Protein AF-A0A8H6BJ52-F1 (afdb_monomer)

Secondary structure (DSSP, 8-state):
--SS-HHHHHHHHHHHHHTT--SSTT-HHHHHHTTT----HHHHHHHHHT-TT-BTTB-EE--EEETTEESSSSPEE--HHHHHHHH-SEEEEPPPP-S--EEE--PPBPHHHHHHHHHHHHHSEEEEEEES---SHHHHHHHHHHHHTT-EEEEEEGGGTEEEEEEETT--B--SS-EE-TT-HHHHHHHHHHHTTPBPBTTB-EEEEE--TTGGGSB-HHHHHHHHHTT--EEESSSTTBSSEEEEPPSSSSB--EEEEEETTS-HHHHHHHHHHTTSBSS-EEEEEESSS-TTHHHHHHHHHHHHHTT---EE-SSSTTEEEE-----B--SEEEPPB-HHHHHHHHHHHHHHT-EEEETT--TT---GGGGHIIIIITTTT-EEEE-SS-EEEEPPSTT-PPP-EEEE-GGGGGGHHHHHHHHTTSSEEEEEES-GGGGGSSS-HHHHHHHHHHTTT-EEEEETTEEEEEE--GGGPPP-TT-B--TT-HHHHHHHHHHHHHSSS-EEES-GGGGGGT-TTHHHHHHHTS---EEEEPPP---SSS-PPPTTTTB-EEEE--TTSSHHHHHHHHHHHHT-EEEEHHHHHHHHTTT--HHHHHHHHHHHHHHHHHHHHHHHHHHH--BSEEEEPPTTGGGSHHHHHHHHHHHHTT-EEEEEE--HHHHHHHHHHH--SSPPPSS-HHHHHHHHHHHHHHH-SEEEE-----SHHHHHHHHHHHHHHHHHHTT---PPP-SS-EEEEE--S-TT-TTTGGGHHHHHTT-SEEEEEGGGSS--SHHHHHHHHHHHHHH--SPEEEE--BGGGTSSB-TT-HHHHHHHHHHHHHTT-SEEEEETTS-HHHHHHHHHT-TTPEEEEEEE-TT----TTSHHHHHHHHHHHHTT-SEEEEEEE-SSTHHHHHHHHHHHH--SS-EEEEEESSTTHHHHHH--SSEEE--TTSSS-SSTT---HHHHHHHHHHTTSS---EEEEEESS-TT--HHHHHHHHHHHTT---EEEEEE-S-HHHHIIIIIT-TTEEEEEE-TTTTTGGGGG-SEE-HHHHHHT--SEEEEEETTEEEEE--HHHHHHHHHHHTT--SS-SSEEEEE--SHHHHHHHHHHHHTT-S-EEEE-S-HHHHHHHHHHS-GGG-EEEE-SHHHHHT---EEEEEE-S-TTSPPPHHHHHHHHHHHHTBBTTB-EEEES--SSSS-HHHHHHHHTT-EEE-HHHHHHHHHHHHHHHHTTT----HHHHHHHHH--

InterPro domains:
  IPR000623 Shikimate kinase/Threonine synthase-like 1 [MF_00109] (558-727)
  IPR000623 Shikimate kinase/Threonine synthase-like 1 [cd00464] (560-708)
  IPR001381 3-dehydroquinate dehydratase type I [PF01487] (746-973)
  IPR001381 3-dehydroquinate dehydratase type I [TIGR01093] (746-967)
  IPR001381 3-dehydroquinate dehydratase type I [cd00502] (745-970)
  IPR001986 Enolpyruvate transferase domain [PF00275] (104-530)
  IPR006264 3-phosphoshikimate 1-carboxyvinyltransferase [MF_00210] (99-536)
  IPR006264 3-phosphoshikimate 1-carboxyvinyltransferase [TIGR01356] (105-532)
  IPR006264 3-phosphoshikimate 1-carboxyvinyltransferase [cd01556] (104-532)
  IPR010110 Shikimate dehydrogenase, AroM-type [TIGR01809] (972-1250)
  IPR013708 Shikimate dehydrogenase substrate binding, N-terminal [PF08501] (981-1061)
  IPR013785 Aldolase-type TIM barrel [G3DSA:3.20.20.70] (737-977)
  IPR013792 RNA 3'-terminal phosphate cyclase/enolpyruvate transferase, alpha/beta [SSF55205] (97-532)
  IPR018508 3-dehydroquinate dehydratase, active site [PS01028] (841-869)
  IPR023193 3-phosphoshikimate 1-carboxyvinyltransferase, conserved site [PS00104] (179-193)
  IPR023193 3-phosphoshikimate 1-carboxyvinyltransferase, conserved site [PS00885] (443-461)
  IPR027417 P-loop containing nucleoside triphosphate hydrolase [G3DSA:3.40.50.300] (546-727)
  IPR027417 P-loop containing nucleoside triphosphate hydrolase [SSF52540] (559-723)
  IPR031322 Shikimate kinase/gluconokinase [PF01202] (567-718)
  IPR036291 NAD(P)-binding domain superfamily [SSF51735] (1076-1249)

Structure (mmCIF, N/CA/C/O backbone):
data_AF-A0A8H6BJ52-F1
#
_entry.id   AF-A0A8H6BJ52-F1
#
loop_
_atom_site.group_PDB
_atom_site.id
_atom_site.type_symbol
_atom_site.label_atom_id
_atom_site.label_alt_id
_atom_site.label_comp_id
_atom_site.label_asym_id
_atom_site.label_entity_id
_atom_site.label_seq_id
_atom_site.pdbx_PDB_ins_code
_atom_site.Cartn_x
_atom_site.Cartn_y
_atom_site.Cartn_z
_atom_site.occupancy
_atom_site.B_iso_or_equiv
_atom_site.auth_seq_id
_atom_site.auth_comp_id
_atom_site.auth_asym_id
_atom_site.auth_atom_id
_atom_site.pdbx_PDB_model_num
ATOM 1 N N . MET A 1 1 ? 21.737 -24.262 -15.346 1.00 80.94 1 MET A N 1
ATOM 2 C CA . MET A 1 1 ? 21.870 -25.602 -15.982 1.00 80.94 1 MET A CA 1
ATOM 3 C C . MET A 1 1 ? 23.217 -25.854 -16.673 1.00 80.94 1 MET A C 1
ATOM 5 O O . MET A 1 1 ? 23.542 -27.015 -16.863 1.00 80.94 1 MET A O 1
ATOM 9 N N . GLY A 1 2 ? 23.995 -24.836 -17.078 1.00 83.31 2 GLY A N 1
ATOM 10 C CA . GLY A 1 2 ? 25.344 -25.054 -17.642 1.00 83.31 2 GLY A CA 1
ATOM 11 C C . GLY A 1 2 ? 25.391 -25.634 -19.065 1.00 83.31 2 GLY A C 1
ATOM 12 O O . GLY A 1 2 ? 26.416 -26.170 -19.468 1.00 83.31 2 GLY A O 1
ATOM 13 N N . ILE A 1 3 ? 24.285 -25.555 -19.814 1.00 88.81 3 ILE A N 1
ATOM 14 C CA . ILE A 1 3 ? 24.153 -26.158 -21.152 1.00 88.81 3 ILE A CA 1
ATOM 15 C C . ILE A 1 3 ? 24.362 -25.130 -22.275 1.00 88.81 3 ILE A C 1
ATOM 17 O O . ILE A 1 3 ? 25.071 -25.413 -23.236 1.00 88.81 3 ILE A O 1
ATOM 21 N N . LEU A 1 4 ? 23.740 -23.952 -22.164 1.00 88.31 4 LEU A N 1
ATOM 22 C CA . LEU A 1 4 ? 23.817 -22.872 -23.151 1.00 88.31 4 LEU A CA 1
ATOM 23 C C . LEU A 1 4 ? 24.817 -21.810 -22.688 1.00 88.31 4 LEU A C 1
ATOM 25 O O . LEU A 1 4 ? 24.800 -21.432 -21.514 1.00 88.31 4 LEU A O 1
ATOM 29 N N . SER A 1 5 ? 25.652 -21.297 -23.596 1.00 83.31 5 SER A N 1
ATOM 30 C CA . SER A 1 5 ? 26.585 -20.222 -23.248 1.00 83.31 5 SER A CA 1
ATOM 31 C C . SER A 1 5 ? 25.840 -18.911 -22.935 1.00 83.31 5 SER A C 1
ATOM 33 O O . SER A 1 5 ? 24.841 -18.596 -23.594 1.00 83.31 5 SER A O 1
ATOM 35 N N . PRO A 1 6 ? 26.323 -18.095 -21.976 1.00 78.44 6 PRO A N 1
ATOM 36 C CA . PRO A 1 6 ? 25.743 -16.777 -21.698 1.00 78.44 6 PRO A CA 1
ATOM 37 C C . PRO A 1 6 ? 25.709 -15.863 -22.932 1.00 78.44 6 PRO A C 1
ATOM 39 O O . PRO A 1 6 ? 24.773 -15.083 -23.105 1.00 78.44 6 PRO A O 1
ATOM 42 N N . VAL A 1 7 ? 26.692 -16.009 -23.826 1.00 78.50 7 VAL A N 1
ATOM 43 C CA . VAL A 1 7 ? 26.777 -15.279 -25.099 1.00 78.50 7 VAL A CA 1
ATOM 44 C C . VAL A 1 7 ? 25.580 -15.592 -25.994 1.00 78.50 7 VAL A C 1
ATOM 46 O O . VAL A 1 7 ? 24.924 -14.684 -26.504 1.00 78.50 7 VAL A O 1
ATOM 49 N N . ALA A 1 8 ? 25.230 -16.873 -26.136 1.00 84.00 8 ALA A N 1
ATOM 50 C CA . ALA A 1 8 ? 24.075 -17.291 -26.920 1.00 84.00 8 ALA A CA 1
ATOM 51 C C . ALA A 1 8 ? 22.748 -16.789 -26.321 1.00 84.00 8 ALA A C 1
ATOM 53 O O . ALA A 1 8 ? 21.851 -16.409 -27.075 1.00 84.00 8 ALA A O 1
ATOM 54 N N . VAL A 1 9 ? 22.630 -16.739 -24.986 1.00 83.56 9 VAL A N 1
ATOM 55 C CA . VAL A 1 9 ? 21.458 -16.165 -24.297 1.00 83.56 9 VAL A CA 1
ATOM 56 C C . VAL A 1 9 ? 21.305 -14.681 -24.628 1.00 83.56 9 VAL A C 1
ATOM 58 O O . VAL A 1 9 ? 20.219 -14.263 -25.034 1.00 83.56 9 VAL A O 1
ATOM 61 N N . SER A 1 10 ? 22.386 -13.901 -24.502 1.00 77.38 10 SER A N 1
ATOM 62 C CA . SER A 1 10 ? 22.377 -12.468 -24.820 1.00 77.38 10 SER A CA 1
ATOM 63 C C . SER A 1 10 ? 21.979 -12.234 -26.274 1.00 77.38 10 SER A C 1
ATOM 65 O O . SER A 1 10 ? 21.044 -11.487 -26.543 1.00 77.38 10 SER A O 1
ATOM 67 N N . ARG A 1 11 ? 22.617 -12.946 -27.212 1.00 79.75 11 ARG A N 1
ATOM 68 C CA . ARG A 1 11 ? 22.334 -12.812 -28.647 1.00 79.75 11 ARG A CA 1
ATOM 69 C C . ARG A 1 11 ? 20.878 -13.126 -28.991 1.00 79.75 11 ARG A C 1
ATOM 71 O O . ARG A 1 11 ? 20.285 -12.430 -29.808 1.00 79.75 11 ARG A O 1
ATOM 78 N N . LEU A 1 12 ? 20.282 -14.147 -28.371 1.00 86.50 12 LEU A N 1
ATOM 79 C CA . LEU A 1 12 ? 18.876 -14.485 -28.604 1.00 86.50 12 LEU A CA 1
ATOM 80 C C . LEU A 1 12 ? 17.930 -13.395 -28.076 1.00 86.50 12 LEU A C 1
ATOM 82 O O . LEU A 1 12 ? 16.977 -13.024 -28.763 1.00 86.50 12 LEU A O 1
ATOM 86 N N . ALA A 1 13 ? 18.203 -12.862 -26.881 1.00 82.44 13 ALA A N 1
ATOM 87 C CA . ALA A 1 13 ? 17.448 -11.740 -26.328 1.00 82.44 13 ALA A CA 1
ATOM 88 C C . ALA A 1 13 ? 17.568 -10.490 -27.218 1.00 82.44 13 ALA A C 1
ATOM 90 O O . ALA A 1 13 ? 16.568 -9.820 -27.474 1.00 82.44 13 ALA A O 1
ATOM 91 N N . ASP A 1 14 ? 18.762 -10.225 -27.749 1.00 73.88 14 ASP A N 1
ATOM 92 C CA . ASP A 1 14 ? 19.020 -9.116 -28.667 1.00 73.88 14 ASP A CA 1
ATOM 93 C C . ASP A 1 14 ? 18.261 -9.271 -29.983 1.00 73.88 14 ASP A C 1
ATOM 95 O O . ASP A 1 14 ? 17.682 -8.300 -30.466 1.00 73.88 14 ASP A O 1
ATOM 99 N N . CYS A 1 15 ? 18.179 -10.488 -30.532 1.00 81.31 15 CYS A N 1
ATOM 100 C CA . CYS A 1 15 ? 17.335 -10.757 -31.691 1.00 81.31 15 CYS A CA 1
ATOM 101 C C . CYS A 1 15 ? 15.869 -10.412 -31.404 1.00 81.31 15 CYS A C 1
ATOM 103 O O . CYS A 1 15 ? 15.265 -9.678 -32.179 1.00 81.31 15 CYS A O 1
ATOM 105 N N . PHE A 1 16 ? 15.294 -10.881 -30.291 1.00 83.31 16 PHE A N 1
ATOM 106 C CA . PHE A 1 16 ? 13.904 -10.553 -29.948 1.00 83.31 16 PHE A CA 1
ATOM 107 C C . PHE A 1 16 ? 13.688 -9.045 -29.797 1.00 83.31 16 PHE A C 1
ATOM 109 O O . PHE A 1 16 ? 12.763 -8.501 -30.402 1.00 83.31 16 PHE A O 1
ATOM 116 N N . ALA A 1 17 ? 14.576 -8.361 -29.075 1.00 75.62 17 ALA A N 1
ATOM 117 C CA . ALA A 1 17 ? 14.517 -6.912 -28.922 1.00 75.62 17 ALA A CA 1
ATOM 118 C C . ALA A 1 17 ? 14.632 -6.178 -30.272 1.00 75.62 17 ALA A C 1
ATOM 120 O O . ALA A 1 17 ? 13.894 -5.226 -30.512 1.00 75.62 17 ALA A O 1
ATOM 121 N N . GLY A 1 18 ? 15.494 -6.651 -31.180 1.00 71.31 18 GLY A N 1
ATOM 122 C CA . GLY A 1 18 ? 15.658 -6.102 -32.530 1.00 71.31 18 GLY A CA 1
ATOM 123 C C . GLY A 1 18 ? 14.404 -6.217 -33.405 1.00 71.31 18 GLY A C 1
ATOM 124 O O . GLY A 1 18 ? 14.171 -5.363 -34.254 1.00 71.31 18 GLY A O 1
ATOM 125 N N . TYR A 1 19 ? 13.549 -7.212 -33.153 1.00 83.00 19 TYR A N 1
ATOM 126 C CA . TYR A 1 19 ? 12.222 -7.338 -33.774 1.00 83.00 19 TYR A CA 1
ATOM 127 C C . TYR A 1 19 ? 11.111 -6.597 -33.006 1.00 83.00 19 TYR A C 1
ATOM 129 O O . TYR A 1 19 ? 9.930 -6.760 -33.317 1.00 83.00 19 TYR A O 1
ATOM 137 N N . GLY A 1 20 ? 11.454 -5.802 -31.987 1.00 77.50 20 GLY A N 1
ATOM 138 C CA . GLY A 1 20 ? 10.484 -5.102 -31.141 1.00 77.50 20 GLY A CA 1
ATOM 139 C C . GLY A 1 20 ? 9.654 -6.035 -30.251 1.00 77.50 20 GLY A C 1
ATOM 140 O O . GLY A 1 20 ? 8.549 -5.673 -29.840 1.00 77.50 20 GLY A O 1
ATOM 141 N N . LEU A 1 21 ? 10.149 -7.248 -29.977 1.00 84.94 21 LEU A N 1
ATOM 142 C CA . LEU A 1 21 ? 9.496 -8.212 -29.094 1.00 84.94 21 LEU A CA 1
ATOM 143 C C . LEU A 1 21 ? 9.964 -8.025 -27.643 1.00 84.94 21 LEU A C 1
ATOM 145 O O . LEU A 1 21 ? 11.148 -7.773 -27.406 1.00 84.94 21 LEU A O 1
ATOM 149 N N . PRO A 1 22 ? 9.065 -8.199 -26.657 1.00 82.38 22 PRO A N 1
ATOM 150 C CA . PRO A 1 22 ? 9.425 -8.071 -25.254 1.00 82.38 22 PRO A CA 1
ATOM 151 C C . PRO A 1 22 ? 10.347 -9.216 -24.821 1.00 82.38 22 PRO A C 1
ATOM 153 O O . PRO A 1 22 ? 10.045 -10.391 -25.034 1.00 82.38 22 PRO A O 1
ATOM 156 N N . THR A 1 23 ? 11.448 -8.879 -24.153 1.00 81.56 23 THR A N 1
ATOM 157 C CA . THR A 1 23 ? 12.400 -9.850 -23.575 1.00 81.56 23 THR A CA 1
ATOM 158 C C . THR A 1 23 ? 12.162 -10.096 -22.083 1.00 81.56 23 THR A C 1
ATOM 160 O O . THR A 1 23 ? 12.756 -10.994 -21.486 1.00 81.56 23 THR A O 1
ATOM 163 N N . SER A 1 24 ? 11.264 -9.322 -21.467 1.00 80.19 24 SER A N 1
ATOM 164 C CA . SER A 1 24 ? 10.857 -9.455 -20.070 1.00 80.19 24 SER A CA 1
ATOM 165 C C . SER A 1 24 ? 9.359 -9.209 -19.913 1.00 80.19 24 SER A C 1
ATOM 167 O O . SER A 1 24 ? 8.774 -8.374 -20.596 1.00 80.19 24 SER A O 1
ATOM 169 N N . VAL A 1 25 ? 8.741 -9.865 -18.929 1.00 77.12 25 VAL A N 1
ATOM 170 C CA . VAL A 1 25 ? 7.372 -9.545 -18.484 1.00 77.12 25 VAL A CA 1
ATOM 171 C C . VAL A 1 25 ? 7.263 -8.146 -17.863 1.00 77.12 25 VAL A C 1
ATOM 173 O O . VAL A 1 25 ? 6.170 -7.627 -17.707 1.00 77.12 25 VAL A O 1
ATOM 176 N N . GLN A 1 26 ? 8.388 -7.525 -17.506 1.00 72.94 26 GLN A N 1
ATOM 177 C CA . GLN A 1 26 ? 8.441 -6.151 -16.987 1.00 72.94 26 GLN A CA 1
ATOM 178 C C . GLN A 1 26 ? 8.699 -5.113 -18.086 1.00 72.94 26 GLN A C 1
ATOM 180 O O . GLN A 1 26 ? 8.842 -3.931 -17.782 1.00 72.94 26 GLN A O 1
ATOM 185 N N . ASP A 1 27 ? 8.807 -5.538 -19.348 1.00 74.12 27 ASP A N 1
ATOM 186 C CA . ASP A 1 27 ? 8.982 -4.618 -20.468 1.00 74.12 27 ASP A CA 1
ATOM 187 C C . ASP A 1 27 ? 7.792 -3.654 -20.533 1.00 74.12 27 ASP A C 1
ATOM 189 O O . ASP A 1 27 ? 6.640 -4.078 -20.420 1.00 74.12 27 ASP A O 1
ATOM 193 N N . LYS A 1 28 ? 8.065 -2.362 -20.728 1.00 68.75 28 LYS A N 1
ATOM 194 C CA . LYS A 1 28 ? 7.050 -1.309 -20.765 1.00 68.75 28 LYS A CA 1
ATOM 195 C C . LYS A 1 28 ? 5.958 -1.622 -21.786 1.00 68.75 28 LYS A C 1
ATOM 197 O O . LYS A 1 28 ? 4.788 -1.454 -21.477 1.00 68.75 28 LYS A O 1
ATOM 202 N N . ILE A 1 29 ? 6.317 -2.144 -22.963 1.00 73.31 29 ILE A N 1
ATOM 203 C CA . ILE A 1 29 ? 5.327 -2.511 -23.990 1.00 73.31 29 ILE A CA 1
ATOM 204 C C . ILE A 1 29 ? 4.396 -3.616 -23.474 1.00 73.31 29 ILE A C 1
ATOM 206 O O . ILE A 1 29 ? 3.196 -3.586 -23.739 1.00 73.31 29 ILE A O 1
ATOM 210 N N . MET A 1 30 ? 4.940 -4.586 -22.735 1.00 74.62 30 MET A N 1
ATOM 211 C CA . MET A 1 30 ? 4.164 -5.671 -22.135 1.00 74.62 30 MET A CA 1
ATOM 212 C C . MET A 1 30 ? 3.261 -5.114 -21.033 1.00 74.62 30 MET A C 1
ATOM 214 O O . MET A 1 30 ? 2.046 -5.264 -21.113 1.00 74.62 30 MET A O 1
ATOM 218 N N . VAL A 1 31 ? 3.848 -4.403 -20.066 1.00 70.94 31 VAL A N 1
ATOM 219 C CA . VAL A 1 31 ? 3.171 -3.799 -18.911 1.00 70.94 31 VAL A CA 1
ATOM 220 C C . VAL A 1 31 ? 2.041 -2.871 -19.347 1.00 70.94 31 VAL A C 1
ATOM 222 O O . VAL A 1 31 ? 0.944 -2.983 -18.810 1.00 70.94 31 VAL A O 1
ATOM 225 N N . ASP A 1 32 ? 2.271 -2.015 -20.341 1.00 66.88 32 ASP A N 1
ATOM 226 C CA . ASP A 1 32 ? 1.258 -1.098 -20.866 1.00 66.88 32 ASP A CA 1
ATOM 227 C C . ASP A 1 32 ? 0.122 -1.875 -21.558 1.00 66.88 32 ASP A C 1
ATOM 229 O O . ASP A 1 32 ? -1.052 -1.587 -21.332 1.00 66.88 32 ASP A O 1
ATOM 233 N N . ARG A 1 33 ? 0.443 -2.911 -22.353 1.00 70.56 33 ARG A N 1
ATOM 234 C CA . ARG A 1 33 ? -0.562 -3.738 -23.054 1.00 70.56 33 ARG A CA 1
ATOM 235 C C . ARG A 1 33 ? -1.418 -4.582 -22.118 1.00 70.56 33 ARG A C 1
ATOM 237 O O . ARG A 1 33 ? -2.587 -4.803 -22.419 1.00 70.56 33 ARG A O 1
ATOM 244 N N . VAL A 1 34 ? -0.848 -5.074 -21.019 1.00 72.38 34 VAL A N 1
ATOM 245 C CA . VAL A 1 34 ? -1.576 -5.874 -20.019 1.00 72.38 34 VAL A CA 1
ATOM 246 C C . VAL A 1 34 ? -2.004 -5.055 -18.804 1.00 72.38 34 VAL A C 1
ATOM 248 O O . VAL A 1 34 ? -2.429 -5.628 -17.804 1.00 72.38 34 VAL A O 1
ATOM 251 N N . ASN A 1 35 ? -1.873 -3.727 -18.871 1.00 56.41 35 ASN A N 1
ATOM 252 C CA . ASN A 1 35 ? -2.240 -2.783 -17.818 1.00 56.41 35 ASN A CA 1
ATOM 253 C C . ASN A 1 35 ? -1.681 -3.151 -16.427 1.00 56.41 35 ASN A C 1
ATOM 255 O O . ASN A 1 35 ? -2.387 -3.138 -15.420 1.00 56.41 35 ASN A O 1
ATOM 259 N N . GLY A 1 36 ? -0.407 -3.542 -16.376 1.00 62.94 36 GLY A N 1
ATOM 260 C CA . GLY A 1 36 ? 0.271 -3.908 -15.131 1.00 62.94 36 GLY A CA 1
ATOM 261 C C . GLY A 1 36 ? -0.156 -5.246 -14.521 1.00 62.94 36 GLY A C 1
ATOM 262 O O . GLY A 1 36 ? 0.156 -5.491 -13.356 1.00 62.94 36 GLY A O 1
ATOM 263 N N . LYS A 1 37 ? -0.836 -6.126 -15.274 1.00 69.56 37 LYS A N 1
ATOM 264 C CA . LYS A 1 37 ? -1.172 -7.485 -14.826 1.00 69.56 37 LYS A CA 1
ATOM 265 C C . LYS A 1 37 ? 0.071 -8.233 -14.347 1.00 69.56 37 LYS A C 1
ATOM 267 O O . LYS A 1 37 ? 1.009 -8.481 -15.105 1.00 69.56 37 LYS A O 1
ATOM 272 N N . VAL A 1 38 ? 0.046 -8.632 -13.080 1.00 70.88 38 VAL A N 1
ATOM 273 C CA . VAL A 1 38 ? 1.096 -9.448 -12.468 1.00 70.88 38 VAL A CA 1
ATOM 274 C C . VAL A 1 38 ? 0.853 -10.914 -12.825 1.00 70.88 38 VAL A C 1
ATOM 276 O O . VAL A 1 38 ? -0.290 -11.368 -12.872 1.00 70.88 38 VAL A O 1
ATOM 279 N N . CYS A 1 39 ? 1.923 -11.665 -13.082 1.00 73.88 39 CYS A N 1
ATOM 280 C CA . CYS A 1 39 ? 1.869 -13.104 -13.325 1.00 73.88 39 CYS A CA 1
ATOM 281 C C . CYS A 1 39 ? 2.551 -13.830 -12.158 1.00 73.88 39 CYS A C 1
ATOM 283 O O . CYS A 1 39 ? 3.772 -13.982 -12.200 1.00 73.88 39 CYS A O 1
ATOM 285 N N . PRO A 1 40 ? 1.799 -14.244 -11.115 1.00 80.69 40 PRO A N 1
ATOM 286 C CA . PRO A 1 40 ? 2.396 -14.893 -9.959 1.00 80.69 40 PRO A CA 1
ATOM 287 C C . PRO A 1 40 ? 3.110 -16.193 -10.347 1.00 80.69 40 PRO A C 1
ATOM 289 O O . PRO A 1 40 ? 2.540 -17.001 -11.087 1.00 80.69 40 PRO A O 1
ATOM 292 N N . ILE A 1 41 ? 4.308 -16.439 -9.815 1.00 84.12 41 ILE A N 1
ATOM 293 C CA . ILE A 1 41 ? 5.134 -17.616 -10.114 1.00 84.12 41 ILE A CA 1
ATOM 294 C C . ILE A 1 41 ? 4.349 -18.906 -9.873 1.00 84.12 41 ILE A C 1
ATOM 296 O O . ILE A 1 41 ? 4.350 -19.786 -10.729 1.00 84.12 41 ILE A O 1
ATOM 300 N N . ASP A 1 42 ? 3.621 -19.012 -8.759 1.00 80.12 42 ASP A N 1
ATOM 301 C CA . ASP A 1 42 ? 2.837 -20.215 -8.455 1.00 80.12 42 ASP A CA 1
ATOM 302 C C . ASP A 1 42 ? 1.703 -20.429 -9.464 1.00 80.12 42 ASP A C 1
ATOM 304 O O . ASP A 1 42 ? 1.438 -21.558 -9.877 1.00 80.12 42 ASP A O 1
ATOM 308 N N . THR A 1 43 ? 1.079 -19.347 -9.940 1.00 80.69 43 THR A N 1
ATOM 309 C CA . THR A 1 43 ? 0.082 -19.429 -11.017 1.00 80.69 43 THR A CA 1
ATOM 310 C C . THR A 1 43 ? 0.739 -19.876 -12.321 1.00 80.69 43 THR A C 1
ATOM 312 O O . THR A 1 43 ? 0.206 -20.737 -13.019 1.00 80.69 43 THR A O 1
ATOM 315 N N . LEU A 1 44 ? 1.915 -19.338 -12.649 1.00 85.31 44 LEU A N 1
ATOM 316 C CA . LEU A 1 44 ? 2.659 -19.722 -13.844 1.00 85.31 44 LEU A CA 1
ATOM 317 C C . LEU A 1 44 ? 3.080 -21.197 -13.794 1.00 85.31 44 LEU A C 1
ATOM 319 O O . LEU A 1 44 ? 2.886 -21.914 -14.772 1.00 85.31 44 LEU A O 1
ATOM 323 N N . LEU A 1 45 ? 3.565 -21.683 -12.649 1.00 86.00 45 LEU A N 1
ATOM 324 C CA . LEU A 1 45 ? 3.914 -23.089 -12.436 1.00 86.00 45 LEU A CA 1
ATOM 325 C C . LEU A 1 45 ? 2.690 -24.010 -12.524 1.00 86.00 45 LEU A C 1
ATOM 327 O O . LEU A 1 45 ? 2.791 -25.089 -13.111 1.00 86.00 45 LEU A O 1
ATOM 331 N N . GLN A 1 46 ? 1.528 -23.589 -12.009 1.00 83.94 46 GLN A N 1
ATOM 332 C CA . GLN A 1 46 ? 0.262 -24.313 -12.186 1.00 83.94 46 GLN A CA 1
ATOM 333 C C . GLN A 1 46 ? -0.137 -24.398 -13.663 1.00 83.94 46 GLN A C 1
ATOM 335 O O . GLN A 1 46 ? -0.548 -25.459 -14.130 1.00 83.94 46 GLN A O 1
ATOM 340 N N . LYS A 1 47 ? 0.025 -23.312 -14.431 1.00 85.94 47 LYS A N 1
ATOM 341 C CA . LYS A 1 47 ? -0.204 -23.338 -15.884 1.00 85.94 47 LYS A CA 1
ATOM 342 C C . LYS A 1 47 ? 0.802 -24.247 -16.592 1.00 85.94 47 LYS A C 1
ATOM 344 O O . LYS A 1 47 ? 0.398 -25.043 -17.434 1.00 85.94 47 LYS A O 1
ATOM 349 N N . MET A 1 48 ? 2.080 -24.191 -16.215 1.00 89.25 48 MET A N 1
ATOM 350 C CA . MET A 1 48 ? 3.125 -25.069 -16.749 1.00 89.25 48 MET A CA 1
ATOM 351 C C . MET A 1 48 ? 2.891 -26.541 -16.401 1.00 89.25 48 MET A C 1
ATOM 353 O O . MET A 1 48 ? 3.297 -27.400 -17.172 1.00 89.25 48 MET A O 1
ATOM 357 N N . ALA A 1 49 ? 2.226 -26.862 -15.286 1.00 86.44 49 ALA A N 1
ATOM 358 C CA . ALA A 1 49 ? 1.876 -28.240 -14.933 1.00 86.44 49 ALA A CA 1
ATOM 359 C C . ALA A 1 49 ? 0.898 -28.878 -15.938 1.00 86.44 49 ALA A C 1
ATOM 361 O O . ALA A 1 49 ? 0.940 -30.089 -16.139 1.00 86.44 49 ALA A O 1
ATOM 362 N N . LEU A 1 50 ? 0.082 -28.061 -16.612 1.00 88.25 50 LEU A N 1
ATOM 363 C CA . LEU A 1 50 ? -0.870 -28.484 -17.644 1.00 88.25 50 LEU A CA 1
ATOM 364 C C . LEU A 1 50 ? -0.259 -28.524 -19.059 1.00 88.25 50 LEU A C 1
ATOM 366 O O . LEU A 1 50 ? -0.977 -28.764 -20.031 1.00 88.25 50 LEU A O 1
ATOM 370 N N . ASP A 1 51 ? 1.044 -28.262 -19.205 1.00 90.56 51 ASP A N 1
ATOM 371 C CA . ASP A 1 51 ? 1.716 -28.285 -20.504 1.00 90.56 51 ASP A CA 1
ATOM 372 C C . ASP A 1 51 ? 1.727 -29.709 -21.094 1.00 90.56 51 ASP A C 1
ATOM 374 O O . ASP A 1 51 ? 2.107 -30.682 -20.441 1.00 90.56 51 ASP A O 1
ATOM 378 N N . LYS A 1 52 ? 1.345 -29.827 -22.370 1.00 92.00 52 LYS A N 1
ATOM 379 C CA . LYS A 1 52 ? 1.206 -31.095 -23.104 1.00 92.00 52 LYS A CA 1
ATOM 380 C C . LYS A 1 52 ? 2.523 -31.863 -23.247 1.00 92.00 52 LYS A C 1
ATOM 382 O O . LYS A 1 52 ? 2.493 -33.054 -23.535 1.00 92.00 52 LYS A O 1
ATOM 387 N N . LYS A 1 53 ? 3.673 -31.195 -23.086 1.00 93.50 53 LYS A N 1
ATOM 388 C CA . LYS A 1 53 ? 4.998 -31.845 -23.124 1.00 93.50 53 LYS A CA 1
ATOM 389 C C . LYS A 1 53 ? 5.299 -32.646 -21.854 1.00 93.50 53 LYS A C 1
ATOM 391 O O . LYS A 1 53 ? 6.224 -33.456 -21.868 1.00 93.50 53 LYS A O 1
ATOM 396 N N . ASN A 1 54 ? 4.578 -32.409 -20.760 1.00 90.81 54 ASN A N 1
ATOM 397 C CA . ASN A 1 54 ? 4.874 -33.017 -19.467 1.00 90.81 54 ASN A CA 1
ATOM 398 C C . ASN A 1 54 ? 4.558 -34.515 -19.448 1.00 90.81 54 ASN A C 1
ATOM 400 O O . ASN A 1 54 ? 3.686 -35.001 -20.165 1.00 90.81 54 ASN A O 1
ATOM 404 N N . VAL A 1 55 ? 5.257 -35.247 -18.579 1.00 88.25 55 VAL A N 1
ATOM 405 C CA . VAL A 1 55 ? 5.000 -36.673 -18.333 1.00 88.25 55 VAL A CA 1
ATOM 406 C C . VAL A 1 55 ? 4.612 -36.835 -16.868 1.00 88.25 55 VAL A C 1
ATOM 408 O O . VAL A 1 55 ? 5.462 -36.787 -15.975 1.00 88.25 55 VAL A O 1
ATOM 411 N N . GLY A 1 56 ? 3.311 -36.993 -16.615 1.00 87.44 56 GLY A N 1
ATOM 412 C CA . GLY A 1 56 ? 2.756 -36.969 -15.262 1.00 87.44 56 GLY A CA 1
ATOM 413 C C . GLY A 1 56 ? 3.006 -35.618 -14.585 1.00 87.44 56 GLY A C 1
ATOM 414 O O . GLY A 1 56 ? 2.758 -34.571 -15.173 1.00 87.44 56 GLY A O 1
ATOM 415 N N . SER A 1 57 ? 3.535 -35.636 -13.360 1.00 82.94 57 SER A N 1
ATOM 416 C CA . SER A 1 57 ? 3.897 -34.425 -12.607 1.00 82.94 57 SER A CA 1
ATOM 417 C C . SER A 1 57 ? 5.239 -33.803 -13.019 1.00 82.94 57 SER A C 1
ATOM 419 O O . SER A 1 57 ? 5.567 -32.707 -12.562 1.00 82.94 57 SER A O 1
ATOM 421 N N . LYS A 1 58 ? 6.030 -34.478 -13.866 1.00 87.81 58 LYS A N 1
ATOM 422 C CA . LYS A 1 58 ? 7.363 -34.013 -14.272 1.00 87.81 58 LYS A CA 1
ATOM 423 C C . LYS A 1 58 ? 7.262 -33.044 -15.449 1.00 87.81 58 LYS A C 1
ATOM 425 O O . LYS A 1 58 ? 6.805 -33.423 -16.533 1.00 87.81 58 LYS A O 1
ATOM 430 N N . LYS A 1 59 ? 7.734 -31.813 -15.239 1.00 92.56 59 LYS A N 1
ATOM 431 C CA . LYS A 1 59 ? 7.722 -30.748 -16.247 1.00 92.56 59 LYS A CA 1
ATOM 432 C C . LYS A 1 59 ? 8.853 -30.928 -17.264 1.00 92.56 59 LYS A C 1
ATOM 434 O O . LYS A 1 59 ? 9.956 -31.344 -16.901 1.00 92.56 59 LYS A O 1
ATOM 439 N N . ARG A 1 60 ? 8.581 -30.634 -18.543 1.00 93.94 60 ARG A N 1
ATOM 440 C CA . ARG A 1 60 ? 9.577 -30.705 -19.631 1.00 93.94 60 ARG A CA 1
ATOM 441 C C . ARG A 1 60 ? 9.672 -29.388 -20.402 1.00 93.94 60 ARG A C 1
ATOM 443 O O . ARG A 1 60 ? 8.654 -28.816 -20.786 1.00 93.94 60 ARG A O 1
ATOM 450 N N . ALA A 1 61 ? 10.894 -28.945 -20.691 1.00 93.62 61 ALA A N 1
ATOM 451 C CA . ALA A 1 61 ? 11.182 -27.735 -21.460 1.00 93.62 61 ALA A CA 1
ATOM 452 C C . ALA A 1 61 ? 12.179 -28.017 -22.592 1.00 93.62 61 ALA A C 1
ATOM 454 O O . ALA A 1 61 ? 13.015 -28.909 -22.493 1.00 93.62 61 ALA A O 1
ATOM 455 N N . VAL A 1 62 ? 12.090 -27.265 -23.689 1.00 94.69 62 VAL A N 1
ATOM 456 C CA . VAL A 1 62 ? 13.097 -27.333 -24.758 1.00 94.69 62 VAL A CA 1
ATOM 457 C C . VAL A 1 62 ? 14.302 -26.514 -24.315 1.00 94.69 62 VAL A C 1
ATOM 459 O O . VAL A 1 62 ? 14.164 -25.324 -24.041 1.00 94.69 62 VAL A O 1
ATOM 462 N N . ILE A 1 63 ? 15.467 -27.153 -24.241 1.00 93.62 63 ILE A N 1
ATOM 463 C CA . ILE A 1 63 ? 16.721 -26.514 -23.841 1.00 93.62 63 ILE A CA 1
ATOM 464 C C . ILE A 1 63 ? 17.609 -26.377 -25.075 1.00 93.62 63 ILE A C 1
ATOM 466 O O . ILE A 1 63 ? 17.806 -27.342 -25.813 1.00 93.62 63 ILE A O 1
ATOM 470 N N . LEU A 1 64 ? 18.145 -25.181 -25.311 1.00 92.94 64 LEU A N 1
ATOM 471 C CA . LEU A 1 64 ? 19.110 -24.946 -26.383 1.00 92.94 64 LEU A CA 1
ATOM 472 C C . LEU A 1 64 ? 20.517 -25.329 -25.921 1.00 92.94 64 LEU A C 1
ATOM 474 O O . LEU A 1 64 ? 20.895 -25.049 -24.787 1.00 92.94 64 LEU A O 1
ATOM 478 N N . LYS A 1 65 ? 21.293 -25.935 -26.820 1.00 90.00 65 LYS A N 1
ATOM 479 C CA . LYS A 1 65 ? 22.738 -26.156 -26.651 1.00 90.00 65 LYS A CA 1
ATOM 480 C C . LYS A 1 65 ? 23.541 -25.000 -27.243 1.00 90.00 65 LYS A C 1
ATOM 482 O O . LYS A 1 65 ? 24.537 -24.569 -26.676 1.00 90.00 65 LYS A O 1
ATOM 487 N N . SER A 1 66 ? 23.081 -24.492 -28.380 1.00 88.50 66 SER A N 1
ATOM 488 C CA . SER A 1 66 ? 23.610 -23.321 -29.075 1.00 88.50 66 SER A CA 1
ATOM 489 C C . SER A 1 66 ? 22.498 -22.702 -29.927 1.00 88.50 66 SER A C 1
ATOM 491 O O . SER A 1 66 ? 21.413 -23.276 -30.073 1.00 88.50 66 SER A O 1
ATOM 493 N N . ILE A 1 67 ? 22.732 -21.516 -30.491 1.00 86.88 67 ILE A N 1
ATOM 494 C CA . ILE A 1 67 ? 21.788 -20.926 -31.447 1.00 86.88 67 ILE A CA 1
ATOM 495 C C . ILE A 1 67 ? 21.685 -21.858 -32.662 1.00 86.88 67 ILE A C 1
ATOM 497 O O . ILE A 1 67 ? 22.684 -22.149 -33.312 1.00 86.88 67 ILE A O 1
ATOM 501 N N . GLY A 1 68 ? 20.471 -22.337 -32.943 1.00 88.00 68 GLY A N 1
ATOM 502 C CA . GLY A 1 68 ? 20.197 -23.294 -34.020 1.00 88.00 68 GLY A CA 1
ATOM 503 C C . GLY A 1 68 ? 20.261 -24.775 -33.620 1.00 88.00 68 GLY A C 1
ATOM 504 O O . GLY A 1 68 ? 19.958 -25.620 -34.458 1.00 88.00 68 GLY A O 1
ATOM 505 N N . GLN A 1 69 ? 20.591 -25.117 -32.365 1.00 92.06 69 GLN A N 1
ATOM 506 C CA . GLN A 1 69 ? 20.677 -26.511 -31.907 1.00 92.06 69 GLN A CA 1
ATOM 507 C C . GLN A 1 69 ? 20.063 -26.723 -30.511 1.00 92.06 69 GLN A C 1
ATOM 509 O O . GLN A 1 69 ? 20.395 -26.029 -29.548 1.00 92.06 69 GLN A O 1
ATOM 514 N N . CYS A 1 70 ? 19.210 -27.743 -30.371 1.00 93.31 70 CYS A N 1
ATOM 515 C CA . CYS A 1 70 ? 18.677 -28.183 -29.075 1.00 93.31 70 CYS A CA 1
ATOM 516 C C . CYS A 1 70 ? 19.660 -29.115 -28.341 1.00 93.31 70 CYS A C 1
ATOM 518 O O . CYS A 1 70 ? 20.462 -29.803 -28.969 1.00 93.31 70 CYS A O 1
ATOM 520 N N . TYR A 1 71 ? 19.595 -29.137 -27.008 1.00 93.31 71 TYR A N 1
ATOM 521 C CA . TYR A 1 71 ? 20.382 -30.032 -26.150 1.00 93.31 71 TYR A CA 1
ATOM 522 C C . TYR A 1 71 ? 20.018 -31.501 -26.360 1.00 93.31 71 TYR A C 1
ATOM 524 O O . TYR A 1 71 ? 20.894 -32.339 -26.560 1.00 93.31 71 TYR A O 1
ATOM 532 N N . GLU A 1 72 ? 18.720 -31.782 -26.398 1.00 92.81 72 GLU A N 1
ATOM 533 C CA . GLU A 1 72 ? 18.158 -33.072 -26.772 1.00 92.81 72 GLU A CA 1
ATOM 534 C C . GLU A 1 72 ? 17.234 -32.886 -27.978 1.00 92.81 72 GLU A C 1
ATOM 536 O O . GLU A 1 72 ? 16.677 -31.810 -28.201 1.00 92.81 72 GLU A O 1
ATOM 541 N N . ASN A 1 73 ? 17.001 -33.959 -28.734 1.00 90.88 73 ASN A N 1
ATOM 542 C CA . ASN A 1 73 ? 16.029 -33.963 -29.839 1.00 90.88 73 ASN A CA 1
ATOM 543 C C . ASN A 1 73 ? 14.564 -33.993 -29.348 1.00 90.88 73 ASN A C 1
ATOM 545 O O . ASN A 1 73 ? 13.645 -34.266 -30.116 1.00 90.88 73 ASN A O 1
ATOM 549 N N . HIS A 1 74 ? 14.343 -33.769 -28.053 1.00 89.94 74 HIS A N 1
ATOM 550 C CA . HIS A 1 74 ? 13.051 -33.725 -27.385 1.00 89.94 74 HIS A CA 1
ATOM 551 C C . HIS A 1 74 ? 13.139 -32.805 -26.152 1.00 89.94 74 HIS A C 1
ATOM 553 O O . HIS A 1 74 ? 14.217 -32.345 -25.793 1.00 89.94 74 HIS A O 1
ATOM 559 N N . ALA A 1 75 ? 12.013 -32.510 -25.497 1.00 92.25 75 ALA A N 1
ATOM 560 C CA . ALA A 1 75 ? 12.005 -31.640 -24.317 1.00 92.25 75 ALA A CA 1
ATOM 561 C C . ALA A 1 75 ? 12.676 -32.311 -23.098 1.00 92.25 75 ALA A C 1
ATOM 563 O O . ALA A 1 75 ? 12.318 -33.427 -22.722 1.00 92.25 75 ALA A O 1
ATOM 564 N N . THR A 1 76 ? 13.597 -31.621 -22.441 1.00 94.00 76 THR A N 1
ATOM 565 C CA . THR A 1 76 ? 14.358 -32.110 -21.285 1.00 94.00 76 THR A CA 1
ATOM 566 C C . THR A 1 76 ? 13.570 -31.905 -19.993 1.00 94.00 76 THR A C 1
ATOM 568 O O . THR A 1 76 ? 12.791 -30.956 -19.874 1.00 94.00 76 THR A O 1
ATOM 571 N N . PHE A 1 77 ? 13.741 -32.796 -19.015 1.00 93.50 77 PHE A N 1
ATOM 572 C CA . PHE A 1 77 ? 13.149 -32.604 -17.690 1.00 93.50 77 PHE A CA 1
ATOM 573 C C . PHE A 1 77 ? 13.778 -31.405 -16.979 1.00 93.50 77 PHE A C 1
ATOM 575 O O . PHE A 1 77 ? 14.996 -31.251 -16.968 1.00 93.50 77 PHE A O 1
ATOM 582 N N . VAL A 1 78 ? 12.933 -30.582 -16.364 1.00 92.31 78 VAL A N 1
ATOM 583 C CA . VAL A 1 78 ? 13.335 -29.411 -15.578 1.00 92.31 78 VAL A CA 1
ATOM 584 C C . VAL A 1 78 ? 12.676 -29.470 -14.208 1.00 92.31 78 VAL A C 1
ATOM 586 O O . VAL A 1 78 ? 11.537 -29.928 -14.082 1.00 92.31 78 VAL A O 1
ATOM 589 N N . THR A 1 79 ? 13.402 -29.049 -13.174 1.00 90.31 79 THR A N 1
ATOM 590 C CA . THR A 1 79 ? 12.873 -29.051 -11.808 1.00 90.31 79 THR A CA 1
ATOM 591 C C . THR A 1 79 ? 11.989 -27.828 -11.563 1.00 90.31 79 THR A C 1
ATOM 593 O O . THR A 1 79 ? 12.126 -26.795 -12.223 1.00 90.31 79 THR A O 1
ATOM 596 N N . ASP A 1 80 ? 11.077 -27.931 -10.595 1.00 88.19 80 ASP A N 1
ATOM 597 C CA . ASP A 1 80 ? 10.253 -26.788 -10.189 1.00 88.19 80 ASP A CA 1
ATOM 598 C C . ASP A 1 80 ? 11.091 -25.677 -9.545 1.00 88.19 80 ASP A C 1
ATOM 600 O O . ASP A 1 80 ? 10.752 -24.512 -9.721 1.00 88.19 80 ASP A O 1
ATOM 604 N N . GLU A 1 81 ? 12.191 -26.020 -8.863 1.00 88.12 81 GLU A N 1
ATOM 605 C CA . GLU A 1 81 ? 13.142 -25.053 -8.288 1.00 88.12 81 GLU A CA 1
ATOM 606 C C . GLU A 1 81 ? 13.850 -24.258 -9.394 1.00 88.12 81 GLU A C 1
ATOM 608 O O . GLU A 1 81 ? 13.852 -23.029 -9.355 1.00 88.12 81 GLU A O 1
ATOM 613 N N . ASP A 1 82 ? 14.347 -24.927 -10.444 1.00 88.12 82 ASP A N 1
ATOM 614 C CA . ASP A 1 82 ? 14.961 -24.252 -11.599 1.00 88.12 82 ASP A CA 1
ATOM 615 C C . ASP A 1 82 ? 13.962 -23.323 -12.300 1.00 88.12 82 ASP A C 1
ATOM 617 O O . ASP A 1 82 ? 14.276 -22.172 -12.616 1.00 88.12 82 ASP A O 1
ATOM 621 N N . LEU A 1 83 ? 12.735 -23.805 -12.535 1.00 90.19 83 LEU A N 1
ATOM 622 C CA . LEU A 1 83 ? 11.676 -23.004 -13.144 1.00 90.19 83 LEU A CA 1
ATOM 623 C C . LEU A 1 83 ? 11.338 -21.793 -12.274 1.00 90.19 83 LEU A C 1
ATOM 625 O O . LEU A 1 83 ? 11.293 -20.675 -12.792 1.00 90.19 83 LEU A O 1
ATOM 629 N N . ARG A 1 84 ? 11.153 -21.996 -10.963 1.00 90.81 84 ARG A N 1
ATOM 630 C CA . ARG A 1 84 ? 10.853 -20.929 -10.003 1.00 90.81 84 ARG A CA 1
ATOM 631 C C . ARG A 1 84 ? 11.976 -19.899 -9.967 1.00 90.81 84 ARG A C 1
ATOM 633 O O . ARG A 1 84 ? 11.687 -18.708 -10.027 1.00 90.81 84 ARG A O 1
ATOM 640 N N . PHE A 1 85 ? 13.236 -20.329 -9.944 1.00 90.50 85 PHE A N 1
ATOM 641 C CA . PHE A 1 85 ? 14.396 -19.439 -9.989 1.00 90.50 85 PHE A CA 1
ATOM 642 C C . PHE A 1 85 ? 14.440 -18.614 -11.281 1.00 90.50 85 PHE A C 1
ATOM 644 O O . PHE A 1 85 ? 14.638 -17.397 -11.245 1.00 90.50 85 PHE A O 1
ATOM 651 N N . MET A 1 86 ? 14.187 -19.241 -12.435 1.00 86.31 86 MET A N 1
ATOM 652 C CA . MET A 1 86 ? 14.170 -18.551 -13.729 1.00 86.31 86 MET A CA 1
ATOM 653 C C . MET A 1 86 ? 13.082 -17.475 -13.811 1.00 86.31 86 MET A C 1
ATOM 655 O O . MET A 1 86 ? 13.349 -16.374 -14.305 1.00 86.31 86 MET A O 1
ATOM 659 N N . VAL A 1 87 ? 11.874 -17.753 -13.317 1.00 86.00 87 VAL A N 1
ATOM 660 C CA . VAL A 1 87 ? 10.759 -16.795 -13.400 1.00 86.00 87 VAL A CA 1
ATOM 661 C C . VAL A 1 87 ? 10.720 -15.810 -12.230 1.00 86.00 87 VAL A C 1
ATOM 663 O O . VAL A 1 87 ? 10.197 -14.709 -12.384 1.00 86.00 87 VAL A O 1
ATOM 666 N N . GLY A 1 88 ? 11.322 -16.164 -11.094 1.00 86.69 88 GLY A N 1
ATOM 667 C CA . GLY A 1 88 ? 11.324 -15.354 -9.884 1.00 86.69 88 GLY A CA 1
ATOM 668 C C . GLY A 1 88 ? 12.158 -14.085 -9.987 1.00 86.69 88 GLY A C 1
ATOM 669 O O . GLY A 1 88 ? 13.184 -14.035 -10.678 1.00 86.69 88 GLY A O 1
ATOM 670 N N . ARG A 1 89 ? 11.695 -13.045 -9.287 1.00 85.75 89 ARG A N 1
ATOM 671 C CA . ARG A 1 89 ? 12.382 -11.750 -9.179 1.00 85.75 89 ARG A CA 1
ATOM 672 C C . ARG A 1 89 ? 13.535 -11.810 -8.181 1.00 85.75 89 ARG A C 1
ATOM 674 O O . ARG A 1 89 ? 14.597 -11.252 -8.460 1.00 85.75 89 ARG A O 1
ATOM 681 N N . ASP A 1 90 ? 13.323 -12.503 -7.067 1.00 92.12 90 ASP A N 1
ATOM 682 C CA . ASP A 1 90 ? 14.260 -12.571 -5.950 1.00 92.12 90 ASP A CA 1
ATOM 683 C C . ASP A 1 90 ? 14.868 -13.973 -5.850 1.00 92.12 90 ASP A C 1
ATOM 685 O O . ASP A 1 90 ? 14.269 -14.964 -6.282 1.00 92.12 90 ASP A O 1
ATOM 689 N N . ALA A 1 91 ? 16.087 -14.044 -5.318 1.00 94.12 91 ALA A N 1
ATOM 690 C CA . ALA A 1 91 ? 16.840 -15.281 -5.166 1.00 94.12 91 ALA A CA 1
ATOM 691 C C . ALA A 1 91 ? 16.815 -15.733 -3.706 1.00 94.12 91 ALA A C 1
ATOM 693 O O . ALA A 1 91 ? 17.249 -15.011 -2.815 1.00 94.12 91 ALA A O 1
ATOM 694 N N . LYS A 1 92 ? 16.360 -16.955 -3.453 1.00 94.75 92 LYS A N 1
ATOM 695 C CA . LYS A 1 92 ? 16.461 -17.610 -2.152 1.00 94.75 92 LYS A CA 1
ATOM 696 C C . LYS A 1 92 ? 17.715 -18.479 -2.132 1.00 94.75 92 LYS A C 1
ATOM 698 O O . LYS A 1 92 ? 17.780 -19.503 -2.812 1.00 94.75 92 LYS A O 1
ATOM 703 N N . VAL A 1 93 ? 18.709 -18.058 -1.359 1.00 96.44 93 VAL A N 1
ATOM 704 C CA . VAL A 1 93 ? 20.007 -18.728 -1.225 1.00 96.44 93 VAL A CA 1
ATOM 705 C C . VAL A 1 93 ? 19.959 -19.669 -0.029 1.00 96.44 93 VAL A C 1
ATOM 707 O O . VAL A 1 93 ? 19.631 -19.241 1.077 1.00 96.44 93 VAL A O 1
ATOM 710 N N . TYR A 1 94 ? 20.245 -20.953 -0.243 1.00 96.06 94 TYR A N 1
ATOM 711 C CA . TYR A 1 94 ? 20.306 -21.949 0.829 1.00 96.06 94 TYR A CA 1
ATOM 712 C C . TYR A 1 94 ? 21.703 -21.994 1.469 1.00 96.06 94 TYR A C 1
ATOM 714 O O . TYR A 1 94 ? 22.670 -21.578 0.827 1.00 96.06 94 TYR A O 1
ATOM 722 N N . PRO A 1 95 ? 21.818 -22.527 2.704 1.00 95.94 95 PRO A N 1
ATOM 723 C CA . PRO A 1 95 ? 23.107 -22.714 3.361 1.00 95.94 95 PRO A CA 1
ATOM 724 C C . PRO A 1 95 ? 24.102 -23.477 2.477 1.00 95.94 95 PRO A C 1
ATOM 726 O O . PRO A 1 95 ? 23.730 -24.457 1.823 1.00 95.94 95 PRO A O 1
ATOM 729 N N . PHE A 1 96 ? 25.353 -23.025 2.454 1.00 95.00 96 PHE A N 1
ATOM 730 C CA . PHE A 1 96 ? 26.419 -23.623 1.659 1.00 95.00 96 PHE A CA 1
ATOM 731 C C . PHE A 1 96 ? 26.823 -24.999 2.186 1.00 95.00 96 PHE A C 1
ATOM 733 O O . PHE A 1 96 ? 26.851 -25.251 3.391 1.00 95.00 96 PHE A O 1
ATOM 740 N N . ASP A 1 97 ? 27.190 -25.878 1.256 1.00 87.94 97 ASP A N 1
ATOM 741 C CA . ASP A 1 97 ? 27.898 -27.112 1.568 1.00 87.94 97 ASP A CA 1
ATOM 742 C C . ASP A 1 97 ? 29.377 -26.783 1.812 1.00 87.94 97 ASP A C 1
ATOM 744 O O . ASP A 1 97 ? 30.060 -26.260 0.932 1.00 87.94 97 ASP A O 1
ATOM 748 N N . THR A 1 98 ? 29.860 -27.058 3.021 1.00 84.00 98 THR A N 1
ATOM 749 C CA . THR A 1 98 ? 31.219 -26.727 3.471 1.00 84.00 98 THR A CA 1
ATOM 750 C C . THR A 1 98 ? 32.195 -27.896 3.361 1.00 84.00 98 THR A C 1
ATOM 752 O O . THR A 1 98 ? 33.298 -27.848 3.907 1.00 84.00 98 THR A O 1
ATOM 755 N N . GLN A 1 99 ? 31.812 -28.969 2.665 1.00 86.12 99 GLN A N 1
ATOM 756 C CA . GLN A 1 99 ? 32.726 -30.074 2.393 1.00 86.12 99 GLN A CA 1
ATOM 757 C C . GLN A 1 99 ? 33.925 -29.605 1.547 1.00 86.12 99 GLN A C 1
ATOM 759 O O . GLN A 1 99 ? 33.732 -28.854 0.586 1.00 86.12 99 GLN A O 1
ATOM 764 N N . PRO A 1 100 ? 35.157 -30.074 1.839 1.00 83.75 100 PRO A N 1
ATOM 765 C CA . PRO A 1 100 ? 36.338 -29.716 1.060 1.00 83.75 100 PRO A CA 1
ATOM 766 C C . PRO A 1 100 ? 36.166 -30.062 -0.424 1.00 83.75 100 PRO A C 1
ATOM 768 O O . PRO A 1 100 ? 35.932 -31.217 -0.785 1.00 83.75 100 PRO A O 1
ATOM 771 N N . ARG A 1 101 ? 36.289 -29.052 -1.288 1.00 92.19 101 ARG A N 1
ATOM 772 C CA . ARG A 1 101 ? 36.200 -29.161 -2.750 1.00 92.19 101 ARG A CA 1
ATOM 773 C C . ARG A 1 101 ? 37.170 -28.187 -3.410 1.00 92.19 101 ARG A C 1
ATOM 775 O O . ARG A 1 101 ? 37.537 -27.174 -2.815 1.00 92.19 101 ARG A O 1
ATOM 782 N N . GLU A 1 102 ? 37.566 -28.499 -4.639 1.00 94.56 102 GLU A N 1
ATOM 783 C CA . GLU A 1 102 ? 38.368 -27.611 -5.479 1.00 94.56 102 GLU A CA 1
ATOM 784 C C . GLU A 1 102 ? 37.563 -27.196 -6.715 1.00 94.56 102 GLU A C 1
ATOM 786 O O . GLU A 1 102 ? 36.949 -28.034 -7.378 1.00 94.56 102 GLU A O 1
ATOM 791 N N . PHE A 1 103 ? 37.583 -25.903 -7.029 1.00 94.06 103 PHE A N 1
ATOM 792 C CA . PHE A 1 103 ? 36.861 -25.310 -8.149 1.00 94.06 103 PHE A CA 1
ATOM 793 C C . PHE A 1 103 ? 37.810 -24.491 -9.024 1.00 94.06 103 PHE A C 1
ATOM 795 O O . PHE A 1 103 ? 38.733 -23.844 -8.531 1.00 94.06 103 PHE A O 1
ATOM 802 N N . THR A 1 104 ? 37.557 -24.467 -10.331 1.00 96.00 104 THR A N 1
ATOM 803 C CA . THR A 1 104 ? 38.164 -23.494 -11.248 1.00 96.00 104 THR A CA 1
ATOM 804 C C . THR A 1 104 ? 37.045 -22.686 -11.876 1.00 96.00 104 THR A C 1
ATOM 806 O O . THR A 1 104 ? 36.185 -23.249 -12.549 1.00 96.00 104 THR A O 1
ATOM 809 N N . VAL A 1 105 ? 37.046 -21.377 -11.632 1.00 94.12 105 VAL A N 1
ATOM 810 C CA . VAL A 1 105 ? 36.013 -20.458 -12.117 1.00 94.12 105 VAL A CA 1
ATOM 811 C C . VAL A 1 105 ? 36.673 -19.440 -13.031 1.00 94.12 105 VAL A C 1
ATOM 813 O O . VAL A 1 105 ? 37.691 -18.849 -12.681 1.00 94.12 105 VAL A O 1
ATOM 816 N N . VAL A 1 106 ? 36.076 -19.211 -14.199 1.00 91.19 106 VAL A N 1
ATOM 817 C CA . VAL A 1 106 ? 36.485 -18.146 -15.121 1.00 91.19 106 VAL A CA 1
ATOM 818 C C . VAL A 1 106 ? 35.399 -17.070 -15.091 1.00 91.19 106 VAL A C 1
ATOM 820 O O . VAL A 1 106 ? 34.330 -17.275 -15.672 1.00 91.19 106 VAL A O 1
ATOM 823 N N . PRO A 1 107 ? 35.609 -15.949 -14.375 1.00 90.38 107 PRO A N 1
ATOM 824 C CA . PRO A 1 107 ? 34.690 -14.818 -14.419 1.00 90.38 107 PRO A CA 1
ATOM 825 C C . PRO A 1 107 ? 34.633 -14.230 -15.836 1.00 90.38 107 PRO A C 1
ATOM 827 O O . PRO A 1 107 ? 35.570 -14.423 -16.615 1.00 90.38 107 PRO A O 1
ATOM 830 N N . PRO A 1 108 ? 33.579 -13.479 -16.190 1.00 88.56 108 PRO A N 1
ATOM 831 C CA . PRO A 1 108 ? 33.522 -12.819 -17.486 1.00 88.56 108 PRO A CA 1
ATOM 832 C C . PRO A 1 108 ? 34.631 -11.765 -17.611 1.00 88.56 108 PRO A C 1
ATOM 834 O O . PRO A 1 108 ? 35.225 -11.356 -16.608 1.00 88.56 108 PRO A O 1
ATOM 837 N N . GLY A 1 109 ? 34.894 -11.308 -18.837 1.00 89.50 109 GLY A N 1
ATOM 838 C CA . GLY A 1 109 ? 35.845 -10.230 -19.104 1.00 89.50 109 GLY A CA 1
ATOM 839 C C . GLY A 1 109 ? 35.622 -8.984 -18.244 1.00 89.50 109 GLY A C 1
ATOM 840 O O . GLY A 1 109 ? 34.498 -8.642 -17.870 1.00 89.50 109 GLY A O 1
ATOM 841 N N . SER A 1 110 ? 36.703 -8.270 -17.946 1.00 89.38 110 SER A N 1
ATOM 842 C CA . SER A 1 110 ? 36.665 -7.012 -17.209 1.00 89.38 110 SER A CA 1
ATOM 843 C C . SER A 1 110 ? 35.878 -5.967 -17.980 1.00 89.38 110 SER A C 1
ATOM 845 O O . SER A 1 110 ? 36.202 -5.656 -19.129 1.00 89.38 110 SER A O 1
ATOM 847 N N . LYS A 1 111 ? 34.861 -5.372 -17.347 1.00 86.50 111 LYS A N 1
ATOM 848 C CA . LYS A 1 111 ? 34.073 -4.289 -17.966 1.00 86.50 111 LYS A CA 1
ATOM 849 C C . LYS A 1 111 ? 34.962 -3.097 -18.321 1.00 86.50 111 LYS A C 1
ATOM 851 O O . LYS A 1 111 ? 34.812 -2.483 -19.376 1.00 86.50 111 LYS A O 1
ATOM 856 N N . SER A 1 112 ? 35.883 -2.765 -17.419 1.00 86.50 112 SER A N 1
ATOM 857 C CA . SER A 1 112 ? 36.787 -1.622 -17.551 1.00 86.50 112 SER A CA 1
ATOM 858 C C . SER A 1 112 ? 37.755 -1.788 -18.718 1.00 86.50 112 SER A C 1
ATOM 860 O O . SER A 1 112 ? 37.986 -0.817 -19.441 1.00 86.50 112 SER A O 1
ATOM 862 N N . VAL A 1 113 ? 38.276 -3.001 -18.916 1.00 90.69 113 VAL A N 1
ATOM 863 C CA . VAL A 1 113 ? 39.158 -3.334 -20.042 1.00 90.69 113 VAL A CA 1
ATOM 864 C C . VAL A 1 113 ? 38.343 -3.465 -21.329 1.00 90.69 113 VAL A C 1
ATOM 866 O O . VAL A 1 113 ? 38.684 -2.835 -22.321 1.00 90.69 113 VAL A O 1
ATOM 869 N N . SER A 1 114 ? 37.207 -4.170 -21.299 1.00 91.44 114 SER A N 1
ATOM 870 C CA . SER A 1 114 ? 36.318 -4.363 -22.458 1.00 91.44 114 SER A CA 1
ATOM 871 C C . SER A 1 114 ? 35.932 -3.039 -23.120 1.00 91.44 114 SER A C 1
ATOM 873 O O . SER A 1 114 ? 36.133 -2.856 -24.316 1.00 91.44 114 SER A O 1
ATOM 875 N N . ASN A 1 115 ? 35.437 -2.080 -22.333 1.00 91.38 115 ASN A N 1
ATOM 876 C CA . ASN A 1 115 ? 35.006 -0.783 -22.853 1.00 91.38 115 ASN A CA 1
ATOM 877 C C . ASN A 1 115 ? 36.163 0.029 -23.460 1.00 91.38 115 ASN A C 1
ATOM 879 O O . ASN A 1 115 ? 35.978 0.721 -24.456 1.00 91.38 115 ASN A O 1
ATOM 883 N N . ARG A 1 116 ? 37.367 -0.045 -22.879 1.00 94.38 116 ARG A N 1
ATOM 884 C CA . ARG A 1 116 ? 38.553 0.629 -23.433 1.00 94.38 116 ARG A CA 1
ATOM 885 C C . ARG A 1 116 ? 39.028 -0.051 -24.711 1.00 94.38 116 ARG A C 1
ATOM 887 O O . ARG A 1 116 ? 39.301 0.638 -25.684 1.00 94.38 116 ARG A O 1
ATOM 894 N N . ALA A 1 117 ? 39.073 -1.382 -24.725 1.00 94.88 117 ALA A N 1
ATOM 895 C CA . ALA A 1 117 ? 39.476 -2.164 -25.888 1.00 94.88 117 ALA A CA 1
ATOM 896 C C . ALA A 1 117 ? 38.563 -1.881 -27.088 1.00 94.88 117 ALA A C 1
ATOM 898 O O . ALA A 1 117 ? 39.065 -1.679 -28.186 1.00 94.88 117 ALA A O 1
ATOM 899 N N . LEU A 1 118 ? 37.246 -1.776 -26.871 1.00 94.81 118 LEU A N 1
ATOM 900 C CA . LEU A 1 118 ? 36.286 -1.409 -27.917 1.00 94.81 118 LEU A CA 1
ATOM 901 C C . LEU A 1 118 ? 36.533 -0.005 -28.481 1.00 94.81 118 LEU A C 1
ATOM 903 O O . LEU A 1 118 ? 36.571 0.159 -29.696 1.00 94.81 118 LEU A O 1
ATOM 907 N N . VAL A 1 119 ? 36.726 1.001 -27.620 1.00 95.56 119 VAL A N 1
ATOM 908 C CA . VAL A 1 119 ? 37.000 2.380 -28.062 1.00 95.56 119 VAL A CA 1
ATOM 909 C C . VAL A 1 119 ? 38.326 2.462 -28.818 1.00 95.56 119 VAL A C 1
ATOM 911 O O . VAL A 1 119 ? 38.365 3.017 -29.911 1.00 95.56 119 VAL A O 1
ATOM 914 N N . LEU A 1 120 ? 39.399 1.887 -28.269 1.00 96.94 120 LEU A N 1
ATOM 915 C CA . LEU A 1 120 ? 40.725 1.900 -28.891 1.00 96.94 120 LEU A CA 1
ATOM 916 C C . LEU A 1 120 ? 40.731 1.150 -30.228 1.00 96.94 120 LEU A C 1
ATOM 918 O O . LEU A 1 120 ? 41.260 1.672 -31.206 1.00 96.94 120 LEU A O 1
ATOM 922 N N . ALA A 1 121 ? 40.095 -0.025 -30.295 1.00 96.38 121 ALA A N 1
ATOM 923 C CA . ALA A 1 121 ? 39.988 -0.800 -31.528 1.00 96.38 121 ALA A CA 1
ATOM 924 C C . ALA A 1 121 ? 39.164 -0.081 -32.600 1.00 96.38 121 ALA A C 1
ATOM 926 O O . ALA A 1 121 ? 39.527 -0.125 -33.773 1.00 96.38 121 ALA A O 1
ATOM 927 N N . ALA A 1 122 ? 38.087 0.603 -32.208 1.00 95.50 122 ALA A N 1
ATOM 928 C CA . ALA A 1 122 ? 37.271 1.368 -33.141 1.00 95.50 122 ALA A CA 1
ATOM 929 C C . ALA A 1 122 ? 37.995 2.612 -33.671 1.00 95.50 122 ALA A C 1
ATOM 931 O O . ALA A 1 122 ? 37.913 2.924 -34.855 1.00 95.50 122 ALA A O 1
ATOM 932 N N . LEU A 1 123 ? 38.737 3.313 -32.810 1.00 96.38 123 LEU A N 1
ATOM 933 C CA . LEU A 1 123 ? 39.537 4.464 -33.222 1.00 96.38 123 LEU A CA 1
ATOM 934 C C . LEU A 1 123 ? 40.771 4.055 -34.040 1.00 96.38 123 LEU A C 1
ATOM 936 O O . LEU A 1 123 ? 41.241 4.851 -34.852 1.00 96.38 123 LEU A O 1
ATOM 940 N N . GLY A 1 124 ? 41.313 2.853 -33.844 1.00 96.19 124 GLY A N 1
ATOM 941 C CA . GLY A 1 124 ? 42.522 2.388 -34.521 1.00 96.19 124 GLY A CA 1
ATOM 942 C C . GLY A 1 124 ? 42.353 2.006 -35.986 1.00 96.19 124 GLY A C 1
ATOM 943 O O . GLY A 1 124 ? 41.255 1.983 -36.531 1.00 96.19 124 GLY A O 1
ATOM 944 N N . GLU A 1 125 ? 43.479 1.734 -36.641 1.00 94.38 125 GLU A N 1
ATOM 945 C CA . GLU A 1 125 ? 43.539 1.256 -38.023 1.00 94.38 125 GLU A CA 1
ATOM 946 C C . GLU A 1 125 ? 43.780 -0.256 -38.065 1.00 94.38 125 GLU A C 1
ATOM 948 O O . GLU A 1 125 ? 44.685 -0.769 -37.399 1.00 94.38 125 GLU A O 1
ATOM 953 N N . GLY A 1 126 ? 42.999 -0.959 -38.892 1.00 93.12 126 GLY A N 1
ATOM 954 C CA . GLY A 1 126 ? 43.107 -2.403 -39.113 1.00 93.12 126 GLY A CA 1
ATOM 955 C C . GLY A 1 126 ? 42.130 -3.232 -38.275 1.00 93.12 126 GLY A C 1
ATOM 956 O O . GLY A 1 126 ? 41.328 -2.700 -37.509 1.00 93.12 126 GLY A O 1
ATOM 957 N N . GLN A 1 127 ? 42.186 -4.555 -38.431 1.00 95.75 127 GLN A N 1
ATOM 958 C CA . GLN A 1 127 ? 41.319 -5.489 -37.707 1.00 95.75 127 GLN A CA 1
ATOM 959 C C . GLN A 1 127 ? 41.954 -5.929 -36.380 1.00 95.75 127 GLN A C 1
ATOM 961 O O . GLN A 1 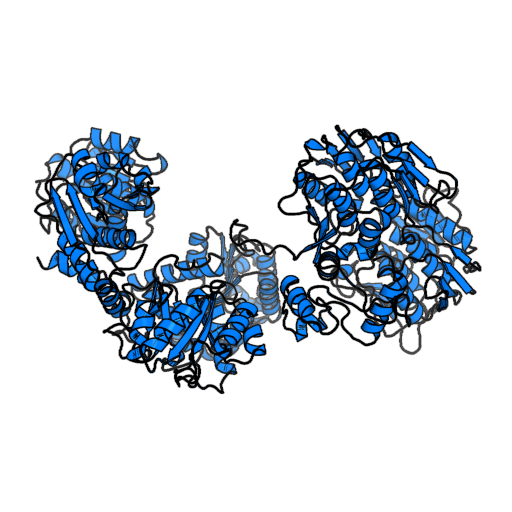127 ? 43.100 -6.372 -36.362 1.00 95.75 127 GLN A O 1
ATOM 966 N N . CYS A 1 128 ? 41.178 -5.872 -35.295 1.00 96.75 128 CYS A N 1
ATOM 967 C CA . CYS A 1 128 ? 41.507 -6.421 -33.980 1.00 96.75 128 CYS A CA 1
ATOM 968 C C . CYS A 1 128 ? 40.504 -7.511 -33.597 1.00 96.75 128 CYS A C 1
ATOM 970 O O . CYS A 1 128 ? 39.299 -7.254 -33.540 1.00 96.75 128 CYS A O 1
ATOM 972 N N . LYS A 1 129 ? 40.982 -8.726 -33.304 1.00 96.12 129 LYS A N 1
ATOM 973 C CA . LYS A 1 129 ? 40.145 -9.793 -32.737 1.00 96.12 129 LYS A CA 1
ATOM 974 C C . LYS A 1 129 ? 40.138 -9.700 -31.218 1.00 96.12 129 LYS A C 1
ATOM 976 O O . LYS A 1 129 ? 41.129 -10.031 -30.573 1.00 96.12 129 LYS A O 1
ATOM 981 N N . ILE A 1 130 ? 39.020 -9.273 -30.646 1.00 93.88 130 ILE A N 1
ATOM 982 C CA . ILE A 1 130 ? 38.846 -9.137 -29.203 1.00 93.88 130 ILE A CA 1
ATOM 983 C C . ILE A 1 130 ? 38.206 -10.413 -28.650 1.00 93.88 130 ILE A C 1
ATOM 985 O O . ILE A 1 130 ? 37.083 -10.762 -29.021 1.00 93.88 130 ILE A O 1
ATOM 989 N N . LYS A 1 131 ? 38.918 -11.099 -27.752 1.00 90.56 131 LYS A N 1
ATOM 990 C CA . LYS A 1 131 ? 38.468 -12.328 -27.076 1.00 90.56 131 LYS A CA 1
ATOM 991 C C . LYS A 1 131 ? 38.128 -12.068 -25.613 1.00 90.56 131 LYS A C 1
ATOM 993 O O . LYS A 1 131 ? 38.703 -11.175 -24.992 1.00 90.56 131 LYS A O 1
ATOM 998 N N . ASN A 1 132 ? 37.235 -12.893 -25.059 1.00 86.38 132 ASN A N 1
ATOM 999 C CA . ASN A 1 132 ? 36.750 -12.794 -23.674 1.00 86.38 132 ASN A CA 1
ATOM 1000 C C . ASN A 1 132 ? 36.158 -11.410 -23.341 1.00 86.38 132 ASN A C 1
ATOM 1002 O O . ASN A 1 132 ? 36.246 -10.932 -22.211 1.00 86.38 132 ASN A O 1
ATOM 1006 N N . LEU A 1 133 ? 35.568 -10.738 -24.333 1.00 87.81 133 LEU A N 1
ATOM 1007 C CA . LEU A 1 133 ? 34.884 -9.471 -24.110 1.00 87.81 133 LEU A CA 1
ATOM 1008 C C . LEU A 1 133 ? 33.678 -9.699 -23.188 1.00 87.81 133 LEU A C 1
ATOM 1010 O O . LEU A 1 133 ? 32.927 -10.660 -23.343 1.00 87.81 133 LEU A O 1
ATOM 1014 N N . LEU A 1 134 ? 33.450 -8.790 -22.242 1.00 85.50 134 LEU A N 1
ATOM 1015 C CA . LEU A 1 134 ? 32.231 -8.826 -21.444 1.00 85.50 134 LEU A CA 1
ATOM 1016 C C . LEU A 1 134 ? 31.007 -8.587 -22.337 1.00 85.50 134 LEU A C 1
ATOM 1018 O O . LEU A 1 134 ? 30.875 -7.507 -22.904 1.00 85.50 134 LEU A O 1
ATOM 1022 N N . HIS A 1 135 ? 30.065 -9.527 -22.391 1.00 78.56 135 HIS A N 1
ATOM 1023 C CA . HIS A 1 135 ? 28.740 -9.280 -22.971 1.00 78.56 135 HIS A CA 1
ATOM 1024 C C . HIS A 1 135 ? 27.815 -8.704 -21.896 1.00 78.56 135 HIS A C 1
ATOM 1026 O O . HIS A 1 135 ? 27.211 -9.440 -21.116 1.00 78.56 135 HIS A O 1
ATOM 1032 N N . SER A 1 136 ? 27.752 -7.376 -21.821 1.00 77.38 136 SER A N 1
ATOM 1033 C CA . SER A 1 136 ? 26.881 -6.635 -20.910 1.00 77.38 136 SER A CA 1
ATOM 1034 C C . SER A 1 136 ? 26.163 -5.515 -21.653 1.00 77.38 136 SER A C 1
ATOM 1036 O O . SER A 1 136 ? 26.500 -5.184 -22.791 1.00 77.38 136 SER A O 1
ATOM 1038 N N . ASP A 1 137 ? 25.193 -4.892 -20.988 1.00 74.19 137 ASP A N 1
ATOM 1039 C CA . ASP A 1 137 ? 24.518 -3.703 -21.506 1.00 74.19 137 ASP A CA 1
ATOM 1040 C C . ASP A 1 137 ? 25.522 -2.607 -21.915 1.00 74.19 137 ASP A C 1
ATOM 1042 O O . ASP A 1 137 ? 25.366 -1.990 -22.965 1.00 74.19 137 ASP A O 1
ATOM 1046 N N . ASP A 1 138 ? 26.585 -2.388 -21.129 1.00 81.12 138 ASP A N 1
ATOM 1047 C CA . ASP A 1 138 ? 27.598 -1.363 -21.406 1.00 81.12 138 ASP A CA 1
ATOM 1048 C C . ASP A 1 138 ? 28.324 -1.597 -22.743 1.00 81.12 138 ASP A C 1
ATOM 1050 O O . ASP A 1 138 ? 28.413 -0.672 -23.554 1.00 81.12 138 ASP A O 1
ATOM 1054 N N . THR A 1 139 ? 28.820 -2.813 -22.996 1.00 85.31 139 THR A N 1
ATOM 1055 C CA . THR A 1 139 ? 29.537 -3.134 -24.243 1.00 85.31 139 THR A CA 1
ATOM 1056 C C . THR A 1 139 ? 28.592 -3.200 -25.435 1.00 85.31 139 THR A C 1
ATOM 1058 O O . THR A 1 139 ? 28.962 -2.779 -26.528 1.00 85.31 139 THR A O 1
ATOM 1061 N N . LYS A 1 140 ? 27.345 -3.636 -25.222 1.00 83.25 140 LYS A N 1
ATOM 1062 C CA . LYS A 1 140 ? 26.290 -3.622 -26.239 1.00 83.25 140 LYS A CA 1
ATOM 1063 C C . LYS A 1 140 ? 25.974 -2.203 -26.715 1.00 83.25 140 LYS A C 1
ATOM 1065 O O . LYS A 1 140 ? 26.024 -1.944 -27.915 1.00 83.25 140 LYS A O 1
ATOM 1070 N N . TYR A 1 141 ? 25.674 -1.277 -25.799 1.00 86.81 141 TYR A N 1
ATOM 1071 C CA . TYR A 1 141 ? 25.389 0.116 -26.169 1.00 86.81 141 TYR A CA 1
ATOM 1072 C C . TYR A 1 141 ? 26.608 0.799 -26.796 1.00 86.81 141 TYR A C 1
ATOM 1074 O O . TYR A 1 141 ? 26.456 1.622 -27.695 1.00 86.81 141 TYR A O 1
ATOM 1082 N N . MET A 1 142 ? 27.815 0.444 -26.350 1.00 90.12 142 MET A N 1
ATOM 1083 C CA . MET A 1 142 ? 29.054 0.953 -26.931 1.00 90.12 142 MET A CA 1
ATOM 1084 C C . MET A 1 142 ? 29.260 0.484 -28.374 1.00 90.12 142 MET A C 1
ATOM 1086 O O . MET A 1 142 ? 29.541 1.314 -29.233 1.00 90.12 142 MET A O 1
ATOM 1090 N N . LEU A 1 143 ? 29.077 -0.810 -28.653 1.00 89.19 143 LEU A N 1
ATOM 1091 C CA . LEU A 1 143 ? 29.152 -1.367 -30.007 1.00 89.19 143 LEU A CA 1
ATOM 1092 C C . LEU A 1 143 ? 28.116 -0.725 -30.935 1.00 89.19 143 LEU A C 1
ATOM 1094 O O . LEU A 1 143 ? 28.482 -0.267 -32.014 1.00 89.19 143 LEU A O 1
ATOM 1098 N N . HIS A 1 144 ? 26.860 -0.610 -30.483 1.00 89.00 144 HIS A N 1
ATOM 1099 C CA . HIS A 1 144 ? 25.799 0.061 -31.245 1.00 89.00 144 HIS A CA 1
ATOM 1100 C C . HIS A 1 144 ? 26.171 1.507 -31.579 1.00 89.00 144 HIS A C 1
ATOM 1102 O O . HIS A 1 144 ? 26.064 1.927 -32.726 1.00 89.00 144 HIS A O 1
ATOM 1108 N N . ALA A 1 145 ? 26.666 2.264 -30.597 1.00 91.94 145 ALA A N 1
ATOM 1109 C CA . ALA A 1 145 ? 27.074 3.647 -30.812 1.00 91.94 145 ALA A CA 1
ATOM 1110 C C . ALA A 1 145 ? 28.248 3.772 -31.797 1.00 91.94 145 ALA A C 1
ATOM 1112 O O . ALA A 1 145 ? 28.228 4.653 -32.649 1.00 91.94 145 ALA A O 1
ATOM 1113 N N . ILE A 1 146 ? 29.249 2.890 -31.715 1.00 91.06 146 ILE A N 1
ATOM 1114 C CA . ILE A 1 146 ? 30.388 2.872 -32.647 1.00 91.06 146 ILE A CA 1
ATOM 1115 C C . ILE A 1 146 ? 29.917 2.590 -34.081 1.00 91.06 146 ILE A C 1
ATOM 1117 O O . ILE A 1 146 ? 30.344 3.281 -35.006 1.00 91.06 146 ILE A O 1
ATOM 1121 N N . GLN A 1 147 ? 29.016 1.619 -34.261 1.00 90.25 147 GLN A N 1
ATOM 1122 C CA . GLN A 1 147 ? 28.442 1.277 -35.566 1.00 90.25 147 GLN A CA 1
ATOM 1123 C C . GLN A 1 147 ? 27.574 2.414 -36.123 1.00 90.25 147 GLN A C 1
ATOM 1125 O O . GLN A 1 147 ? 27.707 2.771 -37.290 1.00 90.25 147 GLN A O 1
ATOM 1130 N N . ALA A 1 148 ? 26.729 3.027 -35.288 1.00 91.31 148 ALA A N 1
ATOM 1131 C CA . ALA A 1 148 ? 25.883 4.157 -35.675 1.00 91.31 148 ALA A CA 1
ATOM 1132 C C . ALA A 1 148 ? 26.704 5.391 -36.087 1.00 91.31 148 ALA A C 1
ATOM 1134 O O . ALA A 1 148 ? 26.284 6.147 -36.959 1.00 91.31 148 ALA A O 1
ATOM 1135 N N . LEU A 1 149 ? 27.886 5.567 -35.491 1.00 93.25 149 LEU A N 1
ATOM 1136 C CA . LEU A 1 149 ? 28.860 6.595 -35.863 1.00 93.25 149 LEU A CA 1
ATOM 1137 C C . LEU A 1 149 ? 29.773 6.179 -37.029 1.00 93.25 149 LEU A C 1
ATOM 1139 O O . LEU A 1 149 ? 30.699 6.918 -37.358 1.00 93.25 149 LEU A O 1
ATOM 1143 N N . GLN A 1 150 ? 29.566 4.998 -37.623 1.00 91.94 150 GLN A N 1
ATOM 1144 C CA . GLN A 1 150 ? 30.397 4.427 -38.693 1.00 91.94 150 GLN A CA 1
ATOM 1145 C C . GLN A 1 150 ? 31.901 4.401 -38.359 1.00 91.94 150 GLN A C 1
ATOM 1147 O O . GLN A 1 150 ? 32.749 4.475 -39.246 1.00 91.94 150 GLN A O 1
ATOM 1152 N N . GLY A 1 151 ? 32.250 4.312 -37.071 1.00 89.31 151 GLY A N 1
ATOM 1153 C CA . GLY A 1 151 ? 33.642 4.382 -36.621 1.00 89.31 151 GLY A CA 1
ATOM 1154 C C . GLY A 1 151 ? 34.425 3.085 -36.838 1.00 89.31 151 GLY A C 1
ATOM 1155 O O . GLY A 1 151 ? 35.653 3.118 -36.876 1.00 89.31 151 GLY A O 1
ATOM 1156 N N . ALA A 1 152 ? 33.729 1.954 -36.965 1.00 94.31 152 ALA A N 1
ATOM 1157 C CA . ALA A 1 152 ? 34.322 0.646 -37.214 1.00 94.31 152 ALA A CA 1
ATOM 1158 C C . ALA A 1 152 ? 33.295 -0.350 -37.765 1.00 94.31 152 ALA A C 1
ATOM 1160 O O . ALA A 1 152 ? 32.116 -0.293 -37.398 1.00 94.31 152 ALA A O 1
ATOM 1161 N N . ASP A 1 153 ? 33.775 -1.322 -38.537 1.00 92.50 153 ASP A N 1
ATOM 1162 C CA . ASP A 1 153 ? 33.025 -2.536 -38.852 1.00 92.50 153 ASP A CA 1
ATOM 1163 C C . ASP A 1 153 ? 33.173 -3.556 -37.715 1.00 92.50 153 ASP A C 1
ATOM 1165 O O . ASP A 1 153 ? 34.254 -3.735 -37.145 1.00 92.50 153 ASP A O 1
ATOM 1169 N N . VAL A 1 154 ? 32.080 -4.243 -37.378 1.00 90.50 154 VAL A N 1
ATOM 1170 C CA . VAL A 1 154 ? 32.033 -5.214 -36.275 1.00 90.50 154 VAL A CA 1
ATOM 1171 C C . VAL A 1 154 ? 31.479 -6.540 -36.778 1.00 90.50 154 VAL A C 1
ATOM 1173 O O . VAL A 1 154 ? 30.334 -6.615 -37.224 1.00 90.50 154 VAL A O 1
ATOM 1176 N N . GLU A 1 155 ? 32.265 -7.602 -36.627 1.00 89.06 155 GLU A N 1
ATOM 1177 C CA . GLU A 1 155 ? 31.885 -8.969 -36.973 1.00 89.06 155 GLU A CA 1
ATOM 1178 C C . GLU A 1 155 ? 31.984 -9.900 -35.762 1.00 89.06 155 GLU A C 1
ATOM 1180 O O . GLU A 1 155 ? 32.921 -9.835 -34.966 1.00 89.06 155 GLU A O 1
ATOM 1185 N N . TRP A 1 156 ? 31.030 -10.821 -35.644 1.00 85.00 156 TRP A N 1
ATOM 1186 C CA . TRP A 1 156 ? 31.007 -11.832 -34.588 1.00 85.00 156 TRP A CA 1
ATOM 1187 C C . TRP A 1 156 ? 31.552 -13.162 -35.118 1.00 85.00 156 TRP A C 1
ATOM 1189 O O . TRP A 1 156 ? 31.021 -13.707 -36.085 1.00 85.00 156 TRP A O 1
ATOM 1199 N N . GLN A 1 157 ? 32.579 -13.703 -34.465 1.00 85.94 157 GLN A N 1
ATOM 1200 C CA . GLN A 1 157 ? 33.223 -14.985 -34.782 1.00 85.94 157 GLN A CA 1
ATOM 1201 C C . GLN A 1 157 ? 33.046 -15.969 -33.610 1.00 85.94 157 GLN A C 1
ATOM 1203 O O . GLN A 1 157 ? 32.565 -15.590 -32.543 1.00 85.94 157 GLN A O 1
ATOM 1208 N N . ASP A 1 158 ? 33.371 -17.249 -33.813 1.00 81.75 158 ASP A N 1
ATOM 1209 C CA . ASP A 1 158 ? 33.367 -18.280 -32.757 1.00 81.75 158 ASP A CA 1
ATOM 1210 C C . ASP A 1 158 ? 32.049 -18.355 -31.961 1.00 81.75 158 ASP A C 1
ATOM 1212 O O . ASP A 1 158 ? 32.025 -18.319 -30.736 1.00 81.75 158 ASP A O 1
ATOM 1216 N N . ASN A 1 159 ? 30.909 -18.394 -32.662 1.00 73.75 159 ASN A N 1
ATOM 1217 C CA . ASN A 1 159 ? 29.562 -18.360 -32.064 1.00 73.75 159 ASN A CA 1
ATOM 1218 C C . ASN A 1 159 ? 29.255 -17.129 -31.183 1.00 73.75 159 ASN A C 1
ATOM 1220 O O . ASN A 1 159 ? 28.221 -17.093 -30.510 1.00 73.75 159 ASN A O 1
ATOM 1224 N N . GLY A 1 160 ? 30.058 -16.074 -31.292 1.00 75.75 160 GLY A N 1
ATOM 1225 C CA . GLY A 1 160 ? 29.912 -14.812 -30.576 1.00 75.75 160 GLY A CA 1
ATOM 1226 C C . GLY A 1 160 ? 30.962 -14.584 -29.487 1.00 75.75 160 GLY A C 1
ATOM 1227 O O . GLY A 1 160 ? 30.970 -13.497 -28.920 1.00 75.75 160 GLY A O 1
ATOM 1228 N N . ASP A 1 161 ? 31.833 -15.561 -29.213 1.00 80.19 161 ASP A N 1
ATOM 1229 C CA . ASP A 1 161 ? 32.865 -15.463 -28.168 1.00 80.19 161 ASP A CA 1
ATOM 1230 C C . ASP A 1 161 ? 34.049 -14.557 -28.577 1.00 80.19 161 ASP A C 1
ATOM 1232 O O . ASP A 1 161 ? 34.794 -14.067 -27.721 1.00 80.19 161 ASP A O 1
ATOM 1236 N N . THR A 1 162 ? 34.204 -14.307 -29.883 1.00 88.62 162 THR A N 1
ATOM 1237 C CA . THR A 1 162 ? 35.209 -13.401 -30.455 1.00 88.62 162 THR A CA 1
ATOM 1238 C C . THR A 1 162 ? 34.520 -12.293 -31.248 1.00 88.62 162 THR A C 1
ATOM 1240 O O . THR A 1 162 ? 33.667 -12.566 -32.096 1.00 88.62 162 THR A O 1
ATOM 1243 N N . ILE A 1 163 ? 34.929 -11.042 -31.029 1.00 90.38 163 ILE A N 1
ATOM 1244 C CA . ILE A 1 163 ? 34.489 -9.896 -31.836 1.00 90.38 163 ILE A CA 1
ATOM 1245 C C . ILE A 1 163 ? 35.663 -9.393 -32.667 1.00 90.38 163 ILE A C 1
ATOM 1247 O O . ILE A 1 163 ? 36.681 -8.981 -32.116 1.00 90.38 163 ILE A O 1
ATOM 1251 N N . ALA A 1 164 ? 35.525 -9.404 -33.988 1.00 93.38 164 ALA A N 1
ATOM 1252 C CA . ALA A 1 164 ? 36.469 -8.760 -34.888 1.00 93.38 164 ALA A CA 1
ATOM 1253 C C . ALA A 1 164 ? 36.016 -7.316 -35.139 1.00 93.38 164 ALA A C 1
ATOM 1255 O O . ALA A 1 164 ? 34.947 -7.084 -35.699 1.00 93.38 164 ALA A O 1
ATOM 1256 N N . VAL A 1 165 ? 36.826 -6.353 -34.698 1.00 94.88 165 VAL A N 1
ATOM 1257 C CA . VAL A 1 165 ? 36.589 -4.916 -34.882 1.00 94.88 165 VAL A CA 1
ATOM 1258 C C . VAL A 1 165 ? 37.588 -4.391 -35.902 1.00 94.88 165 VAL A C 1
ATOM 1260 O O . VAL A 1 165 ? 38.793 -4.416 -35.653 1.00 94.88 165 VAL A O 1
ATOM 1263 N N . THR A 1 166 ? 37.101 -3.919 -37.044 1.00 96.69 166 THR A N 1
ATOM 1264 C CA . THR A 1 166 ? 37.917 -3.254 -38.065 1.00 96.69 166 THR A CA 1
ATOM 1265 C C . THR A 1 166 ? 37.727 -1.751 -37.927 1.00 96.69 166 THR A C 1
ATOM 1267 O O . THR A 1 166 ? 36.722 -1.205 -38.370 1.00 96.69 166 THR A O 1
ATOM 1270 N N . GLY A 1 167 ? 38.667 -1.087 -37.257 1.00 95.25 167 GLY A N 1
ATOM 1271 C CA . GLY A 1 167 ? 38.588 0.350 -37.000 1.00 95.25 167 GLY A CA 1
ATOM 1272 C C . GLY A 1 167 ? 38.921 1.195 -38.231 1.00 95.25 167 GLY A C 1
ATOM 1273 O O . GLY A 1 167 ? 39.742 0.807 -39.070 1.00 95.25 167 GLY A O 1
ATOM 1274 N N . HIS A 1 168 ? 38.295 2.371 -38.329 1.00 94.38 168 HIS A N 1
ATOM 1275 C CA . HIS A 1 168 ? 38.459 3.306 -39.451 1.00 94.38 168 HIS A CA 1
ATOM 1276 C C . HIS A 1 168 ? 39.471 4.429 -39.172 1.00 94.38 168 HIS A C 1
ATOM 1278 O O . HIS A 1 168 ? 39.440 5.483 -39.811 1.00 94.38 168 HIS A O 1
ATOM 1284 N N . GLY A 1 169 ? 40.372 4.251 -38.201 1.00 92.69 169 GLY A N 1
ATOM 1285 C CA . GLY A 1 169 ? 41.413 5.241 -37.915 1.00 92.69 169 GLY A CA 1
ATOM 1286 C C . GLY A 1 169 ? 40.861 6.582 -37.417 1.00 92.69 169 GLY A C 1
ATOM 1287 O O . GLY A 1 169 ? 41.434 7.628 -37.725 1.00 92.69 169 GLY A O 1
ATOM 1288 N N . GLY A 1 170 ? 39.733 6.566 -36.697 1.00 91.25 170 GLY A N 1
ATOM 1289 C CA . GLY A 1 170 ? 39.083 7.757 -36.143 1.00 91.25 170 GLY A CA 1
ATOM 1290 C C . GLY A 1 170 ? 38.219 8.549 -37.132 1.00 91.25 170 GLY A C 1
ATOM 1291 O O . GLY A 1 170 ? 37.865 9.687 -36.836 1.00 91.25 170 GLY A O 1
ATOM 1292 N N . ASP A 1 171 ? 37.870 7.993 -38.298 1.00 92.31 171 ASP A N 1
ATOM 1293 C CA . ASP A 1 171 ? 36.917 8.622 -39.226 1.00 92.31 171 ASP A CA 1
ATOM 1294 C C . ASP A 1 171 ? 35.458 8.336 -38.823 1.00 92.31 171 ASP A C 1
ATOM 1296 O O . ASP A 1 171 ? 34.795 7.497 -39.420 1.00 92.31 171 ASP A O 1
ATOM 1300 N N . LEU A 1 172 ? 34.957 9.020 -37.786 1.00 94.44 172 LEU A N 1
ATOM 1301 C CA . LEU A 1 172 ? 33.563 8.886 -37.335 1.00 94.44 172 LEU A CA 1
ATOM 1302 C C . LEU A 1 172 ? 32.634 9.879 -38.046 1.00 94.44 172 LEU A C 1
ATOM 1304 O O . LEU A 1 172 ? 32.991 11.046 -38.230 1.00 94.44 172 LEU A O 1
ATOM 1308 N N . ARG A 1 173 ? 31.416 9.442 -38.374 1.00 94.12 173 ARG A N 1
ATOM 1309 C CA . ARG A 1 173 ? 30.384 10.215 -39.084 1.00 94.12 173 ARG A CA 1
ATOM 1310 C C . ARG A 1 173 ? 29.161 10.475 -38.215 1.00 94.12 173 ARG A C 1
ATOM 1312 O O . ARG A 1 173 ? 28.794 9.661 -37.369 1.00 94.12 173 ARG A O 1
ATOM 1319 N N . ALA A 1 174 ? 28.549 11.640 -38.399 1.00 93.69 174 ALA A N 1
ATOM 1320 C CA . ALA A 1 174 ? 27.359 12.028 -37.658 1.00 93.69 174 ALA A CA 1
ATOM 1321 C C . ALA A 1 174 ? 26.158 11.145 -38.020 1.00 93.69 174 ALA A C 1
ATOM 1323 O O . ALA A 1 174 ? 25.995 10.721 -39.161 1.00 93.69 174 ALA A O 1
ATOM 1324 N N . THR A 1 175 ? 25.282 10.918 -37.043 1.00 92.44 175 THR A N 1
ATOM 1325 C CA . THR A 1 175 ? 24.016 10.201 -37.225 1.00 92.44 175 THR A CA 1
ATOM 1326 C C . THR A 1 175 ? 22.857 11.039 -36.700 1.00 92.44 175 THR A C 1
ATOM 1328 O O . THR A 1 175 ? 23.000 11.765 -35.714 1.00 92.44 175 THR A O 1
ATOM 1331 N N . ALA A 1 176 ? 21.708 10.949 -37.373 1.00 89.50 176 ALA A N 1
ATOM 1332 C CA . ALA A 1 176 ? 20.460 11.558 -36.917 1.00 89.50 176 ALA A CA 1
ATOM 1333 C C . ALA A 1 176 ? 19.818 10.768 -35.758 1.00 89.50 176 ALA A C 1
ATOM 1335 O O . ALA A 1 176 ? 18.950 11.287 -35.054 1.00 89.50 176 ALA A O 1
ATOM 1336 N N . GLU A 1 177 ? 20.232 9.514 -35.546 1.00 90.38 177 GLU A N 1
ATOM 1337 C CA . GLU A 1 177 ? 19.767 8.693 -34.431 1.00 90.38 177 GLU A CA 1
ATOM 1338 C C . GLU A 1 177 ? 20.316 9.225 -33.098 1.00 90.38 177 GLU A C 1
ATOM 1340 O O . GLU A 1 177 ? 21.507 9.497 -32.948 1.00 90.38 177 GLU A O 1
ATOM 1345 N N . HIS A 1 178 ? 19.453 9.335 -32.085 1.00 92.94 178 HIS A N 1
ATOM 1346 C CA . HIS A 1 178 ? 19.914 9.583 -30.721 1.00 92.94 178 HIS A CA 1
ATOM 1347 C C . HIS A 1 178 ? 20.593 8.325 -30.175 1.00 92.94 178 HIS A C 1
ATOM 1349 O O . HIS A 1 178 ? 19.946 7.293 -30.000 1.00 92.94 178 HIS A O 1
ATOM 1355 N N . LEU A 1 179 ? 21.872 8.431 -29.820 1.00 94.44 179 LEU A N 1
ATOM 1356 C CA . LEU A 1 179 ? 22.645 7.323 -29.272 1.00 94.44 179 LEU A CA 1
ATOM 1357 C C . LEU A 1 179 ? 22.157 7.006 -27.854 1.00 94.44 179 LEU A C 1
ATOM 1359 O O . LEU A 1 179 ? 22.512 7.685 -26.884 1.00 94.44 179 LEU A O 1
ATOM 1363 N N . TYR A 1 180 ? 21.299 5.993 -27.734 1.00 91.50 180 TYR A N 1
ATOM 1364 C CA . TYR A 1 180 ? 20.749 5.542 -26.460 1.00 91.50 180 TYR A CA 1
ATOM 1365 C C . TYR A 1 180 ? 21.720 4.603 -25.737 1.00 91.50 180 TYR A C 1
ATOM 1367 O O . TYR A 1 180 ? 22.067 3.542 -26.244 1.00 91.50 180 TYR A O 1
ATOM 1375 N N . LEU A 1 181 ? 22.115 4.972 -24.516 1.00 88.88 181 LEU A N 1
ATOM 1376 C CA . LEU A 1 181 ? 23.147 4.279 -23.735 1.00 88.88 181 LEU A CA 1
ATOM 1377 C C . LEU A 1 181 ? 22.608 3.581 -22.475 1.00 88.88 181 LEU A C 1
ATOM 1379 O O . LEU A 1 181 ? 23.372 3.227 -21.575 1.00 88.88 181 LEU A O 1
ATOM 1383 N N . GLY A 1 182 ? 21.285 3.433 -22.341 1.00 85.19 182 GLY A N 1
ATOM 1384 C CA . GLY A 1 182 ? 20.667 2.844 -21.148 1.00 85.19 182 GLY A CA 1
ATOM 1385 C C . GLY A 1 182 ? 21.121 3.529 -19.852 1.00 85.19 182 GLY A C 1
ATOM 1386 O O . GLY A 1 182 ? 21.001 4.747 -19.719 1.00 85.19 182 GLY A O 1
ATOM 1387 N N . ASN A 1 183 ? 21.639 2.750 -18.893 1.00 81.25 183 ASN A N 1
ATOM 1388 C CA . ASN A 1 183 ? 22.313 3.247 -17.681 1.00 81.25 183 ASN A CA 1
ATOM 1389 C C . ASN A 1 183 ? 23.827 2.934 -17.674 1.00 81.25 183 ASN A C 1
ATOM 1391 O O . ASN A 1 183 ? 24.440 2.839 -16.601 1.00 81.25 183 ASN A O 1
ATOM 1395 N N . ALA A 1 184 ? 24.425 2.761 -18.859 1.00 84.19 184 ALA A N 1
ATOM 1396 C CA . ALA A 1 184 ? 25.832 2.416 -19.043 1.00 84.19 184 ALA A CA 1
ATOM 1397 C C . ALA A 1 184 ? 26.727 3.623 -18.751 1.00 84.19 184 ALA A C 1
ATOM 1399 O O . ALA A 1 184 ? 27.015 4.460 -19.611 1.00 84.19 184 ALA A O 1
ATOM 1400 N N . GLY A 1 185 ? 27.129 3.737 -17.483 1.00 85.38 185 GLY A N 1
ATOM 1401 C CA . GLY A 1 185 ? 27.898 4.863 -16.967 1.00 85.38 185 GLY A CA 1
ATOM 1402 C C . GLY A 1 185 ? 29.140 5.126 -17.811 1.00 85.38 185 GLY A C 1
ATOM 1403 O O . GLY A 1 185 ? 29.293 6.212 -18.363 1.00 85.38 185 GLY A O 1
ATOM 1404 N N . THR A 1 186 ? 29.974 4.099 -17.953 1.00 87.75 186 THR A N 1
ATOM 1405 C CA . THR A 1 186 ? 31.265 4.170 -18.637 1.00 87.75 186 THR A CA 1
ATOM 1406 C C . THR A 1 186 ? 31.109 4.475 -20.125 1.00 87.75 186 THR A C 1
ATOM 1408 O O . THR A 1 186 ? 31.823 5.339 -20.630 1.00 87.75 186 THR A O 1
ATOM 1411 N N . ALA A 1 187 ? 30.133 3.852 -20.799 1.00 89.75 187 ALA A N 1
ATOM 1412 C CA . ALA A 1 187 ? 29.849 4.130 -22.205 1.00 89.75 187 ALA A CA 1
ATOM 1413 C C . ALA A 1 187 ? 29.513 5.607 -22.437 1.00 89.75 187 ALA A C 1
ATOM 1415 O O . ALA A 1 187 ? 30.114 6.234 -23.303 1.00 89.75 187 ALA A O 1
ATOM 1416 N N . ALA A 1 188 ? 28.653 6.200 -21.601 1.00 92.88 188 ALA A N 1
ATOM 1417 C CA . ALA A 1 188 ? 28.310 7.619 -21.705 1.00 92.88 188 ALA A CA 1
ATOM 1418 C C . ALA A 1 188 ? 29.531 8.542 -21.585 1.00 92.88 188 ALA A C 1
ATOM 1420 O O . ALA A 1 188 ? 29.666 9.476 -22.371 1.00 92.88 188 ALA A O 1
ATOM 1421 N N . ARG A 1 189 ? 30.455 8.271 -20.651 1.00 94.06 189 ARG A N 1
ATOM 1422 C CA . ARG A 1 189 ? 31.654 9.110 -20.462 1.00 94.06 189 ARG A CA 1
ATOM 1423 C C . ARG A 1 189 ? 32.621 8.965 -21.631 1.00 94.06 189 ARG A C 1
ATOM 1425 O O . ARG A 1 189 ? 33.137 9.966 -22.114 1.00 94.06 189 ARG A O 1
ATOM 1432 N N . PHE A 1 190 ? 32.874 7.740 -22.087 1.00 95.75 190 PHE A N 1
ATOM 1433 C CA . PHE A 1 190 ? 33.797 7.483 -23.198 1.00 95.75 190 PHE A CA 1
ATOM 1434 C C . PHE A 1 190 ? 33.265 8.072 -24.503 1.00 95.75 190 PHE A C 1
ATOM 1436 O O . PHE A 1 190 ? 33.956 8.843 -25.165 1.00 95.75 190 PHE A O 1
ATOM 1443 N N . LEU A 1 191 ? 31.995 7.810 -24.808 1.00 95.75 191 LEU A N 1
ATOM 1444 C CA . LEU A 1 191 ? 31.364 8.313 -26.019 1.00 95.75 191 LEU A CA 1
ATOM 1445 C C . LEU A 1 191 ? 31.191 9.834 -26.015 1.00 95.75 191 LEU A C 1
ATOM 1447 O O . LEU A 1 191 ? 31.159 10.409 -27.090 1.00 95.75 191 LEU A O 1
ATOM 1451 N N . THR A 1 192 ? 31.145 10.508 -24.858 1.00 96.69 192 THR A N 1
ATOM 1452 C CA . THR A 1 192 ? 31.115 11.984 -24.826 1.00 96.69 192 THR A CA 1
ATOM 1453 C C . THR A 1 192 ? 32.386 12.585 -25.444 1.00 96.69 192 THR A C 1
ATOM 1455 O O . THR A 1 192 ? 32.277 13.502 -26.251 1.00 96.69 192 THR A O 1
ATOM 1458 N N . SER A 1 193 ? 33.580 12.055 -25.138 1.00 96.25 193 SER A N 1
ATOM 1459 C CA . SER A 1 193 ? 34.827 12.544 -25.760 1.00 96.25 193 SER A CA 1
ATOM 1460 C C . SER A 1 193 ? 34.986 12.049 -27.196 1.00 96.25 193 SER A C 1
ATOM 1462 O O . SER A 1 193 ? 35.439 12.803 -28.050 1.00 96.25 193 SER A O 1
ATOM 1464 N N . VAL A 1 194 ? 34.583 10.805 -27.488 1.00 96.06 194 VAL A N 1
ATOM 1465 C CA . VAL A 1 194 ? 34.608 10.263 -28.862 1.00 96.06 194 VAL A CA 1
ATOM 1466 C C . VAL A 1 194 ? 33.651 11.031 -29.780 1.00 96.06 194 VAL A C 1
ATOM 1468 O O . VAL A 1 194 ? 33.993 11.296 -30.926 1.00 96.06 194 VAL A O 1
ATOM 1471 N N . ALA A 1 195 ? 32.493 11.469 -29.279 1.00 95.88 195 ALA A N 1
ATOM 1472 C CA . ALA A 1 195 ? 31.541 12.299 -30.018 1.00 95.88 195 ALA A CA 1
ATOM 1473 C C . ALA A 1 195 ? 32.157 13.627 -30.476 1.00 95.88 195 ALA A C 1
ATOM 1475 O O . ALA A 1 195 ? 31.781 14.156 -31.519 1.00 95.88 195 ALA A O 1
ATOM 1476 N N . CYS A 1 196 ? 33.153 14.142 -29.751 1.00 95.19 196 CYS A N 1
ATOM 1477 C CA . CYS A 1 196 ? 33.894 15.323 -30.172 1.00 95.19 196 CYS A CA 1
ATOM 1478 C C . CYS A 1 196 ? 34.791 15.071 -31.395 1.00 95.19 196 CYS A C 1
ATOM 1480 O O . CYS A 1 196 ? 35.279 16.036 -31.971 1.00 95.19 196 CYS A O 1
ATOM 1482 N N . LEU A 1 197 ? 35.035 13.824 -31.803 1.00 95.19 197 LEU A N 1
ATOM 1483 C CA . LEU A 1 197 ? 35.812 13.474 -33.002 1.00 95.19 197 LEU A CA 1
ATOM 1484 C C . LEU A 1 197 ? 34.928 13.304 -34.251 1.00 95.19 197 LEU A C 1
ATOM 1486 O O . LEU A 1 197 ? 35.433 13.128 -35.355 1.00 95.19 197 LEU A O 1
ATOM 1490 N N . VAL A 1 198 ? 33.604 13.359 -34.090 1.00 95.88 198 VAL A N 1
ATOM 1491 C CA . VAL A 1 198 ? 32.646 13.057 -35.157 1.00 95.88 198 VAL A CA 1
ATOM 1492 C C . VAL A 1 198 ? 32.610 14.174 -36.194 1.00 95.88 198 VAL A C 1
ATOM 1494 O O . VAL A 1 198 ? 32.426 15.345 -35.853 1.00 95.88 198 VAL A O 1
ATOM 1497 N N . LYS A 1 199 ? 32.741 13.801 -37.468 1.00 94.50 199 LYS A N 1
ATOM 1498 C CA . LYS A 1 199 ? 32.590 14.701 -38.613 1.00 94.50 199 LYS A CA 1
ATOM 1499 C C . LYS A 1 199 ? 31.119 14.853 -39.000 1.00 94.50 199 LYS A C 1
ATOM 1501 O O . LYS A 1 199 ? 30.356 13.897 -38.853 1.00 94.50 199 LYS A O 1
ATOM 1506 N N . PRO A 1 200 ? 30.713 16.031 -39.506 1.00 92.56 200 PRO A N 1
ATOM 1507 C CA . PRO A 1 200 ? 29.372 16.203 -40.046 1.00 92.56 200 PRO A CA 1
ATOM 1508 C C . PRO A 1 200 ? 29.154 15.273 -41.247 1.00 92.56 200 PRO A C 1
ATOM 1510 O O . PRO A 1 200 ? 30.077 15.036 -42.026 1.00 92.56 200 PRO A O 1
ATOM 1513 N N . GLU A 1 201 ? 27.930 14.775 -41.396 1.00 89.19 201 GLU A N 1
ATOM 1514 C CA . GLU A 1 201 ? 27.517 13.897 -42.495 1.00 89.19 201 GLU A CA 1
ATOM 1515 C C . GLU A 1 201 ? 26.192 14.426 -43.060 1.00 89.19 201 GLU A C 1
ATOM 1517 O O . GLU A 1 201 ? 25.215 14.575 -42.323 1.00 89.19 201 GLU A O 1
ATOM 1522 N N . ALA A 1 202 ? 26.165 14.755 -44.356 1.00 84.94 202 ALA A N 1
ATOM 1523 C CA . ALA A 1 202 ? 25.056 15.480 -44.989 1.00 84.94 202 ALA A CA 1
ATOM 1524 C C . ALA A 1 202 ? 24.632 16.730 -44.173 1.00 84.94 202 ALA A C 1
ATOM 1526 O O . ALA A 1 202 ? 25.487 17.545 -43.825 1.00 84.94 202 ALA A O 1
ATOM 1527 N N . ASP A 1 203 ? 23.340 16.876 -43.857 1.00 85.25 203 ASP A N 1
ATOM 1528 C CA . ASP A 1 203 ? 22.786 17.998 -43.076 1.00 85.25 203 ASP A CA 1
ATOM 1529 C C . ASP A 1 203 ? 22.914 17.804 -41.546 1.00 85.25 203 ASP A C 1
ATOM 1531 O O . ASP A 1 203 ? 22.434 18.624 -40.756 1.00 85.25 203 ASP A O 1
ATOM 1535 N N . GLN A 1 204 ? 23.547 16.716 -41.089 1.00 91.38 204 GLN A N 1
ATOM 1536 C CA . GLN A 1 204 ? 23.690 16.413 -39.668 1.00 91.38 204 GLN A CA 1
ATOM 1537 C C . GLN A 1 204 ? 25.002 16.984 -39.109 1.00 91.38 204 GLN A C 1
ATOM 1539 O O . GLN A 1 204 ? 26.094 16.470 -39.354 1.00 91.38 204 GLN A O 1
ATOM 1544 N N . HIS A 1 205 ? 24.881 18.037 -38.294 1.00 93.38 205 HIS A N 1
ATOM 1545 C CA . HIS A 1 205 ? 26.014 18.772 -37.705 1.00 93.38 205 HIS A CA 1
ATOM 1546 C C . HIS A 1 205 ? 26.221 18.536 -36.199 1.00 93.38 205 HIS A C 1
ATOM 1548 O O . HIS A 1 205 ? 27.009 19.239 -35.564 1.00 93.38 205 HIS A O 1
ATOM 1554 N N . HIS A 1 206 ? 25.505 17.587 -35.599 1.00 95.44 206 HIS A N 1
ATOM 1555 C CA . HIS A 1 206 ? 25.659 17.233 -34.188 1.00 95.44 206 HIS A CA 1
ATOM 1556 C C . HIS A 1 206 ? 25.292 15.769 -33.935 1.00 95.44 206 HIS A C 1
ATOM 1558 O O . HIS A 1 206 ? 24.638 15.131 -34.757 1.00 95.44 206 HIS A O 1
ATOM 1564 N N . VAL A 1 207 ? 25.648 15.255 -32.760 1.00 96.62 207 VAL A N 1
ATOM 1565 C CA . VAL A 1 207 ? 25.185 13.956 -32.253 1.00 96.62 207 VAL A CA 1
ATOM 1566 C C . VAL A 1 207 ? 24.583 14.119 -30.863 1.00 96.62 207 VAL A C 1
ATOM 1568 O O . VAL A 1 207 ? 25.012 14.971 -30.084 1.00 96.62 207 VAL A O 1
ATOM 1571 N N . VAL A 1 208 ? 23.568 13.316 -30.542 1.00 97.31 208 VAL A N 1
ATOM 1572 C CA . VAL A 1 208 ? 22.896 13.355 -29.236 1.00 97.31 208 VAL A CA 1
ATOM 1573 C C . VAL A 1 208 ? 23.164 12.057 -28.490 1.00 97.31 208 VAL A C 1
ATOM 1575 O O . VAL A 1 208 ? 22.807 10.984 -28.968 1.00 97.31 208 VAL A O 1
ATOM 1578 N N . LEU A 1 209 ? 23.747 12.159 -27.295 1.00 97.56 209 LEU A N 1
ATOM 1579 C CA . LEU A 1 209 ? 23.935 11.034 -26.381 1.00 97.56 209 LEU A CA 1
ATOM 1580 C C . LEU A 1 209 ? 22.860 11.083 -25.297 1.00 97.56 209 LEU A C 1
ATOM 1582 O O . LEU A 1 209 ? 22.710 12.091 -24.605 1.00 97.56 209 LEU A O 1
ATOM 1586 N N . THR A 1 210 ? 22.114 9.994 -25.126 1.00 95.31 210 THR A N 1
ATOM 1587 C CA . THR A 1 210 ? 21.002 9.904 -24.170 1.00 95.31 210 THR A CA 1
ATOM 1588 C C . THR A 1 210 ? 20.987 8.561 -23.434 1.00 95.31 210 THR A C 1
ATOM 1590 O O . THR A 1 210 ? 21.805 7.680 -23.680 1.00 95.31 210 THR A O 1
ATOM 1593 N N . GLY A 1 211 ? 20.068 8.393 -22.489 1.00 88.06 211 GLY A N 1
ATOM 1594 C CA . GLY A 1 211 ? 19.908 7.162 -21.723 1.00 88.06 211 GLY A CA 1
ATOM 1595 C C . GLY A 1 211 ? 18.585 7.118 -20.968 1.00 88.06 211 GLY A C 1
ATOM 1596 O O . GLY A 1 211 ? 17.687 7.936 -21.188 1.00 88.06 211 GLY A O 1
ATOM 1597 N N . ASN A 1 212 ? 18.460 6.151 -20.060 1.00 80.38 212 ASN A N 1
ATOM 1598 C CA . ASN A 1 212 ? 17.269 6.007 -19.226 1.00 80.38 212 ASN A CA 1
ATOM 1599 C C . ASN A 1 212 ? 17.132 7.153 -18.199 1.00 80.38 212 ASN A C 1
ATOM 1601 O O . ASN A 1 212 ? 18.038 7.966 -18.021 1.00 80.38 212 ASN A O 1
ATOM 1605 N N . ALA A 1 213 ? 16.008 7.200 -17.475 1.00 76.00 213 ALA A N 1
ATOM 1606 C CA . ALA A 1 213 ? 15.736 8.262 -16.500 1.00 76.00 213 ALA A CA 1
ATOM 1607 C C . ALA A 1 213 ? 16.838 8.415 -15.432 1.00 76.00 213 ALA A C 1
ATOM 1609 O O . ALA A 1 213 ? 17.146 9.529 -15.019 1.00 76.00 213 ALA A O 1
ATOM 1610 N N . ARG A 1 214 ? 17.472 7.309 -15.013 1.00 75.56 214 ARG A N 1
ATOM 1611 C CA . ARG A 1 214 ? 18.568 7.336 -14.035 1.00 75.56 214 ARG A CA 1
ATOM 1612 C C . ARG A 1 214 ? 19.855 7.910 -14.629 1.00 75.56 214 ARG A C 1
ATOM 1614 O O . ARG A 1 214 ? 20.541 8.664 -13.947 1.00 75.56 214 ARG A O 1
ATOM 1621 N N . MET A 1 215 ? 20.177 7.591 -15.884 1.00 84.88 215 MET A N 1
ATOM 1622 C CA . MET A 1 215 ? 21.324 8.172 -16.590 1.00 84.88 215 MET A CA 1
ATOM 1623 C C . MET A 1 215 ? 21.195 9.691 -16.722 1.00 84.88 215 MET A C 1
ATOM 1625 O O . MET A 1 215 ? 22.181 10.401 -16.559 1.00 84.88 215 MET A O 1
ATOM 1629 N N . GLN A 1 216 ? 19.979 10.197 -16.936 1.00 88.50 216 GLN A N 1
ATOM 1630 C CA . GLN A 1 216 ? 19.724 11.637 -17.059 1.00 88.50 216 GLN A CA 1
ATOM 1631 C C . GLN A 1 216 ? 19.880 12.420 -15.742 1.00 88.50 216 GLN A C 1
ATOM 1633 O O . GLN A 1 216 ? 19.832 13.644 -15.730 1.00 88.50 216 GLN A O 1
ATOM 1638 N N . GLN A 1 217 ? 20.082 11.714 -14.628 1.00 82.19 217 GLN A N 1
ATOM 1639 C CA . GLN A 1 217 ? 20.375 12.282 -13.308 1.00 82.19 217 GLN A CA 1
ATOM 1640 C C . GLN A 1 217 ? 21.827 12.019 -12.880 1.00 82.19 217 GLN A C 1
ATOM 1642 O O . GLN A 1 217 ? 22.228 12.399 -11.781 1.00 82.19 217 GLN A O 1
ATOM 1647 N N . ARG A 1 218 ? 22.610 11.295 -13.694 1.00 84.50 218 ARG A N 1
ATOM 1648 C CA . ARG A 1 218 ? 23.985 10.919 -13.358 1.00 84.50 218 ARG A CA 1
ATOM 1649 C C . ARG A 1 218 ? 24.965 12.006 -13.813 1.00 84.50 218 ARG A C 1
ATOM 1651 O O . ARG A 1 218 ? 24.944 12.377 -14.985 1.00 84.50 218 ARG A O 1
ATOM 1658 N N . PRO A 1 219 ? 25.901 12.421 -12.943 1.00 86.38 219 PRO A N 1
ATOM 1659 C CA . PRO A 1 219 ? 26.808 13.525 -13.232 1.00 86.38 219 PRO A CA 1
ATOM 1660 C C . PRO A 1 219 ? 27.800 13.188 -14.354 1.00 86.38 219 PRO A C 1
ATOM 1662 O O . PRO A 1 219 ? 28.400 12.112 -14.364 1.00 86.38 219 PRO A O 1
ATOM 1665 N N . ASN A 1 220 ? 27.983 14.136 -15.270 1.00 90.50 220 ASN A N 1
ATOM 1666 C CA . ASN A 1 220 ? 28.968 14.164 -16.358 1.00 90.50 220 ASN A CA 1
ATOM 1667 C C . ASN A 1 220 ? 29.628 15.560 -16.515 1.00 90.50 220 ASN A C 1
ATOM 1669 O O . ASN A 1 220 ? 30.462 15.752 -17.395 1.00 90.50 220 ASN A O 1
ATOM 1673 N N . GLY A 1 221 ? 29.261 16.526 -15.661 1.00 92.94 221 GLY A N 1
ATOM 1674 C CA . GLY A 1 221 ? 29.664 17.939 -15.727 1.00 92.94 221 GLY A CA 1
ATOM 1675 C C . GLY A 1 221 ? 31.166 18.186 -15.879 1.00 92.94 221 GLY A C 1
ATOM 1676 O O . GLY A 1 221 ? 31.541 18.807 -16.867 1.00 92.94 221 GLY A O 1
ATOM 1677 N N . PRO A 1 222 ? 32.040 17.630 -15.015 1.00 92.38 222 PRO A N 1
ATOM 1678 C CA . PRO A 1 222 ? 33.481 17.880 -15.116 1.00 92.38 222 PRO A CA 1
ATOM 1679 C C . PRO A 1 222 ? 34.094 17.479 -16.467 1.00 92.38 222 PRO A C 1
ATOM 1681 O O . PRO A 1 222 ? 35.016 18.130 -16.948 1.00 92.38 222 PRO A O 1
ATOM 1684 N N . LEU A 1 223 ? 33.574 16.422 -17.107 1.00 94.38 223 LEU A N 1
ATOM 1685 C CA . LEU A 1 223 ? 34.012 16.025 -18.447 1.00 94.38 223 LEU A CA 1
ATOM 1686 C C . LEU A 1 223 ? 33.531 17.019 -19.511 1.00 94.38 223 LEU A C 1
ATOM 1688 O O . LEU A 1 223 ? 34.303 17.406 -20.384 1.00 94.38 223 LEU A O 1
ATOM 1692 N N . ILE A 1 224 ? 32.265 17.437 -19.431 1.00 95.69 224 ILE A N 1
ATOM 1693 C CA . ILE A 1 224 ? 31.667 18.414 -20.352 1.00 95.69 224 ILE A CA 1
ATOM 1694 C C . ILE A 1 224 ? 32.413 19.751 -20.267 1.00 95.69 224 ILE A C 1
ATOM 1696 O O . ILE A 1 224 ? 32.744 20.333 -21.295 1.00 95.69 224 ILE A O 1
ATOM 1700 N N . GLU A 1 225 ? 32.724 20.214 -19.057 1.00 94.69 225 GLU A N 1
ATOM 1701 C CA . GLU A 1 225 ? 33.481 21.443 -18.812 1.00 94.69 225 GLU A CA 1
ATOM 1702 C C . GLU A 1 225 ? 34.893 21.375 -19.404 1.00 94.69 225 GLU A C 1
ATOM 1704 O O . GLU A 1 225 ? 35.297 22.299 -20.109 1.00 94.69 225 GLU A O 1
ATOM 1709 N N . ALA A 1 226 ? 35.616 20.267 -19.203 1.00 93.81 226 ALA A N 1
ATOM 1710 C CA . ALA A 1 226 ? 36.953 20.085 -19.771 1.00 93.81 226 ALA A CA 1
ATOM 1711 C C . ALA A 1 226 ? 36.943 20.067 -21.310 1.00 93.81 226 ALA A C 1
ATOM 1713 O O . ALA A 1 226 ? 37.805 20.672 -21.950 1.00 93.81 226 ALA A O 1
ATOM 1714 N N . LEU A 1 227 ? 35.946 19.420 -21.922 1.00 94.81 227 LEU A N 1
ATOM 1715 C CA . LEU A 1 227 ? 35.791 19.392 -23.379 1.00 94.81 227 LEU A CA 1
ATOM 1716 C C . LEU A 1 227 ? 35.385 20.768 -23.935 1.00 94.81 227 LEU A C 1
ATOM 1718 O O . LEU A 1 227 ? 35.940 21.199 -24.947 1.00 94.81 227 LEU A O 1
ATOM 1722 N N . ARG A 1 228 ? 34.491 21.498 -23.250 1.00 95.31 228 ARG A N 1
ATOM 1723 C CA . ARG A 1 228 ? 34.141 22.890 -23.588 1.00 95.31 228 ARG A CA 1
ATOM 1724 C C . ARG A 1 228 ? 35.351 23.815 -23.506 1.00 95.31 228 ARG A C 1
ATOM 1726 O O . ARG A 1 228 ? 35.598 24.583 -24.433 1.00 95.31 228 ARG A O 1
ATOM 1733 N N . ALA A 1 229 ? 36.155 23.691 -22.451 1.00 92.69 229 ALA A N 1
ATOM 1734 C CA . ALA A 1 229 ? 37.409 24.425 -22.307 1.00 92.69 229 ALA A CA 1
ATOM 1735 C C . ALA A 1 229 ? 38.413 24.087 -23.426 1.00 92.69 229 ALA A C 1
ATOM 1737 O O . ALA A 1 229 ? 39.156 24.961 -23.873 1.00 92.69 229 ALA A O 1
ATOM 1738 N N . ASN A 1 230 ? 38.383 22.856 -23.955 1.00 92.56 230 ASN A N 1
ATOM 1739 C CA . ASN A 1 230 ? 39.147 22.462 -25.143 1.00 92.56 230 ASN A CA 1
ATOM 1740 C C . ASN A 1 230 ? 38.482 22.866 -26.480 1.00 92.56 230 ASN A C 1
ATOM 1742 O O . ASN A 1 230 ? 38.865 22.379 -27.541 1.00 92.56 230 ASN A O 1
ATOM 1746 N N . GLY A 1 231 ? 37.515 23.788 -26.462 1.00 88.50 231 GLY A N 1
ATOM 1747 C CA . GLY A 1 231 ? 36.917 24.373 -27.662 1.00 88.50 231 GLY A CA 1
ATOM 1748 C C . GLY A 1 231 ? 35.801 23.542 -28.295 1.00 88.50 231 GLY A C 1
ATOM 1749 O O . GLY A 1 231 ? 35.539 23.704 -29.487 1.00 88.50 231 GLY A O 1
ATOM 1750 N N . ARG A 1 232 ? 35.156 22.644 -27.538 1.00 93.12 232 ARG A N 1
ATOM 1751 C CA . ARG A 1 232 ? 33.990 21.880 -28.011 1.00 93.12 232 ARG A CA 1
ATOM 1752 C C . ARG A 1 232 ? 32.672 22.508 -27.602 1.00 93.12 232 ARG A C 1
ATOM 1754 O O . ARG A 1 232 ? 32.482 22.864 -26.446 1.00 93.12 232 ARG A O 1
ATOM 1761 N N . ASP A 1 233 ? 31.742 22.575 -28.546 1.00 94.19 233 ASP A N 1
ATOM 1762 C CA . ASP A 1 233 ? 30.373 22.983 -28.261 1.00 94.19 233 ASP A CA 1
ATOM 1763 C C . ASP A 1 233 ? 29.538 21.762 -27.848 1.00 94.19 233 ASP A C 1
ATOM 1765 O O . ASP A 1 233 ? 29.386 20.795 -28.603 1.00 94.19 233 ASP A O 1
ATOM 1769 N N . ILE A 1 234 ? 29.072 21.783 -26.600 1.00 97.12 234 ILE A N 1
ATOM 1770 C CA . ILE A 1 234 ? 28.291 20.716 -25.974 1.00 97.12 234 ILE A CA 1
ATOM 1771 C C . ILE A 1 234 ? 27.141 21.370 -25.211 1.00 97.12 234 ILE A C 1
ATOM 1773 O O . ILE A 1 234 ? 27.382 22.151 -24.291 1.00 97.12 234 ILE A O 1
ATOM 1777 N N . GLU A 1 235 ? 25.904 21.013 -25.530 1.00 96.75 235 GLU A N 1
ATOM 1778 C CA . GLU A 1 235 ? 24.682 21.514 -24.894 1.00 96.75 235 GLU A CA 1
ATOM 1779 C C . GLU A 1 235 ? 24.035 20.409 -24.042 1.00 96.75 235 GLU A C 1
ATOM 1781 O O . GLU A 1 235 ? 23.795 19.299 -24.523 1.00 96.75 235 GLU A O 1
ATOM 1786 N N . CYS A 1 236 ? 23.727 20.700 -22.773 1.00 95.50 236 CYS A N 1
ATOM 1787 C CA . CYS A 1 236 ? 22.944 19.803 -21.918 1.00 95.50 236 CYS A CA 1
ATOM 1788 C C . CYS A 1 236 ? 21.451 20.063 -22.163 1.00 95.50 236 CYS A C 1
ATOM 1790 O O . CYS A 1 236 ? 20.964 21.152 -21.877 1.00 95.50 236 CYS A O 1
ATOM 1792 N N . LEU A 1 237 ? 20.708 19.077 -22.671 1.00 91.56 237 LEU A N 1
ATOM 1793 C CA . LEU A 1 237 ? 19.330 19.294 -23.138 1.00 91.56 237 LEU A CA 1
ATOM 1794 C C . LEU A 1 237 ? 18.289 19.347 -22.008 1.00 91.56 237 LEU A C 1
ATOM 1796 O O . LEU A 1 237 ? 17.222 19.928 -22.191 1.00 91.56 237 LEU A O 1
ATOM 1800 N N . ASN A 1 238 ? 18.586 18.735 -20.854 1.00 89.38 238 ASN A N 1
ATOM 1801 C CA . ASN A 1 238 ? 17.660 18.643 -19.718 1.00 89.38 238 ASN A CA 1
ATOM 1802 C C . ASN A 1 238 ? 18.211 19.331 -18.459 1.00 89.38 238 ASN A C 1
ATOM 1804 O O . ASN A 1 238 ? 17.732 20.391 -18.063 1.00 89.38 238 ASN A O 1
ATOM 1808 N N . HIS A 1 239 ? 19.197 18.707 -17.807 1.00 86.62 239 HIS A N 1
ATOM 1809 C CA . HIS A 1 239 ? 19.840 19.211 -16.593 1.00 86.62 239 HIS A CA 1
ATOM 1810 C C . HIS A 1 239 ? 21.315 19.482 -16.875 1.00 86.62 239 HIS A C 1
ATOM 1812 O O . HIS A 1 239 ? 21.988 18.644 -17.479 1.00 86.62 239 HIS A O 1
ATOM 1818 N N . GLU A 1 240 ? 21.822 20.625 -16.413 1.00 93.06 240 GLU A N 1
ATOM 1819 C CA . GLU A 1 240 ? 23.224 20.981 -16.622 1.00 93.06 240 GLU A CA 1
ATOM 1820 C C . GLU A 1 240 ? 24.158 19.944 -15.986 1.00 93.06 240 GLU A C 1
ATOM 1822 O O . GLU A 1 240 ? 23.933 19.457 -14.875 1.00 93.06 240 GLU A O 1
ATOM 1827 N N . GLY A 1 241 ? 25.196 19.565 -16.730 1.00 89.25 241 GLY A N 1
ATOM 1828 C CA . GLY A 1 241 ? 26.164 18.564 -16.299 1.00 89.25 241 GLY A CA 1
ATOM 1829 C C . GLY A 1 241 ? 25.651 17.120 -16.315 1.00 89.25 241 GLY A C 1
ATOM 1830 O O . GLY A 1 241 ? 26.325 16.257 -15.755 1.00 89.25 241 GLY A O 1
ATOM 1831 N N . CYS A 1 242 ? 24.506 16.824 -16.939 1.00 92.12 242 CYS A N 1
ATOM 1832 C CA . CYS A 1 242 ? 23.954 15.472 -17.096 1.00 92.12 242 CYS A CA 1
ATOM 1833 C C . CYS A 1 242 ? 23.534 15.197 -18.552 1.00 92.12 242 CYS A C 1
ATOM 1835 O O . CYS A 1 242 ? 23.362 16.113 -19.351 1.00 92.12 242 CYS A O 1
ATOM 1837 N N . LEU A 1 243 ? 23.344 13.919 -18.902 1.00 92.44 243 LEU A N 1
ATOM 1838 C CA . LEU A 1 243 ? 22.695 13.544 -20.166 1.00 92.44 243 LEU A CA 1
ATOM 1839 C C . LEU A 1 243 ? 21.189 13.909 -20.135 1.00 92.44 243 LEU A C 1
ATOM 1841 O O . LEU A 1 243 ? 20.609 13.966 -19.051 1.00 92.44 243 LEU A O 1
ATOM 1845 N N . PRO A 1 244 ? 20.515 14.085 -21.287 1.00 96.75 244 PRO A N 1
ATOM 1846 C CA . PRO A 1 244 ? 21.039 13.994 -22.649 1.00 96.75 244 PRO A CA 1
ATOM 1847 C C . PRO A 1 244 ? 21.929 15.184 -23.016 1.00 96.75 244 PRO A C 1
ATOM 1849 O O . PRO A 1 244 ? 21.615 16.319 -22.661 1.00 96.75 244 PRO A O 1
ATOM 1852 N N . VAL A 1 245 ? 23.011 14.924 -23.751 1.00 96.94 245 VAL A N 1
ATOM 1853 C CA . VAL A 1 245 ? 23.912 15.969 -24.260 1.00 96.94 245 VAL A CA 1
ATOM 1854 C C . VAL A 1 245 ? 23.925 15.972 -25.782 1.00 96.94 245 VAL A C 1
ATOM 1856 O O . VAL A 1 245 ? 23.986 14.913 -26.410 1.00 96.94 245 VAL A O 1
ATOM 1859 N N . ARG A 1 246 ? 23.873 17.165 -26.370 1.00 97.56 246 ARG A N 1
ATOM 1860 C CA . ARG A 1 246 ? 24.084 17.412 -27.795 1.00 97.56 246 ARG A CA 1
ATOM 1861 C C . ARG A 1 246 ? 25.522 17.885 -27.984 1.00 97.56 246 ARG A C 1
ATOM 1863 O O . ARG A 1 246 ? 25.905 18.899 -27.415 1.00 97.56 246 ARG A O 1
ATOM 1870 N N . VAL A 1 247 ? 26.307 17.152 -28.764 1.00 97.19 247 VAL A N 1
ATOM 1871 C CA . VAL A 1 247 ? 27.711 17.465 -29.067 1.00 97.19 247 VAL A CA 1
ATOM 1872 C C . VAL A 1 247 ? 27.797 17.911 -30.523 1.00 97.19 247 VAL A C 1
ATOM 1874 O O . VAL A 1 247 ? 27.392 17.160 -31.413 1.00 97.19 247 VAL A O 1
ATOM 1877 N N . ALA A 1 248 ? 28.293 19.123 -30.775 1.00 95.62 248 ALA A N 1
ATOM 1878 C CA . ALA A 1 248 ? 28.494 19.620 -32.133 1.00 95.62 248 ALA A CA 1
ATOM 1879 C C . ALA A 1 248 ? 29.613 18.842 -32.844 1.00 95.62 248 ALA A C 1
ATOM 1881 O O . ALA A 1 248 ? 30.643 18.520 -32.246 1.00 95.62 248 ALA A O 1
ATOM 1882 N N . CYS A 1 249 ? 29.419 18.553 -34.131 1.00 93.56 249 CYS A N 1
ATOM 1883 C CA . CYS A 1 249 ? 30.412 17.855 -34.941 1.00 93.56 249 CYS A CA 1
ATOM 1884 C C . CYS A 1 249 ? 31.638 18.735 -35.215 1.00 93.56 249 CYS A C 1
ATOM 1886 O O . CYS A 1 249 ? 31.538 19.949 -35.394 1.00 93.56 249 CYS A O 1
ATOM 1888 N N . SER A 1 250 ? 32.806 18.103 -35.311 1.00 86.19 250 SER A N 1
ATOM 1889 C CA . SER A 1 250 ? 34.059 18.761 -35.674 1.00 86.19 250 SER A CA 1
ATOM 1890 C C . SER A 1 250 ? 34.281 18.688 -37.180 1.00 86.19 250 SER A C 1
ATOM 1892 O O . SER A 1 250 ? 34.376 17.594 -37.731 1.00 86.19 250 SER A O 1
ATOM 1894 N N . ALA A 1 251 ? 34.457 19.828 -37.854 1.00 83.62 251 ALA A N 1
ATOM 1895 C CA . ALA A 1 251 ? 34.780 19.843 -39.285 1.00 83.62 251 ALA A CA 1
ATOM 1896 C C . ALA A 1 251 ? 36.100 19.105 -39.599 1.00 83.62 251 ALA A C 1
ATOM 1898 O O . ALA A 1 251 ? 36.197 18.416 -40.612 1.00 83.62 251 ALA A O 1
ATOM 1899 N N . SER A 1 252 ? 37.099 19.205 -38.712 1.00 83.88 252 SER A N 1
ATOM 1900 C CA . SER A 1 252 ? 38.379 18.493 -38.829 1.00 83.88 252 SER A CA 1
ATOM 1901 C C . SER A 1 252 ? 38.311 17.035 -38.355 1.00 83.88 252 SER A C 1
ATOM 1903 O O . SER A 1 252 ? 39.175 16.236 -38.706 1.00 83.88 252 SER A O 1
ATOM 1905 N N . GLY A 1 253 ? 37.303 16.670 -37.553 1.00 85.75 253 GLY A N 1
ATOM 1906 C CA . GLY A 1 253 ? 37.272 15.398 -36.818 1.00 85.75 253 GLY A CA 1
ATOM 1907 C C . GLY A 1 253 ? 38.318 15.287 -35.695 1.00 85.75 253 GLY A C 1
ATOM 1908 O O . GLY A 1 253 ? 38.524 14.204 -35.163 1.00 85.75 253 GLY A O 1
ATOM 1909 N N . LEU A 1 254 ? 38.994 16.386 -35.330 1.00 91.31 254 LEU A N 1
ATOM 1910 C CA . LEU A 1 254 ? 40.093 16.403 -34.353 1.00 91.31 254 LEU A CA 1
ATOM 1911 C C . LEU A 1 254 ? 39.817 17.364 -33.202 1.00 91.31 254 LEU A C 1
ATOM 1913 O O . LEU A 1 254 ? 39.269 18.440 -33.447 1.00 91.31 254 LEU A O 1
ATOM 1917 N N . LEU A 1 255 ? 40.186 16.996 -31.969 1.00 93.06 255 LEU A N 1
ATOM 1918 C CA . LEU A 1 255 ? 40.189 17.891 -30.798 1.00 93.06 255 LEU A CA 1
ATOM 1919 C C . LEU A 1 255 ? 41.145 19.070 -31.011 1.00 93.06 255 LEU A C 1
ATOM 1921 O O . LEU A 1 255 ? 42.127 18.946 -31.734 1.00 93.06 255 LEU A O 1
ATOM 1925 N N . LYS A 1 256 ? 40.939 20.193 -30.316 1.00 92.62 256 LYS A N 1
ATOM 1926 C CA . LYS A 1 256 ? 41.879 21.323 -30.391 1.00 92.62 256 LYS A CA 1
ATOM 1927 C C . LYS A 1 256 ? 43.250 20.969 -29.811 1.00 92.62 256 LYS A C 1
ATOM 1929 O O . LYS A 1 256 ? 44.258 21.482 -30.274 1.00 92.62 256 LYS A O 1
ATOM 1934 N N . GLY A 1 257 ? 43.300 20.126 -28.782 1.00 91.81 257 GLY A N 1
ATOM 1935 C CA . GLY A 1 257 ? 44.538 19.722 -28.108 1.00 91.81 257 GLY A CA 1
ATOM 1936 C C . GLY A 1 257 ? 45.164 20.814 -27.233 1.00 91.81 257 GLY A C 1
ATOM 1937 O O . GLY A 1 257 ? 44.464 21.736 -26.810 1.00 91.81 257 GLY A O 1
ATOM 1938 N N . GLY A 1 258 ? 46.463 20.712 -26.931 1.00 95.00 258 GLY A N 1
ATOM 1939 C CA . GLY A 1 258 ? 47.144 21.584 -25.966 1.00 95.00 258 GLY A CA 1
ATOM 1940 C C . GLY A 1 258 ? 46.910 21.153 -24.512 1.00 95.00 258 GLY A C 1
ATOM 1941 O O . GLY A 1 258 ? 46.692 19.973 -24.235 1.00 95.00 258 GLY A O 1
ATOM 1942 N N . ARG A 1 259 ? 46.965 22.096 -23.561 1.00 94.62 259 ARG A N 1
ATOM 1943 C CA . ARG A 1 259 ? 46.779 21.785 -22.134 1.00 94.62 259 ARG A CA 1
ATOM 1944 C C . ARG A 1 259 ? 45.299 21.583 -21.794 1.00 94.62 259 ARG A C 1
ATOM 1946 O O . ARG A 1 259 ? 44.481 22.463 -22.054 1.00 94.62 259 ARG A O 1
ATOM 1953 N N . ILE A 1 260 ? 44.975 20.442 -21.189 1.00 94.62 260 ILE A N 1
ATOM 1954 C CA . ILE A 1 260 ? 43.646 20.120 -20.649 1.00 94.62 260 ILE A CA 1
ATOM 1955 C C . ILE A 1 260 ? 43.804 19.839 -19.157 1.00 94.62 260 ILE A C 1
ATOM 1957 O O . ILE A 1 260 ? 44.648 19.033 -18.768 1.00 94.62 260 ILE A O 1
ATOM 1961 N N . GLU A 1 261 ? 42.994 20.489 -18.324 1.00 92.31 261 GLU A N 1
ATOM 1962 C CA . GLU A 1 261 ? 43.059 20.346 -16.869 1.00 92.31 261 GLU A CA 1
ATOM 1963 C C . GLU A 1 261 ? 41.796 19.683 -16.317 1.00 92.31 261 GLU A C 1
ATOM 1965 O O . GLU A 1 261 ? 40.675 20.004 -16.712 1.00 92.31 261 GLU A O 1
ATOM 1970 N N . LEU A 1 262 ? 41.985 18.753 -15.384 1.00 90.38 262 LEU A N 1
ATOM 1971 C CA . LEU A 1 262 ? 40.921 18.096 -14.626 1.00 90.38 262 LEU A CA 1
ATOM 1972 C C . LEU A 1 262 ? 41.321 18.048 -13.151 1.00 90.38 262 LEU A C 1
ATOM 1974 O O . LEU A 1 262 ? 42.495 17.885 -12.836 1.00 90.38 262 LEU A O 1
ATOM 1978 N N . ALA A 1 263 ? 40.371 18.154 -12.223 1.00 85.44 263 ALA A N 1
ATOM 1979 C CA . ALA A 1 263 ? 40.702 18.016 -10.805 1.00 85.44 263 ALA A CA 1
ATOM 1980 C C . ALA A 1 263 ? 41.104 16.565 -10.455 1.00 85.44 263 ALA A C 1
ATOM 1982 O O . ALA A 1 263 ? 40.522 15.609 -10.955 1.00 85.44 263 ALA A O 1
ATOM 1983 N N . ALA A 1 264 ? 42.076 16.376 -9.564 1.00 78.38 264 ALA A N 1
ATOM 1984 C CA . ALA A 1 264 ? 42.604 15.065 -9.170 1.00 78.38 264 ALA A CA 1
ATOM 1985 C C . ALA A 1 264 ? 41.548 14.169 -8.487 1.00 78.38 264 ALA A C 1
ATOM 1987 O O . ALA A 1 264 ? 41.632 12.942 -8.525 1.00 78.38 264 ALA A O 1
ATOM 1988 N N . THR A 1 265 ? 40.517 14.779 -7.901 1.00 73.75 265 THR A N 1
ATOM 1989 C CA . THR A 1 265 ? 39.401 14.104 -7.224 1.00 73.75 265 THR A CA 1
ATOM 1990 C C . THR A 1 265 ? 38.290 13.636 -8.169 1.00 73.75 265 THR A C 1
ATOM 1992 O O . THR A 1 265 ? 37.325 13.017 -7.717 1.00 73.75 265 THR A O 1
ATOM 1995 N N . VAL A 1 266 ? 38.380 13.916 -9.476 1.00 72.06 266 VAL A N 1
ATOM 1996 C CA . VAL A 1 266 ? 37.324 13.556 -10.434 1.00 72.06 266 VAL A CA 1
ATOM 1997 C C . VAL A 1 266 ? 37.373 12.081 -10.839 1.00 72.06 266 VAL A C 1
ATOM 1999 O O . VAL A 1 266 ? 38.367 11.377 -10.667 1.00 72.06 266 VAL A O 1
ATOM 2002 N N . SER A 1 267 ? 36.262 11.597 -11.401 1.00 78.50 267 SER A N 1
ATOM 2003 C CA . SER A 1 267 ? 36.104 10.199 -11.806 1.00 78.50 267 SER A CA 1
ATOM 2004 C C . SER A 1 267 ? 37.179 9.745 -12.800 1.00 78.50 267 SER A C 1
ATOM 2006 O O . SER A 1 267 ? 37.430 10.414 -13.805 1.00 78.50 267 SER A O 1
ATOM 2008 N N . SER A 1 268 ? 37.705 8.532 -12.590 1.00 79.62 268 SER A N 1
ATOM 2009 C CA . SER A 1 268 ? 38.622 7.852 -13.519 1.00 79.62 268 SER A CA 1
ATOM 2010 C C . SER A 1 268 ? 38.095 7.781 -14.951 1.00 79.62 268 SER A C 1
ATOM 2012 O O . SER A 1 268 ? 38.864 7.802 -15.908 1.00 79.62 268 SER A O 1
ATOM 2014 N N . GLN A 1 269 ? 36.773 7.716 -15.111 1.00 87.38 269 GLN A N 1
ATOM 2015 C CA . GLN A 1 269 ? 36.129 7.598 -16.413 1.00 87.38 269 GLN A CA 1
ATOM 2016 C C . GLN A 1 269 ? 36.315 8.855 -17.266 1.00 87.38 269 GLN A C 1
ATOM 2018 O O . GLN A 1 269 ? 36.423 8.730 -18.481 1.00 87.38 269 GLN A O 1
ATOM 2023 N N . TYR A 1 270 ? 36.380 10.044 -16.656 1.00 90.50 270 TYR A N 1
ATOM 2024 C CA . TYR A 1 270 ? 36.570 11.301 -17.385 1.00 90.50 270 TYR A CA 1
ATOM 2025 C C . TYR A 1 270 ? 37.994 11.393 -17.932 1.00 90.50 270 TYR A C 1
ATOM 2027 O O . TYR A 1 270 ? 38.183 11.593 -19.128 1.00 90.50 270 TYR A O 1
ATOM 2035 N N . VAL A 1 271 ? 38.986 11.148 -17.071 1.00 91.38 271 VAL A N 1
ATOM 2036 C CA . VAL A 1 271 ? 40.409 11.189 -17.437 1.00 91.38 271 VAL A CA 1
ATOM 2037 C C . VAL A 1 271 ? 40.718 10.152 -18.519 1.00 91.38 271 VAL A C 1
ATOM 2039 O O . VAL A 1 271 ? 41.288 10.492 -19.551 1.00 91.38 271 VAL A O 1
ATOM 2042 N N . SER A 1 272 ? 40.278 8.900 -18.336 1.00 94.12 272 SER A N 1
ATOM 2043 C CA . SER A 1 272 ? 40.468 7.842 -19.337 1.00 94.12 272 SER A CA 1
ATOM 2044 C C . SER A 1 272 ? 39.778 8.148 -20.668 1.00 94.12 272 SER A C 1
ATOM 2046 O O . SER A 1 272 ? 40.328 7.828 -21.715 1.00 94.12 272 SER A O 1
ATOM 2048 N N . SER A 1 273 ? 38.594 8.769 -20.639 1.00 96.12 273 SER A N 1
ATOM 2049 C CA . SER A 1 273 ? 37.869 9.172 -21.851 1.00 96.12 273 SER A CA 1
ATOM 2050 C C . SER A 1 273 ? 38.688 10.148 -22.699 1.00 96.12 273 SER A C 1
ATOM 2052 O O . SER A 1 273 ? 38.851 9.938 -23.900 1.00 96.12 273 SER A O 1
ATOM 2054 N N . ILE A 1 274 ? 39.259 11.176 -22.061 1.00 95.94 274 ILE A N 1
ATOM 2055 C CA . ILE A 1 274 ? 40.105 12.164 -22.741 1.00 95.94 274 ILE A CA 1
ATOM 2056 C C . ILE A 1 274 ? 41.403 11.518 -23.231 1.00 95.94 274 ILE A C 1
ATOM 2058 O O . ILE A 1 274 ? 41.773 11.740 -24.377 1.00 95.94 274 ILE A O 1
ATOM 2062 N N . LEU A 1 275 ? 42.059 10.679 -22.419 1.00 96.44 275 LEU A N 1
ATOM 2063 C CA . LEU A 1 275 ? 43.288 9.975 -22.817 1.00 96.44 275 LEU A CA 1
ATOM 2064 C C . LEU A 1 275 ? 43.120 9.181 -24.120 1.00 96.44 275 LEU A C 1
ATOM 2066 O O . LEU A 1 275 ? 43.991 9.250 -24.981 1.00 96.44 275 LEU A O 1
ATOM 2070 N N . MET A 1 276 ? 42.002 8.466 -24.284 1.00 97.62 276 MET A N 1
ATOM 2071 C CA . MET A 1 276 ? 41.744 7.664 -25.488 1.00 97.62 276 MET A CA 1
ATOM 2072 C C . MET A 1 276 ? 41.431 8.512 -26.732 1.00 97.62 276 MET A C 1
ATOM 2074 O O . MET A 1 276 ? 41.718 8.091 -27.847 1.00 97.62 276 MET A O 1
ATOM 2078 N N . ALA A 1 277 ? 40.842 9.700 -26.564 1.00 96.81 277 ALA A N 1
ATOM 2079 C CA . ALA A 1 277 ? 40.524 10.602 -27.675 1.00 96.81 277 ALA A CA 1
ATOM 2080 C C . ALA A 1 277 ? 41.677 11.567 -28.021 1.00 96.81 277 ALA A C 1
ATOM 2082 O O . ALA A 1 277 ? 41.754 12.065 -29.141 1.00 96.81 277 ALA A O 1
ATOM 2083 N N . ALA A 1 278 ? 42.585 11.822 -27.076 1.00 96.94 278 ALA A N 1
ATOM 2084 C CA . ALA A 1 278 ? 43.656 12.811 -27.177 1.00 96.94 278 ALA A CA 1
ATOM 2085 C C . ALA A 1 278 ? 44.627 12.636 -28.366 1.00 96.94 278 ALA A C 1
ATOM 2087 O O . ALA A 1 278 ? 45.038 13.663 -28.907 1.00 96.94 278 ALA A O 1
ATOM 2088 N N . PRO A 1 279 ? 44.977 11.417 -28.834 1.00 97.56 279 PRO A N 1
ATOM 2089 C CA . PRO A 1 279 ? 45.827 11.265 -30.021 1.00 97.56 279 PRO A CA 1
ATOM 2090 C C . PRO A 1 279 ? 45.221 11.860 -31.302 1.00 97.56 279 PRO A C 1
ATOM 2092 O O . PRO A 1 279 ? 45.958 12.219 -32.222 1.00 97.56 279 PRO A O 1
ATOM 2095 N N . TYR A 1 280 ? 43.893 12.024 -31.331 1.00 96.12 280 TYR A N 1
ATOM 2096 C CA . TYR A 1 280 ? 43.110 12.615 -32.417 1.00 96.12 280 TYR A CA 1
ATOM 2097 C C . TYR A 1 280 ? 42.871 14.111 -32.164 1.00 96.12 280 TYR A C 1
ATOM 2099 O O . TYR A 1 280 ? 41.737 14.593 -32.174 1.00 96.12 280 TYR A O 1
ATOM 2107 N N . ALA A 1 281 ? 43.947 14.854 -31.912 1.00 95.50 281 ALA A N 1
ATOM 2108 C CA . ALA A 1 281 ? 43.933 16.304 -31.733 1.00 95.50 281 ALA A CA 1
ATOM 2109 C C . ALA A 1 281 ? 44.712 17.032 -32.846 1.00 95.50 281 ALA A C 1
ATOM 2111 O O . ALA A 1 281 ? 45.465 16.425 -33.601 1.00 95.50 281 ALA A O 1
ATOM 2112 N N . GLU A 1 282 ? 44.534 18.348 -32.955 1.00 94.38 282 GLU A N 1
ATOM 2113 C CA . GLU A 1 282 ? 45.257 19.215 -33.898 1.00 94.38 282 GLU A CA 1
ATOM 2114 C C . GLU A 1 282 ? 46.693 19.513 -33.429 1.00 94.38 282 GLU A C 1
ATOM 2116 O O . GLU A 1 282 ? 47.595 19.710 -34.240 1.00 94.38 282 GLU A O 1
ATOM 2121 N N . GLN A 1 283 ? 46.919 19.503 -32.114 1.00 94.69 283 GLN A N 1
ATOM 2122 C CA . GLN A 1 283 ? 48.220 19.665 -31.454 1.00 94.69 283 GLN A CA 1
ATOM 2123 C C . GLN A 1 283 ? 48.338 18.663 -30.292 1.00 94.69 283 GLN A C 1
ATOM 2125 O O . GLN A 1 283 ? 47.304 18.290 -29.725 1.00 94.69 283 GLN A O 1
ATOM 2130 N N . PRO A 1 284 ? 49.562 18.222 -29.922 1.00 96.31 284 PRO A N 1
ATOM 2131 C CA . PRO A 1 284 ? 49.771 17.296 -28.807 1.00 96.31 284 PRO A CA 1
ATOM 2132 C C . PRO A 1 284 ? 49.044 17.740 -27.533 1.00 96.31 284 PRO A C 1
ATOM 2134 O O . PRO A 1 284 ? 48.894 18.939 -27.277 1.00 96.31 284 PRO A O 1
ATOM 2137 N N . VAL A 1 285 ? 48.578 16.774 -26.743 1.00 97.44 285 VAL A N 1
ATOM 2138 C CA . VAL A 1 285 ? 47.789 17.044 -25.535 1.00 97.44 285 VAL A CA 1
ATOM 2139 C C . VAL A 1 285 ? 48.668 16.903 -24.304 1.00 97.44 285 VAL A C 1
ATOM 2141 O O . VAL A 1 285 ? 49.316 15.877 -24.119 1.00 97.44 285 VAL A O 1
ATOM 2144 N N . THR A 1 286 ? 48.622 17.899 -23.425 1.00 96.50 286 THR A N 1
ATOM 2145 C CA . THR A 1 286 ? 49.191 17.822 -22.076 1.00 96.50 286 THR A CA 1
ATOM 2146 C C . THR A 1 286 ? 48.030 17.755 -21.090 1.00 96.50 286 THR A C 1
ATOM 2148 O O . THR A 1 286 ? 47.343 18.752 -20.859 1.00 96.50 286 THR A O 1
ATOM 2151 N N . LEU A 1 287 ? 47.767 16.574 -20.530 1.00 94.88 287 LEU A N 1
ATOM 2152 C CA . LEU A 1 287 ? 46.663 16.353 -19.595 1.00 94.88 287 LEU A CA 1
ATOM 2153 C C . LEU A 1 287 ? 47.165 16.480 -18.154 1.00 94.88 287 LEU A C 1
ATOM 2155 O O . LEU A 1 287 ? 47.916 15.619 -17.692 1.00 94.88 287 LEU A O 1
ATOM 2159 N N . ALA A 1 288 ? 46.749 17.529 -17.444 1.00 93.00 288 ALA A N 1
ATOM 2160 C CA . ALA A 1 288 ? 47.181 17.821 -16.077 1.00 93.00 288 ALA A CA 1
ATOM 2161 C C . ALA A 1 288 ? 46.065 17.567 -15.052 1.00 93.00 288 ALA A C 1
ATOM 2163 O O . ALA A 1 288 ? 44.942 18.057 -15.201 1.00 93.00 288 ALA A O 1
ATOM 2164 N N . LEU A 1 289 ? 46.379 16.815 -13.990 1.00 91.25 289 LEU A N 1
ATOM 2165 C CA . LEU A 1 289 ? 45.455 16.545 -12.885 1.00 91.25 289 LEU A CA 1
ATOM 2166 C C . LEU A 1 289 ? 45.758 17.456 -11.687 1.00 91.25 289 LEU A C 1
ATOM 2168 O O . LEU A 1 289 ? 46.732 17.251 -10.964 1.00 91.25 289 LEU A O 1
ATOM 2172 N N . VAL A 1 290 ? 44.923 18.476 -11.481 1.00 86.88 290 VAL A N 1
ATOM 2173 C CA . VAL A 1 290 ? 45.152 19.551 -10.501 1.00 86.88 290 VAL A CA 1
ATOM 2174 C C . VAL A 1 290 ? 44.532 19.236 -9.136 1.00 86.88 290 VAL A C 1
ATOM 2176 O O . VAL A 1 290 ? 43.429 18.709 -9.050 1.00 86.88 290 VAL A O 1
ATOM 2179 N N . GLY A 1 291 ? 45.208 19.587 -8.039 1.00 79.62 291 GLY A N 1
ATOM 2180 C CA . GLY A 1 291 ? 44.630 19.496 -6.688 1.00 79.62 291 GLY A CA 1
ATOM 2181 C C . GLY A 1 291 ? 45.000 18.262 -5.854 1.00 79.62 291 GLY A C 1
ATOM 2182 O O . GLY A 1 291 ? 44.356 18.026 -4.837 1.00 79.62 291 GLY A O 1
ATOM 2183 N N . GLY A 1 292 ? 46.033 17.496 -6.223 1.00 77.25 292 GLY A N 1
ATOM 2184 C CA . GLY A 1 292 ? 46.604 16.447 -5.362 1.00 77.25 292 GLY A CA 1
ATOM 2185 C C . GLY A 1 292 ? 46.841 15.113 -6.067 1.00 77.25 292 GLY A C 1
ATOM 2186 O O . GLY A 1 292 ? 46.940 15.060 -7.289 1.00 77.25 292 GLY A O 1
ATOM 2187 N N . ALA A 1 293 ? 46.977 14.035 -5.285 1.00 76.75 293 ALA A N 1
ATOM 2188 C CA . ALA A 1 293 ? 47.085 12.680 -5.824 1.00 76.75 293 ALA A CA 1
ATOM 2189 C C . ALA A 1 293 ? 45.748 12.240 -6.445 1.00 76.75 293 ALA A C 1
ATOM 2191 O O . ALA A 1 293 ? 44.709 12.403 -5.801 1.00 76.75 293 ALA A O 1
ATOM 2192 N N . PRO A 1 294 ? 45.743 11.711 -7.680 1.00 78.00 294 PRO A N 1
ATOM 2193 C CA . PRO A 1 294 ? 44.508 11.321 -8.329 1.00 78.00 294 PRO A CA 1
ATOM 2194 C C . PRO A 1 294 ? 43.967 10.019 -7.740 1.00 78.00 294 PRO A C 1
ATOM 2196 O O . PRO A 1 294 ? 44.636 8.991 -7.795 1.00 78.00 294 PRO A O 1
ATOM 2199 N N . VAL A 1 295 ? 42.698 10.034 -7.320 1.00 70.12 295 VAL A N 1
ATOM 2200 C CA . VAL A 1 295 ? 41.952 8.873 -6.762 1.00 70.12 295 VAL A CA 1
ATOM 2201 C C . VAL A 1 295 ? 41.708 7.768 -7.816 1.00 70.12 295 VAL A C 1
ATOM 2203 O O . VAL A 1 295 ? 40.990 6.793 -7.616 1.00 70.12 295 VAL A O 1
ATOM 2206 N N . SER A 1 296 ? 42.235 7.958 -9.025 1.00 70.88 296 SER A N 1
ATOM 2207 C CA . SER A 1 296 ? 41.993 7.156 -10.221 1.00 70.88 296 SER A CA 1
ATOM 2208 C C . SER A 1 296 ? 43.273 6.634 -10.873 1.00 70.88 296 SER A C 1
ATOM 2210 O O . SER A 1 296 ? 43.221 6.141 -12.002 1.00 70.88 296 SER A O 1
ATOM 2212 N N . GLN A 1 297 ? 44.415 6.715 -10.180 1.00 83.56 297 GLN A N 1
ATOM 2213 C CA . GLN A 1 297 ? 45.728 6.407 -10.751 1.00 83.56 297 GLN A CA 1
ATOM 2214 C C . GLN A 1 297 ? 45.795 5.025 -11.417 1.00 83.56 297 GLN A C 1
ATOM 2216 O O . GLN A 1 297 ? 46.340 4.906 -12.509 1.00 83.56 297 GLN A O 1
ATOM 2221 N N . THR A 1 298 ? 45.191 3.995 -10.819 1.00 82.69 298 THR A N 1
ATOM 2222 C CA . THR A 1 298 ? 45.173 2.628 -11.374 1.00 82.69 298 THR A CA 1
ATOM 2223 C C . THR A 1 298 ? 44.463 2.551 -12.727 1.00 82.69 298 THR A C 1
ATOM 2225 O O . THR A 1 298 ? 44.956 1.923 -13.659 1.00 82.69 298 THR A O 1
ATOM 2228 N N . TYR A 1 299 ? 43.339 3.250 -12.882 1.00 85.19 299 TYR A N 1
ATOM 2229 C CA . TYR A 1 299 ? 42.612 3.318 -14.149 1.00 85.19 299 TYR A CA 1
ATOM 2230 C C . TYR A 1 299 ? 43.332 4.163 -15.202 1.00 85.19 299 TYR A C 1
ATOM 2232 O O . TYR A 1 299 ? 43.207 3.882 -16.396 1.00 85.19 299 TYR A O 1
ATOM 2240 N N . ILE A 1 300 ? 44.072 5.191 -14.782 1.00 88.81 300 ILE A N 1
ATOM 2241 C CA . ILE A 1 300 ? 44.914 5.989 -15.680 1.00 88.81 300 ILE A CA 1
ATOM 2242 C C . ILE A 1 300 ? 46.039 5.114 -16.231 1.00 88.81 300 ILE A C 1
ATOM 2244 O O . ILE A 1 300 ? 46.171 5.013 -17.449 1.00 88.81 300 ILE A O 1
ATOM 2248 N N . THR A 1 301 ? 46.767 4.416 -15.354 1.00 89.12 301 THR A N 1
ATOM 2249 C CA . THR A 1 301 ? 47.828 3.473 -15.733 1.00 89.12 301 THR A CA 1
ATOM 2250 C C . THR A 1 301 ? 47.304 2.398 -16.686 1.00 89.12 301 THR A C 1
ATOM 2252 O O . THR A 1 301 ? 47.836 2.273 -17.784 1.00 89.12 301 THR A O 1
ATOM 2255 N N . MET A 1 302 ? 46.180 1.748 -16.352 1.00 90.19 302 MET A N 1
ATOM 2256 C CA . MET A 1 302 ? 45.516 0.775 -17.231 1.00 90.19 302 MET A CA 1
ATOM 2257 C C . MET A 1 302 ? 45.226 1.358 -18.620 1.00 90.19 302 MET A C 1
ATOM 2259 O O . MET A 1 302 ? 45.448 0.706 -19.633 1.00 90.19 302 MET A O 1
ATOM 2263 N N . THR A 1 303 ? 44.729 2.597 -18.691 1.00 94.06 303 THR A N 1
ATOM 2264 C CA . THR A 1 303 ? 44.417 3.228 -19.985 1.00 94.06 303 THR A CA 1
ATOM 2265 C C . THR A 1 303 ? 45.689 3.473 -20.794 1.00 94.06 303 THR A C 1
ATOM 2267 O O . THR A 1 303 ? 45.705 3.186 -21.984 1.00 94.06 303 THR A O 1
ATOM 2270 N N . ILE A 1 304 ? 46.756 3.958 -20.155 1.00 94.44 304 ILE A N 1
ATOM 2271 C CA . ILE A 1 304 ? 48.050 4.228 -20.797 1.00 94.44 304 ILE A CA 1
ATOM 2272 C C . ILE A 1 304 ? 48.696 2.938 -21.319 1.00 94.44 304 ILE A C 1
ATOM 2274 O O . ILE A 1 304 ? 49.170 2.908 -22.451 1.00 94.44 304 ILE A O 1
ATOM 2278 N N . GLU A 1 305 ? 48.684 1.863 -20.534 1.00 92.44 305 GLU A N 1
ATOM 2279 C CA . GLU A 1 305 ? 49.235 0.565 -20.942 1.00 92.44 305 GLU A CA 1
ATOM 2280 C C . GLU A 1 305 ? 48.444 -0.040 -22.106 1.00 92.44 305 GLU A C 1
ATOM 2282 O O . GLU A 1 305 ? 49.034 -0.530 -23.069 1.00 92.44 305 GLU A O 1
ATOM 2287 N N . MET A 1 306 ? 47.113 0.072 -22.079 1.00 95.00 306 MET A N 1
ATOM 2288 C CA . MET A 1 306 ? 46.280 -0.318 -23.216 1.00 95.00 306 MET A CA 1
ATOM 2289 C C . MET A 1 306 ? 46.585 0.538 -24.451 1.00 95.00 306 MET A C 1
ATOM 2291 O O . MET A 1 306 ? 46.762 -0.001 -25.536 1.00 95.00 306 MET A O 1
ATOM 2295 N N . MET A 1 307 ? 46.726 1.860 -24.315 1.00 96.94 307 MET A N 1
ATOM 2296 C CA . MET A 1 307 ? 47.128 2.725 -25.434 1.00 96.94 307 MET A CA 1
ATOM 2297 C C . MET A 1 307 ? 48.478 2.299 -26.028 1.00 96.94 307 MET A C 1
ATOM 2299 O O . MET A 1 307 ? 48.616 2.267 -27.251 1.00 96.94 307 MET A O 1
ATOM 2303 N N . ALA A 1 308 ? 49.435 1.903 -25.184 1.00 95.69 308 ALA A N 1
ATOM 2304 C CA . ALA A 1 308 ? 50.736 1.396 -25.610 1.00 95.69 308 ALA A CA 1
ATOM 2305 C C . ALA A 1 308 ? 50.622 0.077 -26.391 1.00 95.69 308 ALA A C 1
ATOM 2307 O O . ALA A 1 308 ? 51.279 -0.075 -27.423 1.00 95.69 308 ALA A O 1
ATOM 2308 N N . GLN A 1 309 ? 49.752 -0.843 -25.958 1.00 94.62 309 GLN A N 1
ATOM 2309 C CA . GLN A 1 309 ? 49.439 -2.088 -26.680 1.00 94.62 309 GLN A CA 1
ATOM 2310 C C . GLN A 1 309 ? 48.778 -1.825 -28.046 1.00 94.62 309 GLN A C 1
ATOM 2312 O O . GLN A 1 309 ? 48.976 -2.597 -28.980 1.00 94.62 309 GLN A O 1
ATOM 2317 N N . PHE A 1 310 ? 48.064 -0.704 -28.183 1.00 96.69 310 PHE A N 1
ATOM 2318 C CA . PHE A 1 310 ? 47.501 -0.195 -29.440 1.00 96.69 310 PHE A CA 1
ATOM 2319 C C . PHE A 1 310 ? 48.436 0.807 -30.156 1.00 96.69 310 PHE A C 1
ATOM 2321 O O . PHE A 1 310 ? 48.019 1.550 -31.045 1.00 96.69 310 PHE A O 1
ATOM 2328 N N . GLY A 1 311 ? 49.723 0.845 -29.794 1.00 95.50 311 GLY A N 1
ATOM 2329 C CA . GLY A 1 311 ? 50.771 1.549 -30.539 1.00 95.50 311 GLY A CA 1
ATOM 2330 C C . GLY A 1 311 ? 50.989 3.030 -30.204 1.00 95.50 311 GLY A C 1
ATOM 2331 O O . GLY A 1 311 ? 51.796 3.666 -30.881 1.00 95.50 311 GLY A O 1
ATOM 2332 N N . ILE A 1 312 ? 50.335 3.585 -29.176 1.00 97.31 312 ILE A N 1
ATOM 2333 C CA . ILE A 1 312 ? 50.521 4.977 -28.729 1.00 97.31 312 ILE A CA 1
ATOM 2334 C C . ILE A 1 312 ? 51.159 5.017 -27.338 1.00 97.31 312 ILE A C 1
ATOM 2336 O O . ILE A 1 312 ? 50.578 4.565 -26.357 1.00 97.31 312 ILE A O 1
ATOM 2340 N N . GLN A 1 313 ? 52.348 5.612 -27.242 1.00 96.69 313 GLN A N 1
ATOM 2341 C CA . GLN A 1 313 ? 53.096 5.743 -25.989 1.00 96.69 313 GLN A CA 1
ATOM 2342 C C . GLN A 1 313 ? 52.807 7.090 -25.318 1.00 96.69 313 GLN A C 1
ATOM 2344 O O . GLN A 1 313 ? 53.156 8.138 -25.859 1.00 96.69 313 GLN A O 1
ATOM 2349 N N . VAL A 1 314 ? 52.194 7.060 -24.133 1.00 96.38 314 VAL A N 1
ATOM 2350 C CA . VAL A 1 314 ? 51.978 8.246 -23.286 1.00 96.38 314 VAL A CA 1
ATOM 2351 C C . VAL A 1 314 ? 53.124 8.366 -22.292 1.00 96.38 314 VAL A C 1
ATOM 2353 O O . VAL A 1 314 ? 53.465 7.394 -21.618 1.00 96.38 314 VAL A O 1
ATOM 2356 N N . THR A 1 315 ? 53.704 9.558 -22.159 1.00 94.31 315 THR A N 1
ATOM 2357 C CA . THR A 1 315 ? 54.829 9.788 -21.243 1.00 94.31 315 THR A CA 1
ATOM 2358 C C . THR A 1 315 ? 54.421 10.683 -20.074 1.00 94.31 315 THR A C 1
ATOM 2360 O O . THR A 1 315 ? 53.883 11.764 -20.311 1.00 94.31 315 THR A O 1
ATOM 2363 N N . PRO A 1 316 ? 54.694 10.301 -18.812 1.00 91.75 316 PRO A N 1
ATOM 2364 C CA . PRO A 1 316 ? 54.544 11.210 -17.680 1.00 91.75 316 PRO A CA 1
ATOM 2365 C C . PRO A 1 316 ? 55.455 12.434 -17.838 1.00 91.75 316 PRO A C 1
ATOM 2367 O O . PRO A 1 316 ? 56.606 12.306 -18.268 1.00 91.75 316 PRO A O 1
ATOM 2370 N N . SER A 1 317 ? 54.962 13.611 -17.460 1.00 90.62 317 SER A N 1
ATOM 2371 C CA . SER A 1 317 ? 55.765 14.832 -17.448 1.00 90.62 317 SER A CA 1
ATOM 2372 C C . SER A 1 317 ? 56.921 14.708 -16.451 1.00 90.62 317 SER A C 1
ATOM 2374 O O . SER A 1 317 ? 56.770 14.195 -15.341 1.00 90.62 317 SER A O 1
ATOM 2376 N N . LYS A 1 318 ? 58.103 15.195 -16.848 1.00 88.88 318 LYS A N 1
ATOM 2377 C CA . LYS A 1 318 ? 59.297 15.240 -15.984 1.00 88.88 318 LYS A CA 1
ATOM 2378 C C . LYS A 1 318 ? 59.297 16.444 -15.038 1.00 88.88 318 LYS A C 1
ATOM 2380 O O . LYS A 1 318 ? 60.096 16.471 -14.107 1.00 88.88 318 LYS A O 1
ATOM 2385 N N . THR A 1 319 ? 58.449 17.440 -15.295 1.00 86.06 319 THR A N 1
ATOM 2386 C CA . THR A 1 319 ? 58.440 18.734 -14.595 1.00 86.06 319 THR A CA 1
ATOM 2387 C C . THR A 1 319 ? 57.199 18.934 -13.730 1.00 86.06 319 THR A C 1
ATOM 2389 O O . THR A 1 319 ? 57.29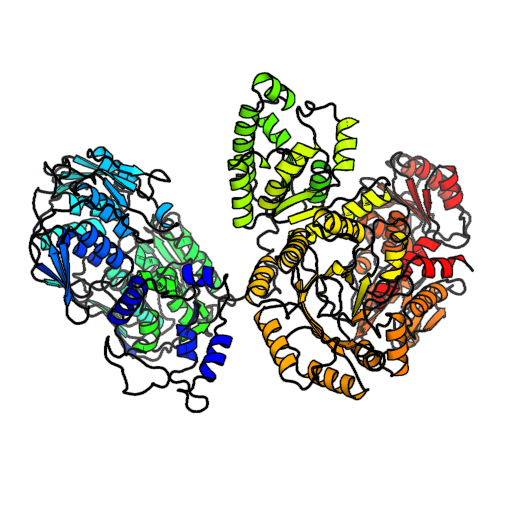5 19.595 -12.700 1.00 86.06 319 THR A O 1
ATOM 2392 N N . GLU A 1 320 ? 56.056 18.343 -14.095 1.00 89.88 320 GLU A N 1
ATOM 2393 C CA . GLU A 1 320 ? 54.797 18.455 -13.348 1.00 89.88 320 GLU A CA 1
ATOM 2394 C C . GLU A 1 320 ? 54.267 17.076 -12.931 1.00 89.88 320 GLU A C 1
ATOM 2396 O O . GLU A 1 320 ? 54.055 16.183 -13.752 1.00 89.88 320 GLU A O 1
ATOM 2401 N N . LYS A 1 321 ? 54.024 16.891 -11.628 1.00 88.06 321 LYS A N 1
ATOM 2402 C CA . LYS A 1 321 ? 53.468 15.638 -11.096 1.00 88.06 321 LYS A CA 1
ATOM 2403 C C . LYS A 1 321 ? 52.015 15.463 -11.565 1.00 88.06 321 LYS A C 1
ATOM 2405 O O . LYS A 1 321 ? 51.280 16.439 -11.656 1.00 88.06 321 LYS A O 1
ATOM 2410 N N . TYR A 1 322 ? 51.608 14.221 -11.843 1.00 90.19 322 TYR A N 1
ATOM 2411 C CA . TYR A 1 322 ? 50.263 13.864 -12.340 1.00 90.19 322 TYR A CA 1
ATOM 2412 C C . TYR A 1 322 ? 49.860 14.564 -13.648 1.00 90.19 322 TYR A C 1
ATOM 2414 O O . TYR A 1 322 ? 48.678 14.783 -13.910 1.00 90.19 322 TYR A O 1
ATOM 2422 N N . THR A 1 323 ? 50.857 14.895 -14.466 1.00 92.81 323 THR A N 1
ATOM 2423 C CA . THR A 1 323 ? 50.677 15.455 -15.804 1.00 92.81 323 THR A CA 1
ATOM 2424 C C . THR A 1 323 ? 51.203 14.468 -16.837 1.00 92.81 323 THR A C 1
ATOM 2426 O O . THR A 1 323 ? 52.264 13.869 -16.644 1.00 92.81 323 THR A O 1
ATOM 2429 N N . TYR A 1 324 ? 50.449 14.272 -17.915 1.00 95.00 324 TYR A N 1
ATOM 2430 C CA . TYR A 1 324 ? 50.714 13.269 -18.943 1.00 95.00 324 TYR A CA 1
ATOM 2431 C C . TYR A 1 324 ? 50.821 13.940 -20.310 1.00 95.00 324 TYR A C 1
ATOM 2433 O O . TYR A 1 324 ? 49.918 14.670 -20.713 1.00 95.00 324 TYR A O 1
ATOM 2441 N N . GLU A 1 325 ? 51.914 13.671 -21.018 1.00 96.44 325 GLU A N 1
ATOM 2442 C CA . GLU A 1 325 ? 52.144 14.131 -22.386 1.00 96.44 325 GLU A CA 1
ATOM 2443 C C . GLU A 1 325 ? 51.657 13.054 -23.360 1.00 96.44 325 GLU A C 1
ATOM 2445 O O . GLU A 1 325 ? 52.176 11.929 -23.373 1.00 96.44 325 GLU A O 1
ATOM 2450 N N . ILE A 1 326 ? 50.645 13.389 -24.158 1.00 97.69 326 ILE A N 1
ATOM 2451 C CA . ILE A 1 326 ? 50.025 12.493 -25.135 1.00 97.69 326 ILE A CA 1
ATOM 2452 C C . ILE A 1 326 ? 50.404 12.949 -26.553 1.00 97.69 326 ILE A C 1
ATOM 2454 O O . ILE A 1 326 ? 50.108 14.089 -26.931 1.00 97.69 326 ILE A O 1
ATOM 2458 N N . PRO A 1 327 ? 51.049 12.084 -27.361 1.00 96.44 327 PRO A N 1
ATOM 2459 C CA . PRO A 1 327 ? 51.447 12.437 -28.717 1.00 96.44 327 PRO A CA 1
ATOM 2460 C C . PRO A 1 327 ? 50.251 12.443 -29.676 1.00 96.44 327 PRO A C 1
ATOM 2462 O O . PRO A 1 327 ? 49.239 11.783 -29.440 1.00 96.44 327 PRO A O 1
ATOM 2465 N N . LEU A 1 328 ? 50.409 13.133 -30.806 1.00 96.25 328 LEU A N 1
ATOM 2466 C CA . LEU A 1 328 ? 49.513 12.979 -31.951 1.00 96.25 328 LEU A CA 1
ATOM 2467 C C . LEU A 1 328 ? 49.759 11.632 -32.632 1.00 96.25 328 LEU A C 1
ATOM 2469 O O . LEU A 1 328 ? 50.911 11.246 -32.847 1.00 96.25 328 LEU A O 1
ATOM 2473 N N . GLY A 1 329 ? 48.695 10.937 -33.018 1.00 93.12 329 GLY A N 1
ATOM 2474 C CA . GLY A 1 329 ? 48.830 9.676 -33.733 1.00 93.12 329 GLY A CA 1
ATOM 2475 C C . GLY A 1 329 ? 47.519 8.930 -33.906 1.00 93.12 329 GLY A C 1
ATOM 2476 O O . GLY A 1 329 ? 46.474 9.334 -33.409 1.00 93.12 329 GLY A O 1
ATOM 2477 N N . ARG A 1 330 ? 47.601 7.809 -34.620 1.00 93.94 330 ARG A N 1
ATOM 2478 C CA . ARG A 1 330 ? 46.500 6.861 -34.786 1.00 93.94 330 ARG A CA 1
ATOM 2479 C C . ARG A 1 330 ? 46.870 5.547 -34.129 1.00 93.94 330 ARG A C 1
ATOM 2481 O O . ARG A 1 330 ? 48.020 5.112 -34.235 1.00 93.94 330 ARG A O 1
ATOM 2488 N N . TYR A 1 331 ? 45.906 4.923 -33.462 1.00 97.75 331 TYR A N 1
ATOM 2489 C CA . TYR A 1 331 ? 46.121 3.599 -32.893 1.00 97.75 331 TYR A CA 1
ATOM 2490 C C . TYR A 1 331 ? 46.373 2.572 -34.002 1.00 97.75 331 TYR A C 1
ATOM 2492 O O . TYR A 1 331 ? 45.733 2.599 -35.054 1.00 97.75 331 TYR A O 1
ATOM 2500 N N . LYS A 1 332 ? 47.303 1.651 -33.752 1.00 95.94 332 LYS A N 1
ATOM 2501 C CA . LYS A 1 332 ? 47.564 0.482 -34.591 1.00 95.94 332 LYS A CA 1
ATOM 2502 C C . LYS A 1 332 ? 46.935 -0.722 -33.918 1.00 95.94 332 LYS A C 1
ATOM 2504 O O . LYS A 1 332 ? 47.393 -1.134 -32.853 1.00 95.94 332 LYS A O 1
ATOM 2509 N N . ASN A 1 333 ? 45.895 -1.270 -34.533 1.00 96.94 333 ASN A N 1
ATOM 2510 C CA . ASN A 1 333 ? 45.181 -2.389 -33.942 1.00 96.94 333 ASN A CA 1
ATOM 2511 C C . ASN A 1 333 ? 46.084 -3.634 -33.882 1.00 96.94 333 ASN A C 1
ATOM 2513 O O . ASN A 1 333 ? 46.654 -4.022 -34.908 1.00 96.94 333 ASN A O 1
ATOM 2517 N N . PRO A 1 334 ? 46.241 -4.273 -32.706 1.00 96.31 334 PRO A N 1
ATOM 2518 C CA . PRO A 1 334 ? 46.886 -5.576 -32.630 1.00 96.31 334 PRO A CA 1
ATOM 2519 C C . PRO A 1 334 ? 46.004 -6.620 -33.324 1.00 96.31 334 PRO A C 1
ATOM 2521 O O . PRO A 1 334 ? 44.782 -6.502 -33.326 1.00 96.31 334 PRO A O 1
ATOM 2524 N N . ALA A 1 335 ? 46.610 -7.674 -33.881 1.00 94.31 335 ALA A N 1
ATOM 2525 C CA . ALA A 1 335 ? 45.850 -8.736 -34.549 1.00 94.31 335 ALA A CA 1
ATOM 2526 C C . ALA A 1 335 ? 44.855 -9.433 -33.599 1.00 94.31 335 ALA A C 1
ATOM 2528 O O . ALA A 1 335 ? 43.767 -9.838 -34.011 1.00 94.31 335 ALA A O 1
ATOM 2529 N N . GLU A 1 336 ? 45.224 -9.552 -32.322 1.00 95.06 336 GLU A N 1
ATOM 2530 C CA . GLU A 1 336 ? 44.410 -10.154 -31.273 1.00 95.06 336 GLU A CA 1
ATOM 2531 C C . GLU A 1 336 ? 44.592 -9.402 -29.949 1.00 95.06 336 GLU A C 1
ATOM 2533 O O . GLU A 1 336 ? 45.708 -9.015 -29.595 1.00 95.06 336 GLU A O 1
ATOM 2538 N N . TYR A 1 337 ? 43.493 -9.227 -29.215 1.00 93.25 337 TYR A N 1
ATOM 2539 C CA . TYR A 1 337 ? 43.462 -8.655 -27.875 1.00 93.25 337 TYR A CA 1
ATOM 2540 C C . TYR A 1 337 ? 42.615 -9.530 -26.947 1.00 93.25 337 TYR A C 1
ATOM 2542 O O . TYR A 1 337 ? 41.411 -9.690 -27.155 1.00 93.25 337 TYR A O 1
ATOM 2550 N N . VAL A 1 338 ? 43.226 -10.099 -25.908 1.00 89.88 338 VAL A N 1
ATOM 2551 C CA . VAL A 1 338 ? 42.521 -10.937 -24.928 1.00 89.88 338 VAL A CA 1
ATOM 2552 C C . VAL A 1 338 ? 42.182 -10.098 -23.707 1.00 89.88 338 VAL A C 1
ATOM 2554 O O . VAL A 1 338 ? 43.068 -9.601 -23.018 1.00 89.88 338 VAL A O 1
ATOM 2557 N N . VAL A 1 339 ? 40.891 -9.946 -23.427 1.00 89.56 339 VAL A N 1
ATOM 2558 C CA . VAL A 1 339 ? 40.422 -9.228 -22.244 1.00 89.56 339 VAL A CA 1
ATOM 2559 C C . VAL A 1 339 ? 40.587 -10.121 -21.012 1.00 89.56 339 VAL A C 1
ATOM 2561 O O . VAL A 1 339 ? 40.064 -11.234 -20.964 1.00 89.56 339 VAL A O 1
ATOM 2564 N N . GLU A 1 340 ? 41.297 -9.638 -19.994 1.00 88.31 340 GLU A N 1
ATOM 2565 C CA . GLU A 1 340 ? 41.382 -10.307 -18.689 1.00 88.31 340 GLU A CA 1
ATOM 2566 C C . GLU A 1 340 ? 39.998 -10.441 -18.040 1.00 88.31 340 GLU A C 1
ATOM 2568 O O . GLU A 1 340 ? 39.133 -9.579 -18.219 1.00 88.31 340 GLU A O 1
ATOM 2573 N N . SER A 1 341 ? 39.783 -11.479 -17.229 1.00 90.69 341 SER A N 1
ATOM 2574 C CA . SER A 1 341 ? 38.561 -11.579 -16.420 1.00 90.69 341 SER A CA 1
ATOM 2575 C C . SER A 1 341 ? 38.446 -10.419 -15.422 1.00 90.69 341 SER A C 1
ATOM 2577 O O . SER A 1 341 ? 39.446 -9.873 -14.961 1.00 90.69 341 SER A O 1
ATOM 2579 N N . ASP A 1 342 ? 37.218 -10.022 -15.082 1.00 91.44 342 ASP A N 1
ATOM 2580 C CA . ASP A 1 342 ? 36.947 -8.910 -14.164 1.00 91.44 342 ASP A CA 1
ATOM 2581 C C . ASP A 1 342 ? 37.481 -9.227 -12.763 1.00 91.44 342 ASP A C 1
ATOM 2583 O O . ASP A 1 342 ? 36.921 -10.066 -12.054 1.00 91.44 342 ASP A O 1
ATOM 2587 N N . ALA A 1 343 ? 38.547 -8.542 -12.342 1.00 92.06 343 ALA A N 1
ATOM 2588 C CA . ALA A 1 343 ? 39.195 -8.816 -11.061 1.00 92.06 343 ALA A CA 1
ATOM 2589 C C . ALA A 1 343 ? 38.270 -8.555 -9.865 1.00 92.06 343 ALA A C 1
ATOM 2591 O O . ALA A 1 343 ? 38.267 -9.322 -8.903 1.00 92.06 343 ALA A O 1
ATOM 2592 N N . SER A 1 344 ? 37.405 -7.544 -9.955 1.00 91.62 344 SER A N 1
ATOM 2593 C CA . SER A 1 344 ? 36.375 -7.297 -8.947 1.00 91.62 344 SER A CA 1
ATOM 2594 C C . SER A 1 344 ? 35.362 -8.450 -8.875 1.00 91.62 344 SER A C 1
ATOM 2596 O O . SER A 1 344 ? 34.940 -8.833 -7.788 1.00 91.62 344 SER A O 1
ATOM 2598 N N . SER A 1 345 ? 34.952 -9.030 -10.009 1.00 93.31 345 SER A N 1
ATOM 2599 C CA . SER A 1 345 ? 34.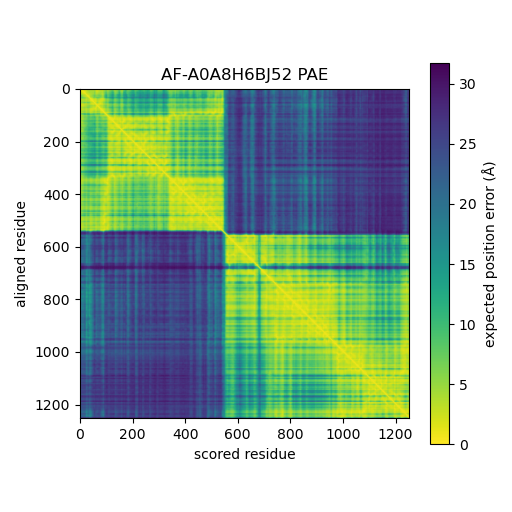053 -10.196 -10.035 1.00 93.31 345 SER A CA 1
ATOM 2600 C C . SER A 1 345 ? 34.745 -11.475 -9.577 1.00 93.31 345 SER A C 1
ATOM 2602 O O . SER A 1 345 ? 34.126 -12.290 -8.903 1.00 93.31 345 SER A O 1
ATOM 2604 N N . ALA A 1 346 ? 36.043 -11.620 -9.840 1.00 95.44 346 ALA A N 1
ATOM 2605 C CA . ALA A 1 346 ? 36.849 -12.721 -9.323 1.00 95.44 346 ALA A CA 1
ATOM 2606 C C . ALA A 1 346 ? 36.877 -12.766 -7.786 1.00 95.44 346 ALA A C 1
ATOM 2608 O O . ALA A 1 346 ? 37.059 -13.838 -7.210 1.00 95.44 346 ALA A O 1
ATOM 2609 N N . THR A 1 347 ? 36.628 -11.640 -7.103 1.00 97.50 347 THR A N 1
ATOM 2610 C CA . THR A 1 347 ? 36.561 -11.614 -5.636 1.00 97.50 347 THR A CA 1
ATOM 2611 C C . THR A 1 347 ? 35.463 -12.515 -5.074 1.00 97.50 347 THR A C 1
ATOM 2613 O O . THR A 1 347 ? 35.677 -13.105 -4.022 1.00 97.50 347 THR A O 1
ATOM 2616 N N . TYR A 1 348 ? 34.325 -12.686 -5.757 1.00 97.88 348 TYR A N 1
ATOM 2617 C CA . TYR A 1 348 ? 33.192 -13.457 -5.233 1.00 97.88 348 TYR A CA 1
ATOM 2618 C C . TYR A 1 348 ? 33.465 -14.966 -5.109 1.00 97.88 348 TYR A C 1
ATOM 2620 O O . TYR A 1 348 ? 33.301 -15.496 -4.010 1.00 97.88 348 TYR A O 1
ATOM 2628 N N . PRO A 1 349 ? 33.919 -15.686 -6.158 1.00 97.50 349 PRO A N 1
ATOM 2629 C CA . PRO A 1 349 ? 34.284 -17.098 -6.025 1.00 97.50 349 PRO A CA 1
ATOM 2630 C C . PRO A 1 349 ? 35.520 -17.308 -5.129 1.00 97.50 349 PRO A C 1
ATOM 2632 O O . PRO A 1 349 ? 35.586 -18.296 -4.400 1.00 97.50 349 PRO A O 1
ATOM 2635 N N . LEU A 1 350 ? 36.471 -16.365 -5.099 1.00 98.06 350 LEU A N 1
ATOM 2636 C CA . LEU A 1 350 ? 37.602 -16.425 -4.163 1.00 98.06 350 LEU A CA 1
ATOM 2637 C C . LEU A 1 350 ? 37.155 -16.241 -2.701 1.00 98.06 350 LEU A C 1
ATOM 2639 O O . LEU A 1 350 ? 37.648 -16.929 -1.809 1.00 98.06 350 LEU A O 1
ATOM 2643 N N . ALA A 1 351 ? 36.193 -15.352 -2.448 1.00 97.94 351 ALA A N 1
ATOM 2644 C CA . ALA A 1 351 ? 35.579 -15.167 -1.138 1.00 97.94 351 ALA A CA 1
ATOM 2645 C C . ALA A 1 351 ? 34.710 -16.363 -0.734 1.00 97.94 351 ALA A C 1
ATOM 2647 O O . ALA A 1 351 ? 34.723 -16.744 0.431 1.00 97.94 351 ALA A O 1
ATOM 2648 N N . PHE A 1 352 ? 34.015 -17.007 -1.677 1.00 97.94 352 PHE A N 1
ATOM 2649 C CA . PHE A 1 352 ? 33.326 -18.274 -1.424 1.00 97.94 352 PHE A CA 1
ATOM 2650 C C . PHE A 1 352 ? 34.300 -19.335 -0.892 1.00 97.94 352 PHE A C 1
ATOM 2652 O O . PHE A 1 352 ? 34.022 -19.959 0.132 1.00 97.94 352 PHE A O 1
ATOM 2659 N N . ALA A 1 353 ? 35.471 -19.487 -1.524 1.00 97.50 353 ALA A N 1
ATOM 2660 C CA . ALA A 1 353 ? 36.520 -20.387 -1.043 1.00 97.50 353 ALA A CA 1
ATOM 2661 C C . ALA A 1 353 ? 37.014 -20.014 0.363 1.00 97.50 353 ALA A C 1
ATOM 2663 O O . ALA A 1 353 ? 37.123 -20.882 1.228 1.00 97.50 353 ALA A O 1
ATOM 2664 N N . ALA A 1 354 ? 37.231 -18.719 0.619 1.00 97.69 354 ALA A N 1
ATOM 2665 C CA . ALA A 1 354 ? 37.619 -18.211 1.935 1.00 97.69 354 ALA A CA 1
ATOM 2666 C C . ALA A 1 354 ? 36.584 -18.524 3.033 1.00 97.69 354 ALA A C 1
ATOM 2668 O O . ALA A 1 354 ? 36.960 -18.940 4.125 1.00 97.69 354 ALA A O 1
ATOM 2669 N N . LEU A 1 355 ? 35.292 -18.354 2.737 1.00 96.94 355 LEU A N 1
ATOM 2670 C CA . LEU A 1 355 ? 34.183 -18.550 3.677 1.00 96.94 355 LEU A CA 1
ATOM 2671 C C . LEU A 1 355 ? 33.902 -20.028 3.980 1.00 96.94 355 LEU A C 1
ATOM 2673 O O . LEU A 1 355 ? 33.549 -20.376 5.106 1.00 96.94 355 LEU A O 1
ATOM 2677 N N . THR A 1 356 ? 34.053 -20.894 2.977 1.00 96.25 356 THR A N 1
ATOM 2678 C CA . THR A 1 356 ? 33.687 -22.319 3.061 1.00 96.25 356 THR A CA 1
ATOM 2679 C C . THR A 1 356 ? 34.859 -23.243 3.381 1.00 96.25 356 THR A C 1
ATOM 2681 O O . THR A 1 356 ? 34.649 -24.434 3.589 1.00 96.25 356 THR A O 1
ATOM 2684 N N . GLY A 1 357 ? 36.091 -22.726 3.417 1.00 95.81 357 GLY A N 1
ATOM 2685 C CA . GLY A 1 357 ? 37.286 -23.556 3.577 1.00 95.81 357 GLY A CA 1
ATOM 2686 C C . GLY A 1 357 ? 37.558 -24.463 2.375 1.00 95.81 357 GLY A C 1
ATOM 2687 O O . GLY A 1 357 ? 38.238 -25.480 2.503 1.00 95.81 357 GLY A O 1
ATOM 2688 N N . THR A 1 358 ? 37.025 -24.119 1.203 1.00 96.81 358 THR A N 1
ATOM 2689 C CA . THR A 1 358 ? 37.290 -24.805 -0.069 1.00 96.81 358 THR A CA 1
ATOM 2690 C C . THR A 1 358 ? 38.423 -24.108 -0.830 1.00 96.81 358 THR A C 1
ATOM 2692 O O . THR A 1 358 ? 38.975 -23.106 -0.362 1.00 96.81 358 THR A O 1
ATOM 2695 N N . LYS A 1 359 ? 38.789 -24.635 -2.005 1.00 97.62 359 LYS A N 1
ATOM 2696 C CA . LYS A 1 359 ? 39.781 -24.028 -2.900 1.00 97.62 359 LYS A CA 1
ATOM 2697 C C . LYS A 1 359 ? 39.132 -23.531 -4.179 1.00 97.62 359 LYS A C 1
ATOM 2699 O O . LYS A 1 359 ? 38.412 -24.278 -4.837 1.00 97.62 359 LYS A O 1
ATOM 2704 N N . CYS A 1 360 ? 39.451 -22.308 -4.579 1.00 97.69 360 CYS A N 1
ATOM 2705 C CA . CYS A 1 360 ? 39.062 -21.766 -5.875 1.00 97.69 360 CYS A CA 1
ATOM 2706 C C . CYS A 1 360 ? 40.279 -21.224 -6.624 1.00 97.69 360 CYS A C 1
ATOM 2708 O O . CYS A 1 360 ? 41.094 -20.495 -6.054 1.00 97.69 360 CYS A O 1
ATOM 2710 N N . THR A 1 361 ? 40.359 -21.541 -7.914 1.00 97.81 361 THR A N 1
ATOM 2711 C CA . THR A 1 361 ? 41.365 -21.027 -8.847 1.00 97.81 361 THR A CA 1
ATOM 2712 C C . THR A 1 361 ? 40.707 -20.166 -9.922 1.00 97.81 361 THR A C 1
ATOM 2714 O O . THR A 1 361 ? 39.725 -20.575 -10.541 1.00 97.81 361 THR A O 1
ATOM 2717 N N . ILE A 1 362 ? 41.274 -18.981 -10.149 1.00 96.44 362 ILE A N 1
ATOM 2718 C CA . ILE A 1 362 ? 40.961 -18.084 -11.264 1.00 96.44 362 ILE A CA 1
ATOM 2719 C C . ILE A 1 362 ? 42.151 -18.139 -12.231 1.00 96.44 362 ILE A C 1
ATOM 2721 O O . ILE A 1 362 ? 43.218 -17.628 -11.889 1.00 96.44 362 ILE A O 1
ATOM 2725 N N . PRO A 1 363 ? 42.014 -18.784 -13.403 1.00 92.69 363 PRO A N 1
ATOM 2726 C CA . PRO A 1 363 ? 43.162 -19.220 -14.203 1.00 92.69 363 PRO A CA 1
ATOM 2727 C C . PRO A 1 363 ? 43.745 -18.144 -15.134 1.00 92.69 363 PRO A C 1
ATOM 2729 O O . PRO A 1 363 ? 44.678 -18.437 -15.873 1.00 92.69 363 PRO A O 1
ATOM 2732 N N . ASN A 1 364 ? 43.169 -16.941 -15.152 1.00 88.62 364 ASN A N 1
ATOM 2733 C CA . ASN A 1 364 ? 43.522 -15.859 -16.079 1.00 88.62 364 ASN A CA 1
ATOM 2734 C C . ASN A 1 364 ? 43.605 -14.476 -15.401 1.00 88.62 364 ASN A C 1
ATOM 2736 O O . ASN A 1 364 ? 43.472 -13.447 -16.062 1.00 88.62 364 ASN A O 1
ATOM 2740 N N . ILE A 1 365 ? 43.788 -14.462 -14.079 1.00 90.94 365 ILE A N 1
ATOM 2741 C CA . ILE A 1 365 ? 44.133 -13.273 -13.298 1.00 90.94 365 ILE A CA 1
ATOM 2742 C C . ILE A 1 365 ? 45.293 -13.663 -12.388 1.00 90.94 365 ILE A C 1
ATOM 2744 O O . ILE A 1 365 ? 45.109 -14.468 -11.475 1.00 90.94 365 ILE A O 1
ATOM 2748 N N . GLY A 1 366 ? 46.469 -13.083 -12.610 1.00 89.25 366 GLY A N 1
ATOM 2749 C CA . GLY A 1 366 ? 47.659 -13.303 -11.787 1.00 89.25 366 GLY A CA 1
ATOM 2750 C C . GLY A 1 366 ? 48.318 -11.997 -11.355 1.00 89.25 366 GLY A C 1
ATOM 2751 O O . GLY A 1 366 ? 47.682 -10.944 -11.329 1.00 89.25 366 GLY A O 1
ATOM 2752 N N . SER A 1 367 ? 49.596 -12.054 -10.988 1.00 88.75 367 SER A N 1
ATOM 2753 C CA . SER A 1 367 ? 50.346 -10.905 -10.477 1.00 88.75 367 SER A CA 1
ATOM 2754 C C . SER A 1 367 ? 50.653 -9.839 -11.532 1.00 88.75 367 SER A C 1
ATOM 2756 O O . SER A 1 367 ? 51.000 -8.724 -11.150 1.00 88.75 367 SER A O 1
ATOM 2758 N N . SER A 1 368 ? 50.551 -10.157 -12.830 1.00 86.75 368 SER A N 1
ATOM 2759 C CA . SER A 1 368 ? 50.748 -9.191 -13.924 1.00 86.75 368 SER A CA 1
ATOM 2760 C C . SER A 1 368 ? 49.486 -8.402 -14.291 1.00 86.75 368 SER A C 1
ATOM 2762 O O . SER A 1 368 ? 49.575 -7.469 -15.082 1.00 86.75 368 SER A O 1
ATOM 2764 N N . SER A 1 369 ? 48.328 -8.734 -13.702 1.00 87.06 369 SER A N 1
ATOM 2765 C CA . SER A 1 369 ? 47.062 -8.045 -13.977 1.00 87.06 369 SER A CA 1
ATOM 2766 C C . SER A 1 369 ? 47.160 -6.552 -13.662 1.00 87.06 369 SER A C 1
ATOM 2768 O O . SER A 1 369 ? 47.445 -6.152 -12.530 1.00 87.06 369 SER A O 1
ATOM 2770 N N . PHE A 1 370 ? 46.779 -5.726 -14.632 1.00 78.25 370 PHE A N 1
ATOM 2771 C CA . PHE A 1 370 ? 46.722 -4.266 -14.491 1.00 78.25 370 PHE A CA 1
ATOM 2772 C C . PHE A 1 370 ? 45.509 -3.792 -13.666 1.00 78.25 370 PHE A C 1
ATOM 2774 O O . PHE A 1 370 ? 45.349 -2.605 -13.365 1.00 78.25 370 PHE A O 1
ATOM 2781 N N . GLN A 1 371 ? 44.615 -4.712 -13.290 1.00 87.75 371 GLN A N 1
ATOM 2782 C CA . GLN A 1 371 ? 43.432 -4.427 -12.483 1.00 87.75 371 GLN A CA 1
ATOM 2783 C C . GLN A 1 371 ? 43.783 -4.383 -10.991 1.00 87.75 371 GLN A C 1
ATOM 2785 O O . GLN A 1 371 ? 44.175 -5.390 -10.401 1.00 87.75 371 GLN A O 1
ATOM 2790 N N . GLY A 1 372 ? 43.576 -3.226 -10.354 1.00 85.69 372 GLY A N 1
ATOM 2791 C CA . GLY A 1 372 ? 43.885 -3.031 -8.932 1.00 85.69 372 GLY A CA 1
ATOM 2792 C C . GLY A 1 372 ? 43.172 -4.019 -7.996 1.00 85.69 372 GLY A C 1
ATOM 2793 O O . GLY A 1 372 ? 43.780 -4.517 -7.049 1.00 85.69 372 GLY A O 1
ATOM 2794 N N . ASP A 1 373 ? 41.934 -4.401 -8.321 1.00 90.19 373 ASP A N 1
ATOM 2795 C CA . ASP A 1 373 ? 41.135 -5.380 -7.574 1.00 90.19 373 ASP A CA 1
ATOM 2796 C C . ASP A 1 373 ? 41.742 -6.798 -7.547 1.00 90.19 373 ASP A C 1
ATOM 2798 O O . ASP A 1 373 ? 41.419 -7.577 -6.650 1.00 90.19 373 ASP A O 1
ATOM 2802 N N . ALA A 1 374 ? 42.685 -7.136 -8.440 1.00 91.19 374 ALA A N 1
ATOM 2803 C CA . ALA A 1 374 ? 43.394 -8.424 -8.403 1.00 91.19 374 ALA A CA 1
ATOM 2804 C C . ALA A 1 374 ? 44.239 -8.590 -7.125 1.00 91.19 374 ALA A C 1
ATOM 2806 O O . ALA A 1 374 ? 44.578 -9.705 -6.719 1.00 91.19 374 ALA A O 1
ATOM 2807 N N . ARG A 1 375 ? 44.525 -7.476 -6.437 1.00 92.38 375 ARG A N 1
ATOM 2808 C CA . ARG A 1 375 ? 45.201 -7.443 -5.136 1.00 92.38 375 ARG A CA 1
ATOM 2809 C C . ARG A 1 375 ? 44.327 -7.956 -3.990 1.00 92.38 375 ARG A C 1
ATOM 2811 O O . ARG A 1 375 ? 44.855 -8.173 -2.905 1.00 92.38 375 ARG A O 1
ATOM 2818 N N . PHE A 1 376 ? 43.029 -8.195 -4.199 1.00 96.56 376 PHE A N 1
ATOM 2819 C CA . PHE A 1 376 ? 42.123 -8.689 -3.157 1.00 96.56 376 PHE A CA 1
ATOM 2820 C C . PHE A 1 376 ? 42.613 -10.000 -2.520 1.00 96.56 376 PHE A C 1
ATOM 2822 O O . PHE A 1 376 ? 42.660 -10.124 -1.296 1.00 96.56 376 PHE A O 1
ATOM 2829 N N . ALA A 1 377 ? 43.049 -10.966 -3.333 1.00 96.12 377 ALA A N 1
ATOM 2830 C CA . ALA A 1 377 ? 43.516 -12.254 -2.824 1.00 96.12 377 ALA A CA 1
ATOM 2831 C C . ALA A 1 377 ? 44.752 -12.095 -1.922 1.00 96.12 377 ALA A C 1
ATOM 2833 O O . ALA A 1 377 ? 44.801 -12.619 -0.809 1.00 96.12 377 ALA A O 1
ATOM 2834 N N . THR A 1 378 ? 45.751 -11.341 -2.382 1.00 94.94 378 THR A N 1
ATOM 2835 C CA . THR A 1 378 ? 47.041 -11.199 -1.696 1.00 94.94 378 THR A CA 1
ATOM 2836 C C . THR A 1 378 ? 47.022 -10.185 -0.557 1.00 94.94 378 THR A C 1
ATOM 2838 O O . THR A 1 378 ? 47.738 -10.386 0.424 1.00 94.94 378 THR A O 1
ATOM 2841 N N . GLY A 1 379 ? 46.221 -9.125 -0.682 1.00 92.56 379 GLY A N 1
ATOM 2842 C CA . GLY A 1 379 ? 46.109 -8.025 0.273 1.00 92.56 379 GLY A CA 1
ATOM 2843 C C . GLY A 1 379 ? 45.046 -8.228 1.350 1.00 92.56 379 GLY A C 1
ATOM 2844 O O . GLY A 1 379 ? 45.226 -7.724 2.450 1.00 92.56 379 GLY A O 1
ATOM 2845 N N . VAL A 1 380 ? 43.977 -8.985 1.070 1.00 97.44 380 VAL A N 1
ATOM 2846 C CA . VAL A 1 380 ? 42.861 -9.199 2.011 1.00 97.44 380 VAL A CA 1
ATOM 2847 C C . VAL A 1 380 ? 42.827 -10.644 2.486 1.00 97.44 380 VAL A C 1
ATOM 2849 O O . VAL A 1 380 ? 43.105 -10.922 3.650 1.00 97.44 380 VAL A O 1
ATOM 2852 N N . LEU A 1 381 ? 42.549 -11.594 1.588 1.00 98.00 381 LEU A N 1
ATOM 2853 C CA . LEU A 1 381 ? 42.263 -12.980 1.984 1.00 98.00 381 LEU A CA 1
ATOM 2854 C C . LEU A 1 381 ? 43.453 -13.659 2.676 1.00 98.00 381 LEU A C 1
ATOM 2856 O O . LEU A 1 381 ? 43.264 -14.414 3.631 1.00 98.00 381 LEU A O 1
ATOM 2860 N N . ARG A 1 382 ? 44.686 -13.349 2.255 1.00 97.31 382 ARG A N 1
ATOM 2861 C CA . ARG A 1 382 ? 45.903 -13.821 2.933 1.00 97.31 382 ARG A CA 1
ATOM 2862 C C . ARG A 1 382 ? 45.997 -13.317 4.378 1.00 97.31 382 ARG A C 1
ATOM 2864 O O . ARG A 1 382 ? 46.314 -14.104 5.266 1.00 97.31 382 ARG A O 1
ATOM 2871 N N . ALA A 1 383 ? 45.700 -12.038 4.624 1.00 96.12 383 ALA A N 1
ATOM 2872 C CA . ALA A 1 383 ? 45.699 -11.460 5.972 1.00 96.12 383 ALA A CA 1
ATOM 2873 C C . ALA A 1 383 ? 44.618 -12.096 6.863 1.00 96.12 383 ALA A C 1
ATOM 2875 O O . ALA A 1 383 ? 44.830 -12.291 8.057 1.00 96.12 383 ALA A O 1
ATOM 2876 N N . MET A 1 384 ? 43.504 -12.520 6.258 1.00 97.69 384 MET A N 1
ATOM 2877 C CA . MET A 1 384 ? 42.421 -13.235 6.939 1.00 97.69 384 MET A CA 1
ATOM 2878 C C . MET A 1 384 ? 42.712 -14.722 7.203 1.00 97.69 384 MET A C 1
ATOM 2880 O O . MET A 1 384 ? 41.872 -15.423 7.766 1.00 97.69 384 MET A O 1
ATOM 2884 N N . GLY A 1 385 ? 43.898 -15.219 6.830 1.00 96.75 385 GLY A N 1
ATOM 2885 C CA . GLY A 1 385 ? 44.339 -16.589 7.104 1.00 96.75 385 GLY A CA 1
ATOM 2886 C C . GLY A 1 385 ? 44.137 -17.589 5.962 1.00 96.75 385 GLY A C 1
ATOM 2887 O O . GLY A 1 385 ? 44.332 -18.783 6.180 1.00 96.75 385 GLY A O 1
ATOM 2888 N N . CYS A 1 386 ? 43.779 -17.139 4.756 1.00 98.06 386 CYS A N 1
ATOM 2889 C CA . CYS A 1 386 ? 43.708 -18.016 3.585 1.00 98.06 386 CYS A CA 1
ATOM 2890 C C . CYS A 1 386 ? 45.108 -18.353 3.045 1.00 98.06 386 CYS A C 1
ATOM 2892 O O . CYS A 1 386 ? 46.025 -17.526 3.079 1.00 98.06 386 CYS A O 1
ATOM 2894 N N . GLN A 1 387 ? 45.259 -19.539 2.456 1.00 98.06 387 GLN A N 1
ATOM 2895 C CA . GLN A 1 387 ? 46.449 -19.888 1.679 1.00 98.06 387 GLN A CA 1
ATOM 2896 C C . GLN A 1 387 ? 46.280 -19.367 0.250 1.00 98.06 387 GLN A C 1
ATOM 2898 O O . GLN A 1 387 ? 45.380 -19.796 -0.471 1.00 98.06 387 GLN A O 1
ATOM 2903 N N . VAL A 1 388 ? 47.133 -18.422 -0.151 1.00 98.06 388 VAL A N 1
ATOM 2904 C CA . VAL A 1 388 ? 47.017 -17.711 -1.433 1.00 98.06 388 VAL A CA 1
ATOM 2905 C C . VAL A 1 388 ? 48.270 -17.924 -2.269 1.00 98.06 388 VAL A C 1
ATOM 2907 O O . VAL A 1 388 ? 49.332 -17.393 -1.925 1.00 98.06 388 VAL A O 1
ATOM 2910 N N . HIS A 1 389 ? 48.118 -18.641 -3.383 1.00 96.94 389 HIS A N 1
ATOM 2911 C CA . HIS A 1 389 ? 49.143 -18.837 -4.405 1.00 96.94 389 HIS A CA 1
ATOM 2912 C C . HIS A 1 389 ? 48.771 -18.037 -5.655 1.00 96.94 389 HIS A C 1
ATOM 2914 O O . HIS A 1 389 ? 47.704 -18.249 -6.226 1.00 96.94 389 HIS A O 1
ATOM 2920 N N . GLN A 1 390 ? 49.640 -17.125 -6.078 1.00 95.25 390 GLN A N 1
ATOM 2921 C CA . GLN A 1 390 ? 49.433 -16.296 -7.262 1.00 95.25 390 GLN A CA 1
ATOM 2922 C C . GLN A 1 390 ? 50.700 -16.360 -8.114 1.00 95.25 390 GLN A C 1
ATOM 2924 O O . GLN A 1 390 ? 51.779 -16.046 -7.612 1.00 95.25 390 GLN A O 1
ATOM 2929 N N . ASP A 1 391 ? 50.560 -16.811 -9.357 1.00 93.31 391 ASP A N 1
ATOM 2930 C CA . ASP A 1 391 ? 51.604 -16.718 -10.379 1.00 93.31 391 ASP A CA 1
ATOM 2931 C C . ASP A 1 391 ? 51.312 -15.534 -11.314 1.00 93.31 391 ASP A C 1
ATOM 2933 O O . ASP A 1 391 ? 50.457 -14.700 -11.011 1.00 93.31 391 ASP A O 1
ATOM 2937 N N . GLU A 1 392 ? 52.031 -15.427 -12.432 1.00 90.25 392 GLU A N 1
ATOM 2938 C CA . GLU A 1 392 ? 51.882 -14.311 -13.365 1.00 90.25 392 GLU A CA 1
ATOM 2939 C C . GLU A 1 392 ? 50.463 -14.195 -13.943 1.00 90.25 392 GLU A C 1
ATOM 2941 O O . GLU A 1 392 ? 49.966 -13.080 -14.076 1.00 90.25 392 GLU A O 1
ATOM 2946 N N . PHE A 1 393 ? 49.770 -15.312 -14.191 1.00 89.75 393 PHE A N 1
ATOM 2947 C CA . PHE A 1 393 ? 48.490 -15.340 -14.913 1.00 89.75 393 PHE A CA 1
ATOM 2948 C C . PHE A 1 393 ? 47.339 -16.012 -14.149 1.00 89.75 393 PHE A C 1
ATOM 2950 O O . PHE A 1 393 ? 46.209 -15.989 -14.623 1.00 89.75 393 PHE A O 1
ATOM 2957 N N . SER A 1 394 ? 47.578 -16.578 -12.967 1.00 94.62 394 SER A N 1
ATOM 2958 C CA . SER A 1 394 ? 46.600 -17.352 -12.200 1.00 94.62 394 SER A CA 1
ATOM 2959 C C . SER A 1 394 ? 46.651 -17.039 -10.705 1.00 94.62 394 SER A C 1
ATOM 2961 O O . SER A 1 394 ? 47.709 -16.798 -10.119 1.00 94.62 394 SER A O 1
ATOM 2963 N N . THR A 1 395 ? 45.484 -17.092 -10.058 1.00 97.38 395 THR A N 1
ATOM 2964 C CA . THR A 1 395 ? 45.319 -16.892 -8.614 1.00 97.38 395 THR A CA 1
ATOM 2965 C C . THR A 1 395 ? 44.510 -18.034 -8.014 1.00 97.38 395 THR A C 1
ATOM 2967 O O . THR A 1 395 ? 43.369 -18.270 -8.402 1.00 97.38 395 THR A O 1
ATOM 2970 N N . SER A 1 396 ? 45.075 -18.721 -7.024 1.00 97.94 396 SER A N 1
ATOM 2971 C CA . SER A 1 396 ? 44.426 -19.791 -6.262 1.00 97.94 396 SER A CA 1
ATOM 2972 C C . SER A 1 396 ? 44.330 -19.429 -4.782 1.00 97.94 396 SER A C 1
ATOM 2974 O O . SER A 1 396 ? 45.323 -19.034 -4.167 1.00 97.94 396 SER A O 1
ATOM 2976 N N . VAL A 1 397 ? 43.140 -19.597 -4.203 1.00 98.38 397 VAL A N 1
ATOM 2977 C CA . VAL A 1 397 ? 42.861 -19.333 -2.786 1.00 98.38 397 VAL A CA 1
ATOM 2978 C C . VAL A 1 397 ? 42.226 -20.562 -2.152 1.00 98.38 397 VAL A C 1
ATOM 2980 O O . VAL A 1 397 ? 41.210 -21.052 -2.638 1.00 98.38 397 VAL A O 1
ATOM 2983 N N . GLN A 1 398 ? 42.811 -21.022 -1.050 1.00 98.00 398 GLN A N 1
ATOM 2984 C CA . GLN A 1 398 ? 42.252 -22.036 -0.159 1.00 98.00 398 GLN A CA 1
ATOM 2985 C C . GLN A 1 398 ? 41.872 -21.363 1.164 1.00 98.00 398 GLN A C 1
ATOM 2987 O O . GLN A 1 398 ? 42.732 -20.789 1.843 1.00 98.00 398 GLN A O 1
ATOM 2992 N N . GLY A 1 399 ? 40.587 -21.415 1.520 1.00 97.19 399 GLY A N 1
ATOM 2993 C CA . GLY A 1 399 ? 40.097 -20.854 2.778 1.00 97.19 399 GLY A CA 1
ATOM 2994 C C . GLY A 1 399 ? 40.591 -21.631 4.003 1.00 97.19 399 GLY A C 1
ATOM 2995 O O . GLY A 1 399 ? 40.909 -22.820 3.885 1.00 97.19 399 GLY A O 1
ATOM 2996 N N . PRO A 1 400 ? 40.665 -20.992 5.185 1.00 96.19 400 PRO A N 1
ATOM 2997 C CA . PRO A 1 400 ? 40.888 -21.702 6.442 1.00 96.19 400 PRO A CA 1
ATOM 2998 C C . PRO A 1 400 ? 39.685 -22.607 6.776 1.00 96.19 400 PRO A C 1
ATOM 3000 O O . PRO A 1 400 ? 38.640 -22.499 6.132 1.00 96.19 400 PRO A O 1
ATOM 3003 N N . PRO A 1 401 ? 39.782 -23.480 7.799 1.00 94.94 401 PRO A N 1
ATOM 3004 C CA . PRO A 1 401 ? 38.607 -24.183 8.304 1.00 94.94 401 PRO A CA 1
ATOM 3005 C C . PRO A 1 401 ? 37.460 -23.207 8.603 1.00 94.94 401 PRO A C 1
ATOM 3007 O O . PRO A 1 401 ? 37.693 -22.090 9.073 1.00 94.94 401 PRO A O 1
ATOM 3010 N N . VAL A 1 402 ? 36.226 -23.623 8.318 1.00 94.19 402 VAL A N 1
ATOM 3011 C CA . VAL A 1 402 ? 35.038 -22.766 8.447 1.00 94.19 402 VAL A CA 1
ATOM 3012 C C . VAL A 1 402 ? 34.943 -22.165 9.848 1.00 94.19 402 VAL A C 1
ATOM 3014 O O . VAL A 1 402 ? 35.070 -22.871 10.845 1.00 94.19 402 VAL A O 1
ATOM 3017 N N . GLY A 1 403 ? 34.719 -20.850 9.915 1.00 91.00 403 GLY A N 1
ATOM 3018 C CA . GLY A 1 403 ? 34.661 -20.095 11.171 1.00 91.00 403 GLY A CA 1
ATOM 3019 C C . GLY A 1 403 ? 36.023 -19.673 11.739 1.00 91.00 403 GLY A C 1
ATOM 3020 O O . GLY A 1 403 ? 36.055 -19.035 12.785 1.00 91.00 403 GLY A O 1
ATOM 3021 N N . HIS A 1 404 ? 37.143 -19.988 11.074 1.00 95.25 404 HIS A N 1
ATOM 3022 C CA . HIS A 1 404 ? 38.497 -19.599 11.508 1.00 95.25 404 HIS A CA 1
ATOM 3023 C C . HIS A 1 404 ? 39.116 -18.454 10.683 1.00 95.25 404 HIS A C 1
ATOM 3025 O O . HIS A 1 404 ? 40.337 -18.268 10.697 1.00 95.25 404 HIS A O 1
ATOM 3031 N N . LEU A 1 405 ? 38.302 -17.685 9.953 1.00 97.06 405 LEU A N 1
ATOM 3032 C CA . LEU A 1 405 ? 38.756 -16.446 9.318 1.00 97.06 405 LEU A CA 1
ATOM 3033 C C . LEU A 1 405 ? 39.190 -15.434 10.386 1.00 97.06 405 LEU A C 1
ATOM 3035 O O . LEU A 1 405 ? 38.528 -15.272 11.411 1.00 97.06 405 LEU A O 1
ATOM 3039 N N . LYS A 1 406 ? 40.309 -14.750 10.140 1.00 96.88 406 LYS A N 1
ATOM 3040 C CA . LYS A 1 406 ? 40.855 -13.722 11.035 1.00 96.88 406 LYS A CA 1
ATOM 3041 C C . LYS A 1 406 ? 40.471 -12.320 10.554 1.00 96.88 406 LYS A C 1
ATOM 3043 O O . LYS A 1 406 ? 40.445 -12.102 9.341 1.00 96.88 406 LYS A O 1
ATOM 3048 N N . PRO A 1 407 ? 40.220 -11.359 11.460 1.00 96.50 407 PRO A N 1
ATOM 3049 C CA . PRO A 1 407 ? 40.076 -9.962 11.071 1.00 96.50 407 PRO A CA 1
ATOM 3050 C C . PRO A 1 407 ? 41.408 -9.437 10.518 1.00 96.50 407 PRO A C 1
ATOM 3052 O O . PRO A 1 407 ? 42.480 -9.815 10.995 1.00 96.50 407 PRO A O 1
ATOM 3055 N N . PHE A 1 408 ? 41.357 -8.565 9.510 1.00 93.94 408 PHE A N 1
ATOM 3056 C CA . PHE A 1 408 ? 42.564 -8.053 8.846 1.00 93.94 408 PHE A CA 1
ATOM 3057 C C . PHE A 1 408 ? 43.114 -6.749 9.452 1.00 93.94 408 PHE A C 1
ATOM 3059 O O . PHE A 1 408 ? 44.088 -6.197 8.942 1.00 93.94 408 PHE A O 1
ATOM 3066 N N . GLY A 1 409 ? 42.522 -6.243 10.539 1.00 94.25 409 GLY A N 1
ATOM 3067 C CA . GLY A 1 409 ? 42.964 -5.013 11.196 1.00 94.25 409 GLY A CA 1
ATOM 3068 C C . GLY A 1 409 ? 42.601 -3.775 10.379 1.00 94.25 409 GLY A C 1
ATOM 3069 O O . GLY A 1 409 ? 41.456 -3.351 10.413 1.00 94.25 409 GLY A O 1
ATOM 3070 N N . HIS A 1 410 ? 43.550 -3.191 9.644 1.00 97.25 410 HIS A N 1
ATOM 3071 C CA . HIS A 1 410 ? 43.323 -2.006 8.808 1.00 97.25 410 HIS A CA 1
ATOM 3072 C C . HIS A 1 410 ? 43.862 -2.221 7.391 1.00 97.25 410 HIS A C 1
ATOM 3074 O O . HIS A 1 410 ? 45.046 -2.519 7.219 1.00 97.25 410 HIS A O 1
ATOM 3080 N N . ILE A 1 411 ? 43.021 -1.998 6.379 1.00 96.56 411 ILE A N 1
ATOM 3081 C CA . ILE A 1 411 ? 43.411 -2.026 4.966 1.00 96.56 411 ILE A CA 1
ATOM 3082 C C . ILE A 1 411 ? 42.886 -0.775 4.259 1.00 96.56 411 ILE A C 1
ATOM 3084 O O . ILE A 1 411 ? 41.689 -0.492 4.273 1.00 96.56 411 ILE A O 1
ATOM 3088 N N . ASP A 1 412 ? 43.790 -0.081 3.569 1.00 93.50 412 ASP A N 1
ATOM 3089 C CA . ASP A 1 412 ? 43.430 0.917 2.564 1.00 93.50 412 ASP A CA 1
ATOM 3090 C C . ASP A 1 412 ? 42.984 0.203 1.279 1.00 93.50 412 ASP A C 1
ATOM 3092 O O . ASP A 1 412 ? 43.738 -0.572 0.673 1.00 93.50 412 ASP A O 1
ATOM 3096 N N . MET A 1 413 ? 41.730 0.430 0.891 1.00 93.00 413 MET A N 1
ATOM 3097 C CA . MET A 1 413 ? 41.107 -0.177 -0.278 1.00 93.00 413 MET A CA 1
ATOM 3098 C C . MET A 1 413 ? 40.940 0.782 -1.454 1.00 93.00 413 MET A C 1
ATOM 3100 O O . MET A 1 413 ? 40.305 0.384 -2.428 1.00 93.00 413 MET A O 1
ATOM 3104 N N . GLU A 1 414 ? 41.548 1.975 -1.454 1.00 86.44 414 GLU A N 1
ATOM 3105 C CA . GLU A 1 414 ? 41.571 2.852 -2.639 1.00 86.44 414 GLU A CA 1
ATOM 3106 C C . GLU A 1 414 ? 41.974 2.087 -3.924 1.00 86.44 414 GLU A C 1
ATOM 3108 O O . GLU A 1 414 ? 41.245 2.165 -4.923 1.00 86.44 414 GLU A O 1
ATOM 3113 N N . PRO A 1 415 ? 43.035 1.243 -3.926 1.00 85.44 415 PRO A N 1
ATOM 3114 C CA . PRO A 1 415 ? 43.471 0.540 -5.135 1.00 85.44 415 PRO A CA 1
ATOM 3115 C C . PRO A 1 415 ? 42.515 -0.562 -5.605 1.00 85.44 415 PRO A C 1
ATOM 3117 O O . PRO A 1 415 ? 42.619 -0.994 -6.750 1.00 85.44 415 PRO A O 1
ATOM 3120 N N . MET A 1 416 ? 41.627 -1.035 -4.728 1.00 88.88 416 MET A N 1
ATOM 3121 C CA . MET A 1 416 ? 40.682 -2.131 -4.972 1.00 88.88 416 MET A CA 1
ATOM 3122 C C . MET A 1 416 ? 39.271 -1.744 -4.525 1.00 88.88 416 MET A C 1
ATOM 3124 O O . MET A 1 416 ? 38.541 -2.518 -3.907 1.00 88.88 416 MET A O 1
ATOM 3128 N N . THR A 1 417 ? 38.907 -0.494 -4.808 1.00 87.06 417 THR A N 1
ATOM 3129 C CA . THR A 1 417 ? 37.748 0.176 -4.214 1.00 87.06 417 THR A CA 1
ATOM 3130 C C . THR A 1 417 ? 36.438 -0.580 -4.424 1.00 87.06 417 THR A C 1
ATOM 3132 O O . THR A 1 417 ? 35.569 -0.521 -3.566 1.00 87.06 417 THR A O 1
ATOM 3135 N N . ASP A 1 418 ? 36.262 -1.304 -5.535 1.00 88.38 418 ASP A N 1
ATOM 3136 C CA . ASP A 1 418 ? 35.025 -2.042 -5.830 1.00 88.38 418 ASP A CA 1
ATOM 3137 C C . ASP A 1 418 ? 34.962 -3.437 -5.180 1.00 88.38 418 ASP A C 1
ATOM 3139 O O . ASP A 1 418 ? 33.875 -4.014 -5.098 1.00 88.38 418 ASP A O 1
ATOM 3143 N N . ALA A 1 419 ? 36.080 -3.936 -4.642 1.00 93.94 419 ALA A N 1
ATOM 3144 C CA . ALA A 1 419 ? 36.166 -5.183 -3.884 1.00 93.94 419 ALA A CA 1
ATOM 3145 C C . ALA A 1 419 ? 35.765 -5.032 -2.405 1.00 93.94 419 ALA A C 1
ATOM 3147 O O . ALA A 1 419 ? 35.605 -6.040 -1.711 1.00 93.94 419 ALA A O 1
ATOM 3148 N N . PHE A 1 420 ? 35.577 -3.800 -1.910 1.00 96.38 420 PHE A N 1
ATOM 3149 C CA . PHE A 1 420 ? 35.309 -3.560 -0.489 1.00 96.38 420 PHE A CA 1
ATOM 3150 C C . PHE A 1 420 ? 34.046 -4.277 0.003 1.00 96.38 420 PHE A C 1
ATOM 3152 O O . PHE A 1 420 ? 34.060 -4.818 1.099 1.00 96.38 420 PHE A O 1
ATOM 3159 N N . LEU A 1 421 ? 32.988 -4.363 -0.817 1.00 97.69 421 LEU A N 1
ATOM 3160 C CA . LEU A 1 421 ? 31.744 -5.045 -0.440 1.00 97.69 421 LEU A CA 1
ATOM 3161 C C . LEU A 1 421 ? 31.996 -6.531 -0.161 1.00 97.69 421 LEU A C 1
ATOM 3163 O O . LEU A 1 421 ? 31.475 -7.089 0.804 1.00 97.69 421 LEU A O 1
ATOM 3167 N N . THR A 1 422 ? 32.829 -7.165 -0.990 1.00 98.19 422 THR A N 1
ATOM 3168 C CA . THR A 1 422 ? 33.261 -8.550 -0.794 1.00 98.19 422 THR A CA 1
ATOM 3169 C C . THR A 1 422 ? 34.110 -8.675 0.470 1.00 98.19 422 THR A C 1
ATOM 3171 O O . THR A 1 422 ? 33.900 -9.590 1.258 1.00 98.19 422 THR A O 1
ATOM 3174 N N . ALA A 1 423 ? 35.021 -7.734 0.722 1.00 98.06 423 ALA A N 1
ATOM 3175 C CA . ALA A 1 423 ? 35.804 -7.720 1.955 1.00 98.06 423 ALA A CA 1
ATOM 3176 C C . ALA A 1 423 ? 34.924 -7.589 3.207 1.00 98.06 423 ALA A C 1
ATOM 3178 O O . ALA A 1 423 ? 35.135 -8.312 4.176 1.00 98.06 423 ALA A O 1
ATOM 3179 N N . THR A 1 424 ? 33.910 -6.719 3.172 1.00 97.94 424 THR A N 1
ATOM 3180 C CA . THR A 1 424 ? 32.980 -6.495 4.283 1.00 97.94 424 THR A CA 1
ATOM 3181 C C . THR A 1 424 ? 32.212 -7.771 4.632 1.00 97.94 424 THR A C 1
ATOM 3183 O O . THR A 1 424 ? 32.107 -8.103 5.808 1.00 97.94 424 THR A O 1
ATOM 3186 N N . VAL A 1 425 ? 31.722 -8.532 3.642 1.00 97.50 425 VAL A N 1
ATOM 3187 C CA . VAL A 1 425 ? 30.995 -9.789 3.922 1.00 97.50 425 VAL A CA 1
ATOM 3188 C C . VAL A 1 425 ? 31.897 -10.913 4.423 1.00 97.50 425 VAL A C 1
ATOM 3190 O O . VAL A 1 425 ? 31.450 -11.721 5.230 1.00 97.50 425 VAL A O 1
ATOM 3193 N N . VAL A 1 426 ? 33.163 -10.965 3.997 1.00 97.44 426 VAL A N 1
ATOM 3194 C CA . VAL A 1 426 ? 34.118 -11.941 4.548 1.00 97.44 426 VAL A CA 1
ATOM 3195 C C . VAL A 1 426 ? 34.521 -11.544 5.972 1.00 97.44 426 VAL A C 1
ATOM 3197 O O . VAL A 1 426 ? 34.592 -12.403 6.847 1.00 97.44 426 VAL A O 1
ATOM 3200 N N . ALA A 1 427 ? 34.716 -10.248 6.234 1.00 97.88 427 ALA A N 1
ATOM 3201 C CA . ALA A 1 427 ? 35.008 -9.720 7.568 1.00 97.88 427 ALA A CA 1
ATOM 3202 C C . ALA A 1 427 ? 33.843 -9.905 8.553 1.00 97.88 427 ALA A C 1
ATOM 3204 O O . ALA A 1 427 ? 34.075 -10.103 9.741 1.00 97.88 427 ALA A O 1
ATOM 3205 N N . ALA A 1 428 ? 32.599 -9.907 8.067 1.00 97.88 428 ALA A N 1
ATOM 3206 C CA . ALA A 1 428 ? 31.399 -10.080 8.884 1.00 97.88 428 ALA A CA 1
ATOM 3207 C C . ALA A 1 428 ? 31.396 -11.380 9.713 1.00 97.88 428 ALA A C 1
ATOM 3209 O O . ALA A 1 428 ? 30.809 -11.414 10.791 1.00 97.88 428 ALA A O 1
ATOM 3210 N N . VAL A 1 429 ? 32.075 -12.428 9.232 1.00 96.31 429 VAL A N 1
ATOM 3211 C CA . VAL A 1 429 ? 32.197 -13.739 9.899 1.00 96.31 429 VAL A CA 1
ATOM 3212 C C . VAL A 1 429 ? 33.617 -14.027 10.406 1.00 96.31 429 VAL A C 1
ATOM 3214 O O . VAL A 1 429 ? 33.979 -15.182 10.635 1.00 96.31 429 VAL A O 1
ATOM 3217 N N . ALA A 1 430 ? 34.441 -12.986 10.547 1.00 96.50 430 ALA A N 1
ATOM 3218 C CA . ALA A 1 430 ? 35.785 -13.052 11.105 1.00 96.50 430 ALA A CA 1
ATOM 3219 C C . ALA A 1 430 ? 35.796 -12.313 12.457 1.00 96.50 430 ALA A C 1
ATOM 3221 O O . ALA A 1 430 ? 35.868 -11.086 12.459 1.00 96.50 430 ALA A O 1
ATOM 3222 N N . PRO A 1 431 ? 35.700 -13.016 13.603 1.00 94.62 431 PRO A N 1
ATOM 3223 C CA . PRO A 1 431 ? 35.521 -12.383 14.909 1.00 94.62 431 PRO A CA 1
ATOM 3224 C C . PRO A 1 431 ? 36.570 -11.302 15.216 1.00 94.62 431 PRO A C 1
ATOM 3226 O O . PRO A 1 431 ? 37.765 -11.600 15.284 1.00 94.62 431 PRO A O 1
ATOM 3229 N N . GLY A 1 432 ? 36.111 -10.066 15.439 1.00 94.75 432 GLY A N 1
ATOM 3230 C CA . GLY A 1 432 ? 36.945 -8.888 15.703 1.00 94.75 432 GLY A CA 1
ATOM 3231 C C . GLY A 1 432 ? 36.817 -7.783 14.648 1.00 94.75 432 GLY A C 1
ATOM 3232 O O . GLY A 1 432 ? 36.043 -7.887 13.697 1.00 94.75 432 GLY A O 1
ATOM 3233 N N . ASP A 1 433 ? 37.587 -6.710 14.826 1.00 97.50 433 ASP A N 1
ATOM 3234 C CA . ASP A 1 433 ? 37.434 -5.486 14.033 1.00 97.50 433 ASP A CA 1
ATOM 3235 C C . ASP A 1 433 ? 38.260 -5.514 12.744 1.00 97.50 433 ASP A C 1
ATOM 3237 O O . ASP A 1 433 ? 39.461 -5.799 12.746 1.00 97.50 433 ASP A O 1
ATOM 3241 N N . SER A 1 434 ? 37.609 -5.170 11.634 1.00 98.31 434 SER A N 1
ATOM 3242 C CA . SER A 1 434 ? 38.241 -4.985 10.328 1.00 98.31 434 SER A CA 1
ATOM 3243 C C . SER A 1 434 ? 37.884 -3.616 9.750 1.00 98.31 434 SER A C 1
ATOM 3245 O O . SER A 1 434 ? 36.738 -3.361 9.379 1.00 98.31 434 SER A O 1
ATOM 3247 N N . THR A 1 435 ? 38.878 -2.739 9.661 1.00 98.25 435 THR A N 1
ATOM 3248 C CA . THR A 1 435 ? 38.763 -1.352 9.203 1.00 98.25 435 THR A CA 1
ATOM 3249 C C . THR A 1 435 ? 39.162 -1.226 7.738 1.00 98.25 435 THR A C 1
ATOM 3251 O O . THR A 1 435 ? 40.272 -1.594 7.349 1.00 98.25 435 THR A O 1
ATOM 3254 N N . ILE A 1 436 ? 38.262 -0.662 6.935 1.00 98.06 436 ILE A N 1
ATOM 3255 C CA . ILE A 1 436 ? 38.457 -0.362 5.516 1.00 98.06 436 ILE A CA 1
ATOM 3256 C C . ILE A 1 436 ? 38.429 1.157 5.328 1.00 98.06 436 ILE A C 1
ATOM 3258 O O . ILE A 1 436 ? 37.459 1.795 5.732 1.00 98.06 436 ILE A O 1
ATOM 3262 N N . THR A 1 437 ? 39.448 1.721 4.680 1.00 95.31 437 THR A N 1
ATOM 3263 C CA . THR A 1 437 ? 39.569 3.158 4.342 1.00 95.31 437 THR A CA 1
ATOM 3264 C C . THR A 1 437 ? 39.811 3.357 2.838 1.00 95.31 437 THR A C 1
ATOM 3266 O O . THR A 1 437 ? 39.911 2.375 2.093 1.00 95.31 437 THR A O 1
ATOM 3269 N N . GLY A 1 438 ? 39.843 4.604 2.352 1.00 87.69 438 GLY A N 1
ATOM 3270 C CA . GLY A 1 438 ? 40.123 4.907 0.939 1.00 87.69 438 GLY A CA 1
ATOM 3271 C C . GLY A 1 438 ? 38.952 4.658 -0.026 1.00 87.69 438 GLY A C 1
ATOM 3272 O O . GLY A 1 438 ? 39.142 4.541 -1.237 1.00 87.69 438 GLY A O 1
ATOM 3273 N N . ILE A 1 439 ? 37.714 4.571 0.476 1.00 90.44 439 ILE A N 1
ATOM 3274 C CA . ILE A 1 439 ? 36.511 4.218 -0.305 1.00 90.44 439 ILE A CA 1
ATOM 3275 C C . ILE A 1 439 ? 35.417 5.300 -0.295 1.00 90.44 439 ILE A C 1
ATOM 3277 O O . ILE A 1 439 ? 34.258 5.015 -0.600 1.00 90.44 439 ILE A O 1
ATOM 3281 N N . ALA A 1 440 ? 35.758 6.564 -0.015 1.00 84.56 440 ALA A N 1
ATOM 3282 C CA . ALA A 1 440 ? 34.808 7.690 -0.023 1.00 84.56 440 ALA A CA 1
ATOM 3283 C C . ALA A 1 440 ? 33.973 7.787 -1.320 1.00 84.56 440 ALA A C 1
ATOM 3285 O O . ALA A 1 440 ? 32.783 8.110 -1.301 1.00 84.56 440 ALA A O 1
ATOM 3286 N N . ASN A 1 441 ? 34.576 7.446 -2.462 1.00 78.19 441 ASN A N 1
ATOM 3287 C CA . ASN A 1 441 ? 33.921 7.425 -3.772 1.00 78.19 441 ASN A CA 1
ATOM 3288 C C . ASN A 1 441 ? 32.720 6.453 -3.856 1.00 78.19 441 ASN A C 1
ATOM 3290 O O . ASN A 1 441 ? 31.847 6.648 -4.701 1.00 78.19 441 ASN A O 1
ATOM 3294 N N . GLN A 1 442 ? 32.632 5.434 -2.992 1.00 85.56 442 GLN A N 1
ATOM 3295 C CA . GLN A 1 442 ? 31.555 4.432 -2.981 1.00 85.56 442 GLN A CA 1
ATOM 3296 C C . GLN A 1 442 ? 30.204 4.987 -2.498 1.00 85.56 442 GLN A C 1
ATOM 3298 O O . GLN A 1 442 ? 29.166 4.349 -2.689 1.00 85.56 442 GLN A O 1
ATOM 3303 N N . ARG A 1 443 ? 30.191 6.197 -1.927 1.00 83.19 443 ARG A N 1
ATOM 3304 C CA . ARG A 1 443 ? 28.984 6.889 -1.446 1.00 83.19 443 ARG A CA 1
ATOM 3305 C C . ARG A 1 443 ? 28.087 7.415 -2.573 1.00 83.19 443 ARG A C 1
ATOM 3307 O O . ARG A 1 443 ? 26.886 7.570 -2.375 1.00 83.19 443 ARG A O 1
ATOM 3314 N N . VAL A 1 444 ? 28.660 7.687 -3.749 1.00 74.25 444 VAL A N 1
ATOM 3315 C CA . VAL A 1 444 ? 27.992 8.378 -4.872 1.00 74.25 444 VAL A CA 1
ATOM 3316 C C . VAL A 1 444 ? 28.012 7.580 -6.186 1.00 74.25 444 VAL A C 1
ATOM 3318 O O . VAL A 1 444 ? 27.854 8.155 -7.261 1.00 74.25 444 VAL A O 1
ATOM 3321 N N . LYS A 1 445 ? 28.210 6.251 -6.132 1.00 76.00 445 LYS A N 1
ATOM 3322 C CA . LYS A 1 445 ? 28.243 5.394 -7.335 1.00 76.00 445 LYS A CA 1
ATOM 3323 C C . LYS A 1 445 ? 26.843 5.051 -7.864 1.00 76.00 445 LYS A C 1
ATOM 3325 O O . LYS A 1 445 ? 26.266 5.795 -8.657 1.00 76.00 445 LYS A O 1
ATOM 3330 N N . GLU A 1 446 ? 26.313 3.875 -7.541 1.00 73.69 446 GLU A N 1
ATOM 3331 C CA . GLU A 1 446 ? 24.976 3.450 -8.004 1.00 73.69 446 GLU A CA 1
ATOM 3332 C C . GLU A 1 446 ? 23.934 3.781 -6.936 1.00 73.69 446 GLU A C 1
ATOM 3334 O O . GLU A 1 446 ? 22.937 4.458 -7.218 1.00 73.69 446 GLU A O 1
ATOM 3339 N N . CYS A 1 447 ? 24.275 3.411 -5.703 1.00 81.75 447 CYS A N 1
ATOM 3340 C CA . CYS A 1 447 ? 23.690 3.833 -4.440 1.00 81.75 447 CYS A CA 1
ATOM 3341 C C . CYS A 1 447 ? 24.804 4.317 -3.484 1.00 81.75 447 CYS A C 1
ATOM 3343 O O . CYS A 1 447 ? 25.985 4.335 -3.849 1.00 81.75 447 CYS A O 1
ATOM 3345 N N . ASN A 1 448 ? 24.438 4.687 -2.253 1.00 88.38 448 ASN A N 1
ATOM 3346 C CA . ASN A 1 448 ? 25.414 4.845 -1.175 1.00 88.38 448 ASN A CA 1
ATOM 3347 C C . ASN A 1 448 ? 25.791 3.455 -0.642 1.00 88.38 448 ASN A C 1
ATOM 3349 O O . ASN A 1 448 ? 25.151 2.938 0.274 1.00 88.38 448 ASN A O 1
ATOM 3353 N N . ARG A 1 449 ? 26.808 2.835 -1.254 1.00 93.88 449 ARG A N 1
ATOM 3354 C CA . ARG A 1 449 ? 27.184 1.436 -0.986 1.00 93.88 449 ARG A CA 1
ATOM 3355 C C . ARG A 1 449 ? 27.674 1.212 0.441 1.00 93.88 449 ARG A C 1
ATOM 3357 O O . ARG A 1 449 ? 27.423 0.149 0.992 1.00 93.88 449 ARG A O 1
ATOM 3364 N N . ILE A 1 450 ? 28.334 2.201 1.046 1.00 95.06 450 ILE A N 1
ATOM 3365 C CA . ILE A 1 450 ? 28.782 2.126 2.446 1.00 95.06 450 ILE A CA 1
ATOM 3366 C C . ILE A 1 450 ? 27.565 2.023 3.372 1.00 95.06 450 ILE A C 1
ATOM 3368 O O . ILE A 1 450 ? 27.465 1.088 4.166 1.00 95.06 450 ILE A O 1
ATOM 3372 N N . ALA A 1 451 ? 26.594 2.925 3.202 1.00 92.50 451 ALA A N 1
ATOM 3373 C CA . ALA A 1 451 ? 25.359 2.894 3.981 1.00 92.50 451 ALA A CA 1
ATOM 3374 C C . ALA A 1 451 ? 24.530 1.625 3.716 1.00 92.50 451 ALA A C 1
ATOM 3376 O O . ALA A 1 451 ? 23.958 1.072 4.653 1.00 92.50 451 ALA A O 1
ATOM 3377 N N . ALA A 1 452 ? 24.493 1.145 2.467 1.00 94.31 452 ALA A N 1
ATOM 3378 C CA . ALA A 1 452 ? 23.822 -0.103 2.108 1.00 94.31 452 ALA A CA 1
ATOM 3379 C C . ALA A 1 452 ? 24.440 -1.300 2.846 1.00 94.31 452 ALA A C 1
ATOM 3381 O O . ALA A 1 452 ? 23.725 -2.036 3.518 1.00 94.31 452 ALA A O 1
ATOM 3382 N N . MET A 1 453 ? 25.768 -1.457 2.805 1.00 97.38 453 MET A N 1
ATOM 3383 C CA . MET A 1 453 ? 26.441 -2.541 3.526 1.00 97.38 453 MET A CA 1
ATOM 3384 C C . MET A 1 453 ? 26.202 -2.446 5.035 1.00 97.38 453 MET A C 1
ATOM 3386 O O . MET A 1 453 ? 25.894 -3.459 5.652 1.00 97.38 453 MET A O 1
ATOM 3390 N N . ARG A 1 454 ? 26.238 -1.244 5.627 1.00 96.94 454 ARG A N 1
ATOM 3391 C CA . ARG A 1 454 ? 25.906 -1.051 7.048 1.00 96.94 454 ARG A CA 1
ATOM 3392 C C . ARG A 1 454 ? 24.495 -1.538 7.393 1.00 96.94 454 ARG A C 1
ATOM 3394 O O . ARG A 1 454 ? 24.313 -2.255 8.372 1.00 96.94 454 ARG A O 1
ATOM 3401 N N . GLN A 1 455 ? 23.497 -1.135 6.609 1.00 95.31 455 GLN A N 1
ATOM 3402 C CA . GLN A 1 455 ? 22.094 -1.486 6.852 1.00 95.31 455 GLN A CA 1
ATOM 3403 C C . GLN A 1 455 ? 21.828 -2.979 6.656 1.00 95.31 455 GLN A C 1
ATOM 3405 O O . GLN A 1 455 ? 21.123 -3.587 7.458 1.00 95.31 455 GLN A O 1
ATOM 3410 N N . GLU A 1 456 ? 22.388 -3.573 5.605 1.00 97.44 456 GLU A N 1
ATOM 3411 C CA . GLU A 1 456 ? 22.120 -4.968 5.268 1.00 97.44 456 GLU A CA 1
ATOM 3412 C C . GLU A 1 456 ? 22.886 -5.939 6.172 1.00 97.44 456 GLU A C 1
ATOM 3414 O O . GLU A 1 456 ? 22.304 -6.935 6.594 1.00 97.44 456 GLU A O 1
ATOM 3419 N N . LEU A 1 457 ? 24.133 -5.639 6.563 1.00 97.50 457 LEU A N 1
ATOM 3420 C CA . LEU A 1 457 ? 24.880 -6.470 7.522 1.00 97.50 457 LEU A CA 1
ATOM 3421 C C . LEU A 1 457 ? 24.256 -6.452 8.921 1.00 97.50 457 LEU A C 1
ATOM 3423 O O . LEU A 1 457 ? 24.234 -7.490 9.586 1.00 97.50 457 LEU A O 1
ATOM 3427 N N . ALA A 1 458 ? 23.651 -5.334 9.331 1.00 96.31 458 ALA A N 1
ATOM 3428 C CA . ALA A 1 458 ? 22.925 -5.261 10.596 1.00 96.31 458 ALA A CA 1
ATOM 3429 C C . ALA A 1 458 ? 21.784 -6.295 10.677 1.00 96.31 458 ALA A C 1
ATOM 3431 O O . ALA A 1 458 ? 21.515 -6.829 11.751 1.00 96.31 458 ALA A O 1
ATOM 3432 N N . LYS A 1 459 ? 21.156 -6.655 9.546 1.00 95.94 459 LYS A N 1
ATOM 3433 C CA . LYS A 1 459 ? 20.115 -7.703 9.494 1.00 95.94 459 LYS A CA 1
ATOM 3434 C C . LYS A 1 459 ? 20.660 -9.110 9.747 1.00 95.94 459 LYS A C 1
ATOM 3436 O O . LYS A 1 459 ? 19.900 -9.991 10.139 1.00 95.94 459 LYS A O 1
ATOM 3441 N N . PHE A 1 460 ? 21.958 -9.317 9.529 1.00 96.81 460 PHE A N 1
ATOM 3442 C CA . PHE A 1 460 ? 22.674 -10.537 9.901 1.00 96.81 460 PHE A CA 1
ATOM 3443 C C . PHE A 1 460 ? 23.216 -10.485 11.338 1.00 96.81 460 PHE A C 1
ATOM 3445 O O . PHE A 1 460 ? 23.911 -11.405 11.764 1.00 96.81 460 PHE A O 1
ATOM 3452 N N . GLY A 1 461 ? 22.907 -9.432 12.103 1.00 95.81 461 GLY A N 1
ATOM 3453 C CA . GLY A 1 461 ? 23.429 -9.230 13.455 1.00 95.81 461 GLY A CA 1
ATOM 3454 C C . GLY A 1 461 ? 24.884 -8.759 13.492 1.00 95.81 461 GLY A C 1
ATOM 3455 O O . GLY A 1 461 ? 25.536 -8.919 14.518 1.00 95.81 461 GLY A O 1
ATOM 3456 N N . VAL A 1 462 ? 25.399 -8.205 12.389 1.00 97.38 462 VAL A N 1
ATOM 3457 C CA . VAL A 1 462 ? 26.779 -7.712 12.282 1.00 97.38 462 VAL A CA 1
ATOM 3458 C C . VAL A 1 462 ? 26.773 -6.192 12.337 1.00 97.38 462 VAL A C 1
ATOM 3460 O O . VAL A 1 462 ? 26.181 -5.531 11.482 1.00 97.38 462 VAL A O 1
ATOM 3463 N N . GLU A 1 463 ? 27.433 -5.632 13.346 1.00 97.00 463 GLU A N 1
ATOM 3464 C CA . GLU A 1 463 ? 27.553 -4.187 13.502 1.00 97.00 463 GLU A CA 1
ATOM 3465 C C . GLU A 1 463 ? 28.616 -3.628 12.550 1.00 97.00 463 GLU A C 1
ATOM 3467 O O . GLU A 1 463 ? 29.705 -4.185 12.387 1.00 97.00 463 GLU A O 1
ATOM 3472 N N . VAL A 1 464 ? 28.291 -2.507 11.906 1.00 97.50 464 VAL A N 1
ATOM 3473 C CA . VAL A 1 464 ? 29.205 -1.787 11.020 1.00 97.50 464 VAL A CA 1
ATOM 3474 C C . VAL A 1 464 ? 29.193 -0.313 11.404 1.00 97.50 464 VAL A C 1
ATOM 3476 O O . VAL A 1 464 ? 28.147 0.341 11.352 1.00 97.50 464 VAL A O 1
ATOM 3479 N N . SER A 1 465 ? 30.364 0.212 11.744 1.00 96.06 465 SER A N 1
ATOM 3480 C CA . SER A 1 465 ? 30.569 1.632 12.020 1.00 96.06 465 SER A CA 1
ATOM 3481 C C . SER A 1 465 ? 31.004 2.349 10.747 1.00 96.06 465 SER A C 1
ATOM 3483 O O . SER A 1 465 ? 31.874 1.880 10.019 1.00 96.06 465 SER A O 1
ATOM 3485 N N . GLU A 1 466 ? 30.390 3.488 10.451 1.00 93.75 466 GLU A N 1
ATOM 3486 C CA . GLU A 1 466 ? 30.678 4.271 9.249 1.00 93.75 466 GLU A CA 1
ATOM 3487 C C . GLU A 1 466 ? 31.775 5.309 9.532 1.00 93.75 466 GLU A C 1
ATOM 3489 O O . GLU A 1 466 ? 31.709 6.010 10.538 1.00 93.75 466 GLU A O 1
ATOM 3494 N N . LEU A 1 467 ? 32.777 5.405 8.653 1.00 92.69 467 LEU A N 1
ATOM 3495 C CA . LEU A 1 467 ? 33.848 6.410 8.705 1.00 92.69 467 LEU A CA 1
ATOM 3496 C C . LEU A 1 467 ? 33.676 7.410 7.553 1.00 92.69 467 LEU A C 1
ATOM 3498 O O . LEU A 1 467 ? 32.957 7.130 6.593 1.00 92.69 467 LEU A O 1
ATOM 3502 N N . ASP A 1 468 ? 34.370 8.547 7.589 1.00 85.81 468 ASP A N 1
ATOM 3503 C CA . ASP A 1 468 ? 34.276 9.572 6.535 1.00 85.81 468 ASP A CA 1
ATOM 3504 C C . ASP A 1 468 ? 34.570 8.996 5.133 1.00 85.81 468 ASP A C 1
ATOM 3506 O O . ASP A 1 468 ? 33.788 9.173 4.189 1.00 85.81 468 ASP A O 1
ATOM 3510 N N . ASP A 1 469 ? 35.642 8.210 5.014 1.00 87.44 469 ASP A N 1
ATOM 3511 C CA . ASP A 1 469 ? 36.116 7.582 3.779 1.00 87.44 469 ASP A CA 1
ATOM 3512 C C . ASP A 1 469 ? 36.108 6.043 3.827 1.00 87.44 469 ASP A C 1
ATOM 3514 O O . ASP A 1 469 ? 36.784 5.393 3.027 1.00 87.44 469 ASP A O 1
ATOM 3518 N N . GLY A 1 470 ? 35.344 5.444 4.744 1.00 94.19 470 GLY A N 1
ATOM 3519 C CA . GLY A 1 470 ? 35.495 4.030 5.072 1.00 94.19 470 GLY A CA 1
ATOM 3520 C C . GLY A 1 470 ? 34.402 3.440 5.955 1.00 94.19 470 GLY A C 1
ATOM 3521 O O . GLY A 1 470 ? 33.338 4.030 6.152 1.00 94.19 470 GLY A O 1
ATOM 3522 N N . LEU A 1 471 ? 34.676 2.255 6.494 1.00 97.81 471 LEU A N 1
ATOM 3523 C CA . LEU A 1 471 ? 33.841 1.587 7.491 1.00 97.81 471 LEU A CA 1
ATOM 3524 C C . LEU A 1 471 ? 34.670 0.641 8.371 1.00 97.81 471 LEU A C 1
ATOM 3526 O O . LEU A 1 471 ? 35.732 0.171 7.963 1.00 97.81 471 LEU A O 1
ATOM 3530 N N . VAL A 1 472 ? 34.164 0.338 9.562 1.00 98.31 472 VAL A N 1
ATOM 3531 C CA . VAL A 1 472 ? 34.675 -0.712 10.453 1.00 98.31 472 VAL A CA 1
ATOM 3532 C C . VAL A 1 472 ? 33.622 -1.804 10.546 1.00 98.31 472 VAL A C 1
ATOM 3534 O O . VAL A 1 472 ? 32.473 -1.524 10.879 1.00 98.31 472 VAL A O 1
ATOM 3537 N N . VAL A 1 473 ? 34.001 -3.043 10.240 1.00 98.38 473 VAL A N 1
ATOM 3538 C CA . VAL A 1 473 ? 33.147 -4.223 10.417 1.00 98.38 473 VAL A CA 1
ATOM 3539 C C . VAL A 1 473 ? 33.509 -4.890 11.733 1.00 98.38 473 VAL A C 1
ATOM 3541 O O . VAL A 1 473 ? 34.654 -5.311 11.902 1.00 98.38 473 VAL A O 1
ATOM 3544 N N . HIS A 1 474 ? 32.535 -5.016 12.629 1.00 97.88 474 HIS A N 1
ATOM 3545 C CA . HIS A 1 474 ? 32.673 -5.751 13.882 1.00 97.88 474 HIS A CA 1
ATOM 3546 C C . HIS A 1 474 ? 32.231 -7.197 13.639 1.00 97.88 474 HIS A C 1
ATOM 3548 O O . HIS A 1 474 ? 31.059 -7.548 13.796 1.00 97.88 474 HIS A O 1
ATOM 3554 N N . GLY A 1 475 ? 33.161 -8.020 13.150 1.00 96.81 475 GLY A N 1
ATOM 3555 C CA . GLY A 1 475 ? 32.878 -9.393 12.747 1.00 96.81 475 GLY A CA 1
ATOM 3556 C C . GLY A 1 475 ? 32.439 -10.264 13.923 1.00 96.81 475 GLY A C 1
ATOM 3557 O O . GLY A 1 475 ? 32.937 -10.125 15.044 1.00 96.81 475 GLY A O 1
ATOM 3558 N N . VAL A 1 476 ? 31.518 -11.193 13.661 1.00 96.62 476 VAL A N 1
ATOM 3559 C CA . VAL A 1 476 ? 30.935 -12.090 14.670 1.00 96.62 476 VAL A CA 1
ATOM 3560 C C . VAL A 1 476 ? 31.357 -13.538 14.443 1.00 96.62 476 VAL A C 1
ATOM 3562 O O . VAL A 1 476 ? 31.819 -13.915 13.365 1.00 96.62 476 VAL A O 1
ATOM 3565 N N . GLN A 1 477 ? 31.185 -14.380 15.465 1.00 93.88 477 GLN A N 1
ATOM 3566 C CA . GLN A 1 477 ? 31.285 -15.826 15.268 1.00 93.88 477 GLN A CA 1
ATOM 3567 C C . GLN A 1 477 ? 30.138 -16.321 14.385 1.00 93.88 477 GLN A C 1
ATOM 3569 O O . GLN A 1 477 ? 29.021 -15.809 14.445 1.00 93.88 477 GLN A O 1
ATOM 3574 N N . LEU A 1 478 ? 30.410 -17.330 13.557 1.00 91.81 478 LEU A N 1
ATOM 3575 C CA . LEU A 1 478 ? 29.455 -17.809 12.558 1.00 91.81 478 LEU A CA 1
ATOM 3576 C C . LEU A 1 478 ? 28.137 -18.315 13.174 1.00 91.81 478 LEU A C 1
ATOM 3578 O O . LEU A 1 478 ? 27.075 -18.191 12.571 1.00 91.81 478 LEU A O 1
ATOM 3582 N N . ASP A 1 479 ? 28.184 -18.872 14.382 1.00 91.12 479 ASP A N 1
ATOM 3583 C CA . ASP A 1 479 ? 27.011 -19.327 15.130 1.00 91.12 479 ASP A CA 1
ATOM 3584 C C . ASP A 1 479 ? 26.137 -18.192 15.687 1.00 91.12 479 ASP A C 1
ATOM 3586 O O . ASP A 1 479 ? 24.967 -18.438 15.989 1.00 91.12 479 ASP A O 1
ATOM 3590 N N . MET A 1 480 ? 26.680 -16.976 15.769 1.00 93.00 480 MET A N 1
ATOM 3591 C CA . MET A 1 480 ? 25.986 -15.749 16.171 1.00 93.00 480 MET A CA 1
ATOM 3592 C C . MET A 1 480 ? 25.356 -15.004 14.988 1.00 93.00 480 MET A C 1
ATOM 3594 O O . MET A 1 480 ? 24.612 -14.045 15.200 1.00 93.00 480 MET A O 1
ATOM 3598 N N . LEU A 1 481 ? 25.626 -15.435 13.750 1.00 93.75 481 LEU A N 1
ATOM 3599 C CA . LEU A 1 481 ? 25.062 -14.822 12.554 1.00 93.75 481 LEU A CA 1
ATOM 3600 C C . LEU A 1 481 ? 23.539 -15.017 12.530 1.00 93.75 481 LEU A C 1
ATOM 3602 O O . LEU A 1 481 ? 23.027 -16.141 12.546 1.00 93.75 481 LEU A O 1
ATOM 3606 N N . GLN A 1 482 ? 22.802 -13.913 12.478 1.00 93.56 482 GLN A N 1
ATOM 3607 C CA . GLN A 1 482 ? 21.345 -13.932 12.442 1.00 93.56 482 GLN A CA 1
ATOM 3608 C C . GLN A 1 482 ? 20.844 -14.190 11.022 1.00 93.56 482 GLN A C 1
ATOM 3610 O O . GLN A 1 482 ? 21.469 -13.802 10.037 1.00 93.56 482 GLN A O 1
ATOM 3615 N N . GLN A 1 483 ? 19.687 -14.843 10.914 1.00 91.69 483 GLN A N 1
ATOM 3616 C CA . GLN A 1 483 ? 18.992 -14.993 9.643 1.00 91.69 483 GLN A CA 1
ATOM 3617 C C . GLN A 1 483 ? 18.105 -13.758 9.406 1.00 91.69 483 GLN A C 1
ATOM 3619 O O . GLN A 1 483 ? 17.180 -13.528 10.192 1.00 91.69 483 GLN A O 1
ATOM 3624 N N . PRO A 1 484 ? 18.292 -13.010 8.306 1.00 89.75 484 PRO A N 1
ATOM 3625 C CA . PRO A 1 484 ? 17.409 -11.903 7.959 1.00 89.75 484 PRO A CA 1
ATOM 3626 C C . PRO A 1 484 ? 15.992 -12.404 7.642 1.00 89.75 484 PRO A C 1
ATOM 3628 O O . PRO A 1 484 ? 15.708 -12.872 6.538 1.00 89.75 484 PRO A O 1
ATOM 3631 N N . GLY A 1 485 ? 15.067 -12.290 8.600 1.00 77.50 485 GLY A N 1
ATOM 3632 C CA . GLY A 1 485 ? 13.672 -12.726 8.430 1.00 77.50 485 GLY A CA 1
ATOM 3633 C C . GLY A 1 485 ? 12.898 -11.940 7.362 1.00 77.50 485 GLY A C 1
ATOM 3634 O O . GLY A 1 485 ? 11.859 -12.405 6.879 1.00 77.50 485 GLY A O 1
ATOM 3635 N N . THR A 1 486 ? 13.392 -10.757 6.986 1.00 77.31 486 THR A N 1
ATOM 3636 C CA . THR A 1 486 ? 12.864 -9.895 5.917 1.00 77.31 486 THR A CA 1
ATOM 3637 C C . THR A 1 486 ? 13.567 -10.042 4.575 1.00 77.31 486 THR A C 1
ATOM 3639 O O . THR A 1 486 ? 13.076 -9.483 3.603 1.00 77.31 486 THR A O 1
ATOM 3642 N N . GLY A 1 487 ? 14.635 -10.839 4.489 1.00 90.25 487 GLY A N 1
ATOM 3643 C CA . GLY A 1 487 ? 15.528 -10.823 3.333 1.00 90.25 487 GLY A CA 1
ATOM 3644 C C . GLY A 1 487 ? 16.441 -9.596 3.324 1.00 90.25 487 GLY A C 1
ATOM 3645 O O . GLY A 1 487 ? 16.479 -8.816 4.282 1.00 90.25 487 GLY A O 1
ATOM 3646 N N . VAL A 1 488 ? 17.210 -9.455 2.246 1.00 94.81 488 VAL A N 1
ATOM 3647 C CA . VAL A 1 488 ? 18.204 -8.392 2.087 1.00 94.81 488 VAL A CA 1
ATOM 3648 C C . VAL A 1 488 ? 18.024 -7.632 0.779 1.00 94.81 488 VAL A C 1
ATOM 3650 O O . VAL A 1 488 ? 17.858 -8.225 -0.292 1.00 94.81 488 VAL A O 1
ATOM 3653 N N . ALA A 1 489 ? 18.062 -6.307 0.885 1.00 93.94 489 ALA A N 1
ATOM 3654 C CA . ALA A 1 489 ? 17.858 -5.394 -0.224 1.00 93.94 489 ALA A CA 1
ATOM 3655 C C . ALA A 1 489 ? 19.171 -5.179 -0.977 1.00 93.94 489 ALA A C 1
ATOM 3657 O O . ALA A 1 489 ? 20.244 -5.045 -0.393 1.00 93.94 489 ALA A O 1
ATOM 3658 N N . THR A 1 490 ? 19.085 -5.115 -2.302 1.00 92.25 490 THR A N 1
ATOM 3659 C CA . THR A 1 490 ? 20.266 -4.950 -3.164 1.00 92.25 490 THR A CA 1
ATOM 3660 C C . THR A 1 490 ? 20.388 -3.552 -3.749 1.00 92.25 490 THR A C 1
ATOM 3662 O O . THR A 1 490 ? 21.426 -3.224 -4.313 1.00 92.25 490 THR A O 1
ATOM 3665 N N . TYR A 1 491 ? 19.361 -2.707 -3.592 1.00 89.50 491 TYR A N 1
ATOM 3666 C CA . TYR A 1 491 ? 19.328 -1.325 -4.092 1.00 89.50 491 TYR A CA 1
ATOM 3667 C C . TYR A 1 491 ? 19.579 -1.213 -5.608 1.00 89.50 491 TYR A C 1
ATOM 3669 O O . TYR A 1 491 ? 20.105 -0.203 -6.074 1.00 89.50 491 TYR A O 1
ATOM 3677 N N . ASP A 1 492 ? 19.227 -2.264 -6.361 1.00 84.31 492 ASP A N 1
ATOM 3678 C CA . ASP A 1 492 ? 19.557 -2.433 -7.787 1.00 84.31 492 ASP A CA 1
ATOM 3679 C C . ASP A 1 492 ? 21.076 -2.375 -8.083 1.00 84.31 492 ASP A C 1
ATOM 3681 O O . ASP A 1 492 ? 21.508 -2.111 -9.205 1.00 84.31 492 ASP A O 1
ATOM 3685 N N . ASP A 1 493 ? 21.913 -2.641 -7.072 1.00 89.69 493 ASP A N 1
ATOM 3686 C CA . ASP A 1 493 ? 23.368 -2.682 -7.185 1.00 89.69 493 ASP A CA 1
ATOM 3687 C C . ASP A 1 493 ? 23.870 -4.130 -7.242 1.00 89.69 493 ASP A C 1
ATOM 3689 O O . ASP A 1 493 ? 23.838 -4.894 -6.273 1.00 89.69 493 ASP A O 1
ATOM 3693 N N . HIS A 1 494 ? 24.388 -4.489 -8.412 1.00 89.62 494 HIS A N 1
ATOM 3694 C CA . HIS A 1 494 ? 24.985 -5.787 -8.708 1.00 89.62 494 HIS A CA 1
ATOM 3695 C C . HIS A 1 494 ? 26.038 -6.241 -7.688 1.00 89.62 494 HIS A C 1
ATOM 3697 O O . HIS A 1 494 ? 26.102 -7.433 -7.382 1.00 89.62 494 HIS A O 1
ATOM 3703 N N . ARG A 1 495 ? 26.869 -5.331 -7.155 1.00 94.00 495 ARG A N 1
ATOM 3704 C CA . ARG A 1 495 ? 27.938 -5.722 -6.221 1.00 94.00 495 ARG A CA 1
ATOM 3705 C C . ARG A 1 495 ? 27.390 -6.008 -4.834 1.00 94.00 495 ARG A C 1
ATOM 3707 O O . ARG A 1 495 ? 27.855 -6.952 -4.210 1.00 94.00 495 ARG A O 1
ATOM 3714 N N . VAL A 1 496 ? 26.363 -5.273 -4.405 1.00 96.94 496 VAL A N 1
ATOM 3715 C CA . VAL A 1 496 ? 25.644 -5.565 -3.157 1.00 96.94 496 VAL A CA 1
ATOM 3716 C C . VAL A 1 496 ? 24.995 -6.948 -3.253 1.00 96.94 496 VAL A C 1
ATOM 3718 O O . VAL A 1 496 ? 25.200 -7.778 -2.373 1.00 96.94 496 VAL A O 1
ATOM 3721 N N . ALA A 1 497 ? 24.298 -7.243 -4.356 1.00 96.44 497 ALA A N 1
ATOM 3722 C CA . ALA A 1 497 ? 23.650 -8.540 -4.564 1.00 96.44 497 ALA A CA 1
ATOM 3723 C C . ALA A 1 497 ? 24.632 -9.724 -4.522 1.00 96.44 497 ALA A C 1
ATOM 3725 O O . ALA A 1 497 ? 24.393 -10.696 -3.805 1.00 96.44 497 ALA A O 1
ATOM 3726 N N . MET A 1 498 ? 25.746 -9.642 -5.260 1.00 97.69 498 MET A N 1
ATOM 3727 C CA . MET A 1 498 ? 26.747 -10.716 -5.295 1.00 97.69 498 MET A CA 1
ATOM 3728 C C . MET A 1 498 ? 27.429 -10.900 -3.933 1.00 97.69 498 MET A C 1
ATOM 3730 O O . MET A 1 498 ? 27.522 -12.031 -3.458 1.00 97.69 498 MET A O 1
ATOM 3734 N N . SER A 1 499 ? 27.823 -9.818 -3.253 1.00 98.06 499 SER A N 1
ATOM 3735 C CA . SER A 1 499 ? 28.428 -9.901 -1.918 1.00 98.06 499 SER A CA 1
ATOM 3736 C C . SER A 1 499 ? 27.460 -10.483 -0.883 1.00 98.06 499 SER A C 1
ATOM 3738 O O . SER A 1 499 ? 27.814 -11.424 -0.175 1.00 98.06 499 SER A O 1
ATOM 3740 N N . LEU A 1 500 ? 26.219 -9.991 -0.818 1.00 98.00 500 LEU A N 1
ATOM 3741 C CA . LEU A 1 500 ? 25.228 -10.493 0.139 1.00 98.00 500 LEU A CA 1
ATOM 3742 C C . LEU A 1 500 ? 24.799 -11.933 -0.156 1.00 98.00 500 LEU A C 1
ATOM 3744 O O . LEU A 1 500 ? 24.474 -12.658 0.780 1.00 98.00 500 LEU A O 1
ATOM 3748 N N . SER A 1 501 ? 24.856 -12.384 -1.415 1.00 97.81 501 SER A N 1
ATOM 3749 C CA . SER A 1 501 ? 24.603 -13.793 -1.749 1.00 97.81 501 SER A CA 1
ATOM 3750 C C . SER A 1 501 ? 25.608 -14.753 -1.100 1.00 97.81 501 SER A C 1
ATOM 3752 O O . SER A 1 501 ? 25.241 -15.878 -0.770 1.00 97.81 501 SER A O 1
ATOM 3754 N N . LEU A 1 502 ? 26.843 -14.299 -0.852 1.00 98.06 502 LEU A N 1
ATOM 3755 C CA . LEU A 1 502 ? 27.855 -15.076 -0.135 1.00 98.06 502 LEU A CA 1
ATOM 3756 C C . LEU A 1 502 ? 27.523 -15.181 1.355 1.00 98.06 502 LEU A C 1
ATOM 3758 O O . LEU A 1 502 ? 27.503 -16.278 1.902 1.00 98.06 502 LEU A O 1
ATOM 3762 N N . LEU A 1 503 ? 27.212 -14.054 2.003 1.00 97.31 503 LEU A N 1
ATOM 3763 C CA . LEU A 1 503 ? 26.874 -14.040 3.430 1.00 97.31 503 LEU A CA 1
ATOM 3764 C C . LEU A 1 503 ? 25.566 -14.793 3.716 1.00 97.31 503 LEU A C 1
ATOM 3766 O O . LEU A 1 503 ? 25.478 -15.535 4.690 1.00 97.31 503 LEU A O 1
ATOM 3770 N N . ALA A 1 504 ? 24.582 -14.668 2.823 1.00 97.12 504 ALA A N 1
ATOM 3771 C CA . ALA A 1 504 ? 23.322 -15.405 2.855 1.00 97.12 504 ALA A CA 1
ATOM 3772 C C . ALA A 1 504 ? 23.522 -16.926 2.953 1.00 97.12 504 ALA A C 1
ATOM 3774 O O . ALA A 1 504 ? 22.831 -17.591 3.723 1.00 97.12 504 ALA A O 1
ATOM 3775 N N . GLY A 1 505 ? 24.485 -17.473 2.208 1.00 96.12 505 GLY A N 1
ATOM 3776 C CA . GLY A 1 505 ? 24.805 -18.898 2.245 1.00 96.12 505 GLY A CA 1
ATOM 3777 C C . GLY A 1 505 ? 25.541 -19.359 3.502 1.00 96.12 505 GLY A C 1
ATOM 3778 O O . GLY A 1 505 ? 25.603 -20.557 3.761 1.00 96.12 505 GLY A O 1
ATOM 3779 N N . MET A 1 506 ? 26.061 -18.440 4.315 1.00 96.00 506 MET A N 1
ATOM 3780 C CA . MET A 1 506 ? 26.684 -18.772 5.600 1.00 96.00 506 MET A CA 1
ATOM 3781 C C . MET A 1 506 ? 25.668 -18.870 6.749 1.00 96.00 506 MET A C 1
ATOM 3783 O O . MET A 1 506 ? 26.000 -19.366 7.826 1.00 96.00 506 MET A O 1
ATOM 3787 N N . CYS A 1 507 ? 24.421 -18.438 6.542 1.00 95.00 507 CYS A N 1
ATOM 3788 C CA . CYS A 1 507 ? 23.350 -18.598 7.522 1.00 95.00 507 CYS A CA 1
ATOM 3789 C C . CYS A 1 507 ? 22.911 -20.063 7.662 1.00 95.00 507 CYS A C 1
ATOM 3791 O O . CYS A 1 507 ? 23.013 -20.865 6.739 1.00 95.00 507 CYS A O 1
ATOM 3793 N N . ARG A 1 508 ? 22.319 -20.408 8.813 1.00 91.31 508 ARG A N 1
ATOM 3794 C CA . ARG A 1 508 ? 21.789 -21.762 9.089 1.00 91.31 508 ARG A CA 1
ATOM 3795 C C . ARG A 1 508 ? 20.498 -22.100 8.340 1.00 91.31 508 ARG A C 1
ATOM 3797 O O . ARG A 1 508 ? 20.082 -23.255 8.321 1.00 91.31 508 ARG A O 1
ATOM 3804 N N . ALA A 1 509 ? 19.844 -21.103 7.758 1.00 92.19 509 ALA A N 1
ATOM 3805 C CA . ALA A 1 509 ? 18.590 -21.252 7.041 1.00 92.19 509 ALA A CA 1
ATOM 3806 C C . ALA A 1 509 ? 18.561 -20.307 5.830 1.00 92.19 509 ALA A C 1
ATOM 3808 O O . ALA A 1 509 ? 19.313 -19.332 5.813 1.00 92.19 509 ALA A O 1
ATOM 3809 N N . PRO A 1 510 ? 17.717 -20.583 4.817 1.00 93.62 510 PRO A N 1
ATOM 3810 C CA . PRO A 1 510 ? 17.771 -19.860 3.553 1.00 93.62 510 PRO A CA 1
ATOM 3811 C C . PRO A 1 510 ? 17.455 -18.371 3.702 1.00 93.62 510 PRO A C 1
ATOM 3813 O O . PRO A 1 510 ? 16.523 -18.004 4.423 1.00 93.62 510 PRO A O 1
ATOM 3816 N N . VAL A 1 511 ? 18.169 -17.530 2.960 1.00 95.75 511 VAL A N 1
ATOM 3817 C CA . VAL A 1 511 ? 18.011 -16.069 2.968 1.00 95.75 511 VAL A CA 1
ATOM 3818 C C . VAL A 1 511 ? 17.575 -15.590 1.589 1.00 95.75 511 VAL A C 1
ATOM 3820 O O . VAL A 1 511 ? 18.055 -16.076 0.566 1.00 95.75 511 VAL A O 1
ATOM 3823 N N . VAL A 1 512 ? 16.635 -14.646 1.558 1.00 95.81 512 VAL A N 1
ATOM 3824 C CA . VAL A 1 512 ? 16.164 -14.018 0.319 1.00 95.81 512 VAL A CA 1
ATOM 3825 C C . VAL A 1 512 ? 17.049 -12.818 -0.006 1.00 95.81 512 VAL A C 1
ATOM 3827 O O . VAL A 1 512 ? 17.190 -11.923 0.822 1.00 95.81 512 VAL A O 1
ATOM 3830 N N . VAL A 1 513 ? 17.612 -12.798 -1.210 1.00 96.31 513 VAL A N 1
ATOM 3831 C CA . VAL A 1 513 ? 18.357 -11.687 -1.809 1.00 96.31 513 VAL A CA 1
ATOM 3832 C C . VAL A 1 513 ? 17.492 -11.076 -2.908 1.00 96.31 513 VAL A C 1
ATOM 3834 O O . VAL A 1 513 ? 17.162 -11.734 -3.899 1.00 96.31 513 VAL A O 1
ATOM 3837 N N . GLU A 1 514 ? 17.099 -9.820 -2.727 1.00 93.75 514 GLU A N 1
ATOM 3838 C CA . GLU A 1 514 ? 16.149 -9.155 -3.617 1.00 93.75 514 GLU A CA 1
ATOM 3839 C C . GLU A 1 514 ? 16.757 -8.750 -4.972 1.00 93.75 514 GLU A C 1
ATOM 3841 O O . GLU A 1 514 ? 17.950 -8.468 -5.090 1.00 93.75 514 GLU A O 1
ATOM 3846 N N . HIS A 1 515 ? 15.917 -8.628 -6.003 1.00 88.94 515 HIS A N 1
ATOM 3847 C CA . HIS A 1 515 ? 16.280 -8.129 -7.337 1.00 88.94 515 HIS A CA 1
ATOM 3848 C C . HIS A 1 515 ? 17.455 -8.875 -7.985 1.00 88.94 515 HIS A C 1
ATOM 3850 O O . HIS A 1 515 ? 18.396 -8.261 -8.487 1.00 88.94 515 HIS A O 1
ATOM 3856 N N . ARG A 1 516 ? 17.395 -10.209 -8.058 1.00 90.19 516 ARG A N 1
ATOM 3857 C CA . ARG A 1 516 ? 18.520 -11.045 -8.527 1.00 90.19 516 ARG A CA 1
ATOM 3858 C C . ARG A 1 516 ? 19.083 -10.639 -9.897 1.00 90.19 516 ARG A C 1
ATOM 3860 O O . ARG A 1 516 ? 20.248 -10.891 -10.184 1.00 90.19 516 ARG A O 1
ATOM 3867 N N . ARG A 1 517 ? 18.252 -10.043 -10.764 1.00 86.88 517 ARG A N 1
ATOM 3868 C CA . ARG A 1 517 ? 18.614 -9.657 -12.138 1.00 86.88 517 ARG A CA 1
ATOM 3869 C C . ARG A 1 517 ? 19.575 -8.469 -12.205 1.00 86.88 517 ARG A C 1
ATOM 3871 O O . ARG A 1 517 ? 20.196 -8.300 -13.254 1.00 86.88 517 ARG A O 1
ATOM 3878 N N . CYS A 1 518 ? 19.749 -7.693 -11.130 1.00 86.56 518 CYS A N 1
ATOM 3879 C CA . CYS A 1 518 ? 20.684 -6.564 -11.121 1.00 86.56 518 CYS A CA 1
ATOM 3880 C C . CYS A 1 518 ? 22.135 -7.013 -11.388 1.00 86.56 518 CYS A C 1
ATOM 3882 O O . CYS A 1 518 ? 22.909 -6.257 -11.974 1.00 86.56 518 CYS A O 1
ATOM 3884 N N . THR A 1 519 ? 22.488 -8.273 -11.084 1.00 89.81 519 THR A N 1
ATOM 3885 C CA . THR A 1 519 ? 23.816 -8.847 -11.374 1.00 89.81 519 THR A CA 1
ATOM 3886 C C . THR A 1 519 ? 24.165 -8.855 -12.864 1.00 89.81 519 THR A C 1
ATOM 3888 O O . THR A 1 519 ? 25.347 -8.827 -13.203 1.00 89.81 519 THR A O 1
ATOM 3891 N N . SER A 1 520 ? 23.172 -8.795 -13.763 1.00 82.19 520 SER A N 1
ATOM 3892 C CA . SER A 1 520 ? 23.356 -8.785 -15.227 1.00 82.19 520 SER A CA 1
ATOM 3893 C C . SER A 1 520 ? 24.247 -7.653 -15.737 1.00 82.19 520 SER A C 1
ATOM 3895 O O . SER A 1 520 ? 24.817 -7.743 -16.819 1.00 82.19 520 SER A O 1
ATOM 3897 N N . LYS A 1 521 ? 24.428 -6.604 -14.936 1.00 79.44 521 LYS A N 1
ATOM 3898 C CA . LYS A 1 521 ? 25.284 -5.470 -15.271 1.00 79.44 521 LYS A CA 1
ATOM 3899 C C . LYS A 1 521 ? 26.769 -5.818 -15.397 1.00 79.44 521 LYS A C 1
ATOM 3901 O O . LYS A 1 521 ? 27.478 -5.185 -16.175 1.00 79.44 521 LYS A O 1
ATOM 3906 N N . THR A 1 522 ? 27.257 -6.780 -14.616 1.00 82.62 522 THR A N 1
ATOM 3907 C CA . THR A 1 522 ? 28.671 -7.205 -14.654 1.00 82.62 522 THR A CA 1
ATOM 3908 C C . THR A 1 522 ? 28.840 -8.710 -14.743 1.00 82.62 522 THR A C 1
ATOM 3910 O O . THR A 1 522 ? 29.834 -9.162 -15.294 1.00 82.62 522 THR A O 1
ATOM 3913 N N . TRP A 1 523 ? 27.894 -9.489 -14.215 1.00 87.81 523 TRP A N 1
ATOM 3914 C CA . TRP A 1 523 ? 27.938 -10.944 -14.265 1.00 87.81 523 TRP A CA 1
ATOM 3915 C C . TRP A 1 523 ? 26.522 -11.550 -14.307 1.00 87.81 523 TRP A C 1
ATOM 3917 O O . TRP A 1 523 ? 25.998 -12.002 -13.284 1.00 87.81 523 TRP A O 1
ATOM 3927 N N . PRO A 1 524 ? 25.886 -11.601 -15.496 1.00 83.19 524 PRO A N 1
ATOM 3928 C CA . PRO A 1 524 ? 24.582 -12.250 -15.670 1.00 83.19 524 PRO A CA 1
ATOM 3929 C C . PRO A 1 524 ? 24.549 -13.685 -15.136 1.00 83.19 524 PRO A C 1
ATOM 3931 O O . PRO A 1 524 ? 23.621 -14.064 -14.426 1.00 83.19 524 PRO A O 1
ATOM 3934 N N . GLY A 1 525 ? 25.609 -14.449 -15.411 1.00 88.44 525 GLY A N 1
ATOM 3935 C CA . GLY A 1 525 ? 25.755 -15.841 -14.990 1.00 88.44 525 GLY A CA 1
ATOM 3936 C C . GLY A 1 525 ? 26.237 -16.054 -13.551 1.00 88.44 525 GLY A C 1
ATOM 3937 O O . GLY A 1 525 ? 26.610 -17.177 -13.233 1.00 88.44 525 GLY A O 1
ATOM 3938 N N . TRP A 1 526 ? 26.272 -15.035 -12.678 1.00 93.94 526 TRP A N 1
ATOM 3939 C CA . TRP A 1 526 ? 26.732 -15.212 -11.288 1.00 93.94 526 TRP A CA 1
ATOM 3940 C C . TRP A 1 526 ? 25.968 -16.331 -10.573 1.00 93.94 526 TRP A C 1
ATOM 3942 O O . TRP A 1 526 ? 26.563 -17.263 -10.035 1.00 93.94 526 TRP A O 1
ATOM 3952 N N . TRP A 1 527 ? 24.638 -16.270 -10.623 1.00 94.56 527 TRP A N 1
ATOM 3953 C CA . TRP A 1 527 ? 23.776 -17.266 -9.994 1.00 94.56 527 TRP A CA 1
ATOM 3954 C C . TRP A 1 527 ? 23.934 -18.654 -10.620 1.00 94.56 527 TRP A C 1
ATOM 3956 O O . TRP A 1 527 ? 23.862 -19.656 -9.912 1.00 94.56 527 TRP A O 1
ATOM 3966 N N . ASP A 1 528 ? 24.203 -18.718 -11.927 1.00 92.19 528 ASP A N 1
ATOM 3967 C CA . ASP A 1 528 ? 24.482 -19.976 -12.616 1.00 92.19 528 ASP A CA 1
ATOM 3968 C C . ASP A 1 528 ? 25.792 -20.595 -12.131 1.00 92.19 528 ASP A C 1
ATOM 3970 O O . ASP A 1 528 ? 25.836 -21.798 -11.892 1.00 92.19 528 ASP A O 1
ATOM 3974 N N . VAL A 1 529 ? 26.850 -19.798 -11.958 1.00 93.38 529 VAL A N 1
ATOM 3975 C CA . VAL A 1 529 ? 28.143 -20.253 -11.419 1.00 93.38 529 VAL A CA 1
ATOM 3976 C C . VAL A 1 529 ? 27.986 -20.704 -9.970 1.00 93.38 529 VAL A C 1
ATOM 3978 O O . VAL A 1 529 ? 28.427 -21.801 -9.625 1.00 93.38 529 VAL A O 1
ATOM 3981 N N . LEU A 1 530 ? 27.292 -19.911 -9.149 1.00 93.88 530 LEU A N 1
ATOM 3982 C CA . LEU A 1 530 ? 27.009 -20.239 -7.753 1.00 93.88 530 LEU A CA 1
ATOM 3983 C C . LEU A 1 530 ? 26.260 -21.579 -7.641 1.00 93.88 530 LEU A C 1
ATOM 3985 O O . LEU A 1 530 ? 26.630 -22.432 -6.839 1.00 93.88 530 LEU A O 1
ATOM 3989 N N . HIS A 1 531 ? 25.268 -21.809 -8.503 1.00 92.38 531 HIS A N 1
ATOM 3990 C CA . HIS A 1 531 ? 24.502 -23.050 -8.510 1.00 92.38 531 HIS A CA 1
ATOM 3991 C C . HIS A 1 531 ? 25.252 -24.245 -9.118 1.00 92.38 531 HIS A C 1
ATOM 3993 O O . HIS A 1 531 ? 25.375 -25.293 -8.490 1.00 92.38 531 HIS A O 1
ATOM 3999 N N . SER A 1 532 ? 25.750 -24.103 -10.348 1.00 88.25 532 SER A N 1
ATOM 4000 C CA . SER A 1 532 ? 26.232 -25.228 -11.162 1.00 88.25 532 SER A CA 1
ATOM 4001 C C . SER A 1 532 ? 27.715 -25.555 -11.000 1.00 88.25 532 SER A C 1
ATOM 4003 O O . SER A 1 532 ? 28.083 -26.713 -11.177 1.00 88.25 532 SER A O 1
ATOM 4005 N N . GLN A 1 533 ? 28.561 -24.576 -10.662 1.00 91.00 533 GLN A N 1
ATOM 4006 C CA . GLN A 1 533 ? 29.998 -24.799 -10.456 1.00 91.00 533 GLN A CA 1
ATOM 4007 C C . GLN A 1 533 ? 30.343 -24.892 -8.970 1.00 91.00 533 GLN A C 1
ATOM 4009 O O . GLN A 1 533 ? 31.088 -25.783 -8.577 1.00 91.00 533 GLN A O 1
ATOM 4014 N N . LEU A 1 534 ? 29.772 -24.009 -8.143 1.00 92.56 534 LEU A N 1
ATOM 4015 C CA . LEU A 1 534 ? 30.023 -23.979 -6.697 1.00 92.56 534 LEU A CA 1
ATOM 4016 C C . LEU A 1 534 ? 29.065 -24.881 -5.895 1.00 92.56 534 LEU A C 1
ATOM 4018 O O . LEU A 1 534 ? 29.278 -25.103 -4.706 1.00 92.56 534 LEU A O 1
ATOM 4022 N N . GLY A 1 535 ? 28.040 -25.452 -6.539 1.00 90.75 535 GLY A N 1
ATOM 4023 C CA . GLY A 1 535 ? 27.157 -26.461 -5.945 1.00 90.75 535 GLY A CA 1
ATOM 4024 C C . GLY A 1 535 ? 26.141 -25.919 -4.935 1.00 90.75 535 GLY A C 1
ATOM 4025 O O . GLY A 1 535 ? 25.654 -26.675 -4.096 1.00 90.75 535 GLY A O 1
ATOM 4026 N N . VAL A 1 536 ? 25.822 -24.624 -4.985 1.00 92.94 536 VAL A N 1
ATOM 4027 C CA . VAL A 1 536 ? 24.865 -23.990 -4.069 1.00 92.94 536 VAL A CA 1
ATOM 4028 C C . VAL A 1 536 ? 23.431 -24.262 -4.516 1.00 92.94 536 VAL A C 1
ATOM 4030 O O . VAL A 1 536 ? 23.068 -24.073 -5.677 1.00 92.94 536 VAL A O 1
ATOM 4033 N N . ARG A 1 537 ? 22.558 -24.646 -3.585 1.00 94.19 537 ARG A N 1
ATOM 4034 C CA . ARG A 1 537 ? 21.121 -24.736 -3.869 1.00 94.19 537 ARG A CA 1
ATOM 4035 C C . ARG A 1 537 ? 20.494 -23.339 -3.884 1.00 94.19 537 ARG A C 1
ATOM 4037 O O . ARG A 1 537 ? 20.626 -22.581 -2.923 1.00 94.19 537 ARG A O 1
ATOM 4044 N N . LEU A 1 538 ? 19.785 -23.021 -4.961 1.00 94.06 538 LEU A N 1
ATOM 4045 C CA . LEU A 1 538 ? 19.060 -21.765 -5.145 1.00 94.06 538 LEU A CA 1
ATOM 4046 C C . LEU A 1 538 ? 17.589 -22.064 -5.446 1.00 94.06 538 LEU A C 1
ATOM 4048 O O . LEU A 1 538 ? 17.283 -23.074 -6.071 1.00 94.06 538 LEU A O 1
ATOM 4052 N N . ASP A 1 539 ? 16.693 -21.175 -5.031 1.00 92.81 539 ASP A N 1
ATOM 4053 C CA . ASP A 1 539 ? 15.277 -21.206 -5.412 1.00 92.81 539 ASP A CA 1
ATOM 4054 C C . ASP A 1 539 ? 14.790 -19.783 -5.719 1.00 92.81 539 ASP A C 1
ATOM 4056 O O . ASP A 1 539 ? 15.386 -18.801 -5.272 1.00 92.81 539 ASP A O 1
ATOM 4060 N N . GLY A 1 540 ? 13.742 -19.644 -6.524 1.00 89.12 540 GLY A N 1
ATOM 4061 C CA . GLY A 1 540 ? 13.131 -18.342 -6.794 1.00 89.12 540 GLY A CA 1
ATOM 4062 C C . GLY A 1 540 ? 12.046 -18.015 -5.780 1.00 89.12 540 GLY A C 1
ATOM 4063 O O . GLY A 1 540 ? 11.387 -18.904 -5.249 1.00 89.12 540 GLY A O 1
ATOM 4064 N N . CYS A 1 541 ? 11.791 -16.739 -5.538 1.00 84.62 541 CYS A N 1
ATOM 4065 C CA . CYS A 1 541 ? 10.573 -16.329 -4.852 1.00 84.62 541 CYS A CA 1
ATOM 4066 C C . CYS A 1 541 ? 10.007 -15.044 -5.447 1.00 84.62 541 CYS A C 1
ATOM 4068 O O . CYS A 1 541 ? 10.694 -14.288 -6.144 1.00 84.62 541 CYS A O 1
ATOM 4070 N N . GLU A 1 542 ? 8.719 -14.832 -5.197 1.00 79.25 542 GLU A N 1
ATOM 4071 C CA . GLU A 1 542 ? 8.097 -13.544 -5.466 1.00 79.25 542 GLU A CA 1
ATOM 4072 C C . GLU A 1 542 ? 8.672 -12.479 -4.532 1.00 79.25 542 GLU A C 1
ATOM 4074 O O . GLU A 1 542 ? 9.032 -12.813 -3.394 1.00 79.25 542 GLU A O 1
ATOM 4079 N N . PRO A 1 543 ? 8.711 -11.203 -4.968 1.00 67.81 543 PRO A N 1
ATOM 4080 C CA . PRO A 1 543 ? 8.906 -10.121 -4.029 1.00 67.81 543 PRO A CA 1
ATOM 4081 C C . PRO A 1 543 ? 7.821 -10.240 -2.976 1.00 67.81 543 PRO A C 1
ATOM 4083 O O . PRO A 1 543 ? 6.644 -10.451 -3.293 1.00 67.81 543 PRO A O 1
ATOM 4086 N N . ARG A 1 544 ? 8.230 -10.155 -1.713 1.00 58.72 544 ARG A N 1
ATOM 4087 C CA . ARG A 1 544 ? 7.299 -10.246 -0.598 1.00 58.72 544 ARG A CA 1
ATOM 4088 C C . ARG A 1 544 ? 6.173 -9.241 -0.837 1.00 58.72 544 ARG A C 1
ATOM 4090 O O . ARG A 1 544 ? 6.416 -8.040 -0.911 1.00 58.72 544 ARG A O 1
ATOM 4097 N N . GLN A 1 545 ? 4.939 -9.730 -0.950 1.00 44.44 545 GLN A N 1
ATOM 4098 C CA . GLN A 1 545 ? 3.808 -8.890 -0.594 1.00 44.44 545 GLN A CA 1
ATOM 4099 C C . GLN A 1 545 ? 3.993 -8.622 0.891 1.00 44.44 545 GLN A C 1
ATOM 4101 O O . GLN A 1 545 ? 4.027 -9.567 1.681 1.00 44.44 545 GLN A O 1
ATOM 4106 N N . GLU A 1 546 ? 4.210 -7.365 1.265 1.00 28.75 546 GLU A N 1
ATOM 4107 C CA . GLU A 1 546 ? 4.142 -6.976 2.665 1.00 28.75 546 GLU A CA 1
ATOM 4108 C C . GLU A 1 546 ? 2.818 -7.514 3.213 1.00 28.75 546 GLU A C 1
ATOM 4110 O O . GLU A 1 546 ? 1.735 -7.135 2.759 1.00 28.75 546 GLU A O 1
ATOM 4115 N N . SER A 1 547 ? 2.902 -8.480 4.130 1.00 26.12 547 SER A N 1
ATOM 4116 C CA . SER A 1 547 ? 1.744 -8.938 4.877 1.00 26.12 547 SER A CA 1
ATOM 4117 C C . SER A 1 547 ? 1.075 -7.691 5.467 1.00 26.12 547 SER A C 1
ATOM 4119 O O . SER A 1 547 ? 1.767 -6.925 6.138 1.00 26.12 547 SER A O 1
ATOM 4121 N N . PRO A 1 548 ? -0.248 -7.489 5.322 1.00 30.95 548 PRO A N 1
ATOM 4122 C CA . PRO A 1 548 ? -0.947 -6.343 5.913 1.00 30.95 548 PRO A CA 1
ATOM 4123 C C . PRO A 1 548 ? -0.988 -6.368 7.459 1.00 30.95 548 PRO A C 1
ATOM 4125 O O . PRO A 1 548 ? -1.780 -5.664 8.076 1.00 30.95 548 PRO A O 1
ATOM 4128 N N . ALA A 1 549 ? -0.154 -7.190 8.098 1.00 28.80 549 ALA A N 1
ATOM 4129 C CA . ALA A 1 549 ? -0.105 -7.454 9.529 1.00 28.80 549 ALA A CA 1
ATOM 4130 C C . ALA A 1 549 ? 1.306 -7.209 10.100 1.00 28.80 549 ALA A C 1
ATOM 4132 O O . ALA A 1 549 ? 1.857 -8.035 10.815 1.00 28.80 549 ALA A O 1
ATOM 4133 N N . ALA A 1 550 ? 1.906 -6.077 9.749 1.00 26.44 550 ALA A N 1
ATOM 4134 C CA . ALA A 1 550 ? 2.848 -5.332 10.579 1.00 26.44 550 ALA A CA 1
ATOM 4135 C C . ALA A 1 550 ? 2.851 -3.915 10.005 1.00 26.44 550 ALA A C 1
ATOM 4137 O O . ALA A 1 550 ? 3.100 -3.733 8.818 1.00 26.44 550 ALA A O 1
ATOM 4138 N N . SER A 1 551 ? 2.469 -2.932 10.813 1.00 32.12 551 SER A N 1
ATOM 4139 C CA . SER A 1 551 ? 2.259 -1.544 10.408 1.00 32.12 551 SER A CA 1
ATOM 4140 C C . SER A 1 551 ? 3.556 -0.882 9.926 1.00 32.12 551 SER A C 1
ATOM 4142 O O . SER A 1 551 ? 4.201 -0.148 10.673 1.00 32.12 551 SER A O 1
ATOM 4144 N N . VAL A 1 552 ? 3.922 -1.103 8.664 1.00 30.25 552 VAL A N 1
ATOM 4145 C CA . VAL A 1 552 ? 4.528 -0.044 7.858 1.00 30.25 552 VAL A CA 1
ATOM 4146 C C . VAL A 1 552 ? 3.396 0.963 7.644 1.00 30.25 552 VAL A C 1
ATOM 4148 O O . VAL A 1 552 ? 2.321 0.559 7.185 1.00 30.25 552 VAL A O 1
ATOM 4151 N N . PRO A 1 553 ? 3.547 2.239 8.045 1.00 34.38 553 PRO A N 1
ATOM 4152 C CA . PRO A 1 553 ? 2.549 3.246 7.723 1.00 34.38 553 PRO A CA 1
ATOM 4153 C C . PRO A 1 553 ? 2.289 3.175 6.216 1.00 34.38 553 PRO A C 1
ATOM 4155 O O . PRO A 1 553 ? 3.256 3.049 5.458 1.00 34.38 553 PRO A O 1
ATOM 4158 N N . PRO A 1 554 ? 1.029 3.219 5.753 1.00 47.03 554 PRO A N 1
ATOM 4159 C CA . PRO A 1 554 ? 0.765 3.244 4.323 1.00 47.03 554 PRO A CA 1
ATOM 4160 C C . PRO A 1 554 ? 1.620 4.362 3.694 1.00 47.03 554 PRO A C 1
ATOM 4162 O O . PRO A 1 554 ? 1.869 5.371 4.361 1.00 47.03 554 PRO A O 1
ATOM 4165 N N . PRO A 1 555 ? 2.119 4.208 2.453 1.00 50.75 555 PRO A N 1
ATOM 4166 C CA . PRO A 1 555 ? 3.153 5.076 1.859 1.00 50.75 555 PRO A CA 1
ATOM 4167 C C . PRO A 1 555 ? 2.812 6.583 1.818 1.00 50.75 555 PRO A C 1
ATOM 4169 O O . PRO A 1 555 ? 3.643 7.412 1.450 1.00 50.75 555 PRO A O 1
ATOM 4172 N N . ASN A 1 556 ? 1.588 6.942 2.198 1.00 61.94 556 ASN A N 1
ATOM 4173 C CA . ASN A 1 556 ? 1.014 8.272 2.285 1.00 61.94 556 ASN A CA 1
ATOM 4174 C C . ASN A 1 556 ? 0.653 8.747 3.713 1.00 61.94 556 ASN A C 1
ATOM 4176 O O . ASN A 1 556 ? 0.150 9.859 3.827 1.00 61.94 556 ASN A O 1
ATOM 4180 N N . ALA A 1 557 ? 0.892 7.979 4.784 1.00 62.75 557 ALA A N 1
ATOM 4181 C CA . ALA A 1 557 ? 0.416 8.308 6.138 1.00 62.75 557 ALA A CA 1
ATOM 4182 C C . ALA A 1 557 ? 0.910 9.672 6.646 1.00 62.75 557 ALA A C 1
ATOM 4184 O O . ALA A 1 557 ? 0.153 10.413 7.266 1.00 62.75 557 ALA A O 1
ATOM 4185 N N . ASN A 1 558 ? 2.164 10.014 6.338 1.00 78.25 558 ASN A N 1
ATOM 4186 C CA . ASN A 1 558 ? 2.753 11.308 6.675 1.00 78.25 558 ASN A CA 1
ATOM 4187 C C . ASN A 1 558 ? 2.799 12.276 5.481 1.00 78.25 558 ASN A C 1
ATOM 4189 O O . ASN A 1 558 ? 3.310 13.380 5.617 1.00 78.25 558 ASN A O 1
ATOM 4193 N N . ARG A 1 559 ? 2.313 11.893 4.291 1.00 86.94 559 ARG A N 1
ATOM 4194 C CA . ARG A 1 559 ? 2.346 12.773 3.111 1.00 86.94 559 ARG A CA 1
ATOM 4195 C C . ARG A 1 559 ? 1.348 13.908 3.278 1.00 86.94 559 ARG A C 1
ATOM 4197 O O . ARG A 1 559 ? 0.245 13.709 3.781 1.00 86.94 559 ARG A O 1
ATOM 4204 N N . SER A 1 560 ? 1.725 15.081 2.792 1.00 93.69 560 SER A N 1
ATOM 4205 C CA . SER A 1 560 ? 0.854 16.244 2.850 1.00 93.69 560 SER A CA 1
ATOM 4206 C C . SER A 1 560 ? -0.414 16.067 2.007 1.00 93.69 560 SER A C 1
ATOM 4208 O O . SER A 1 560 ? -0.412 15.428 0.951 1.00 93.69 560 SER A O 1
ATOM 4210 N N . ILE A 1 561 ? -1.519 16.655 2.463 1.00 95.06 561 ILE A N 1
ATOM 4211 C CA . ILE A 1 561 ? -2.796 16.630 1.745 1.00 95.06 561 ILE A CA 1
ATOM 4212 C C . ILE A 1 561 ? -3.044 17.992 1.112 1.00 95.06 561 ILE A C 1
ATOM 4214 O O . ILE A 1 561 ? -3.176 18.986 1.819 1.00 95.06 561 ILE A O 1
ATOM 4218 N N . ILE A 1 562 ? -3.150 18.039 -0.215 1.00 96.25 562 ILE A N 1
ATOM 4219 C CA . ILE A 1 562 ? -3.406 19.278 -0.959 1.00 96.25 562 ILE A CA 1
ATOM 4220 C C . ILE A 1 562 ? -4.905 19.402 -1.237 1.00 96.25 562 ILE A C 1
ATOM 4222 O O . ILE A 1 562 ? -5.481 18.548 -1.909 1.00 96.25 562 ILE A O 1
ATOM 4226 N N . LEU A 1 563 ? -5.541 20.473 -0.763 1.00 96.12 563 LEU A N 1
ATOM 4227 C CA . LEU A 1 563 ? -6.955 20.756 -0.996 1.00 96.12 563 LEU A CA 1
ATOM 4228 C C . LEU A 1 563 ? -7.119 21.700 -2.183 1.00 96.12 563 LEU A C 1
ATOM 4230 O O . LEU A 1 563 ? -6.676 22.848 -2.140 1.00 96.12 563 LEU A O 1
ATOM 4234 N N . ILE A 1 564 ? -7.834 21.246 -3.210 1.00 95.50 564 ILE A N 1
ATOM 4235 C CA . ILE A 1 564 ? -8.251 22.046 -4.368 1.00 95.50 564 ILE A CA 1
ATOM 4236 C C . ILE A 1 564 ? -9.776 22.180 -4.410 1.00 95.50 564 ILE A C 1
ATOM 4238 O O . ILE A 1 564 ? -10.506 21.375 -3.834 1.00 95.50 564 ILE A O 1
ATOM 4242 N N . GLY A 1 565 ? -10.278 23.201 -5.099 1.00 91.88 565 GLY A N 1
ATOM 4243 C CA . GLY A 1 565 ? -11.714 23.418 -5.291 1.00 91.88 565 GLY A CA 1
ATOM 4244 C C . GLY A 1 565 ? -12.077 24.894 -5.390 1.00 91.88 565 GLY A C 1
ATOM 4245 O O . GLY A 1 565 ? -11.250 25.776 -5.135 1.00 91.88 565 GLY A O 1
ATOM 4246 N N . MET A 1 566 ? -13.332 25.171 -5.736 1.00 87.31 566 MET A N 1
ATOM 4247 C CA . MET A 1 566 ? -13.832 26.537 -5.922 1.00 87.31 566 MET A CA 1
ATOM 4248 C C . MET A 1 566 ? -13.729 27.390 -4.648 1.00 87.31 566 MET A C 1
ATOM 4250 O O . MET A 1 566 ? -13.612 26.898 -3.523 1.00 87.31 566 MET A O 1
ATOM 4254 N N . ARG A 1 567 ? -13.755 28.716 -4.802 1.00 79.81 567 ARG A N 1
ATOM 4255 C CA . ARG A 1 567 ? -13.900 29.635 -3.658 1.00 79.81 567 ARG A CA 1
ATOM 4256 C C . ARG A 1 567 ? -15.226 29.344 -2.937 1.00 79.81 567 ARG A C 1
ATOM 4258 O O . ARG A 1 567 ? -16.179 28.913 -3.574 1.00 79.81 567 ARG A O 1
ATOM 4265 N N . ALA A 1 568 ? -15.264 29.544 -1.619 1.00 74.31 568 ALA A N 1
ATOM 4266 C CA . ALA A 1 568 ? -16.428 29.283 -0.759 1.00 74.31 568 ALA A CA 1
ATOM 4267 C C . ALA A 1 568 ? -16.932 27.821 -0.666 1.00 74.31 568 ALA A C 1
ATOM 4269 O O . ALA A 1 568 ? -17.922 27.564 0.021 1.00 74.31 568 ALA A O 1
ATOM 4270 N N . CYS A 1 569 ? -16.226 26.831 -1.236 1.00 81.38 569 CYS A N 1
ATOM 4271 C CA . CYS A 1 569 ? -16.578 25.417 -1.027 1.00 81.38 569 CYS A CA 1
ATOM 4272 C C . CYS A 1 569 ? -16.201 24.877 0.371 1.00 81.38 569 CYS A C 1
ATOM 4274 O O . CYS A 1 569 ? -16.542 23.745 0.700 1.00 81.38 569 CYS A O 1
ATOM 4276 N N . GLY A 1 570 ? -15.538 25.689 1.209 1.00 81.06 570 GLY A N 1
ATOM 4277 C CA . GLY A 1 570 ? -15.201 25.351 2.598 1.00 81.06 570 GLY A CA 1
ATOM 4278 C C . GLY A 1 570 ? -13.780 24.823 2.823 1.00 81.06 570 GLY A C 1
ATOM 4279 O O . GLY A 1 570 ? -13.541 24.202 3.855 1.00 81.06 570 GLY A O 1
ATOM 4280 N N . LYS A 1 571 ? -12.840 25.060 1.890 1.00 88.56 571 LYS A N 1
ATOM 4281 C CA . LYS A 1 571 ? -11.457 24.537 1.963 1.00 88.56 571 LYS A CA 1
ATOM 4282 C C . LYS A 1 571 ? -10.766 24.881 3.272 1.00 88.56 571 LYS A C 1
ATOM 4284 O O . LYS A 1 571 ? -10.370 23.968 3.977 1.00 88.56 571 LYS A O 1
ATOM 4289 N N . THR A 1 572 ? -10.704 26.161 3.632 1.00 83.50 572 THR A N 1
ATOM 4290 C CA . THR A 1 572 ? -10.053 26.621 4.865 1.00 83.50 572 THR A CA 1
ATOM 4291 C C . THR A 1 572 ? -10.650 25.940 6.096 1.00 83.50 572 THR A C 1
ATOM 4293 O O . THR A 1 572 ? -9.919 25.426 6.935 1.00 83.50 572 THR A O 1
ATOM 4296 N N . THR A 1 573 ? -11.981 25.845 6.183 1.00 84.88 573 THR A N 1
ATOM 4297 C CA . THR A 1 573 ? -12.663 25.174 7.300 1.00 84.88 573 THR A CA 1
ATOM 4298 C C . THR A 1 573 ? -12.318 23.687 7.373 1.00 84.88 573 THR A C 1
ATOM 4300 O O . THR A 1 573 ? -11.986 23.191 8.445 1.00 84.88 573 THR A O 1
ATOM 4303 N N . MET A 1 574 ? -12.374 22.971 6.248 1.00 88.81 574 MET A N 1
ATOM 4304 C CA . MET A 1 574 ? -12.072 21.537 6.216 1.00 88.81 574 MET A CA 1
ATOM 4305 C C . MET A 1 574 ? -10.584 21.254 6.417 1.00 88.81 574 MET A C 1
ATOM 4307 O O . MET A 1 574 ? -10.242 20.276 7.071 1.00 88.81 574 MET A O 1
ATOM 4311 N N . ALA A 1 575 ? -9.705 22.137 5.944 1.00 90.69 575 ALA A N 1
ATOM 4312 C CA . ALA A 1 575 ? -8.270 22.033 6.150 1.00 90.69 575 ALA A CA 1
ATOM 4313 C C . ALA A 1 575 ? -7.909 22.098 7.644 1.00 90.69 575 ALA A C 1
ATOM 4315 O O . ALA A 1 575 ? -7.109 21.291 8.102 1.00 90.69 575 ALA A O 1
ATOM 4316 N N . HIS A 1 576 ? -8.565 22.967 8.426 1.00 86.56 576 HIS A N 1
ATOM 4317 C CA . HIS A 1 576 ? -8.402 23.001 9.886 1.00 86.56 576 HIS A CA 1
ATOM 4318 C C . HIS A 1 576 ? -8.873 21.704 10.558 1.00 86.56 576 HIS A C 1
ATOM 4320 O O . HIS A 1 576 ? -8.168 21.163 11.407 1.00 86.56 576 HIS A O 1
ATOM 4326 N N . VAL A 1 577 ? -10.042 21.184 10.159 1.00 84.25 577 VAL A N 1
ATOM 4327 C CA . VAL A 1 577 ? -10.576 19.913 10.686 1.00 84.25 577 VAL A CA 1
ATOM 4328 C C . VAL A 1 577 ? -9.602 18.764 10.409 1.00 84.25 577 VAL A C 1
ATOM 4330 O O . VAL A 1 577 ? -9.339 17.945 11.287 1.00 84.25 577 VAL A O 1
ATOM 4333 N N . MET A 1 578 ? -9.037 18.722 9.201 1.00 88.81 578 MET A N 1
ATOM 4334 C CA . MET A 1 578 ? -8.051 17.722 8.792 1.00 88.81 578 MET A CA 1
ATOM 4335 C C . MET A 1 578 ? -6.737 17.860 9.561 1.00 88.81 578 MET A C 1
ATOM 4337 O O . MET A 1 578 ? -6.249 16.867 10.092 1.00 88.81 578 MET A O 1
ATOM 4341 N N . ALA A 1 579 ? -6.194 19.075 9.654 1.00 89.19 579 ALA A N 1
ATOM 4342 C CA . ALA A 1 579 ? -4.942 19.365 10.347 1.00 89.19 579 ALA A CA 1
ATOM 4343 C C . ALA A 1 579 ? -5.014 18.967 11.829 1.00 89.19 579 ALA A C 1
ATOM 4345 O O . ALA A 1 579 ? -4.136 18.260 12.318 1.00 89.19 579 ALA A O 1
ATOM 4346 N N . GLN A 1 580 ? -6.104 19.325 12.519 1.00 82.50 580 GLN A N 1
ATOM 4347 C CA . GLN A 1 580 ? -6.328 18.922 13.910 1.00 82.50 580 GLN A CA 1
ATOM 4348 C C . GLN A 1 580 ? -6.425 17.405 14.068 1.00 82.50 580 GLN A C 1
ATOM 4350 O O . GLN A 1 580 ? -5.775 16.842 14.944 1.00 82.50 580 GLN A O 1
ATOM 4355 N N . LYS A 1 581 ? -7.218 16.739 13.222 1.00 81.12 581 LYS A N 1
ATOM 4356 C CA . LYS A 1 581 ? -7.437 15.293 13.326 1.00 81.12 581 LYS A CA 1
ATOM 4357 C C . LYS A 1 581 ? -6.174 14.479 13.028 1.00 81.12 581 LYS A C 1
ATOM 4359 O O . LYS A 1 581 ? -5.957 13.452 13.657 1.00 81.12 581 LYS A O 1
ATOM 4364 N N . LEU A 1 582 ? -5.382 14.910 12.048 1.00 84.88 582 LEU A N 1
ATOM 4365 C CA . LEU A 1 582 ? -4.161 14.222 11.626 1.00 84.88 582 LEU A CA 1
ATOM 4366 C C . LEU A 1 582 ? -2.918 14.661 12.406 1.00 84.88 582 LEU A C 1
ATOM 4368 O O . LEU A 1 582 ? -1.842 14.127 12.157 1.00 84.88 582 LEU A O 1
ATOM 4372 N N . HIS A 1 583 ? -3.045 15.636 13.311 1.00 85.12 583 HIS A N 1
ATOM 4373 C CA . HIS A 1 583 ? -1.912 16.285 13.976 1.00 85.12 583 HIS A CA 1
ATOM 4374 C C . HIS A 1 583 ? -0.879 16.850 12.978 1.00 85.12 583 HIS A C 1
ATOM 4376 O O . HIS A 1 583 ? 0.328 16.775 13.196 1.00 85.12 583 HIS A O 1
ATOM 4382 N N . MET A 1 584 ? -1.368 17.420 11.873 1.00 90.81 584 MET A N 1
ATOM 4383 C CA . MET A 1 584 ? -0.569 18.027 10.803 1.00 90.81 584 MET A CA 1
ATOM 4384 C C . MET A 1 584 ? -0.612 19.555 10.875 1.00 90.81 584 MET A C 1
ATOM 4386 O O . MET A 1 584 ? -1.556 20.142 11.404 1.00 90.81 584 MET A O 1
ATOM 4390 N N . GLN A 1 585 ? 0.393 20.214 10.302 1.00 93.50 585 GLN A N 1
ATOM 4391 C CA . GLN A 1 585 ? 0.427 21.673 10.199 1.00 93.50 585 GLN A CA 1
ATOM 4392 C C . GLN A 1 585 ? -0.433 22.161 9.027 1.00 93.50 585 GLN A C 1
ATOM 4394 O O . GLN A 1 585 ? -0.478 21.538 7.969 1.00 93.50 585 GLN A O 1
ATOM 4399 N N . LEU A 1 586 ? -1.128 23.285 9.200 1.00 94.88 586 LEU A N 1
ATOM 4400 C CA . LEU A 1 586 ? -1.898 23.915 8.127 1.00 94.88 586 LEU A CA 1
ATOM 4401 C C . LEU A 1 586 ? -1.023 24.925 7.379 1.00 94.88 586 LEU A C 1
ATOM 4403 O O . LEU A 1 586 ? -0.403 25.780 8.005 1.00 94.88 586 LEU A O 1
ATOM 4407 N N . LEU A 1 587 ? -1.030 24.859 6.049 1.00 95.00 587 LEU A N 1
ATOM 4408 C CA . LEU A 1 587 ? -0.412 25.848 5.170 1.00 95.00 587 LEU A CA 1
ATOM 4409 C C . LEU A 1 587 ? -1.455 26.356 4.169 1.00 95.00 587 LEU A C 1
ATOM 4411 O O . LEU A 1 587 ? -1.891 25.603 3.298 1.00 95.00 587 LEU A O 1
ATOM 4415 N N . ASP A 1 588 ? -1.863 27.619 4.273 1.00 93.00 588 ASP A N 1
ATOM 4416 C CA . ASP A 1 588 ? -2.687 28.255 3.241 1.00 93.00 588 ASP A CA 1
ATOM 4417 C C . ASP A 1 588 ? -1.783 28.933 2.203 1.00 93.00 588 ASP A C 1
ATOM 4419 O O . ASP A 1 588 ? -0.905 29.727 2.541 1.00 93.00 588 ASP A O 1
ATOM 4423 N N . LEU A 1 589 ? -1.946 28.568 0.928 1.00 91.56 589 LEU A N 1
ATOM 4424 C CA . LEU A 1 589 ? -1.103 29.090 -0.146 1.00 91.56 589 LEU A CA 1
ATOM 4425 C C . LEU A 1 589 ? -1.399 30.549 -0.477 1.00 91.56 589 LEU A C 1
ATOM 4427 O O . LEU A 1 589 ? -0.526 31.205 -1.043 1.00 91.56 589 LEU A O 1
ATOM 4431 N N . ASP A 1 590 ? -2.590 31.052 -0.149 1.00 89.31 590 ASP A N 1
ATOM 4432 C CA . ASP A 1 590 ? -2.870 32.472 -0.312 1.00 89.31 590 ASP A CA 1
ATOM 4433 C C . ASP A 1 590 ? -2.074 33.278 0.731 1.00 89.31 590 ASP A C 1
ATOM 4435 O O . ASP A 1 590 ? -1.395 34.232 0.365 1.00 89.31 590 ASP A O 1
ATOM 4439 N N . ASP A 1 591 ? -2.035 32.830 1.991 1.00 90.31 591 ASP A N 1
ATOM 4440 C CA . ASP A 1 591 ? -1.214 33.458 3.042 1.00 90.31 591 ASP A CA 1
ATOM 4441 C C . ASP A 1 591 ? 0.290 33.327 2.735 1.00 90.31 591 ASP A C 1
ATOM 4443 O O . ASP A 1 591 ? 1.069 34.265 2.919 1.00 90.31 591 ASP A O 1
ATOM 4447 N N . TYR A 1 592 ? 0.710 32.171 2.208 1.00 90.88 592 TYR A N 1
ATOM 4448 C CA . TYR A 1 592 ? 2.088 31.947 1.767 1.00 90.88 592 TYR A CA 1
ATOM 4449 C C . TYR A 1 592 ? 2.483 32.882 0.616 1.00 90.88 592 TYR A C 1
ATOM 4451 O O . TYR A 1 592 ? 3.607 33.383 0.585 1.00 90.88 592 TYR A O 1
ATOM 4459 N N . PHE A 1 593 ? 1.564 33.139 -0.321 1.00 92.56 593 PHE A N 1
ATOM 4460 C CA . PHE A 1 593 ? 1.765 34.106 -1.398 1.00 92.56 593 PHE A CA 1
ATOM 4461 C C . PHE A 1 593 ? 1.977 35.513 -0.834 1.00 92.56 593 PHE A C 1
ATOM 4463 O O . PHE A 1 593 ? 2.963 36.162 -1.177 1.00 92.56 593 PHE A O 1
ATOM 4470 N N . GLU A 1 594 ? 1.091 35.970 0.056 1.00 91.88 594 GLU A N 1
ATOM 4471 C CA . GLU A 1 594 ? 1.183 37.307 0.654 1.00 91.88 594 GLU A CA 1
ATOM 4472 C C . GLU A 1 594 ? 2.488 37.468 1.446 1.00 91.88 594 GLU A C 1
ATOM 4474 O O . GLU A 1 594 ? 3.169 38.481 1.310 1.00 91.88 594 GLU A O 1
ATOM 4479 N N . ALA A 1 595 ? 2.919 36.440 2.183 1.00 89.88 595 ALA A N 1
ATOM 4480 C CA . ALA A 1 595 ? 4.206 36.448 2.878 1.00 89.88 595 ALA A CA 1
ATOM 4481 C C . ALA A 1 595 ? 5.411 36.581 1.922 1.00 89.88 595 ALA A C 1
ATOM 4483 O O . ALA A 1 595 ? 6.367 37.296 2.231 1.00 89.88 595 ALA A O 1
ATOM 4484 N N . LYS A 1 596 ? 5.378 35.921 0.754 1.00 91.19 596 LYS A N 1
ATOM 4485 C CA . LYS A 1 596 ? 6.435 36.011 -0.274 1.00 91.19 596 LYS A CA 1
ATOM 4486 C C . LYS A 1 596 ? 6.461 37.364 -0.982 1.00 91.19 596 LYS A C 1
ATOM 4488 O O . LYS A 1 596 ? 7.537 37.820 -1.359 1.00 91.19 596 LYS A O 1
ATOM 4493 N N . GLU A 1 597 ? 5.311 38.016 -1.105 1.00 90.50 597 GLU A N 1
ATOM 4494 C CA . GLU A 1 597 ? 5.165 39.367 -1.659 1.00 90.50 597 GLU A CA 1
ATOM 4495 C C . GLU A 1 597 ? 5.199 40.448 -0.558 1.00 90.50 597 GLU A C 1
ATOM 4497 O O . GLU A 1 597 ? 4.517 41.466 -0.641 1.00 90.50 597 GLU A O 1
ATOM 4502 N N . ALA A 1 598 ? 5.994 40.232 0.498 1.00 86.75 598 ALA A N 1
ATOM 4503 C CA . ALA A 1 598 ? 6.248 41.195 1.577 1.00 86.75 598 ALA A CA 1
ATOM 4504 C C . ALA A 1 598 ? 4.986 41.721 2.302 1.00 86.75 598 ALA A C 1
ATOM 4506 O O . ALA A 1 598 ? 4.957 42.856 2.778 1.00 86.75 598 ALA A O 1
ATOM 4507 N N . GLY A 1 599 ? 3.949 40.891 2.413 1.00 84.25 599 GLY A N 1
ATOM 4508 C CA . GLY A 1 599 ? 2.680 41.212 3.069 1.00 84.25 599 GLY A CA 1
ATOM 4509 C C . GLY A 1 599 ? 1.668 41.937 2.177 1.00 84.25 599 GLY A C 1
ATOM 4510 O O . GLY A 1 599 ? 0.627 42.367 2.673 1.00 84.25 599 GLY A O 1
ATOM 4511 N N . VAL A 1 600 ? 1.941 42.091 0.876 1.00 87.50 600 VAL A N 1
ATOM 4512 C CA . VAL A 1 600 ? 0.980 42.665 -0.074 1.00 87.50 600 VAL A CA 1
ATOM 4513 C C . VAL A 1 600 ? -0.169 41.683 -0.292 1.00 87.50 600 VAL A C 1
ATOM 4515 O O . VAL A 1 600 ? 0.038 40.558 -0.744 1.00 87.50 600 VAL A O 1
ATOM 4518 N N . SER A 1 601 ? -1.399 42.126 -0.008 1.00 88.50 601 SER A N 1
ATOM 4519 C CA . SER A 1 601 ? -2.585 41.282 -0.196 1.00 88.50 601 SER A CA 1
ATOM 4520 C C . SER A 1 601 ? -2.786 40.892 -1.661 1.00 88.50 601 SER A C 1
ATOM 4522 O O . SER A 1 601 ? -2.529 41.693 -2.565 1.00 88.50 601 SER A O 1
ATOM 4524 N N . ILE A 1 602 ? -3.364 39.716 -1.924 1.00 86.81 602 ILE A N 1
ATOM 4525 C CA . ILE A 1 602 ? -3.647 39.266 -3.305 1.00 86.81 602 ILE A CA 1
ATOM 4526 C C . ILE A 1 602 ? -4.501 40.290 -4.070 1.00 86.81 602 ILE A C 1
ATOM 4528 O O . ILE A 1 602 ? -4.293 40.522 -5.260 1.00 86.81 602 ILE A O 1
ATOM 4532 N N . LYS A 1 603 ? -5.462 40.933 -3.392 1.00 85.81 603 LYS A N 1
ATOM 4533 C CA . LYS A 1 603 ? -6.322 41.964 -3.995 1.00 85.81 603 LYS A CA 1
ATOM 4534 C C . LYS A 1 603 ? -5.505 43.162 -4.482 1.00 85.81 603 LYS A C 1
ATOM 4536 O O . LYS A 1 603 ? -5.757 43.653 -5.580 1.00 85.81 603 LYS A O 1
ATOM 4541 N N . GLN A 1 604 ? -4.554 43.615 -3.672 1.00 86.62 604 GLN A N 1
ATOM 4542 C CA . GLN A 1 604 ? -3.667 44.718 -4.022 1.00 86.62 604 GLN A CA 1
ATOM 4543 C C . GLN A 1 604 ? -2.698 44.311 -5.137 1.00 86.62 604 GLN A C 1
ATOM 4545 O O . GLN A 1 604 ? -2.600 45.016 -6.137 1.00 86.62 604 GLN A O 1
ATOM 4550 N N . PHE A 1 605 ? -2.085 43.129 -5.035 1.00 89.62 605 PHE A N 1
ATOM 4551 C CA . PHE A 1 605 ? -1.171 42.605 -6.051 1.00 89.62 605 PHE A CA 1
ATOM 4552 C C . PHE A 1 605 ? -1.836 42.504 -7.433 1.00 89.62 605 PHE A C 1
ATOM 4554 O O . PHE A 1 605 ? -1.272 42.928 -8.439 1.00 89.62 605 PHE A O 1
ATOM 4561 N N . VAL A 1 606 ? -3.062 41.972 -7.500 1.00 88.12 606 VAL A N 1
ATOM 4562 C CA . VAL A 1 606 ? -3.814 41.860 -8.763 1.00 88.12 606 VAL A CA 1
ATOM 4563 C C . VAL A 1 606 ? -4.187 43.236 -9.318 1.00 88.12 606 VAL A C 1
ATOM 4565 O O . VAL A 1 606 ? -4.166 43.413 -10.532 1.00 88.12 606 VAL A O 1
ATOM 4568 N N . HIS A 1 607 ? -4.502 44.214 -8.466 1.00 86.25 607 HIS A N 1
ATOM 4569 C CA . HIS A 1 607 ? -4.762 45.584 -8.910 1.00 86.25 607 HIS A CA 1
ATOM 4570 C C . HIS A 1 607 ? -3.502 46.250 -9.496 1.00 86.25 607 HIS A C 1
ATOM 4572 O O . HIS A 1 607 ? -3.597 46.968 -10.486 1.00 86.25 607 HIS A O 1
ATOM 4578 N N . GLU A 1 608 ? -2.328 46.000 -8.912 1.00 88.56 608 GLU A N 1
ATOM 4579 C CA . GLU A 1 608 ? -1.052 46.594 -9.339 1.00 88.56 608 GLU A CA 1
ATOM 4580 C C . GLU A 1 608 ? -0.426 45.894 -10.561 1.00 88.56 608 GLU A C 1
ATOM 4582 O O . GLU A 1 608 ? 0.163 46.556 -11.415 1.00 88.56 608 GLU A O 1
ATOM 4587 N N . HIS A 1 609 ? -0.563 44.568 -10.674 1.00 88.56 609 HIS A N 1
ATOM 4588 C CA . HIS A 1 609 ? 0.172 43.751 -11.653 1.00 88.56 609 HIS A CA 1
ATOM 4589 C C . HIS A 1 609 ? -0.711 42.900 -12.582 1.00 88.56 609 HIS A C 1
ATOM 4591 O O . HIS A 1 609 ? -0.217 42.311 -13.547 1.00 88.56 609 HIS A O 1
ATOM 4597 N N . GLY A 1 610 ? -2.018 42.831 -12.327 1.00 87.81 610 GLY A N 1
ATOM 4598 C CA . GLY A 1 610 ? -2.976 42.059 -13.117 1.00 87.81 610 GLY A CA 1
ATOM 4599 C C . GLY A 1 610 ? -2.983 40.548 -12.838 1.00 87.81 610 GLY A C 1
ATOM 4600 O O . GLY A 1 610 ? -2.101 39.975 -12.196 1.00 87.81 610 GLY A O 1
ATOM 4601 N N . TRP A 1 611 ? -4.008 39.867 -13.363 1.00 83.00 611 TRP A N 1
ATOM 4602 C CA . TRP A 1 611 ? -4.230 38.427 -13.155 1.00 83.00 611 TRP A CA 1
ATOM 4603 C C . TRP A 1 611 ? -3.160 37.528 -13.785 1.00 83.00 611 TRP A C 1
ATOM 4605 O O . TRP A 1 611 ? -2.861 36.464 -13.241 1.00 83.00 611 TRP A O 1
ATOM 4615 N N . ALA A 1 612 ? -2.585 37.931 -14.921 1.00 84.00 612 ALA A N 1
ATOM 4616 C CA . ALA A 1 612 ? -1.580 37.134 -15.623 1.00 84.00 612 ALA A CA 1
ATOM 4617 C C . ALA A 1 612 ? -0.297 36.978 -14.790 1.00 84.00 612 ALA A C 1
ATOM 4619 O O . ALA A 1 612 ? 0.208 35.864 -14.632 1.00 84.00 612 ALA A O 1
ATOM 4620 N N . GLU A 1 613 ? 0.185 38.073 -14.197 1.00 88.81 613 GLU A N 1
ATOM 4621 C CA . GLU A 1 613 ? 1.371 38.047 -13.340 1.00 88.81 613 GLU A CA 1
ATOM 4622 C C . GLU A 1 613 ? 1.088 37.329 -12.016 1.00 88.81 613 GLU A C 1
ATOM 4624 O O . GLU A 1 613 ? 1.889 36.493 -11.594 1.00 88.81 613 GLU A O 1
ATOM 4629 N N . PHE A 1 614 ? -0.090 37.545 -11.417 1.00 89.50 614 PHE A N 1
ATOM 4630 C CA . PHE A 1 614 ? -0.521 36.785 -10.241 1.00 89.50 614 PHE A CA 1
ATOM 4631 C C . PHE A 1 614 ? -0.481 35.269 -10.492 1.00 89.50 614 PHE A C 1
ATOM 4633 O O . PHE A 1 614 ? 0.123 34.538 -9.712 1.00 89.50 614 PHE A O 1
ATOM 4640 N N . ARG A 1 615 ? -1.038 34.778 -11.609 1.00 87.00 615 ARG A N 1
ATOM 4641 C CA . ARG A 1 615 ? -1.027 33.339 -11.949 1.00 87.00 615 ARG A CA 1
ATOM 4642 C C . ARG A 1 615 ? 0.382 32.791 -12.174 1.00 87.00 615 ARG A C 1
ATOM 4644 O O . ARG A 1 615 ? 0.664 31.642 -11.813 1.00 87.00 615 ARG A O 1
ATOM 4651 N N . ARG A 1 616 ? 1.281 33.597 -12.747 1.00 88.19 616 ARG A N 1
ATOM 4652 C CA . ARG A 1 616 ? 2.693 33.229 -12.926 1.00 88.19 616 ARG A CA 1
ATOM 4653 C C . ARG A 1 616 ? 3.386 33.050 -11.573 1.00 88.19 616 ARG A C 1
ATOM 4655 O O . ARG A 1 616 ? 4.046 32.033 -11.366 1.00 88.19 616 ARG A O 1
ATOM 4662 N N . ARG A 1 617 ? 3.192 33.992 -10.645 1.00 90.50 617 ARG A N 1
ATOM 4663 C CA . ARG A 1 617 ? 3.740 33.949 -9.278 1.00 90.50 617 ARG A CA 1
ATOM 4664 C C . ARG A 1 617 ? 3.123 32.830 -8.437 1.00 90.50 617 ARG A C 1
ATOM 4666 O O . ARG A 1 617 ? 3.861 32.046 -7.848 1.00 90.50 617 ARG A O 1
ATOM 4673 N N . GLU A 1 618 ? 1.799 32.666 -8.485 1.00 92.25 618 GLU A N 1
ATOM 4674 C CA . GLU A 1 618 ? 1.055 31.583 -7.820 1.00 92.25 618 GLU A CA 1
ATOM 4675 C C . GLU A 1 618 ? 1.602 30.207 -8.231 1.00 92.25 618 GLU A C 1
ATOM 4677 O O . GLU A 1 618 ? 1.792 29.331 -7.391 1.00 92.25 618 GLU A O 1
ATOM 4682 N N . THR A 1 619 ? 1.943 30.018 -9.510 1.00 89.88 619 THR A N 1
ATOM 4683 C CA . THR A 1 619 ? 2.562 28.778 -10.015 1.00 89.88 619 THR A CA 1
ATOM 4684 C C . THR A 1 619 ? 3.949 28.521 -9.409 1.00 89.88 619 THR A C 1
ATOM 4686 O O . THR A 1 619 ? 4.275 27.381 -9.078 1.00 89.88 619 THR A O 1
ATOM 4689 N N . ILE A 1 620 ? 4.781 29.558 -9.275 1.00 90.81 620 ILE A N 1
ATOM 4690 C CA . ILE A 1 620 ? 6.140 29.435 -8.724 1.00 90.81 620 ILE A CA 1
ATOM 4691 C C . ILE A 1 620 ? 6.068 29.090 -7.234 1.00 90.81 620 ILE A C 1
ATOM 4693 O O . ILE A 1 620 ? 6.655 28.096 -6.808 1.00 90.81 620 ILE A O 1
ATOM 4697 N N . TYR A 1 621 ? 5.299 29.860 -6.462 1.00 92.38 621 TYR A N 1
ATOM 4698 C CA . TYR A 1 621 ? 5.215 29.680 -5.012 1.00 92.38 621 TYR A CA 1
ATOM 4699 C C . TYR A 1 621 ? 4.468 28.407 -4.622 1.00 92.38 621 TYR A C 1
ATOM 4701 O O . TYR A 1 621 ? 4.867 27.743 -3.672 1.00 92.38 621 TYR A O 1
ATOM 4709 N N . SER A 1 622 ? 3.440 27.999 -5.376 1.00 89.75 622 SER A N 1
ATOM 4710 C CA . SER A 1 622 ? 2.778 26.710 -5.135 1.00 89.75 622 SER A CA 1
ATOM 4711 C C . SER A 1 622 ? 3.708 25.524 -5.390 1.00 89.75 622 SER A C 1
ATOM 4713 O O . SER A 1 622 ? 3.687 24.572 -4.613 1.00 89.75 622 SER A O 1
ATOM 4715 N N . ARG A 1 623 ? 4.564 25.576 -6.423 1.00 91.50 623 ARG A N 1
ATOM 4716 C CA . ARG A 1 623 ? 5.592 24.548 -6.647 1.00 91.50 623 ARG A CA 1
ATOM 4717 C C . ARG A 1 623 ? 6.576 24.493 -5.483 1.00 91.50 623 ARG A C 1
ATOM 4719 O O . ARG A 1 623 ? 6.787 23.414 -4.939 1.00 91.50 623 ARG A O 1
ATOM 4726 N N . GLU A 1 624 ? 7.122 25.643 -5.091 1.00 91.38 624 GLU A N 1
ATOM 4727 C CA . GLU A 1 624 ? 8.055 25.745 -3.964 1.00 91.38 624 GLU A CA 1
ATOM 4728 C C . GLU A 1 624 ? 7.431 25.187 -2.678 1.00 91.38 624 GLU A C 1
ATOM 4730 O O . GLU A 1 624 ? 8.030 24.338 -2.019 1.00 91.38 624 GLU A O 1
ATOM 4735 N N . ALA A 1 625 ? 6.205 25.604 -2.348 1.00 91.12 625 ALA A N 1
ATOM 4736 C CA . ALA A 1 625 ? 5.492 25.167 -1.154 1.00 91.12 625 ALA A CA 1
ATOM 4737 C C . ALA A 1 625 ? 5.241 23.651 -1.154 1.00 91.12 625 ALA A C 1
ATOM 4739 O O . ALA A 1 625 ? 5.541 22.984 -0.167 1.00 91.12 625 ALA A O 1
ATOM 4740 N N . ILE A 1 626 ? 4.757 23.085 -2.267 1.00 91.31 626 ILE A N 1
ATOM 4741 C CA . ILE A 1 626 ? 4.498 21.641 -2.394 1.00 91.31 626 ILE A CA 1
ATOM 4742 C C . ILE A 1 626 ? 5.799 20.828 -2.303 1.00 91.31 626 ILE A C 1
ATOM 4744 O O . ILE A 1 626 ? 5.806 19.735 -1.738 1.00 91.31 626 ILE A O 1
ATOM 4748 N N . GLU A 1 627 ? 6.906 21.334 -2.851 1.00 87.88 627 GLU A N 1
ATOM 4749 C CA . GLU A 1 627 ? 8.197 20.641 -2.829 1.00 87.88 627 GLU A CA 1
ATOM 4750 C C . GLU A 1 627 ? 8.890 20.696 -1.466 1.00 87.88 627 GLU A C 1
ATOM 4752 O O . GLU A 1 627 ? 9.498 19.701 -1.071 1.00 87.88 627 GLU A O 1
ATOM 4757 N N . SER A 1 628 ? 8.768 21.813 -0.747 1.00 89.50 628 SER A N 1
ATOM 4758 C CA . SER A 1 628 ? 9.358 22.007 0.585 1.00 89.50 628 SER A CA 1
ATOM 4759 C C . SER A 1 628 ? 8.531 21.383 1.716 1.00 89.50 628 SER A C 1
ATOM 4761 O O . SER A 1 628 ? 9.099 20.974 2.723 1.00 89.50 628 SER A O 1
ATOM 4763 N N . HIS A 1 629 ? 7.215 21.230 1.536 1.00 92.81 629 HIS A N 1
ATOM 4764 C CA . HIS A 1 629 ? 6.284 20.738 2.561 1.00 92.81 629 HIS A CA 1
ATOM 4765 C C . HIS A 1 629 ? 5.621 19.421 2.133 1.00 92.81 629 HIS A C 1
ATOM 4767 O O . HIS A 1 629 ? 4.398 19.273 2.175 1.00 92.81 629 HIS A O 1
ATOM 4773 N N . ARG A 1 630 ? 6.418 18.446 1.675 1.00 88.94 630 ARG A N 1
ATOM 4774 C CA . ARG A 1 630 ? 5.907 17.167 1.136 1.00 88.94 630 ARG A CA 1
ATOM 4775 C C . ARG A 1 630 ? 5.252 16.255 2.173 1.00 88.94 630 ARG A C 1
ATOM 4777 O O . ARG A 1 630 ? 4.457 15.396 1.775 1.00 88.94 630 ARG A O 1
ATOM 4784 N N . GLU A 1 631 ? 5.589 16.425 3.448 1.00 91.38 631 GLU A N 1
ATOM 4785 C CA . GLU A 1 631 ? 5.133 15.591 4.560 1.00 91.38 631 GLU A CA 1
ATOM 4786 C C . GLU A 1 631 ? 4.724 16.428 5.775 1.00 91.38 631 GLU A C 1
ATOM 4788 O O . GLU A 1 631 ? 5.379 17.420 6.075 1.00 91.38 631 GLU A O 1
ATOM 4793 N N . GLY A 1 632 ? 3.674 16.009 6.487 1.00 91.00 632 GLY A N 1
ATOM 4794 C CA . GLY A 1 632 ? 3.216 16.621 7.736 1.00 91.00 632 GLY A CA 1
ATOM 4795 C C . GLY A 1 632 ? 2.310 17.848 7.586 1.00 91.00 632 GLY A C 1
ATOM 4796 O O . GLY A 1 632 ? 2.021 18.493 8.596 1.00 91.00 632 GLY A O 1
ATOM 4797 N N . PHE A 1 633 ? 1.847 18.177 6.370 1.00 94.81 633 PHE A N 1
ATOM 4798 C CA . PHE A 1 633 ? 1.031 19.372 6.118 1.00 94.81 633 PHE A CA 1
ATOM 4799 C C . PHE A 1 633 ? -0.340 19.083 5.504 1.00 94.81 633 PHE A C 1
ATOM 4801 O O . PHE A 1 633 ? -0.524 18.197 4.675 1.00 94.81 633 PHE A O 1
ATOM 4808 N N . VAL A 1 634 ? -1.309 19.931 5.829 1.00 95.81 634 VAL A N 1
ATOM 4809 C CA . VAL A 1 634 ? -2.531 20.115 5.047 1.00 95.81 634 VAL A CA 1
ATOM 4810 C C . VAL A 1 634 ? -2.387 21.437 4.299 1.00 95.81 634 VAL A C 1
ATOM 4812 O O . VAL A 1 634 ? -2.276 22.488 4.921 1.00 95.81 634 VAL A O 1
ATOM 4815 N N . ILE A 1 635 ? -2.356 21.390 2.968 1.00 95.81 635 ILE A N 1
ATOM 4816 C CA . ILE A 1 635 ? -2.090 22.547 2.107 1.00 95.81 635 ILE A CA 1
ATOM 4817 C C . ILE A 1 635 ? -3.398 23.011 1.458 1.00 95.81 635 ILE A C 1
ATOM 4819 O O . ILE A 1 635 ? -3.960 22.313 0.613 1.00 95.81 635 ILE A O 1
ATOM 4823 N N . SER A 1 636 ? -3.890 24.192 1.827 1.00 95.44 636 SER A N 1
ATOM 4824 C CA . SER A 1 636 ? -5.081 24.821 1.238 1.00 95.44 636 SER A CA 1
ATOM 4825 C C . SER A 1 636 ? -4.677 25.686 0.042 1.00 95.44 636 SER A C 1
ATOM 4827 O O . SER A 1 636 ? -3.826 26.559 0.168 1.00 95.44 636 SER A O 1
ATOM 4829 N N . THR A 1 637 ? -5.248 25.430 -1.140 1.00 93.25 637 THR A N 1
ATOM 4830 C CA . THR A 1 637 ? -4.887 26.155 -2.375 1.00 93.25 637 THR A CA 1
ATOM 4831 C C . THR A 1 637 ? -5.867 27.279 -2.724 1.00 93.25 637 THR A C 1
ATOM 4833 O O . THR A 1 637 ? -7.064 27.205 -2.424 1.00 93.25 637 THR A O 1
ATOM 4836 N N . GLY A 1 638 ? -5.389 28.287 -3.459 1.00 88.50 638 GLY A N 1
ATOM 4837 C CA . GLY A 1 638 ? -6.241 29.274 -4.115 1.00 88.50 638 GLY A CA 1
ATOM 4838 C C . GLY A 1 638 ? -7.168 28.623 -5.151 1.00 88.50 638 GLY A C 1
ATOM 4839 O O . GLY A 1 638 ? -6.800 27.695 -5.874 1.00 88.50 638 GLY A O 1
ATOM 4840 N N . GLY A 1 639 ? -8.409 29.110 -5.266 1.00 84.44 639 GLY A N 1
ATOM 4841 C CA . GLY A 1 639 ? -9.423 28.467 -6.117 1.00 84.44 639 GLY A CA 1
ATOM 4842 C C . GLY A 1 639 ? -9.063 28.391 -7.609 1.00 84.44 639 GLY A C 1
ATOM 4843 O O . GLY A 1 639 ? -9.603 27.551 -8.321 1.00 84.44 639 GLY A O 1
ATOM 4844 N N . GLY A 1 640 ? -8.162 29.247 -8.096 1.00 87.62 640 GLY A N 1
ATOM 4845 C CA . GLY A 1 640 ? -7.736 29.281 -9.498 1.00 87.62 640 GLY A CA 1
ATOM 4846 C C . GLY A 1 640 ? -6.472 28.485 -9.820 1.00 87.62 640 GLY A C 1
ATOM 4847 O O . GLY A 1 640 ? -6.056 28.502 -10.974 1.00 87.62 640 GLY A O 1
ATOM 4848 N N . ILE A 1 641 ? -5.901 27.748 -8.859 1.00 91.25 641 ILE A N 1
ATOM 4849 C CA . ILE A 1 641 ? -4.643 27.003 -9.042 1.00 91.25 641 ILE A CA 1
ATOM 4850 C C . ILE A 1 641 ? -4.653 26.074 -10.268 1.00 91.25 641 ILE A C 1
ATOM 4852 O O . ILE A 1 641 ? -3.629 25.850 -10.908 1.00 91.25 641 ILE A O 1
ATOM 4856 N N . VAL A 1 642 ? -5.827 25.550 -10.630 1.00 93.38 642 VAL A N 1
ATOM 4857 C CA . VAL A 1 642 ? -6.003 24.628 -11.759 1.00 93.38 642 VAL A CA 1
ATOM 4858 C C . VAL A 1 642 ? -6.008 25.306 -13.129 1.00 93.38 642 VAL A C 1
ATOM 4860 O O . VAL A 1 642 ? -5.979 24.598 -14.130 1.00 93.38 642 VAL A O 1
ATOM 4863 N N . GLU A 1 643 ? -6.043 26.638 -13.219 1.00 90.19 643 GLU A N 1
ATOM 4864 C CA . GLU A 1 643 ? -6.043 27.343 -14.511 1.00 90.19 643 GLU A CA 1
ATOM 4865 C C . GLU A 1 643 ? -4.665 27.310 -15.189 1.00 90.19 643 GLU A C 1
ATOM 4867 O O . GLU A 1 643 ? -4.582 27.213 -16.414 1.00 90.19 643 GLU A O 1
ATOM 4872 N N . SER A 1 644 ? -3.586 27.278 -14.402 1.00 89.88 644 SER A N 1
ATOM 4873 C CA . SER A 1 644 ? -2.205 27.187 -14.892 1.00 89.88 644 SER A CA 1
ATOM 4874 C C . SER A 1 644 ? -1.848 25.752 -15.325 1.00 89.88 644 SER A C 1
ATOM 4876 O O . SER A 1 644 ? -1.883 24.840 -14.491 1.00 89.88 644 SER A O 1
ATOM 4878 N N . PRO A 1 645 ? -1.463 25.506 -16.598 1.00 90.50 645 PRO A N 1
ATOM 4879 C CA . PRO A 1 645 ? -0.991 24.192 -17.048 1.00 90.50 645 PRO A CA 1
ATOM 4880 C C . PRO A 1 645 ? 0.195 23.660 -16.236 1.00 90.50 645 PRO A C 1
ATOM 4882 O O . PRO A 1 645 ? 0.271 22.465 -15.954 1.00 90.50 645 PRO A O 1
ATOM 4885 N N . GLN A 1 646 ? 1.099 24.548 -15.822 1.00 89.75 646 GLN A N 1
ATOM 4886 C CA . GLN A 1 646 ? 2.270 24.210 -15.023 1.00 89.75 646 GLN A CA 1
ATOM 4887 C C . GLN A 1 646 ? 1.866 23.768 -13.611 1.00 89.75 646 GLN A C 1
ATOM 4889 O O . GLN A 1 646 ? 2.377 22.760 -13.127 1.00 89.75 646 GLN A O 1
ATOM 4894 N N . SER A 1 647 ? 0.915 24.459 -12.975 1.00 91.56 647 SER A N 1
ATOM 4895 C CA . SER A 1 647 ? 0.378 24.048 -11.670 1.00 91.56 647 SER A CA 1
ATOM 4896 C C . SER A 1 647 ? -0.347 22.704 -11.759 1.00 91.56 647 SER A C 1
ATOM 4898 O O . SER A 1 647 ? -0.150 21.839 -10.905 1.00 91.56 647 SER A O 1
ATOM 4900 N N . ARG A 1 648 ? -1.115 22.463 -12.836 1.00 94.25 648 ARG A N 1
ATOM 4901 C CA . ARG A 1 648 ? -1.729 21.147 -13.090 1.00 94.25 648 ARG A CA 1
ATOM 4902 C C . ARG A 1 648 ? -0.678 20.038 -13.188 1.00 94.25 648 ARG A C 1
ATOM 4904 O O . ARG A 1 648 ? -0.854 18.981 -12.585 1.00 94.25 648 ARG A O 1
ATOM 4911 N N . ALA A 1 649 ? 0.430 20.280 -13.889 1.00 89.44 649 ALA A N 1
ATOM 4912 C CA . ALA A 1 649 ? 1.520 19.313 -14.002 1.00 89.44 649 ALA A CA 1
ATOM 4913 C C . ALA A 1 649 ? 2.176 18.997 -12.644 1.00 89.44 649 ALA A C 1
ATOM 4915 O O . ALA A 1 649 ? 2.482 17.831 -12.388 1.00 89.44 649 ALA A O 1
ATOM 4916 N N . VAL A 1 650 ? 2.333 19.994 -11.761 1.00 91.44 650 VAL A N 1
ATOM 4917 C CA . VAL A 1 650 ? 2.845 19.804 -10.389 1.00 91.44 650 VAL A CA 1
ATOM 4918 C C . VAL A 1 650 ? 1.896 18.931 -9.565 1.00 91.44 650 VAL A C 1
ATOM 4920 O O . VAL A 1 650 ? 2.334 17.934 -8.995 1.00 91.44 650 VAL A O 1
ATOM 4923 N N . LEU A 1 651 ? 0.592 19.234 -9.559 1.00 94.19 651 LEU A N 1
ATOM 4924 C CA . LEU A 1 651 ? -0.410 18.443 -8.829 1.00 94.19 651 LEU A CA 1
ATOM 4925 C C . LEU A 1 651 ? -0.461 16.989 -9.328 1.00 94.19 651 LEU A C 1
ATOM 4927 O O . LEU A 1 651 ? -0.466 16.048 -8.537 1.00 94.19 651 LEU A O 1
ATOM 4931 N N . GLN A 1 652 ? -0.419 16.784 -10.646 1.00 91.06 652 GLN A N 1
ATOM 4932 C CA . GLN A 1 652 ? -0.382 15.444 -11.240 1.00 91.06 652 GLN A CA 1
ATOM 4933 C C . GLN A 1 652 ? 0.916 14.695 -10.927 1.00 91.06 652 GLN A C 1
ATOM 4935 O O . GLN A 1 652 ? 0.889 13.488 -10.689 1.00 91.06 652 GLN A O 1
ATOM 4940 N N . ALA A 1 653 ? 2.061 15.383 -10.926 1.00 85.50 653 ALA A N 1
ATOM 4941 C CA . ALA A 1 653 ? 3.332 14.790 -10.529 1.00 85.50 653 ALA A CA 1
ATOM 4942 C C . ALA A 1 653 ? 3.314 14.379 -9.052 1.00 85.50 653 ALA A C 1
ATOM 4944 O O . ALA A 1 653 ? 3.770 13.282 -8.733 1.00 85.50 653 ALA A O 1
ATOM 4945 N N . TYR A 1 654 ? 2.719 15.201 -8.182 1.00 90.50 654 TYR A N 1
ATOM 4946 C CA . TYR A 1 654 ? 2.533 14.881 -6.770 1.00 90.50 654 TYR A CA 1
ATOM 4947 C C . TYR A 1 654 ? 1.691 13.610 -6.588 1.00 90.50 654 TYR A C 1
ATOM 4949 O O . TYR A 1 654 ? 2.109 12.697 -5.878 1.00 90.50 654 TYR A O 1
ATOM 4957 N N . ILE A 1 655 ? 0.576 13.482 -7.320 1.00 88.44 655 ILE A N 1
ATOM 4958 C CA . ILE A 1 655 ? -0.256 12.264 -7.332 1.00 88.44 655 ILE A CA 1
ATOM 4959 C C . ILE A 1 655 ? 0.545 11.042 -7.803 1.00 88.44 655 ILE A C 1
ATOM 4961 O O . ILE A 1 655 ? 0.495 9.996 -7.158 1.00 88.44 655 ILE A O 1
ATOM 4965 N N . ARG A 1 656 ? 1.301 11.156 -8.907 1.00 81.50 656 ARG A N 1
ATOM 4966 C CA . ARG A 1 656 ? 2.134 10.054 -9.436 1.00 81.50 656 ARG A CA 1
ATOM 4967 C C . ARG A 1 656 ? 3.215 9.599 -8.451 1.00 81.50 656 ARG A C 1
ATOM 4969 O O . ARG A 1 656 ? 3.630 8.449 -8.505 1.00 81.50 656 ARG A O 1
ATOM 4976 N N . GLN A 1 657 ? 3.646 10.479 -7.549 1.00 78.88 657 GLN A N 1
ATOM 4977 C CA . GLN A 1 657 ? 4.609 10.194 -6.479 1.00 78.88 657 GLN A CA 1
ATOM 4978 C C . GLN A 1 657 ? 3.943 9.708 -5.175 1.00 78.88 657 GLN A C 1
ATOM 4980 O O . GLN A 1 657 ? 4.592 9.705 -4.126 1.00 78.88 657 GLN A O 1
ATOM 4985 N N . GLY A 1 658 ? 2.657 9.333 -5.221 1.00 79.25 658 GLY A N 1
ATOM 4986 C CA . GLY A 1 658 ? 1.896 8.814 -4.080 1.00 79.25 658 GLY A CA 1
ATOM 4987 C C . GLY A 1 658 ? 1.240 9.879 -3.192 1.00 79.25 658 GLY A C 1
ATOM 4988 O O . GLY A 1 658 ? 0.707 9.539 -2.139 1.00 79.25 658 GLY A O 1
ATOM 4989 N N . GLY A 1 659 ? 1.272 11.155 -3.586 1.00 88.31 659 GLY A N 1
ATOM 4990 C CA . GLY A 1 659 ? 0.667 12.260 -2.840 1.00 88.31 659 GLY A CA 1
ATOM 4991 C C . GLY A 1 659 ? -0.865 12.294 -2.900 1.00 88.31 659 GLY A C 1
ATOM 4992 O O . GLY A 1 659 ? -1.490 11.702 -3.785 1.00 88.31 659 GLY A O 1
ATOM 4993 N N . ILE A 1 660 ? -1.487 13.011 -1.959 1.00 93.38 660 ILE A N 1
ATOM 4994 C CA . ILE A 1 660 ? -2.946 13.162 -1.855 1.00 93.38 660 ILE A CA 1
ATOM 4995 C C . ILE A 1 660 ? -3.344 14.556 -2.350 1.00 93.38 660 ILE A C 1
ATOM 4997 O O . ILE A 1 660 ? -2.926 15.565 -1.786 1.00 93.38 660 ILE A O 1
ATOM 5001 N N . VAL A 1 661 ? -4.189 14.610 -3.384 1.00 95.62 661 VAL A N 1
ATOM 5002 C CA . VAL A 1 661 ? -4.838 15.845 -3.838 1.00 95.62 661 VAL A CA 1
ATOM 5003 C C . VAL A 1 661 ? -6.348 15.661 -3.770 1.00 95.62 661 VAL A C 1
ATOM 5005 O O . VAL A 1 661 ? -6.946 14.910 -4.549 1.00 95.62 661 VAL A O 1
ATOM 5008 N N . LEU A 1 662 ? -6.946 16.351 -2.805 1.00 95.94 662 LEU A N 1
ATOM 5009 C CA . LEU A 1 662 ? -8.353 16.289 -2.460 1.00 95.94 662 LEU A CA 1
ATOM 5010 C C . LEU A 1 662 ? -9.113 17.440 -3.118 1.00 95.94 662 LEU A C 1
ATOM 5012 O O . LEU A 1 662 ? -8.887 18.609 -2.812 1.00 95.94 662 LEU A O 1
ATOM 5016 N N . HIS A 1 663 ? -10.067 17.107 -3.979 1.00 95.62 663 HIS A N 1
ATOM 5017 C CA . HIS A 1 663 ? -11.041 18.066 -4.477 1.00 95.62 663 HIS A CA 1
ATOM 5018 C C . HIS A 1 663 ? -12.213 18.200 -3.499 1.00 95.62 663 HIS A C 1
ATOM 5020 O O . HIS A 1 663 ? -12.988 17.261 -3.306 1.00 95.62 663 HIS A O 1
ATOM 5026 N N . LEU A 1 664 ? -12.360 19.377 -2.891 1.00 92.56 664 LEU A N 1
ATOM 5027 C CA . LEU A 1 664 ? -13.529 19.706 -2.084 1.00 92.56 664 LEU A CA 1
ATOM 5028 C C . LEU A 1 664 ? -14.614 20.305 -2.984 1.00 92.56 664 LEU A C 1
ATOM 5030 O O . LEU A 1 664 ? -14.490 21.438 -3.461 1.00 92.56 664 LEU A O 1
ATOM 5034 N N . HIS A 1 665 ? -15.674 19.534 -3.197 1.00 85.06 665 HIS A N 1
ATOM 5035 C CA . HIS A 1 665 ? -16.808 19.895 -4.036 1.00 85.06 665 HIS A CA 1
ATOM 5036 C C . HIS A 1 665 ? -18.008 20.273 -3.159 1.00 85.06 665 HIS A C 1
ATOM 5038 O O . HIS A 1 665 ? -18.298 19.616 -2.160 1.00 85.06 665 HIS A O 1
ATOM 5044 N N . ARG A 1 666 ? -18.736 21.318 -3.551 1.00 83.94 666 ARG A N 1
ATOM 5045 C CA . ARG A 1 666 ? -20.017 21.715 -2.959 1.00 83.94 666 ARG A CA 1
ATOM 5046 C C . ARG A 1 666 ? -20.981 22.076 -4.081 1.00 83.94 666 ARG A C 1
ATOM 5048 O O . ARG A 1 666 ? -20.525 22.534 -5.124 1.00 83.94 666 ARG A O 1
ATOM 5055 N N . ASP A 1 667 ? -22.279 21.929 -3.829 1.00 77.19 667 ASP A N 1
ATOM 5056 C CA . ASP A 1 667 ? -23.330 22.408 -4.729 1.00 77.19 667 ASP A CA 1
ATOM 5057 C C . ASP A 1 667 ? -23.028 23.836 -5.234 1.00 77.19 667 ASP A C 1
ATOM 5059 O O . ASP A 1 667 ? -22.787 24.772 -4.450 1.00 77.19 667 ASP A O 1
ATOM 5063 N N . ILE A 1 668 ? -22.993 23.983 -6.560 1.00 70.94 668 ILE A N 1
ATOM 5064 C CA . ILE A 1 668 ? -22.612 25.229 -7.217 1.00 70.94 668 ILE A CA 1
ATOM 5065 C C . ILE A 1 668 ? -23.660 26.325 -7.012 1.00 70.94 668 ILE A C 1
ATOM 5067 O O . ILE A 1 668 ? -23.270 27.472 -6.818 1.00 70.94 668 ILE A O 1
ATOM 5071 N N . ALA A 1 669 ? -24.957 26.004 -6.956 1.00 67.62 669 ALA A N 1
ATOM 5072 C CA . ALA A 1 669 ? -26.020 26.987 -6.748 1.00 67.62 669 ALA A CA 1
ATOM 5073 C C . ALA A 1 669 ? -25.887 27.650 -5.368 1.00 67.62 669 ALA A C 1
ATOM 5075 O O . ALA A 1 669 ? -25.972 28.874 -5.232 1.00 67.62 669 ALA A O 1
ATOM 5076 N N . HIS A 1 670 ? -25.554 26.860 -4.346 1.00 66.88 670 HIS A N 1
ATOM 5077 C CA . HIS A 1 670 ? -25.233 27.384 -3.017 1.00 66.88 670 HIS A CA 1
ATOM 5078 C C . HIS A 1 670 ? -23.923 28.178 -2.988 1.00 66.88 670 HIS A C 1
ATOM 5080 O O . HIS A 1 670 ? -23.824 29.181 -2.279 1.00 66.88 670 HIS A O 1
ATOM 5086 N N . THR A 1 671 ? -22.920 27.754 -3.758 1.00 65.56 671 THR A N 1
ATOM 5087 C CA . THR A 1 671 ? -21.640 28.467 -3.870 1.00 65.56 671 THR A CA 1
ATOM 5088 C C . THR A 1 671 ? -21.829 29.840 -4.527 1.00 65.56 671 THR A C 1
ATOM 5090 O O . THR A 1 671 ? -21.296 30.832 -4.032 1.00 65.56 671 THR A O 1
ATOM 5093 N N . VAL A 1 672 ? -22.651 29.920 -5.579 1.00 65.75 672 VAL A N 1
ATOM 5094 C CA . VAL A 1 672 ? -23.046 31.164 -6.260 1.00 65.75 672 VAL A CA 1
ATOM 5095 C C . VAL A 1 672 ? -23.788 32.095 -5.296 1.00 65.75 672 VAL A C 1
ATOM 5097 O O . VAL A 1 672 ? -23.372 33.240 -5.125 1.00 65.75 672 VAL A O 1
ATOM 5100 N N . SER A 1 673 ? -24.812 31.595 -4.594 1.00 61.50 673 SER A N 1
ATOM 5101 C CA . SER A 1 673 ? -25.588 32.381 -3.620 1.00 61.50 673 SER A CA 1
ATOM 5102 C C . SER A 1 673 ? -24.730 32.931 -2.470 1.00 61.50 673 SER A C 1
ATOM 5104 O O . SER A 1 673 ? -24.905 34.075 -2.048 1.00 61.50 673 SER A O 1
ATOM 5106 N N . PHE A 1 674 ? -23.765 32.153 -1.966 1.00 62.69 674 PHE A N 1
ATOM 5107 C CA . PHE A 1 674 ? -22.862 32.606 -0.905 1.00 62.69 674 PHE A CA 1
ATOM 5108 C C . PHE A 1 674 ? -21.914 33.715 -1.384 1.00 62.69 674 PHE A C 1
ATOM 5110 O O . PHE A 1 674 ? -21.736 34.721 -0.695 1.00 62.69 674 PHE A O 1
ATOM 5117 N N . LEU A 1 675 ? -21.324 33.544 -2.571 1.00 63.41 675 LEU A N 1
ATOM 5118 C CA . LEU A 1 675 ? -20.376 34.501 -3.148 1.00 63.41 675 LEU A CA 1
ATOM 5119 C C . LEU A 1 675 ? -21.044 35.822 -3.554 1.00 63.41 675 LEU A C 1
ATOM 5121 O O . LEU A 1 675 ? -20.405 36.864 -3.454 1.00 63.41 675 LEU A O 1
ATOM 5125 N N . GLN A 1 676 ? -22.322 35.798 -3.946 1.00 60.81 676 GLN A N 1
ATOM 5126 C CA . GLN A 1 676 ? -23.097 37.005 -4.256 1.00 60.81 676 GLN A CA 1
ATOM 5127 C C . GLN A 1 676 ? -23.464 37.835 -3.010 1.00 60.81 676 GLN A C 1
ATOM 5129 O O . GLN A 1 676 ? -23.669 39.037 -3.133 1.00 60.81 676 GLN A O 1
ATOM 5134 N N . ASN A 1 677 ? -23.526 37.224 -1.818 1.00 51.06 677 ASN A N 1
ATOM 5135 C CA . ASN A 1 677 ? -24.117 37.854 -0.629 1.00 51.06 677 ASN A CA 1
ATOM 5136 C C . ASN A 1 677 ? -23.136 38.215 0.508 1.00 51.06 677 ASN A C 1
ATOM 5138 O O . ASN A 1 677 ? -23.551 38.928 1.421 1.00 51.06 677 ASN A O 1
ATOM 5142 N N . LYS A 1 678 ? -21.884 37.714 0.541 1.00 50.84 678 LYS A N 1
ATOM 5143 C CA . LYS A 1 678 ? -21.054 37.797 1.773 1.00 50.84 678 LYS A CA 1
ATOM 5144 C C . LYS A 1 678 ? -19.544 38.053 1.650 1.00 50.84 678 LYS A C 1
ATOM 5146 O O . LYS A 1 678 ? -18.914 38.229 2.689 1.00 50.84 678 LYS A O 1
ATOM 5151 N N . ASP A 1 679 ? -18.931 38.073 0.468 1.00 48.69 679 ASP A N 1
ATOM 5152 C CA . ASP A 1 679 ? -17.459 38.076 0.369 1.00 48.69 679 ASP A CA 1
ATOM 5153 C C . ASP A 1 679 ? -16.886 39.445 -0.067 1.00 48.69 679 ASP A C 1
ATOM 5155 O O . ASP A 1 679 ? -16.844 39.768 -1.251 1.00 48.69 679 ASP A O 1
ATOM 5159 N N . THR A 1 680 ? -16.456 40.270 0.897 1.00 47.34 680 THR A N 1
ATOM 5160 C CA . THR A 1 680 ? -15.955 41.650 0.686 1.00 47.34 680 THR A CA 1
ATOM 5161 C C . THR A 1 680 ? -14.425 41.760 0.539 1.00 47.34 680 THR A C 1
ATOM 5163 O O . THR A 1 680 ? -13.906 42.846 0.259 1.00 47.34 680 THR A O 1
ATOM 5166 N N . VAL A 1 681 ? -13.680 40.656 0.705 1.00 43.38 681 VAL A N 1
ATOM 5167 C CA . VAL A 1 681 ? -12.212 40.669 0.900 1.00 43.38 681 VAL A CA 1
ATOM 5168 C C . VAL A 1 681 ? -11.411 40.610 -0.414 1.00 43.38 681 VAL A C 1
ATOM 5170 O O . VAL A 1 681 ? -10.292 41.114 -0.473 1.00 43.38 681 VAL A O 1
ATOM 5173 N N . ARG A 1 682 ? -11.967 40.082 -1.514 1.00 50.81 682 ARG A N 1
ATOM 5174 C CA . ARG A 1 682 ? -11.293 40.003 -2.837 1.00 50.81 682 ARG A CA 1
ATOM 5175 C C . ARG A 1 682 ? -12.212 40.478 -3.976 1.00 50.81 682 ARG A C 1
ATOM 5177 O O . ARG A 1 682 ? -13.423 40.459 -3.766 1.00 50.81 682 ARG A O 1
ATOM 5184 N N . PRO A 1 683 ? -11.681 40.887 -5.152 1.00 48.03 683 PRO A N 1
ATOM 5185 C CA . PRO A 1 683 ? -12.484 41.421 -6.258 1.00 48.03 683 PRO A CA 1
ATOM 5186 C C . PRO A 1 683 ? -13.605 40.466 -6.691 1.00 48.03 683 PRO A C 1
ATOM 5188 O O . PRO A 1 683 ? -13.460 39.242 -6.577 1.00 48.03 683 PRO A O 1
ATOM 5191 N N . ALA A 1 684 ? -14.714 41.035 -7.173 1.00 52.88 684 ALA A N 1
ATOM 5192 C CA . ALA A 1 684 ? -15.787 40.281 -7.815 1.00 52.88 684 ALA A CA 1
ATOM 5193 C C . ALA A 1 684 ? -15.243 39.553 -9.057 1.00 52.88 684 ALA A C 1
ATOM 5195 O O . ALA A 1 684 ? -14.277 40.008 -9.666 1.00 52.88 684 ALA A O 1
ATOM 5196 N N . TYR A 1 685 ? -15.824 38.405 -9.412 1.00 52.19 685 TYR A N 1
ATOM 5197 C CA . TYR A 1 685 ? -15.490 37.762 -10.683 1.00 52.19 685 TYR A CA 1
ATOM 5198 C C . TYR A 1 685 ? -15.937 38.670 -11.839 1.00 52.19 685 TYR A C 1
ATOM 5200 O O . TYR A 1 685 ? -17.078 39.126 -11.834 1.00 52.19 685 TYR A O 1
ATOM 5208 N N . ASP A 1 686 ? -15.068 38.886 -12.829 1.00 44.81 686 ASP A N 1
ATOM 5209 C CA . ASP A 1 686 ? -15.423 39.583 -14.077 1.00 44.81 686 ASP A CA 1
ATOM 5210 C C . ASP A 1 686 ? -16.346 38.721 -14.976 1.00 44.81 686 ASP A C 1
ATOM 5212 O O . ASP A 1 686 ? -17.015 39.232 -15.871 1.00 44.81 686 ASP A O 1
ATOM 5216 N N . GLU A 1 687 ? -16.408 37.407 -14.711 1.00 56.25 687 GLU A N 1
ATOM 5217 C CA . GLU A 1 687 ? -17.214 36.395 -15.411 1.00 56.25 687 GLU A CA 1
ATOM 5218 C C . GLU A 1 687 ? -18.269 35.760 -14.483 1.00 56.25 687 GLU A C 1
ATOM 5220 O O . GLU A 1 687 ? -18.087 35.663 -13.266 1.00 56.25 687 GLU A O 1
ATOM 5225 N N . GLU A 1 688 ? -19.360 35.243 -15.055 1.00 68.69 688 GLU A N 1
ATOM 5226 C CA . GLU A 1 688 ? -20.385 34.511 -14.306 1.00 68.69 688 GLU A CA 1
ATOM 5227 C C . GLU A 1 688 ? -19.793 33.248 -13.639 1.00 68.69 688 GLU A C 1
ATOM 5229 O O . GLU A 1 688 ? -19.155 32.414 -14.285 1.00 68.69 688 GLU A O 1
ATOM 5234 N N . ILE A 1 689 ? -20.010 33.077 -12.328 1.00 73.25 689 ILE A N 1
ATOM 5235 C CA . ILE A 1 689 ? -19.396 32.010 -11.504 1.00 73.25 689 ILE A CA 1
ATOM 5236 C C . ILE A 1 689 ? -19.654 30.604 -12.076 1.00 73.25 689 ILE A C 1
ATOM 5238 O O . ILE A 1 689 ? -18.798 29.720 -11.971 1.00 73.25 689 ILE A O 1
ATOM 5242 N N . LEU A 1 690 ? -20.817 30.398 -12.703 1.00 75.94 690 LEU A N 1
ATOM 5243 C CA . LEU A 1 690 ? -21.181 29.131 -13.332 1.00 75.94 690 LEU A CA 1
ATOM 5244 C C . LEU A 1 690 ? -20.280 28.800 -14.536 1.00 75.94 690 LEU A C 1
ATOM 5246 O O . LEU A 1 690 ? -19.857 27.652 -14.677 1.00 75.94 690 LEU A O 1
ATOM 5250 N N . ALA A 1 691 ? -19.918 29.795 -15.351 1.00 81.50 691 ALA A N 1
ATOM 5251 C CA . ALA A 1 691 ? -19.008 29.618 -16.484 1.00 81.50 691 ALA A CA 1
ATOM 5252 C C . ALA A 1 691 ? -17.589 29.257 -16.011 1.00 81.50 691 ALA A C 1
ATOM 5254 O O . ALA A 1 691 ? -16.955 28.341 -16.545 1.00 81.50 691 ALA A O 1
ATOM 5255 N N . VAL A 1 692 ? -17.115 29.906 -14.939 1.00 83.62 692 VAL A N 1
ATOM 5256 C CA . VAL A 1 692 ? -15.824 29.582 -14.307 1.00 83.62 692 VAL A CA 1
ATOM 5257 C C . VAL A 1 692 ? -15.813 28.139 -13.792 1.00 83.62 692 VAL A C 1
ATOM 5259 O O . VAL A 1 692 ? -14.835 27.415 -13.992 1.00 83.62 692 VAL A O 1
ATOM 5262 N N . TRP A 1 693 ? -16.900 27.697 -13.154 1.00 83.31 693 TRP A N 1
ATOM 5263 C CA . TRP A 1 693 ? -17.042 26.316 -12.694 1.00 83.31 693 TRP A CA 1
ATOM 5264 C C . TRP A 1 693 ? -17.002 25.314 -13.848 1.00 83.31 693 TRP A C 1
ATOM 5266 O O . TRP A 1 693 ? -16.196 24.386 -13.806 1.00 83.31 693 TRP A O 1
ATOM 5276 N N . GLN A 1 694 ? -17.813 25.514 -14.891 1.00 84.94 694 GLN A N 1
ATOM 5277 C CA . GLN A 1 694 ? -17.865 24.615 -16.049 1.00 84.94 694 GLN A CA 1
ATOM 5278 C C . GLN A 1 694 ? -16.490 24.460 -16.711 1.00 84.94 694 GLN A C 1
ATOM 5280 O O . GLN A 1 694 ? -16.087 23.344 -17.040 1.00 84.94 694 GLN A O 1
ATOM 5285 N N . ARG A 1 695 ? -15.726 25.555 -16.814 1.00 89.00 695 ARG A N 1
ATOM 5286 C CA . ARG A 1 695 ? -14.352 25.544 -17.329 1.00 89.00 695 ARG A CA 1
ATOM 5287 C C . ARG A 1 695 ? -13.379 24.783 -16.420 1.00 89.00 695 ARG A C 1
ATOM 5289 O O . ARG A 1 695 ? -12.548 24.024 -16.913 1.00 89.00 695 ARG A O 1
ATOM 5296 N N . ARG A 1 696 ? -13.453 24.979 -15.095 1.00 91.31 696 ARG A N 1
ATOM 5297 C CA . ARG A 1 696 ? -12.497 24.401 -14.125 1.00 91.31 696 ARG A CA 1
ATOM 5298 C C . ARG A 1 696 ? -12.817 22.969 -13.698 1.00 91.31 696 ARG A C 1
ATOM 5300 O O . ARG A 1 696 ? -11.895 22.247 -13.321 1.00 91.31 696 ARG A O 1
ATOM 5307 N N . ARG A 1 697 ? -14.080 22.536 -13.762 1.00 87.81 697 ARG A N 1
ATOM 5308 C CA . ARG A 1 697 ? -14.542 21.188 -13.381 1.00 87.81 697 ARG A CA 1
ATOM 5309 C C . ARG A 1 697 ? -13.675 20.055 -13.957 1.00 87.81 697 ARG A C 1
ATOM 5311 O O . ARG A 1 697 ? -13.193 19.249 -13.155 1.00 87.81 697 ARG A O 1
ATOM 5318 N N . PRO A 1 698 ? -13.397 19.984 -15.278 1.00 90.25 698 PRO A N 1
ATOM 5319 C CA . PRO A 1 698 ? -12.545 18.926 -15.825 1.00 90.25 698 PRO A CA 1
ATOM 5320 C C . PRO A 1 698 ? -11.112 18.985 -15.279 1.00 90.25 698 PRO A C 1
ATOM 5322 O O . PRO A 1 698 ? -10.496 17.946 -15.051 1.00 90.25 698 PRO A O 1
ATOM 5325 N N . TRP A 1 699 ? -10.582 20.178 -14.996 1.00 94.56 699 TRP A N 1
ATOM 5326 C CA . TRP A 1 699 ? -9.237 20.332 -14.441 1.00 94.56 699 TRP A CA 1
ATOM 5327 C C . TRP A 1 699 ? -9.148 19.926 -12.972 1.00 94.56 699 TRP A C 1
ATOM 5329 O O . TRP A 1 699 ? -8.159 19.309 -12.584 1.00 94.56 699 TRP A O 1
ATOM 5339 N N . TYR A 1 700 ? -10.170 20.197 -12.155 1.00 93.50 700 TYR A N 1
ATOM 5340 C CA . TYR A 1 700 ? -10.215 19.656 -10.793 1.00 93.50 700 TYR A CA 1
ATOM 5341 C C . TYR A 1 700 ? -10.235 18.129 -10.808 1.00 93.50 700 TYR A C 1
ATOM 5343 O O . TYR A 1 700 ? -9.490 17.509 -10.053 1.00 93.50 700 TYR A O 1
ATOM 5351 N N . ALA A 1 701 ? -11.026 17.515 -11.693 1.00 88.50 701 ALA A N 1
ATOM 5352 C CA . ALA A 1 701 ? -11.049 16.062 -11.845 1.00 88.50 701 ALA A CA 1
ATOM 5353 C C . ALA A 1 701 ? -9.687 15.507 -12.300 1.00 88.50 701 ALA A C 1
ATOM 5355 O O . ALA A 1 701 ? -9.225 14.508 -11.760 1.00 88.50 701 ALA A O 1
ATOM 5356 N N . GLN A 1 702 ? -9.014 16.184 -13.235 1.00 90.62 702 GLN A N 1
ATOM 5357 C CA . GLN A 1 702 ? -7.689 15.797 -13.730 1.00 90.62 702 GLN A CA 1
ATOM 5358 C C . GLN A 1 702 ? -6.582 15.927 -12.668 1.00 90.62 702 GLN A C 1
ATOM 5360 O O . GLN A 1 702 ? -5.608 15.175 -12.681 1.00 90.62 702 GLN A O 1
ATOM 5365 N N . CYS A 1 703 ? -6.703 16.908 -11.773 1.00 94.31 703 CYS A N 1
ATOM 5366 C CA . CYS A 1 703 ? -5.689 17.244 -10.776 1.00 94.31 703 CYS A CA 1
ATOM 5367 C C . CYS A 1 703 ? -5.979 16.680 -9.386 1.00 94.31 703 CYS A C 1
ATOM 5369 O O . CYS A 1 703 ? -5.228 16.982 -8.467 1.00 94.31 703 CYS A O 1
ATOM 5371 N N . SER A 1 704 ? -7.039 15.891 -9.211 1.00 94.56 704 SER A N 1
ATOM 5372 C CA . SER A 1 704 ? -7.375 15.265 -7.935 1.00 94.56 704 SER A CA 1
ATOM 5373 C C . SER A 1 704 ? -7.367 13.754 -8.041 1.00 94.56 704 SER A C 1
ATOM 5375 O O . SER A 1 704 ? -7.679 13.158 -9.071 1.00 94.56 704 SER A O 1
ATOM 5377 N N . ASN A 1 705 ? -6.995 13.123 -6.938 1.00 91.44 705 ASN A N 1
ATOM 5378 C CA . ASN A 1 705 ? -7.020 11.678 -6.802 1.00 91.44 705 ASN A CA 1
ATOM 5379 C C . ASN A 1 705 ? -8.065 11.229 -5.763 1.00 91.44 705 ASN A C 1
ATOM 5381 O O . ASN A 1 705 ? -8.479 10.070 -5.788 1.00 91.44 705 ASN A O 1
ATOM 5385 N N . TYR A 1 706 ? -8.570 12.171 -4.959 1.00 94.88 706 TYR A N 1
ATOM 5386 C CA . TYR A 1 706 ? -9.734 12.025 -4.093 1.00 94.88 706 TYR A CA 1
ATOM 5387 C C . TYR A 1 706 ? -10.685 13.217 -4.224 1.00 94.88 706 TYR A C 1
ATOM 5389 O O . TYR A 1 706 ? -10.280 14.318 -4.592 1.00 94.88 706 TYR A O 1
ATOM 5397 N N . SER A 1 707 ? -11.953 13.007 -3.889 1.00 94.88 707 SER A N 1
ATOM 5398 C CA . SER A 1 707 ? -12.992 14.030 -3.882 1.00 94.88 707 SER A CA 1
ATOM 5399 C C . SER A 1 707 ? -13.854 13.875 -2.637 1.00 94.88 707 SER A C 1
ATOM 5401 O O . SER A 1 707 ? -14.218 12.763 -2.267 1.00 94.88 707 SER A O 1
ATOM 5403 N N . PHE A 1 708 ? -14.230 14.989 -2.019 1.00 94.56 708 PHE A N 1
ATOM 5404 C CA . PHE A 1 708 ? -15.218 15.010 -0.948 1.00 94.56 708 PHE A CA 1
ATOM 5405 C C . PHE A 1 708 ? -16.341 15.960 -1.336 1.00 94.56 708 PHE A C 1
ATOM 5407 O O . PHE A 1 708 ? -16.095 17.141 -1.591 1.00 94.56 708 PHE A O 1
ATOM 5414 N N . PHE A 1 709 ? -17.565 15.440 -1.395 1.00 91.75 709 PHE A N 1
ATOM 5415 C CA . PHE A 1 709 ? -18.752 16.265 -1.559 1.00 91.75 709 PHE A CA 1
ATOM 5416 C C . PHE A 1 709 ? -19.215 16.742 -0.186 1.00 91.75 709 PHE A C 1
ATOM 5418 O O . PHE A 1 709 ? -19.398 15.931 0.718 1.00 91.75 709 PHE A O 1
ATOM 5425 N N . SER A 1 710 ? -19.396 18.050 -0.038 1.00 89.50 710 SER A N 1
ATOM 5426 C CA . SER A 1 710 ? -19.838 18.702 1.191 1.00 89.50 710 SER A CA 1
ATOM 5427 C C . SER A 1 710 ? -21.308 19.124 1.054 1.00 89.50 710 SER A C 1
ATOM 5429 O O . SER A 1 710 ? -21.577 20.152 0.418 1.00 89.50 710 SER A O 1
ATOM 5431 N N . PRO A 1 711 ? -22.278 18.354 1.595 1.00 85.50 711 PRO A N 1
ATOM 5432 C CA . PRO A 1 711 ? -23.682 18.748 1.581 1.00 85.50 711 PRO A CA 1
ATOM 5433 C C . PRO A 1 711 ? -23.921 20.067 2.317 1.00 85.50 711 PRO A C 1
ATOM 5435 O O . PRO A 1 711 ? -23.116 20.525 3.132 1.00 85.50 711 PRO A O 1
ATOM 5438 N N . HIS A 1 712 ? -25.056 20.702 2.032 1.00 82.44 712 HIS A N 1
ATOM 5439 C CA . HIS A 1 712 ? -25.447 21.897 2.764 1.00 82.44 712 HIS A CA 1
ATOM 5440 C C . HIS A 1 712 ? -25.781 21.546 4.220 1.00 82.44 712 HIS A C 1
ATOM 5442 O O . HIS A 1 712 ? -26.676 20.750 4.481 1.00 82.44 712 HIS A O 1
ATOM 5448 N N . ALA A 1 713 ? -25.078 22.178 5.157 1.00 80.56 713 ALA A N 1
ATOM 5449 C CA . ALA A 1 713 ? -25.320 22.059 6.586 1.00 80.56 713 ALA A CA 1
ATOM 5450 C C . ALA A 1 713 ? -25.653 23.444 7.149 1.00 80.56 713 ALA A C 1
ATOM 5452 O O . ALA A 1 713 ? -24.797 24.332 7.146 1.00 80.56 713 ALA A O 1
ATOM 5453 N N . SER A 1 714 ? -26.894 23.632 7.602 1.00 76.38 714 SER A N 1
ATOM 5454 C CA . SER A 1 714 ? -27.384 24.905 8.152 1.00 76.38 714 SER A CA 1
ATOM 5455 C C . SER A 1 714 ? -27.539 24.872 9.671 1.00 76.38 714 SER A C 1
ATOM 5457 O O . SER A 1 714 ? -27.471 25.916 10.317 1.00 76.38 714 SER A O 1
ATOM 5459 N N . THR A 1 715 ? -27.707 23.684 10.256 1.00 75.62 715 THR A N 1
ATOM 5460 C CA . THR A 1 715 ? -27.838 23.498 11.706 1.00 75.62 715 THR A CA 1
ATOM 5461 C C . THR A 1 715 ? -26.516 23.073 12.347 1.00 75.62 715 THR A C 1
ATOM 5463 O O . THR A 1 715 ? -25.668 22.439 11.712 1.00 75.62 715 THR A O 1
ATOM 5466 N N . HIS A 1 716 ? -26.341 23.362 13.641 1.00 69.25 716 HIS A N 1
ATOM 5467 C CA . HIS A 1 716 ? -25.171 22.901 14.400 1.00 69.25 716 HIS A CA 1
ATOM 5468 C C . HIS A 1 716 ? -25.006 21.370 14.364 1.00 69.25 716 HIS A C 1
ATOM 5470 O O . HIS A 1 716 ? -23.880 20.880 14.266 1.00 69.25 716 HIS A O 1
ATOM 5476 N N . ALA A 1 717 ? -26.114 20.620 14.381 1.00 70.31 717 ALA A N 1
ATOM 5477 C CA . ALA A 1 717 ? -26.110 19.161 14.273 1.00 70.31 717 ALA A CA 1
ATOM 5478 C C . ALA A 1 717 ? -25.563 18.683 12.915 1.00 70.31 717 ALA A C 1
ATOM 5480 O O . ALA A 1 717 ? -24.662 17.847 12.871 1.00 70.31 717 ALA A O 1
ATOM 5481 N N . GLN A 1 718 ? -26.032 19.271 11.811 1.00 81.94 718 GLN A N 1
ATOM 5482 C CA . GLN A 1 718 ? -25.561 18.931 10.464 1.00 81.94 718 GLN A CA 1
ATOM 5483 C C . GLN A 1 718 ? -24.086 19.295 10.250 1.00 81.94 718 GLN A C 1
ATOM 5485 O O . GLN A 1 718 ? -23.337 18.527 9.652 1.00 81.94 718 GLN A O 1
ATOM 5490 N N . ILE A 1 719 ? -23.633 20.443 10.768 1.00 81.31 719 ILE A N 1
ATOM 5491 C CA . ILE A 1 719 ? -22.220 20.852 10.673 1.00 81.31 719 ILE A CA 1
ATOM 5492 C C . ILE A 1 719 ? -21.323 19.841 11.399 1.00 81.31 719 ILE A C 1
ATOM 5494 O O . ILE A 1 719 ? -20.250 19.493 10.903 1.00 81.31 719 ILE A O 1
ATOM 5498 N N . ARG A 1 720 ? -21.761 19.337 12.556 1.00 77.38 720 ARG A N 1
ATOM 5499 C CA . ARG A 1 720 ? -21.049 18.290 13.297 1.00 77.38 720 ARG A CA 1
ATOM 5500 C C . ARG A 1 720 ? -20.998 16.979 12.518 1.00 77.38 720 ARG A C 1
ATOM 5502 O O . ARG A 1 720 ? -19.913 16.431 12.348 1.00 77.38 720 ARG A O 1
ATOM 5509 N N . GLN A 1 721 ? -22.137 16.510 12.006 1.00 83.69 721 GLN A N 1
ATOM 5510 C CA . GLN A 1 721 ? -22.209 15.304 11.171 1.00 83.69 721 GLN A CA 1
ATOM 5511 C C . GLN A 1 721 ? -21.265 15.397 9.968 1.00 83.69 721 GLN A C 1
ATOM 5513 O O . GLN A 1 721 ? -20.536 14.452 9.677 1.00 83.69 721 GLN A O 1
ATOM 5518 N N . LEU A 1 722 ? -21.205 16.564 9.321 1.00 87.56 722 LEU A N 1
ATOM 5519 C CA . LEU A 1 722 ? -20.299 16.829 8.210 1.00 87.56 722 LEU A CA 1
ATOM 5520 C C . LEU A 1 722 ? -18.818 16.759 8.621 1.00 87.56 722 LEU A C 1
ATOM 5522 O O . LEU A 1 722 ? -18.011 16.168 7.905 1.00 87.56 722 LEU A O 1
ATOM 5526 N N . ARG A 1 723 ? -18.447 17.320 9.779 1.00 85.94 723 ARG A N 1
ATOM 5527 C CA . ARG A 1 723 ? -17.077 17.216 10.318 1.00 85.94 723 ARG A CA 1
ATOM 5528 C C . ARG A 1 723 ? -16.710 15.772 10.659 1.00 85.94 723 ARG A C 1
ATOM 5530 O O . ARG A 1 723 ? -15.613 15.335 10.322 1.00 85.94 723 ARG A O 1
ATOM 5537 N N . ALA A 1 724 ? -17.627 15.020 11.266 1.00 83.31 724 ALA A N 1
ATOM 5538 C CA . ALA A 1 724 ? -17.426 13.605 11.570 1.00 83.31 724 ALA A CA 1
ATOM 5539 C C . ALA A 1 724 ? -17.271 12.766 10.287 1.00 83.31 724 ALA A C 1
ATOM 5541 O O . ALA A 1 724 ? -16.369 11.931 10.197 1.00 83.31 724 ALA A O 1
ATOM 5542 N N . ALA A 1 725 ? -18.094 13.039 9.270 1.00 90.25 725 ALA A N 1
ATOM 5543 C CA . ALA A 1 725 ? -17.994 12.430 7.947 1.00 90.25 725 ALA A CA 1
ATOM 5544 C C . ALA A 1 725 ? -16.653 12.743 7.267 1.00 90.25 725 ALA A C 1
ATOM 5546 O O . ALA A 1 725 ? -16.018 11.835 6.729 1.00 90.25 725 ALA A O 1
ATOM 5547 N N . MET A 1 726 ? -16.194 13.999 7.331 1.00 90.62 726 MET A N 1
ATOM 5548 C CA . MET A 1 726 ? -14.866 14.391 6.852 1.00 90.62 726 MET A CA 1
ATOM 5549 C C . MET A 1 726 ? -13.773 13.627 7.598 1.00 90.62 726 MET A C 1
ATOM 5551 O O . MET A 1 726 ? -12.875 13.086 6.966 1.00 90.62 726 MET A O 1
ATOM 5555 N N . GLY A 1 727 ? -13.876 13.507 8.923 1.00 87.75 727 GLY A N 1
ATOM 5556 C CA . GLY A 1 727 ? -12.936 12.725 9.718 1.00 87.75 727 GLY A CA 1
ATOM 5557 C C . GLY A 1 727 ? -12.825 11.278 9.231 1.00 87.75 727 GLY A C 1
ATOM 5558 O O . GLY A 1 727 ? -11.735 10.836 8.880 1.00 87.75 727 GLY A O 1
ATOM 5559 N N . ARG A 1 728 ? -13.946 10.557 9.123 1.00 88.50 728 ARG A N 1
ATOM 5560 C CA . ARG A 1 728 ? -13.939 9.165 8.630 1.00 88.50 728 ARG A CA 1
ATOM 5561 C C . ARG A 1 728 ? -13.372 9.042 7.216 1.00 88.50 728 ARG A C 1
ATOM 5563 O O . ARG A 1 728 ? -12.608 8.125 6.928 1.00 88.50 728 ARG A O 1
ATOM 5570 N N . PHE A 1 729 ? -13.718 9.979 6.336 1.00 92.19 729 PHE A N 1
ATOM 5571 C CA . PHE A 1 729 ? -13.170 10.021 4.984 1.00 92.19 729 PHE A CA 1
ATOM 5572 C C . PHE A 1 729 ? -11.650 10.226 4.983 1.00 92.19 729 PHE A C 1
ATOM 5574 O O . PHE A 1 729 ? -10.939 9.541 4.252 1.00 92.19 729 PHE A O 1
ATOM 5581 N N . VAL A 1 730 ? -11.150 11.134 5.820 1.00 90.19 730 VAL A N 1
ATOM 5582 C CA . VAL A 1 730 ? -9.720 11.420 5.959 1.00 90.19 730 VAL A CA 1
ATOM 5583 C C . VAL A 1 730 ? -8.966 10.183 6.427 1.00 90.19 730 VAL A C 1
ATOM 5585 O O . VAL A 1 730 ? -7.992 9.813 5.780 1.00 90.19 730 VAL A O 1
ATOM 5588 N N . ASP A 1 731 ? -9.471 9.496 7.459 1.00 86.25 731 ASP A N 1
ATOM 5589 C CA . ASP A 1 731 ? -8.906 8.225 7.930 1.00 86.25 731 ASP A CA 1
ATOM 5590 C C . ASP A 1 731 ? -8.766 7.228 6.768 1.00 86.25 731 ASP A C 1
ATOM 5592 O O . ASP A 1 731 ? -7.743 6.558 6.620 1.00 86.25 731 ASP A O 1
ATOM 5596 N N . ARG A 1 732 ? -9.773 7.164 5.888 1.00 87.19 732 ARG A N 1
ATOM 5597 C CA . ARG A 1 732 ? -9.751 6.261 4.737 1.00 87.19 732 ARG A CA 1
ATOM 5598 C C . ARG A 1 732 ? -8.658 6.612 3.735 1.00 87.19 732 ARG A C 1
ATOM 5600 O O . ARG A 1 732 ? -7.928 5.718 3.305 1.00 87.19 732 ARG A O 1
ATOM 5607 N N . ILE A 1 733 ? -8.568 7.876 3.326 1.00 88.19 733 ILE A N 1
ATOM 5608 C CA . ILE A 1 733 ? -7.655 8.300 2.254 1.00 88.19 733 ILE A CA 1
ATOM 5609 C C . ILE A 1 733 ? -6.193 8.375 2.709 1.00 88.19 733 ILE A C 1
ATOM 5611 O O . ILE A 1 733 ? -5.304 8.330 1.858 1.00 88.19 733 ILE A O 1
ATOM 5615 N N . THR A 1 734 ? -5.939 8.436 4.020 1.00 86.81 734 THR A N 1
ATOM 5616 C CA . THR A 1 734 ? -4.599 8.321 4.623 1.00 86.81 734 THR A CA 1
ATOM 5617 C C . THR A 1 734 ? -4.218 6.879 4.969 1.00 86.81 734 THR A C 1
ATOM 5619 O O . THR A 1 734 ? -3.111 6.635 5.435 1.00 86.81 734 THR A O 1
ATOM 5622 N N . GLY A 1 735 ? -5.090 5.911 4.662 1.00 76.88 735 GLY A N 1
ATOM 5623 C CA . GLY A 1 735 ? -4.767 4.487 4.635 1.00 76.88 735 GLY A CA 1
ATOM 5624 C C . GLY A 1 735 ? -5.225 3.667 5.843 1.00 76.88 735 GLY A C 1
ATOM 5625 O O . GLY A 1 735 ? -4.898 2.481 5.908 1.00 76.88 735 GLY A O 1
ATOM 5626 N N . ASN A 1 736 ? -6.061 4.210 6.737 1.00 76.19 736 ASN A N 1
ATOM 5627 C CA . ASN A 1 736 ? -6.771 3.377 7.713 1.00 76.19 736 ASN A CA 1
ATOM 5628 C C . ASN A 1 736 ? -7.777 2.488 6.979 1.00 76.19 736 ASN A C 1
ATOM 5630 O O . ASN A 1 736 ? -8.722 2.973 6.349 1.00 76.19 736 ASN A O 1
ATOM 5634 N N . THR A 1 737 ? -7.551 1.173 7.016 1.00 70.31 737 THR A N 1
ATOM 5635 C CA . THR A 1 737 ? -8.394 0.195 6.318 1.00 70.31 737 THR A CA 1
ATOM 5636 C C . THR A 1 737 ? -9.680 -0.103 7.077 1.00 70.31 737 THR A C 1
ATOM 5638 O O . THR A 1 737 ? -9.685 -0.192 8.298 1.00 70.31 737 THR A O 1
ATOM 5641 N N . CYS A 1 738 ? -10.787 -0.270 6.345 1.00 81.00 738 CYS A N 1
ATOM 5642 C CA . CYS A 1 738 ? -12.032 -0.784 6.913 1.00 81.00 738 CYS A CA 1
ATOM 5643 C C . CYS A 1 738 ? -11.871 -2.303 7.118 1.00 81.00 738 CYS A C 1
ATOM 5645 O O . CYS A 1 738 ? -11.754 -3.019 6.114 1.00 81.00 738 CYS A O 1
ATOM 5647 N N . PRO A 1 739 ? -11.792 -2.824 8.357 1.00 85.00 739 PRO A N 1
ATOM 5648 C CA . PRO A 1 739 ? -11.648 -4.259 8.586 1.00 85.00 739 PRO A CA 1
ATOM 5649 C C . PRO A 1 739 ? -12.895 -5.009 8.104 1.00 85.00 739 PRO A C 1
ATOM 5651 O O . PRO A 1 739 ? -13.999 -4.467 8.102 1.00 85.00 739 PRO A O 1
ATOM 5654 N N . LEU A 1 740 ? -12.719 -6.259 7.662 1.00 89.06 740 LEU A N 1
ATOM 5655 C CA . LEU A 1 740 ? -13.873 -7.102 7.339 1.00 89.06 740 LEU A CA 1
ATOM 5656 C C . LEU A 1 740 ? -14.541 -7.584 8.635 1.00 89.06 740 LEU A C 1
ATOM 5658 O O . LEU A 1 740 ? -13.821 -7.893 9.589 1.00 89.06 740 LEU A O 1
ATOM 5662 N N . PRO A 1 741 ? -15.880 -7.700 8.673 1.00 88.69 741 PRO A N 1
ATOM 5663 C CA . PRO A 1 741 ? -16.567 -8.308 9.804 1.00 88.69 741 PRO A CA 1
ATOM 5664 C C . PRO A 1 741 ? -16.090 -9.747 10.041 1.00 88.69 741 PRO A C 1
ATOM 5666 O O . PRO A 1 741 ? -16.021 -10.544 9.107 1.00 88.69 741 PRO A O 1
ATOM 5669 N N . THR A 1 742 ? -15.780 -10.087 11.290 1.00 81.88 742 THR A N 1
ATOM 5670 C CA . THR A 1 742 ? -15.378 -11.447 11.698 1.00 81.88 742 THR A CA 1
ATOM 5671 C C . THR A 1 742 ? -16.546 -12.262 12.251 1.00 81.88 742 THR A C 1
ATOM 5673 O O . THR A 1 742 ? -16.534 -13.488 12.186 1.00 81.88 742 THR A O 1
ATOM 5676 N N . ALA A 1 743 ? -17.566 -11.581 12.774 1.00 86.44 743 ALA A N 1
ATOM 5677 C CA . ALA A 1 743 ? -18.811 -12.173 13.241 1.00 86.44 743 ALA A CA 1
ATOM 5678 C C . ALA A 1 743 ? -19.883 -12.194 12.138 1.00 86.44 743 ALA A C 1
ATOM 5680 O O . ALA A 1 743 ? -19.700 -11.653 11.037 1.00 86.44 743 ALA A O 1
ATOM 5681 N N . ARG A 1 744 ? -21.031 -12.809 12.455 1.00 91.38 744 ARG A N 1
ATOM 5682 C CA . ARG A 1 744 ? -22.199 -12.788 11.572 1.00 91.38 744 ARG A CA 1
ATOM 5683 C C . ARG A 1 744 ? -22.582 -11.343 11.258 1.00 91.38 744 ARG A C 1
ATOM 5685 O O . ARG A 1 744 ? -22.687 -10.531 12.170 1.00 91.38 744 ARG A O 1
ATOM 5692 N N . SER A 1 745 ? -22.760 -11.034 9.979 1.00 94.69 745 SER A N 1
ATOM 5693 C CA . SER A 1 745 ? -22.845 -9.648 9.522 1.00 94.69 745 SER A CA 1
ATOM 5694 C C . SER A 1 745 ? -23.853 -9.427 8.405 1.00 94.69 745 SER A C 1
ATOM 5696 O O . SER A 1 745 ? -24.173 -10.333 7.631 1.00 94.69 745 SER A O 1
ATOM 5698 N N . TYR A 1 746 ? -24.331 -8.187 8.314 1.00 96.12 746 TYR A N 1
ATOM 5699 C CA . TYR A 1 746 ? -25.403 -7.776 7.413 1.00 96.12 746 TYR A CA 1
ATOM 5700 C C . TYR A 1 746 ? -25.098 -6.432 6.762 1.00 96.12 746 TYR A C 1
ATOM 5702 O O . TYR A 1 746 ? -24.3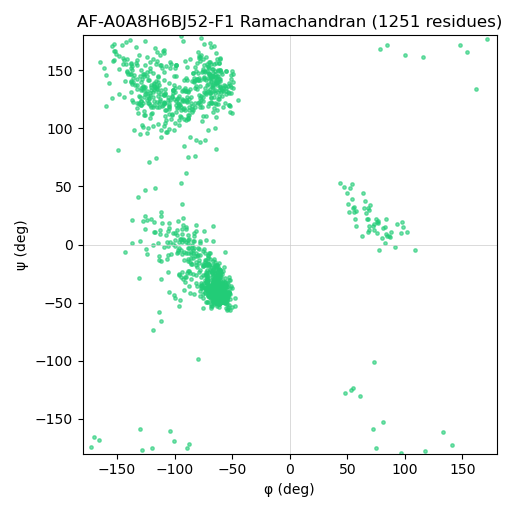71 -5.609 7.319 1.00 96.12 746 TYR A O 1
ATOM 5710 N N . PHE A 1 747 ? -25.703 -6.180 5.606 1.00 96.94 747 PHE A N 1
ATOM 5711 C CA . PHE A 1 747 ? -25.803 -4.829 5.069 1.00 96.94 747 PHE A CA 1
ATOM 5712 C C . PHE A 1 747 ? -27.192 -4.574 4.500 1.00 96.94 747 PHE A C 1
ATOM 5714 O O . PHE A 1 747 ? -27.766 -5.440 3.837 1.00 96.94 747 PHE A O 1
ATOM 5721 N N . VAL A 1 748 ? -27.743 -3.393 4.766 1.00 97.19 748 VAL A N 1
ATOM 5722 C CA . VAL A 1 748 ? -29.065 -3.012 4.259 1.00 97.19 748 VAL A CA 1
ATOM 5723 C C . VAL A 1 748 ? -28.948 -2.405 2.866 1.00 97.19 748 VAL A C 1
ATOM 5725 O O . VAL A 1 748 ? -28.084 -1.566 2.622 1.00 97.19 748 VAL A O 1
ATOM 5728 N N . CYS A 1 749 ? -29.811 -2.836 1.949 1.00 96.88 749 CYS A N 1
ATOM 5729 C CA . CYS A 1 749 ? -29.863 -2.324 0.581 1.00 96.88 749 CYS A CA 1
ATOM 5730 C C . CYS A 1 749 ? -30.828 -1.139 0.496 1.00 96.88 749 CYS A C 1
ATOM 5732 O O . CYS A 1 749 ? -32.038 -1.349 0.551 1.00 96.88 749 CYS A O 1
ATOM 5734 N N . LEU A 1 750 ? -30.323 0.089 0.346 1.00 95.94 750 LEU A N 1
ATOM 5735 C CA . LEU A 1 750 ? -31.182 1.263 0.184 1.00 95.94 750 LEU A CA 1
ATOM 5736 C C . LEU A 1 750 ? -31.838 1.259 -1.200 1.00 95.94 750 LEU A C 1
ATOM 5738 O O . LEU A 1 750 ? -31.165 1.089 -2.215 1.00 95.94 750 LEU A O 1
ATOM 5742 N N . THR A 1 751 ? -33.152 1.468 -1.230 1.00 94.00 751 THR A N 1
ATOM 5743 C CA . THR A 1 751 ? -33.978 1.484 -2.452 1.00 94.00 751 THR A CA 1
ATOM 5744 C C . THR A 1 751 ? -34.658 2.832 -2.695 1.00 94.00 751 THR A C 1
ATOM 5746 O O . THR A 1 751 ? -35.519 2.936 -3.565 1.00 94.00 751 THR A O 1
ATOM 5749 N N . PHE A 1 752 ? -34.274 3.871 -1.948 1.00 94.69 752 PHE A N 1
ATOM 5750 C CA . PHE A 1 752 ? -34.801 5.218 -2.143 1.00 94.69 752 PHE A CA 1
ATOM 5751 C C . PHE A 1 752 ? -34.326 5.826 -3.472 1.00 94.69 752 PHE A C 1
ATOM 5753 O O . PHE A 1 752 ? -33.147 5.689 -3.808 1.00 94.69 752 PHE A O 1
ATOM 5760 N N . PRO A 1 753 ? -35.209 6.543 -4.189 1.00 93.75 753 PRO A N 1
ATOM 5761 C CA . PRO A 1 753 ? -34.849 7.250 -5.415 1.00 93.75 753 PRO A CA 1
ATOM 5762 C C . PRO A 1 753 ? -33.987 8.501 -5.159 1.00 93.75 753 PRO A C 1
ATOM 5764 O O . PRO A 1 753 ? -33.208 8.890 -6.030 1.00 93.75 753 PRO A O 1
ATOM 5767 N N . ASP A 1 754 ? -34.108 9.115 -3.974 1.00 94.00 754 ASP A N 1
ATOM 5768 C CA . ASP A 1 754 ? -33.360 10.305 -3.551 1.00 94.00 754 ASP A CA 1
ATOM 5769 C C . ASP A 1 754 ? -33.251 10.375 -2.011 1.00 94.00 754 ASP A C 1
ATOM 5771 O O . ASP A 1 754 ? -34.257 10.322 -1.305 1.00 94.00 754 ASP A O 1
ATOM 5775 N N . LEU A 1 755 ? -32.032 10.491 -1.473 1.00 93.31 755 LEU A N 1
ATOM 5776 C CA . LEU A 1 755 ? -31.748 10.668 -0.040 1.00 93.31 755 LEU A CA 1
ATOM 5777 C C . LEU A 1 755 ? -31.804 12.141 0.402 1.00 93.31 755 LEU A C 1
ATOM 5779 O O . LEU A 1 755 ? -31.710 12.435 1.598 1.00 93.31 755 LEU A O 1
ATOM 5783 N N . ALA A 1 756 ? -31.930 13.084 -0.535 1.00 89.44 756 ALA A N 1
ATOM 5784 C CA . ALA A 1 756 ? -32.131 14.496 -0.224 1.00 89.44 756 ALA A CA 1
ATOM 5785 C C . ALA A 1 756 ? -33.538 14.779 0.325 1.00 89.44 756 ALA A C 1
ATOM 5787 O O . ALA A 1 756 ? -33.728 15.817 0.960 1.00 89.44 756 ALA A O 1
ATOM 5788 N N . ASP A 1 757 ? -34.487 13.852 0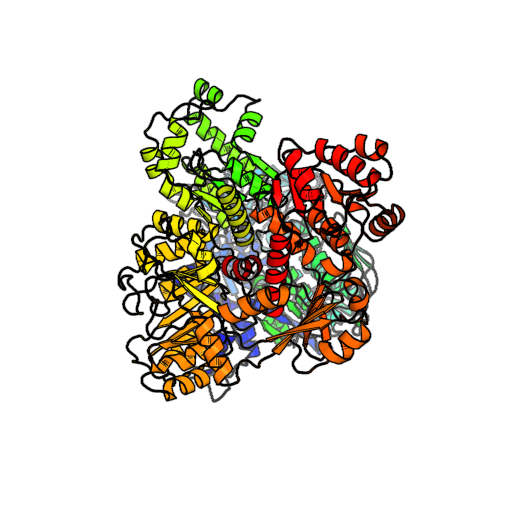.147 1.00 89.94 757 ASP A N 1
ATOM 5789 C CA . ASP A 1 757 ? -35.833 13.944 0.709 1.00 89.94 757 ASP A CA 1
ATOM 5790 C C . ASP A 1 757 ? -35.779 14.059 2.253 1.00 89.94 757 ASP A C 1
ATOM 5792 O O . ASP A 1 757 ? -35.311 13.133 2.934 1.00 89.94 757 ASP A O 1
ATOM 5796 N N . PRO A 1 758 ? -36.271 15.170 2.842 1.00 85.00 758 PRO A N 1
ATOM 5797 C CA . PRO A 1 758 ? -36.306 15.364 4.290 1.00 85.00 758 PRO A CA 1
ATOM 5798 C C . PRO A 1 758 ? -37.080 14.282 5.053 1.00 85.00 758 PRO A C 1
ATOM 5800 O O . PRO A 1 758 ? -36.832 14.095 6.243 1.00 85.00 758 PRO A O 1
ATOM 5803 N N . ALA A 1 759 ? -38.001 13.561 4.403 1.00 87.81 759 ALA A N 1
ATOM 5804 C CA . ALA A 1 759 ? -38.717 12.446 5.014 1.00 87.81 759 ALA A CA 1
ATOM 5805 C C . ALA A 1 759 ? -37.834 11.197 5.184 1.00 87.81 759 ALA A C 1
ATOM 5807 O O . ALA A 1 759 ? -38.081 10.401 6.091 1.00 87.81 759 ALA A O 1
ATOM 5808 N N . VAL A 1 760 ? -36.802 11.024 4.349 1.00 88.88 760 VAL A N 1
ATOM 5809 C CA . VAL A 1 760 ? -35.911 9.850 4.349 1.00 88.88 760 VAL A CA 1
ATOM 5810 C C . VAL A 1 760 ? -34.810 9.980 5.399 1.00 88.88 760 VAL A C 1
ATOM 5812 O O . VAL A 1 760 ? -34.524 9.025 6.121 1.00 88.88 760 VAL A O 1
ATOM 5815 N N . GLN A 1 761 ? -34.206 11.164 5.520 1.00 86.38 761 GLN A N 1
ATOM 5816 C CA . GLN A 1 761 ? -33.004 11.393 6.335 1.00 86.38 761 GLN A CA 1
ATOM 5817 C C . GLN A 1 761 ? -33.128 10.929 7.803 1.00 86.38 761 GLN A C 1
ATOM 5819 O O . GLN A 1 761 ? -32.221 10.237 8.271 1.00 86.38 761 GLN A O 1
ATOM 5824 N N . PRO A 1 762 ? -34.233 11.202 8.533 1.00 83.56 762 PRO A N 1
ATOM 5825 C CA . PRO A 1 762 ? -34.391 10.747 9.918 1.00 83.56 762 PRO A CA 1
ATOM 5826 C C . PRO A 1 762 ? -34.544 9.227 10.064 1.00 83.56 762 PRO A C 1
ATOM 5828 O O . PRO A 1 762 ? -34.350 8.695 11.153 1.00 83.56 762 PRO A O 1
ATOM 5831 N N . GLN A 1 763 ? -34.905 8.518 8.989 1.00 89.06 763 GLN A N 1
ATOM 5832 C CA . GLN A 1 763 ? -35.176 7.077 9.021 1.00 89.06 763 GLN A CA 1
ATOM 5833 C C . GLN A 1 763 ? -33.911 6.229 8.847 1.00 89.06 763 GLN A C 1
ATOM 5835 O O . GLN A 1 763 ? -33.937 5.037 9.151 1.00 89.06 763 GLN A O 1
ATOM 5840 N N . ILE A 1 764 ? -32.809 6.818 8.364 1.00 90.31 764 ILE A N 1
ATOM 5841 C CA . ILE A 1 764 ? -31.577 6.089 8.024 1.00 90.31 764 ILE A CA 1
ATOM 5842 C C . ILE A 1 764 ? -31.021 5.331 9.238 1.00 90.31 764 ILE A C 1
ATOM 5844 O O . ILE A 1 764 ? -30.691 4.156 9.101 1.00 90.31 764 ILE A O 1
ATOM 5848 N N . ASP A 1 765 ? -30.995 5.952 10.422 1.00 86.12 765 ASP A N 1
ATOM 5849 C CA . ASP A 1 765 ? -30.544 5.322 11.676 1.00 86.12 765 ASP A CA 1
ATOM 5850 C C . ASP A 1 765 ? -31.303 4.010 11.940 1.00 86.12 765 ASP A C 1
ATOM 5852 O O . ASP A 1 765 ? -30.705 2.932 11.993 1.00 86.12 765 ASP A O 1
ATOM 5856 N N . ALA A 1 766 ? -32.639 4.078 11.939 1.00 88.25 766 ALA A N 1
ATOM 5857 C CA . ALA A 1 766 ? -33.511 2.923 12.137 1.00 88.25 766 ALA A CA 1
ATOM 5858 C C . ALA A 1 766 ? -33.346 1.854 11.043 1.00 88.25 766 ALA A C 1
ATOM 5860 O O . ALA A 1 766 ? -33.301 0.665 11.347 1.00 88.25 766 ALA A O 1
ATOM 5861 N N . ILE A 1 767 ? -33.218 2.258 9.775 1.00 92.81 767 ILE A N 1
ATOM 5862 C CA . ILE A 1 767 ? -33.029 1.337 8.641 1.00 92.81 767 ILE A CA 1
ATOM 5863 C C . ILE A 1 767 ? -31.701 0.579 8.747 1.00 92.81 767 ILE A C 1
ATOM 5865 O O . ILE A 1 767 ? -31.622 -0.585 8.352 1.00 92.81 767 ILE A O 1
ATOM 5869 N N . THR A 1 768 ? -30.662 1.229 9.273 1.00 93.00 768 THR A N 1
ATOM 5870 C CA . THR A 1 768 ? -29.324 0.642 9.422 1.00 93.00 768 THR A CA 1
ATOM 5871 C C . THR A 1 768 ? -29.137 -0.190 10.691 1.00 93.00 768 THR A C 1
ATOM 5873 O O . THR A 1 768 ? -28.091 -0.823 10.854 1.00 93.00 768 THR A O 1
ATOM 5876 N N . ALA A 1 769 ? -30.145 -0.255 11.565 1.00 91.50 769 ALA A N 1
ATOM 5877 C CA . ALA A 1 769 ? -30.120 -1.100 12.752 1.00 91.50 769 ALA A CA 1
ATOM 5878 C C . ALA A 1 769 ? -29.810 -2.565 12.398 1.00 91.50 769 ALA A C 1
ATOM 5880 O O . ALA A 1 769 ? -30.326 -3.130 11.429 1.00 91.50 769 ALA A O 1
ATOM 5881 N N . GLY A 1 770 ? -28.947 -3.201 13.187 1.00 92.25 770 GLY A N 1
ATOM 5882 C CA . GLY A 1 770 ? -28.542 -4.583 12.951 1.00 92.25 770 GLY A CA 1
ATOM 5883 C C . GLY A 1 770 ? -27.509 -4.780 11.834 1.00 92.25 770 GLY A C 1
ATOM 5884 O O . GLY A 1 770 ? -27.074 -5.911 11.626 1.00 92.25 770 GLY A O 1
ATOM 5885 N N . CYS A 1 771 ? -27.120 -3.729 11.104 1.00 94.12 771 CYS A N 1
ATOM 5886 C CA . CYS A 1 771 ? -26.232 -3.829 9.946 1.00 94.12 771 CYS A CA 1
ATOM 5887 C C . CYS A 1 771 ? -24.795 -3.388 10.255 1.00 94.12 771 CYS A C 1
ATOM 5889 O O . CYS A 1 771 ? -24.538 -2.588 11.150 1.00 94.12 771 CYS A O 1
ATOM 5891 N N . ASN A 1 772 ? -23.850 -3.903 9.469 1.00 93.88 772 ASN A N 1
ATOM 5892 C CA . ASN A 1 772 ? -22.424 -3.566 9.522 1.00 93.88 772 ASN A CA 1
ATOM 5893 C C . ASN A 1 772 ? -21.984 -2.691 8.345 1.00 93.88 772 ASN A C 1
ATOM 5895 O O . ASN A 1 772 ? -20.871 -2.178 8.351 1.00 93.88 772 ASN A O 1
ATOM 5899 N N . ALA A 1 773 ? -22.829 -2.562 7.326 1.00 95.44 773 ALA A N 1
ATOM 5900 C CA . ALA A 1 773 ? -22.635 -1.680 6.188 1.00 95.44 773 ALA A CA 1
ATOM 5901 C C . ALA A 1 773 ? -23.997 -1.265 5.612 1.00 95.44 773 ALA A C 1
ATOM 5903 O O . ALA A 1 773 ? -25.034 -1.860 5.921 1.00 95.44 773 ALA A O 1
ATOM 5904 N N . VAL A 1 774 ? -23.987 -0.255 4.752 1.00 97.06 774 VAL A N 1
ATOM 5905 C CA . VAL A 1 774 ? -25.155 0.214 4.005 1.00 97.06 774 VAL A CA 1
ATOM 5906 C C . VAL A 1 774 ? -24.837 0.200 2.515 1.00 97.06 774 VAL A C 1
ATOM 5908 O O . VAL A 1 774 ? -23.797 0.696 2.096 1.00 97.06 774 VAL A O 1
ATOM 5911 N N . GLU A 1 775 ? -25.702 -0.389 1.697 1.00 98.38 775 GLU A N 1
ATOM 5912 C CA . GLU A 1 775 ? -25.539 -0.410 0.245 1.00 98.38 775 GLU A CA 1
ATOM 5913 C C . GLU A 1 775 ? -26.339 0.725 -0.397 1.00 98.38 775 GLU A C 1
ATOM 5915 O O . GLU A 1 775 ? -27.565 0.777 -0.283 1.00 98.38 775 GLU A O 1
ATOM 5920 N N . LEU A 1 776 ? -25.636 1.615 -1.100 1.00 98.12 776 LEU A N 1
ATOM 5921 C CA . LEU A 1 776 ? -26.223 2.615 -1.981 1.00 98.12 776 LEU A CA 1
ATOM 5922 C C . LEU A 1 776 ? -26.394 1.999 -3.375 1.00 98.12 776 LEU A C 1
ATOM 5924 O O . LEU A 1 776 ? -25.416 1.782 -4.096 1.00 98.12 776 LEU A O 1
ATOM 5928 N N . ARG A 1 777 ? -27.646 1.730 -3.756 1.00 97.44 777 ARG A N 1
ATOM 5929 C CA . ARG A 1 777 ? -28.015 1.257 -5.096 1.00 97.44 777 ARG A CA 1
ATOM 5930 C C . ARG A 1 777 ? -28.108 2.429 -6.061 1.00 97.44 777 ARG A C 1
ATOM 5932 O O . ARG A 1 777 ? -29.165 3.027 -6.231 1.00 97.44 777 ARG A O 1
ATOM 5939 N N . VAL A 1 778 ? -26.989 2.743 -6.701 1.00 97.81 778 VAL A N 1
ATOM 5940 C CA . VAL A 1 778 ? -26.869 3.878 -7.625 1.00 97.81 778 VAL A CA 1
ATOM 5941 C C . VAL A 1 778 ? -27.819 3.731 -8.806 1.00 97.81 778 VAL A C 1
ATOM 5943 O O . VAL A 1 778 ? -28.417 4.709 -9.234 1.00 97.81 778 VAL A O 1
ATOM 5946 N N . ASP A 1 779 ? -28.043 2.500 -9.270 1.00 96.56 779 ASP A N 1
ATOM 5947 C CA . ASP A 1 779 ? -28.991 2.205 -10.343 1.00 96.56 779 ASP A CA 1
ATOM 5948 C C . ASP A 1 779 ? -30.444 2.589 -10.006 1.00 96.56 779 ASP A C 1
ATOM 5950 O O . ASP A 1 779 ? -31.244 2.776 -10.921 1.00 96.56 779 ASP A O 1
ATOM 5954 N N . ARG A 1 780 ? -30.788 2.731 -8.717 1.00 95.44 780 ARG A N 1
ATOM 5955 C CA . ARG A 1 780 ? -32.129 3.109 -8.236 1.00 95.44 780 ARG A CA 1
ATOM 5956 C C . ARG A 1 780 ? -32.310 4.605 -8.006 1.00 95.44 780 ARG A C 1
ATOM 5958 O O . ARG A 1 780 ? -33.438 5.031 -7.773 1.00 95.44 780 ARG A O 1
ATOM 5965 N N . LEU A 1 781 ? -31.236 5.386 -8.085 1.00 96.06 781 LEU A N 1
ATOM 5966 C CA . LEU A 1 781 ? -31.315 6.837 -7.974 1.00 96.06 781 LEU A CA 1
ATOM 5967 C C . LEU A 1 781 ? -31.992 7.439 -9.208 1.00 96.06 781 LEU A C 1
ATOM 5969 O O . LEU A 1 781 ? -31.898 6.894 -10.308 1.00 96.06 781 LEU A O 1
ATOM 5973 N N . VAL A 1 782 ? -32.632 8.595 -9.025 1.00 93.56 782 VAL A N 1
ATOM 5974 C CA . VAL A 1 782 ? -33.265 9.354 -10.120 1.00 93.56 782 VAL A CA 1
ATOM 5975 C C . VAL A 1 782 ? -32.268 9.900 -11.142 1.00 93.56 782 VAL A C 1
ATOM 5977 O O . VAL A 1 782 ? -32.623 10.072 -12.305 1.00 93.56 782 VAL A O 1
ATOM 5980 N N . ALA A 1 783 ? -31.034 10.174 -10.716 1.00 93.25 783 ALA A N 1
ATOM 5981 C CA . ALA A 1 783 ? -29.974 10.732 -11.545 1.00 93.25 783 ALA A CA 1
ATOM 5982 C C . ALA A 1 783 ? -28.669 9.954 -11.344 1.00 93.25 783 ALA A C 1
ATOM 5984 O O . ALA A 1 783 ? -28.292 9.624 -10.216 1.00 93.25 783 ALA A O 1
ATOM 5985 N N . HIS A 1 784 ? -27.976 9.682 -12.453 1.00 94.69 784 HIS A N 1
ATOM 5986 C CA . HIS A 1 784 ? -26.736 8.897 -12.489 1.00 94.69 784 HIS A CA 1
ATOM 5987 C C . HIS A 1 784 ? -25.510 9.725 -12.886 1.00 94.69 784 HIS A C 1
ATOM 5989 O O . HIS A 1 784 ? -24.444 9.162 -13.110 1.00 94.69 784 HIS A O 1
ATOM 5995 N N . ASP A 1 785 ? -25.626 11.051 -12.979 1.00 92.44 785 ASP A N 1
ATOM 5996 C CA . ASP A 1 785 ? -24.455 11.898 -13.186 1.00 92.44 785 ASP A CA 1
ATOM 5997 C C . ASP A 1 785 ? -23.589 11.965 -11.918 1.00 92.44 785 ASP A C 1
ATOM 5999 O O . ASP A 1 785 ? -24.047 11.768 -10.786 1.00 92.44 785 ASP A O 1
ATOM 6003 N N . THR A 1 786 ? -22.303 12.249 -12.108 1.00 91.44 786 THR A N 1
ATOM 6004 C CA . THR A 1 786 ? -21.321 12.162 -11.027 1.00 91.44 786 THR A CA 1
ATOM 6005 C C . THR A 1 786 ? -21.541 13.164 -9.894 1.00 91.44 786 THR A C 1
ATOM 6007 O O . THR A 1 786 ? -21.194 12.850 -8.754 1.00 91.44 786 THR A O 1
ATOM 6010 N N . ASP A 1 787 ? -22.125 14.334 -10.162 1.00 88.81 787 ASP A N 1
ATOM 6011 C CA . ASP A 1 787 ? -22.352 15.351 -9.131 1.00 88.81 787 ASP A CA 1
ATOM 6012 C C . ASP A 1 787 ? -23.571 14.963 -8.276 1.00 88.81 787 ASP A C 1
ATOM 6014 O O . ASP A 1 787 ? -23.486 14.970 -7.043 1.00 88.81 787 ASP A O 1
ATOM 6018 N N . SER A 1 788 ? -24.661 14.516 -8.913 1.00 91.88 788 SER A N 1
ATOM 6019 C CA . SER A 1 788 ? -25.852 14.007 -8.220 1.00 91.88 788 SER A CA 1
ATOM 6020 C C . SER A 1 788 ? -25.526 12.803 -7.337 1.00 91.88 788 SER A C 1
ATOM 6022 O O . SER A 1 788 ? -25.890 12.778 -6.163 1.00 91.88 788 SER A O 1
ATOM 6024 N N . VAL A 1 789 ? -24.777 11.820 -7.845 1.00 95.94 789 VAL A N 1
ATOM 6025 C CA . VAL A 1 789 ? -24.398 10.633 -7.058 1.00 95.94 789 VAL A CA 1
ATOM 6026 C C . VAL A 1 789 ? -23.457 10.997 -5.902 1.00 95.94 789 VAL A C 1
ATOM 6028 O O . VAL A 1 789 ? -23.586 10.456 -4.800 1.00 95.94 789 VAL A O 1
ATOM 6031 N N . ALA A 1 790 ? -22.537 11.947 -6.103 1.00 94.94 790 ALA A N 1
ATOM 6032 C CA . ALA A 1 790 ? -21.658 12.426 -5.037 1.00 94.94 790 ALA A CA 1
ATOM 6033 C C . ALA A 1 790 ? -22.432 13.119 -3.900 1.00 94.94 790 ALA A C 1
ATOM 6035 O O . ALA A 1 790 ? -22.084 12.925 -2.731 1.00 94.94 790 ALA A O 1
ATOM 6036 N N . LEU A 1 791 ? -23.502 13.860 -4.217 1.00 93.31 791 LEU A N 1
ATOM 6037 C CA . LEU A 1 791 ? -24.420 14.421 -3.222 1.00 93.31 791 LEU A CA 1
ATOM 6038 C C . LEU A 1 791 ? -25.072 13.319 -2.377 1.00 93.31 791 LEU A C 1
ATOM 6040 O O . LEU A 1 791 ? -25.044 13.410 -1.150 1.00 93.31 791 LEU A O 1
ATOM 6044 N N . GLN A 1 792 ? -25.593 12.262 -3.009 1.00 95.69 792 GLN A N 1
ATOM 6045 C CA . GLN A 1 792 ? -26.234 11.141 -2.304 1.00 95.69 792 GLN A CA 1
ATOM 6046 C C . GLN A 1 792 ? -25.268 10.454 -1.330 1.00 95.69 792 GLN A C 1
ATOM 6048 O O . GLN A 1 792 ? -25.616 10.188 -0.179 1.00 95.69 792 GLN A O 1
ATOM 6053 N N . VAL A 1 793 ? -24.019 10.237 -1.752 1.00 96.50 793 VAL A N 1
ATOM 6054 C CA . VAL A 1 793 ? -22.954 9.716 -0.881 1.00 96.50 793 VAL A CA 1
ATOM 6055 C C . VAL A 1 793 ? -22.659 10.673 0.278 1.00 96.50 793 VAL A C 1
ATOM 6057 O O . VAL A 1 793 ? -22.509 10.230 1.419 1.00 96.50 793 VAL A O 1
ATOM 6060 N N . GLY A 1 794 ? -22.570 11.978 0.005 1.00 93.81 794 GLY A N 1
ATOM 6061 C CA . GLY A 1 794 ? -22.342 12.999 1.027 1.00 93.81 794 GLY A CA 1
ATOM 6062 C C . GLY A 1 794 ? -23.446 13.016 2.088 1.00 93.81 794 GLY A C 1
ATOM 6063 O O . GLY A 1 794 ? -23.144 13.043 3.280 1.00 93.81 794 GLY A O 1
ATOM 6064 N N . LEU A 1 795 ? -24.710 12.941 1.664 1.00 92.88 795 LEU A N 1
ATOM 6065 C CA . LEU A 1 795 ? -25.872 12.860 2.551 1.00 92.88 795 LEU A CA 1
ATOM 6066 C C . LEU A 1 795 ? -25.854 11.573 3.376 1.00 92.88 795 LEU A C 1
ATOM 6068 O O . LEU A 1 795 ? -25.991 11.627 4.596 1.00 92.88 795 LEU A O 1
ATOM 6072 N N . LEU A 1 796 ? -25.606 10.423 2.743 1.00 94.69 796 LEU A N 1
ATOM 6073 C CA . LEU A 1 796 ? -25.540 9.144 3.447 1.00 94.69 796 LEU A CA 1
ATOM 6074 C C . LEU A 1 796 ? -24.475 9.170 4.552 1.00 94.69 796 LEU A C 1
ATOM 6076 O O . LEU A 1 796 ? -24.758 8.800 5.688 1.00 94.69 796 LEU A O 1
ATOM 6080 N N . ARG A 1 797 ? -23.284 9.713 4.268 1.00 92.44 797 ARG A N 1
ATOM 6081 C CA . ARG A 1 797 ? -22.214 9.879 5.267 1.00 92.44 797 ARG A CA 1
ATOM 6082 C C . ARG A 1 797 ? -22.599 10.762 6.451 1.00 92.44 797 ARG A C 1
ATOM 6084 O O . ARG A 1 797 ? -22.025 10.588 7.522 1.00 92.44 797 ARG A O 1
ATOM 6091 N N . MET A 1 798 ? -23.511 11.718 6.283 1.00 88.00 798 MET A N 1
ATOM 6092 C CA . MET A 1 798 ? -23.968 12.557 7.394 1.00 88.00 798 MET A CA 1
ATOM 6093 C C . MET A 1 798 ? -24.902 11.808 8.347 1.00 88.00 798 MET A C 1
ATOM 6095 O O . MET A 1 798 ? -24.875 12.074 9.548 1.00 88.00 798 MET A O 1
ATOM 6099 N N . TYR A 1 799 ? -25.699 10.876 7.824 1.00 88.50 799 TYR A N 1
ATOM 6100 C CA . TYR A 1 799 ? -26.765 10.210 8.576 1.00 88.50 799 TYR A CA 1
ATOM 6101 C C . TYR A 1 799 ? -26.429 8.784 9.024 1.00 88.50 799 TYR A C 1
ATOM 6103 O O . TYR A 1 799 ? -27.165 8.217 9.824 1.00 88.50 799 TYR A O 1
ATOM 6111 N N . THR A 1 800 ? -25.314 8.207 8.570 1.00 88.38 800 THR A N 1
ATOM 6112 C CA . THR A 1 800 ? -24.792 6.952 9.121 1.00 88.38 800 THR A CA 1
ATOM 6113 C C . THR A 1 800 ? -23.269 6.945 9.217 1.00 88.38 800 THR A C 1
ATOM 6115 O O . THR A 1 800 ? -22.548 7.558 8.424 1.00 88.38 800 THR A O 1
ATOM 6118 N N . ASN A 1 801 ? -22.774 6.225 10.222 1.00 88.50 801 ASN A N 1
ATOM 6119 C CA . ASN A 1 801 ? -21.350 5.964 10.421 1.00 88.50 801 ASN A CA 1
ATOM 6120 C C . ASN A 1 801 ? -20.922 4.610 9.836 1.00 88.50 801 ASN A C 1
ATOM 6122 O O . ASN A 1 801 ? -19.739 4.276 9.904 1.00 88.50 801 ASN A O 1
ATOM 6126 N N . LEU A 1 802 ? -21.865 3.829 9.296 1.00 91.56 802 LEU A N 1
ATOM 6127 C CA . LEU A 1 802 ? -21.561 2.533 8.709 1.00 91.56 802 LEU A CA 1
ATOM 6128 C C . LEU A 1 802 ? -20.772 2.680 7.395 1.00 91.56 802 LEU A C 1
ATOM 6130 O O . LEU A 1 802 ? -21.026 3.611 6.627 1.00 91.56 802 LEU A O 1
ATOM 6134 N N . PRO A 1 803 ? -19.864 1.733 7.103 1.00 94.81 803 PRO A N 1
ATOM 6135 C CA . PRO A 1 803 ? -19.255 1.577 5.789 1.00 94.81 803 PRO A CA 1
ATOM 6136 C C . PRO A 1 803 ? -20.282 1.567 4.653 1.00 94.81 803 PRO A C 1
ATOM 6138 O O . PRO A 1 803 ? -21.328 0.920 4.762 1.00 94.81 803 PRO A O 1
ATOM 6141 N N . ILE A 1 804 ? -19.957 2.227 3.542 1.00 97.50 804 ILE A N 1
ATOM 6142 C CA . ILE A 1 804 ? -20.832 2.305 2.370 1.00 97.50 804 ILE A CA 1
ATOM 6143 C C . ILE A 1 804 ? -20.380 1.284 1.321 1.00 97.50 804 ILE A C 1
ATOM 6145 O O . ILE A 1 804 ? -19.204 1.219 0.955 1.00 97.50 804 ILE A O 1
ATOM 6149 N N . ILE A 1 805 ? -21.338 0.508 0.814 1.00 98.50 805 ILE A N 1
ATOM 6150 C CA . ILE A 1 805 ? -21.204 -0.335 -0.373 1.00 98.50 805 ILE A CA 1
ATOM 6151 C C . ILE A 1 805 ? -21.810 0.414 -1.552 1.00 98.50 805 ILE A C 1
ATOM 6153 O O . ILE A 1 805 ? -23.010 0.674 -1.591 1.00 98.50 805 ILE A O 1
ATOM 6157 N N . PHE A 1 806 ? -20.970 0.783 -2.509 1.00 98.56 806 PHE A N 1
ATOM 6158 C CA . PHE A 1 806 ? -21.400 1.451 -3.729 1.00 98.56 806 PHE A CA 1
ATOM 6159 C C . PHE A 1 806 ? -21.686 0.425 -4.819 1.00 98.56 806 PHE A C 1
ATOM 6161 O O . PHE A 1 806 ? -20.774 -0.285 -5.246 1.00 98.56 806 PHE A O 1
ATOM 6168 N N . THR A 1 807 ? -22.933 0.367 -5.281 1.00 98.50 807 THR A N 1
ATOM 6169 C CA . THR A 1 807 ? -23.380 -0.672 -6.212 1.00 98.50 807 THR A CA 1
ATOM 6170 C C . THR A 1 807 ? -24.076 -0.052 -7.415 1.00 98.50 807 THR A C 1
ATOM 6172 O O . THR A 1 807 ? -25.115 0.594 -7.275 1.00 98.50 807 THR A O 1
ATOM 6175 N N . VAL A 1 808 ? -23.529 -0.305 -8.606 1.00 97.81 808 VAL A N 1
ATOM 6176 C CA . VAL A 1 808 ? -24.173 -0.030 -9.899 1.00 97.81 808 VAL A CA 1
ATOM 6177 C C . VAL A 1 808 ? -24.605 -1.376 -10.476 1.00 97.81 808 VAL A C 1
ATOM 6179 O O . VAL A 1 808 ? -23.783 -2.103 -11.027 1.00 97.81 808 VAL A O 1
ATOM 6182 N N . ARG A 1 809 ? -25.873 -1.756 -10.275 1.00 97.88 809 ARG A N 1
ATOM 6183 C CA . ARG A 1 809 ? -26.396 -3.060 -10.712 1.00 97.88 809 ARG A CA 1
ATOM 6184 C C . ARG A 1 809 ? -27.018 -2.954 -12.104 1.00 97.88 809 ARG A C 1
ATOM 6186 O O . ARG A 1 809 ? -27.947 -2.166 -12.298 1.00 97.88 809 ARG A O 1
ATOM 6193 N N . THR A 1 810 ? -26.550 -3.775 -13.039 1.00 97.56 810 THR A N 1
ATOM 6194 C CA . THR A 1 810 ? -27.052 -3.788 -14.422 1.00 97.56 810 THR A CA 1
ATOM 6195 C C . THR A 1 810 ? -28.381 -4.537 -14.564 1.00 97.56 810 THR A C 1
ATOM 6197 O O . THR A 1 810 ? -28.761 -5.334 -13.700 1.00 97.56 810 THR A O 1
ATOM 6200 N N . GLN A 1 811 ? -29.117 -4.282 -15.649 1.00 96.38 811 GLN A N 1
ATOM 6201 C CA . GLN A 1 811 ? -30.412 -4.912 -15.934 1.00 96.38 811 GLN A CA 1
ATOM 6202 C C . GLN A 1 811 ? -30.309 -6.438 -16.030 1.00 96.38 811 GLN A C 1
ATOM 6204 O O . GLN A 1 811 ? -31.103 -7.140 -15.397 1.00 96.38 811 GLN A O 1
ATOM 6209 N N . SER A 1 812 ? -29.303 -6.968 -16.734 1.00 94.69 812 SER A N 1
ATOM 6210 C CA . SER A 1 812 ? -29.091 -8.419 -16.842 1.00 94.69 812 SER A CA 1
ATOM 6211 C C . SER A 1 812 ? -28.803 -9.095 -15.496 1.00 94.69 812 SER A C 1
ATOM 6213 O O . SER A 1 812 ? -29.107 -10.279 -15.325 1.00 94.69 812 SER A O 1
ATOM 6215 N N . GLN A 1 813 ? -28.288 -8.339 -14.522 1.00 95.12 813 GLN A N 1
ATOM 6216 C CA . GLN A 1 813 ? -28.012 -8.787 -13.156 1.00 95.12 813 GLN A CA 1
ATOM 6217 C C . GLN A 1 813 ? -29.112 -8.416 -12.139 1.00 95.12 813 GLN A C 1
ATOM 6219 O O . GLN A 1 813 ? -28.946 -8.639 -10.939 1.00 95.12 813 GLN A O 1
ATOM 6224 N N . GLY A 1 814 ? -30.261 -7.895 -12.585 1.00 92.00 814 GLY A N 1
ATOM 6225 C CA . GLY A 1 814 ? -31.429 -7.619 -11.733 1.00 92.00 814 GLY A CA 1
ATOM 6226 C C . GLY A 1 814 ? -31.511 -6.198 -11.155 1.00 92.00 814 GLY A C 1
ATOM 6227 O O . GLY A 1 814 ? -32.223 -5.962 -10.173 1.00 92.00 814 GLY A O 1
ATOM 6228 N N . GLY A 1 815 ? -30.776 -5.246 -11.726 1.00 94.56 815 GLY A N 1
ATOM 6229 C CA . GLY A 1 815 ? -30.871 -3.813 -11.437 1.00 94.56 815 GLY A CA 1
ATOM 6230 C C . GLY A 1 815 ? -31.609 -3.041 -12.527 1.00 94.56 815 GLY A C 1
ATOM 6231 O O . GLY A 1 815 ? -32.366 -3.617 -13.305 1.00 94.56 815 GLY A O 1
ATOM 6232 N N . SER A 1 816 ? -31.400 -1.728 -12.561 1.00 95.25 816 SER A N 1
ATOM 6233 C CA . SER A 1 816 ? -31.981 -0.826 -13.571 1.00 95.25 816 SER A CA 1
ATOM 6234 C C . SER A 1 816 ? -30.949 -0.184 -14.502 1.00 95.25 816 SER A C 1
ATOM 6236 O O . SER A 1 816 ? -31.347 0.400 -15.512 1.00 95.25 816 SER A O 1
ATOM 6238 N N . PHE A 1 817 ? -29.646 -0.314 -14.222 1.00 97.00 817 PHE A N 1
ATOM 6239 C CA . PHE A 1 817 ? -28.603 0.320 -15.030 1.00 97.00 817 PHE A CA 1
ATOM 6240 C C . PHE A 1 817 ? -28.432 -0.394 -16.390 1.00 97.00 817 PHE A C 1
ATOM 6242 O O . PHE A 1 817 ? -28.396 -1.628 -16.412 1.00 97.00 817 PHE A O 1
ATOM 6249 N N . PRO A 1 818 ? -28.335 0.317 -17.527 1.00 96.62 818 PRO A N 1
ATOM 6250 C CA . PRO A 1 818 ? -28.227 -0.318 -18.844 1.00 96.62 818 PRO A CA 1
ATOM 6251 C C . PRO A 1 818 ? -26.968 -1.188 -18.989 1.00 96.62 818 PRO A C 1
ATOM 6253 O O . PRO A 1 818 ? -25.867 -0.735 -18.692 1.00 96.62 818 PRO A O 1
ATOM 6256 N N . ASP A 1 819 ? -27.106 -2.413 -19.510 1.00 94.25 819 ASP A N 1
ATOM 6257 C CA . ASP A 1 819 ? -25.964 -3.330 -19.702 1.00 94.25 819 ASP A CA 1
ATOM 6258 C C . ASP A 1 819 ? -24.928 -2.799 -20.711 1.00 94.25 819 ASP A C 1
ATOM 6260 O O . ASP A 1 819 ? -23.736 -3.078 -20.596 1.00 94.25 819 ASP A O 1
ATOM 6264 N N . ALA A 1 820 ? -25.387 -2.049 -21.718 1.00 93.56 820 ALA A N 1
ATOM 6265 C CA . ALA A 1 820 ? -24.551 -1.555 -22.812 1.00 93.56 820 ALA A CA 1
ATOM 6266 C C . ALA A 1 820 ? -23.747 -0.290 -22.460 1.00 93.56 820 ALA A C 1
ATOM 6268 O O . ALA A 1 820 ? -22.786 0.022 -23.158 1.00 93.56 820 ALA A O 1
ATOM 6269 N N . ASP A 1 821 ? -24.120 0.439 -21.403 1.00 95.06 821 ASP A N 1
ATOM 6270 C CA . ASP A 1 821 ? -23.493 1.714 -21.031 1.00 95.06 821 ASP A CA 1
ATOM 6271 C C . ASP A 1 821 ? -22.308 1.506 -20.073 1.00 95.06 821 ASP A C 1
ATOM 6273 O O . ASP A 1 821 ? -22.291 1.919 -18.910 1.00 95.06 821 ASP A O 1
ATOM 6277 N N . THR A 1 822 ? -21.295 0.788 -20.556 1.00 93.69 822 THR A N 1
ATOM 6278 C CA . THR A 1 822 ? -20.118 0.454 -19.745 1.00 93.69 822 THR A CA 1
ATOM 6279 C C . THR A 1 822 ? -19.268 1.675 -19.399 1.00 93.69 822 THR A C 1
ATOM 6281 O O . THR A 1 822 ? -18.564 1.651 -18.388 1.00 93.69 822 THR A O 1
ATOM 6284 N N . ASP A 1 823 ? -19.336 2.737 -20.204 1.00 93.38 823 ASP A N 1
ATOM 6285 C CA . ASP A 1 823 ? -18.542 3.952 -20.015 1.00 93.38 823 ASP A CA 1
ATOM 6286 C C . ASP A 1 823 ? -19.056 4.772 -18.828 1.00 93.38 823 ASP A C 1
ATOM 6288 O O . ASP A 1 823 ? -18.273 5.093 -17.927 1.00 93.38 823 ASP A O 1
ATOM 6292 N N . SER A 1 824 ? -20.367 5.039 -18.750 1.00 95.44 824 SER A N 1
ATOM 6293 C CA . SER A 1 824 ? -20.942 5.719 -17.583 1.00 95.44 824 SER A CA 1
ATOM 6294 C C . SER A 1 824 ? -20.836 4.870 -16.312 1.00 95.44 824 SER A C 1
ATOM 6296 O O . SER A 1 824 ? -20.544 5.407 -15.240 1.00 95.44 824 SER A O 1
ATOM 6298 N N . LEU A 1 825 ? -20.958 3.539 -16.409 1.00 96.81 825 LEU A N 1
ATOM 6299 C CA . LEU A 1 825 ? -20.686 2.644 -15.277 1.00 96.81 825 LEU A CA 1
ATOM 6300 C C . LEU A 1 825 ? -19.240 2.792 -14.783 1.00 96.81 825 LEU A C 1
ATOM 6302 O O . LEU A 1 825 ? -18.998 2.939 -13.582 1.00 96.81 825 LEU A O 1
ATOM 6306 N N . ALA A 1 826 ? -18.269 2.784 -15.698 1.00 95.56 826 ALA A N 1
ATOM 6307 C CA . ALA A 1 826 ? -16.859 2.944 -15.364 1.00 95.56 826 ALA A CA 1
ATOM 6308 C C . ALA A 1 826 ? -16.561 4.319 -14.745 1.00 95.56 826 ALA A C 1
ATOM 6310 O O . ALA A 1 826 ? -15.700 4.420 -13.864 1.00 95.56 826 ALA A O 1
ATOM 6311 N N . GLU A 1 827 ? -17.253 5.376 -15.178 1.00 95.50 827 GLU A N 1
ATOM 6312 C CA . GLU A 1 827 ? -17.150 6.712 -14.588 1.00 95.50 827 GLU A CA 1
ATOM 6313 C C . GLU A 1 827 ? -17.684 6.740 -13.147 1.00 95.50 827 GLU A C 1
ATOM 6315 O O . GLU A 1 827 ? -17.015 7.266 -12.251 1.00 95.50 827 GLU A O 1
ATOM 6320 N N . LEU A 1 828 ? -18.833 6.107 -12.895 1.00 97.62 828 LEU A N 1
ATOM 6321 C CA . LEU A 1 828 ? -19.432 5.983 -11.564 1.00 97.62 828 LEU A CA 1
ATOM 6322 C C . LEU A 1 828 ? -18.564 5.166 -10.601 1.00 97.62 828 LEU A C 1
ATOM 6324 O O . LEU A 1 828 ? -18.353 5.569 -9.456 1.00 97.62 828 LEU A O 1
ATOM 6328 N N . VAL A 1 829 ? -17.988 4.056 -11.063 1.00 97.19 829 VAL A N 1
ATOM 6329 C CA . VAL A 1 829 ? -17.045 3.262 -10.259 1.00 97.19 829 VAL A CA 1
ATOM 6330 C C . VAL A 1 829 ? -15.787 4.079 -9.932 1.00 97.19 829 VAL A C 1
ATOM 6332 O O . VAL A 1 829 ? -15.322 4.097 -8.790 1.00 97.19 829 VAL A O 1
ATOM 6335 N N . GLN A 1 830 ? -15.253 4.832 -10.897 1.00 94.62 830 GLN A N 1
ATOM 6336 C CA . GLN A 1 830 ? -14.117 5.729 -10.652 1.00 94.62 830 GLN A CA 1
ATOM 6337 C C . GLN A 1 830 ? -14.470 6.886 -9.709 1.00 94.62 830 GLN A C 1
ATOM 6339 O O . GLN A 1 830 ? -13.621 7.327 -8.929 1.00 94.62 830 GLN A O 1
ATOM 6344 N N . LEU A 1 831 ? -15.706 7.390 -9.749 1.00 95.44 831 LEU A N 1
ATOM 6345 C CA . LEU A 1 831 ? -16.211 8.336 -8.760 1.00 95.44 831 LEU A CA 1
ATOM 6346 C C . LEU A 1 831 ? -16.191 7.713 -7.360 1.00 95.44 831 LEU A C 1
ATOM 6348 O O . LEU A 1 831 ? -15.651 8.341 -6.455 1.00 95.44 831 LEU A O 1
ATOM 6352 N N . ALA A 1 832 ? -16.686 6.488 -7.181 1.00 96.75 832 ALA A N 1
ATOM 6353 C CA . ALA A 1 832 ? -16.690 5.807 -5.885 1.00 96.75 832 ALA A CA 1
ATOM 6354 C C . ALA A 1 832 ? -15.284 5.683 -5.268 1.00 96.75 832 ALA A C 1
ATOM 6356 O O . ALA A 1 832 ? -15.097 5.968 -4.081 1.00 96.75 832 ALA A O 1
ATOM 6357 N N . PHE A 1 833 ? -14.271 5.354 -6.079 1.00 94.38 833 PHE A N 1
ATOM 6358 C CA . PHE A 1 833 ? -12.873 5.325 -5.627 1.00 94.38 833 PHE A CA 1
ATOM 6359 C C . PHE A 1 833 ? -12.357 6.709 -5.221 1.00 94.38 833 PHE A C 1
ATOM 6361 O O . PHE A 1 833 ? -11.676 6.840 -4.204 1.00 94.38 833 PHE A O 1
ATOM 6368 N N . ARG A 1 834 ? -12.699 7.761 -5.979 1.00 93.69 834 ARG A N 1
ATOM 6369 C CA . ARG A 1 834 ? -12.340 9.146 -5.624 1.00 93.69 834 ARG A CA 1
ATOM 6370 C C . ARG A 1 834 ? -13.053 9.609 -4.357 1.00 93.69 834 ARG A C 1
ATOM 6372 O O . ARG A 1 834 ? -12.441 10.296 -3.548 1.00 93.69 834 ARG A O 1
ATOM 6379 N N . LEU A 1 835 ? -14.306 9.210 -4.157 1.00 95.19 835 LEU A N 1
ATOM 6380 C CA . LEU A 1 835 ? -15.069 9.484 -2.939 1.00 95.19 835 LEU A CA 1
ATOM 6381 C C . LEU A 1 835 ? -14.532 8.717 -1.723 1.00 95.19 835 LEU A C 1
ATOM 6383 O O . LEU A 1 835 ? -14.965 8.989 -0.604 1.00 95.19 835 LEU A O 1
ATOM 6387 N N . GLY A 1 836 ? -13.573 7.801 -1.907 1.00 93.56 836 GLY A N 1
ATOM 6388 C CA . GLY A 1 836 ? -12.936 7.054 -0.826 1.00 93.56 836 GLY A CA 1
ATOM 6389 C C . GLY A 1 836 ? -13.930 6.157 -0.096 1.00 93.56 836 GLY A C 1
ATOM 6390 O O . GLY A 1 836 ? -13.983 6.187 1.129 1.00 93.56 836 GLY A O 1
ATOM 6391 N N . LEU A 1 837 ? -14.777 5.438 -0.835 1.00 95.38 837 LEU A N 1
ATOM 6392 C CA . LEU A 1 837 ? -15.758 4.523 -0.248 1.00 95.38 837 LEU A CA 1
ATOM 6393 C C . LEU A 1 837 ? -15.100 3.237 0.250 1.00 95.38 837 LEU A C 1
ATOM 6395 O O . LEU A 1 837 ? -14.053 2.816 -0.251 1.00 95.38 837 LEU A O 1
ATOM 6399 N N . GLU A 1 838 ? -15.696 2.625 1.269 1.00 95.44 838 GLU A N 1
ATOM 6400 C CA . GLU A 1 838 ? -15.169 1.419 1.898 1.00 95.44 838 GLU A CA 1
ATOM 6401 C C . GLU A 1 838 ? -15.270 0.219 0.961 1.00 95.44 838 GLU A C 1
ATOM 6403 O O . GLU A 1 838 ? -14.285 -0.512 0.822 1.00 95.44 838 GLU A O 1
ATOM 6408 N N . TYR A 1 839 ? -16.414 0.071 0.284 1.00 97.69 839 TYR A N 1
ATOM 6409 C CA . TYR A 1 839 ? -16.691 -1.030 -0.629 1.00 97.69 839 TYR A CA 1
ATOM 6410 C C . TYR A 1 839 ? -17.271 -0.543 -1.961 1.00 97.69 839 TYR A C 1
ATOM 6412 O O . TYR A 1 839 ? -18.116 0.351 -2.003 1.00 97.69 839 TYR A O 1
ATOM 6420 N N . VAL A 1 840 ? -16.862 -1.192 -3.048 1.00 98.38 840 VAL A N 1
ATOM 6421 C CA . VAL A 1 840 ? -17.484 -1.070 -4.373 1.00 98.38 840 VAL A CA 1
ATOM 6422 C C . VAL A 1 840 ? -17.851 -2.462 -4.872 1.00 98.38 840 VAL A C 1
ATOM 6424 O O . VAL A 1 840 ? -17.015 -3.366 -4.863 1.00 98.38 840 VAL A O 1
ATOM 6427 N N . ASP A 1 841 ? -19.098 -2.627 -5.301 1.00 98.50 841 ASP A N 1
ATOM 6428 C CA . ASP A 1 841 ? -19.603 -3.836 -5.946 1.00 98.50 841 ASP A CA 1
ATOM 6429 C C . ASP A 1 841 ? -19.343 -3.760 -7.457 1.00 98.50 841 ASP A C 1
ATOM 6431 O O . ASP A 1 841 ? -19.807 -2.840 -8.133 1.00 98.50 841 ASP A O 1
ATOM 6435 N N . LEU A 1 842 ? -18.547 -4.705 -7.963 1.00 97.69 842 LEU A N 1
ATOM 6436 C CA . LEU A 1 842 ? -18.097 -4.770 -9.348 1.00 97.69 842 LEU A CA 1
ATOM 6437 C C . LEU A 1 842 ? -18.538 -6.091 -9.982 1.00 97.69 842 LEU A C 1
ATOM 6439 O O . LEU A 1 842 ? -18.167 -7.176 -9.530 1.00 97.69 842 LEU A O 1
ATOM 6443 N N . GLU A 1 843 ? -19.324 -5.997 -11.049 1.00 97.81 843 GLU A N 1
ATOM 6444 C CA . GLU A 1 843 ? -19.923 -7.159 -11.698 1.00 97.81 843 GLU A CA 1
ATOM 6445 C C . GLU A 1 843 ? -18.909 -7.956 -12.528 1.00 97.81 843 GLU A C 1
ATOM 6447 O O . GLU A 1 843 ? -18.346 -7.456 -13.496 1.00 97.81 843 GLU A O 1
ATOM 6452 N N . LEU A 1 844 ? -18.751 -9.247 -12.238 1.00 95.56 844 LEU A N 1
ATOM 6453 C CA . LEU A 1 844 ? -17.880 -10.172 -12.977 1.00 95.56 844 LEU A CA 1
ATOM 6454 C C . LEU A 1 844 ? -18.427 -10.562 -14.368 1.00 95.56 844 LEU A C 1
ATOM 6456 O O . LEU A 1 844 ? -17.878 -11.451 -15.029 1.00 95.56 844 LEU A O 1
ATOM 6460 N N . SER A 1 845 ? -19.552 -9.979 -14.791 1.00 93.25 845 SER A N 1
ATOM 6461 C CA . SER A 1 845 ? -20.058 -10.049 -16.169 1.00 93.25 845 SER A CA 1
ATOM 6462 C C . SER A 1 845 ? -19.467 -8.964 -17.068 1.00 93.25 845 SER A C 1
ATOM 6464 O O . SER A 1 845 ? -19.584 -9.085 -18.285 1.00 93.25 845 SER A O 1
ATOM 6466 N N . LEU A 1 846 ? -18.844 -7.927 -16.496 1.00 93.56 846 LEU A N 1
ATOM 6467 C CA . LEU A 1 846 ? -18.196 -6.872 -17.268 1.00 93.56 846 LEU A CA 1
ATOM 6468 C C . LEU A 1 846 ? -17.012 -7.428 -18.080 1.00 93.56 846 LEU A C 1
ATOM 6470 O O . LEU A 1 846 ? -16.421 -8.443 -17.696 1.00 93.56 846 LEU A O 1
ATOM 6474 N N . PRO A 1 847 ? -16.624 -6.759 -19.181 1.00 91.81 847 PRO A N 1
ATOM 6475 C CA . PRO A 1 847 ? -15.455 -7.151 -19.963 1.00 91.81 847 PRO A CA 1
ATOM 6476 C C . PRO A 1 847 ? -14.183 -7.222 -19.103 1.00 91.81 847 PRO A C 1
ATOM 6478 O O . PRO A 1 847 ? -13.894 -6.295 -18.346 1.00 91.81 847 PRO A O 1
ATOM 6481 N N . GLU A 1 848 ? -13.381 -8.283 -19.251 1.00 83.50 848 GLU A N 1
ATOM 6482 C CA . GLU A 1 848 ? -12.187 -8.512 -18.413 1.00 83.50 848 GLU A CA 1
ATOM 6483 C C . GLU A 1 848 ? -11.196 -7.336 -18.439 1.00 83.50 848 GLU A C 1
ATOM 6485 O O . GLU A 1 848 ? -10.713 -6.919 -17.390 1.00 83.50 848 GLU A O 1
ATOM 6490 N N . GLY A 1 849 ? -10.958 -6.726 -19.607 1.00 79.75 849 GLY A N 1
ATOM 6491 C CA . GLY A 1 849 ? -10.069 -5.561 -19.715 1.00 79.75 849 GLY A CA 1
ATOM 6492 C C . GLY A 1 849 ? -10.570 -4.331 -18.945 1.00 79.75 849 GLY A C 1
ATOM 6493 O O . GLY A 1 849 ? -9.769 -3.557 -18.410 1.00 79.75 849 GLY A O 1
ATOM 6494 N N . LEU A 1 850 ? -11.892 -4.165 -18.831 1.00 87.44 850 LEU A N 1
ATOM 6495 C CA . LEU A 1 850 ? -12.489 -3.114 -18.009 1.00 87.44 850 LEU A CA 1
ATOM 6496 C C . LEU A 1 850 ? -12.353 -3.446 -16.517 1.00 87.44 850 LEU A C 1
ATOM 6498 O O . LEU A 1 850 ? -11.987 -2.568 -15.736 1.00 87.44 850 LEU A O 1
ATOM 6502 N N . LEU A 1 851 ? -12.580 -4.706 -16.131 1.00 88.25 851 LEU A N 1
ATOM 6503 C CA . LEU A 1 851 ? -12.389 -5.179 -14.755 1.00 88.25 851 LEU A CA 1
ATOM 6504 C C . LEU A 1 851 ? -10.955 -4.945 -14.272 1.00 88.25 851 LEU A C 1
ATOM 6506 O O . LEU A 1 851 ? -10.765 -4.333 -13.222 1.00 88.25 851 LEU A O 1
ATOM 6510 N N . ASP A 1 852 ? -9.955 -5.340 -15.064 1.00 80.38 852 ASP A N 1
ATOM 6511 C CA . ASP A 1 852 ? -8.538 -5.106 -14.761 1.00 80.38 852 ASP A CA 1
ATOM 6512 C C . ASP A 1 852 ? -8.248 -3.600 -14.585 1.00 80.38 852 ASP A C 1
ATOM 6514 O O . ASP A 1 852 ? -7.580 -3.181 -13.634 1.00 80.38 852 ASP A O 1
ATOM 6518 N N . THR A 1 853 ? -8.818 -2.760 -15.458 1.00 82.81 853 THR A N 1
ATOM 6519 C CA . THR A 1 853 ? -8.656 -1.296 -15.415 1.00 82.81 853 THR A CA 1
ATOM 6520 C C . THR A 1 853 ? -9.286 -0.648 -14.185 1.00 82.81 853 THR A C 1
ATOM 6522 O O . THR A 1 853 ? -8.726 0.298 -13.629 1.00 82.81 853 THR A O 1
ATOM 6525 N N . LEU A 1 854 ? -10.456 -1.114 -13.753 1.00 88.44 854 LEU A N 1
ATOM 6526 C CA . LEU A 1 854 ? -11.126 -0.579 -12.569 1.00 88.44 854 LEU A CA 1
ATOM 6527 C C . LEU A 1 854 ? -10.447 -1.073 -11.288 1.00 88.44 854 LEU A C 1
ATOM 6529 O O . LEU A 1 854 ? -10.184 -0.270 -10.391 1.00 88.44 854 LEU A O 1
ATOM 6533 N N . CYS A 1 855 ? -10.080 -2.354 -11.222 1.00 86.00 855 CYS A N 1
ATOM 6534 C CA . CYS A 1 855 ? -9.378 -2.933 -10.078 1.00 86.00 855 CYS A CA 1
ATOM 6535 C C . CYS A 1 855 ? -8.029 -2.248 -9.812 1.00 86.00 855 CYS A C 1
ATOM 6537 O O . CYS A 1 855 ? -7.705 -1.991 -8.652 1.00 86.00 855 CYS A O 1
ATOM 6539 N N . SER A 1 856 ? -7.270 -1.866 -10.848 1.00 80.88 856 SER A N 1
ATOM 6540 C CA . SER A 1 856 ? -5.995 -1.149 -10.666 1.00 80.88 856 SER A CA 1
ATOM 6541 C C . SER A 1 856 ? -6.161 0.263 -10.080 1.00 80.88 856 SER A C 1
ATOM 6543 O O . SER A 1 856 ? -5.238 0.800 -9.465 1.00 80.88 856 SER A O 1
ATOM 6545 N N . LYS A 1 857 ? -7.359 0.854 -10.194 1.00 84.12 857 LYS A N 1
ATOM 6546 C CA . LYS A 1 857 ? -7.705 2.189 -9.679 1.00 84.12 857 LYS A CA 1
ATOM 6547 C C . LYS A 1 857 ? -8.388 2.175 -8.305 1.00 84.12 857 LYS A C 1
ATOM 6549 O O . LYS A 1 857 ? -8.718 3.252 -7.807 1.00 84.12 857 LYS A O 1
ATOM 6554 N N . ARG A 1 858 ? -8.576 1.006 -7.673 1.00 86.56 858 ARG A N 1
ATOM 6555 C CA . ARG A 1 858 ? -9.363 0.857 -6.429 1.00 86.56 858 ARG A CA 1
ATOM 6556 C C . ARG A 1 858 ? -8.825 1.623 -5.216 1.00 86.56 858 ARG A C 1
ATOM 6558 O O . ARG A 1 858 ? -9.573 1.901 -4.285 1.00 86.56 858 ARG A O 1
ATOM 6565 N N . ARG A 1 859 ? -7.533 1.983 -5.212 1.00 86.12 859 ARG A N 1
ATOM 6566 C CA . ARG A 1 859 ? -6.847 2.621 -4.068 1.00 86.12 859 ARG A CA 1
ATOM 6567 C C . ARG A 1 859 ? -7.018 1.767 -2.810 1.00 86.12 859 ARG A C 1
ATOM 6569 O O . ARG A 1 859 ? -6.663 0.594 -2.826 1.00 86.12 859 ARG A O 1
ATOM 6576 N N . PHE A 1 860 ? -7.564 2.336 -1.736 1.00 88.38 860 PHE A N 1
ATOM 6577 C CA . PHE A 1 860 ? -7.878 1.584 -0.534 1.00 88.38 860 PHE A CA 1
ATOM 6578 C C . PHE A 1 860 ? -9.251 0.895 -0.595 1.00 88.38 860 PHE A C 1
ATOM 6580 O O . PHE A 1 860 ? -9.495 -0.002 0.202 1.00 88.38 860 PHE A O 1
ATOM 6587 N N . THR A 1 861 ? -10.159 1.271 -1.494 1.00 92.56 861 THR A N 1
ATOM 6588 C CA . THR A 1 861 ? -11.511 0.695 -1.562 1.00 92.56 861 THR A CA 1
ATOM 6589 C C . THR A 1 861 ? -11.473 -0.817 -1.775 1.00 92.56 861 THR A C 1
ATOM 6591 O O . THR A 1 861 ? -10.749 -1.316 -2.639 1.00 92.56 861 THR A O 1
ATOM 6594 N N . LYS A 1 862 ? -12.269 -1.548 -0.988 1.00 95.31 862 LYS A N 1
ATOM 6595 C CA . LYS A 1 862 ? -12.405 -2.999 -1.114 1.00 95.31 862 LYS A CA 1
ATOM 6596 C C . LYS A 1 862 ? -13.374 -3.342 -2.236 1.00 95.31 862 LYS A C 1
ATOM 6598 O O . LYS A 1 862 ? -14.440 -2.739 -2.350 1.00 95.31 862 LYS A O 1
ATOM 6603 N N . ILE A 1 86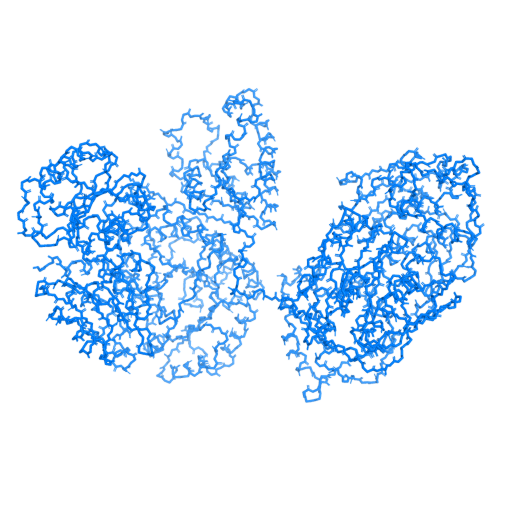3 ? -13.017 -4.325 -3.050 1.00 97.25 863 ILE A N 1
ATOM 6604 C CA . ILE A 1 863 ? -13.823 -4.760 -4.189 1.00 97.25 863 ILE A CA 1
ATOM 6605 C C . ILE A 1 863 ? -14.662 -5.973 -3.801 1.00 97.25 863 ILE A C 1
ATOM 6607 O O . ILE A 1 863 ? -14.130 -6.992 -3.351 1.00 97.25 863 ILE A O 1
ATOM 6611 N N . ILE A 1 864 ? -15.970 -5.867 -4.026 1.00 98.50 864 ILE A N 1
ATOM 6612 C CA . ILE A 1 864 ? -16.912 -6.982 -4.000 1.00 98.50 864 ILE A CA 1
ATOM 6613 C C . ILE A 1 864 ? -17.100 -7.452 -5.446 1.00 98.50 864 ILE A C 1
ATOM 6615 O O . ILE A 1 864 ? -17.808 -6.812 -6.216 1.00 98.50 864 ILE A O 1
ATOM 6619 N N . GLY A 1 865 ? -16.463 -8.560 -5.826 1.00 98.06 865 GLY A N 1
ATOM 6620 C CA . GLY A 1 865 ? -16.659 -9.176 -7.139 1.00 98.06 865 GLY A CA 1
ATOM 6621 C C . GLY A 1 865 ? -17.987 -9.925 -7.176 1.00 98.06 865 GLY A C 1
ATOM 6622 O O . GLY A 1 865 ? -18.099 -10.987 -6.556 1.00 98.06 865 GLY A O 1
ATOM 6623 N N . SER A 1 866 ? -18.990 -9.380 -7.867 1.00 98.31 866 SER A N 1
ATOM 6624 C CA . SER A 1 866 ? -20.355 -9.911 -7.840 1.00 98.31 866 SER A CA 1
ATOM 6625 C C . SER A 1 866 ? -20.798 -10.594 -9.130 1.00 98.31 866 SER A C 1
ATOM 6627 O O . SER A 1 866 ? -20.404 -10.221 -10.233 1.00 98.31 866 SER A O 1
ATOM 6629 N N . TYR A 1 867 ? -21.662 -11.596 -9.001 1.00 97.62 867 TYR A N 1
ATOM 6630 C CA . TYR A 1 867 ? -22.373 -12.191 -10.129 1.00 97.62 867 TYR A CA 1
ATOM 6631 C C . TYR A 1 867 ? -23.753 -12.677 -9.685 1.00 97.62 867 TYR A C 1
ATOM 6633 O O . TYR A 1 867 ? -23.877 -13.381 -8.680 1.00 97.62 867 TYR A O 1
ATOM 6641 N N . HIS A 1 868 ? -24.776 -12.281 -10.433 1.00 97.12 868 HIS A N 1
ATOM 6642 C CA . HIS A 1 868 ? -26.174 -12.607 -10.205 1.00 97.12 868 HIS A CA 1
ATOM 6643 C C . HIS A 1 868 ? -26.702 -13.417 -11.385 1.00 97.12 868 HIS A C 1
ATOM 6645 O O . HIS A 1 868 ? -26.510 -13.052 -12.543 1.00 97.12 868 HIS A O 1
ATOM 6651 N N . ASP A 1 869 ? -27.428 -14.484 -11.072 1.00 95.19 869 ASP A N 1
ATOM 6652 C CA . ASP A 1 869 ? -28.190 -15.285 -12.021 1.00 95.19 869 ASP A CA 1
ATOM 6653 C C . ASP A 1 869 ? -29.692 -15.182 -11.693 1.00 95.19 869 ASP A C 1
ATOM 6655 O O . ASP A 1 869 ? -30.290 -16.112 -11.135 1.00 95.19 869 ASP A O 1
ATOM 6659 N N . PRO A 1 870 ? -30.332 -14.037 -12.006 1.00 92.56 870 PRO A N 1
ATOM 6660 C CA . PRO A 1 870 ? -31.744 -13.811 -11.691 1.00 92.56 870 PRO A CA 1
ATOM 6661 C C . PRO A 1 870 ? -32.685 -14.720 -12.494 1.00 92.56 870 PRO A C 1
ATOM 6663 O O . PRO A 1 870 ? -33.850 -14.874 -12.135 1.00 92.56 870 PRO A O 1
ATOM 6666 N N . ARG A 1 871 ? -32.194 -15.317 -13.589 1.00 90.38 871 ARG A N 1
ATOM 6667 C CA . ARG A 1 871 ? -32.949 -16.250 -14.436 1.00 90.38 871 ARG A CA 1
ATOM 6668 C C . ARG A 1 871 ? -32.846 -17.703 -13.961 1.00 90.38 871 ARG A C 1
ATOM 6670 O O . ARG A 1 871 ? -33.620 -18.526 -14.440 1.00 90.38 871 ARG A O 1
ATOM 6677 N N . GLY A 1 872 ? -31.932 -18.016 -13.039 1.00 90.06 872 GLY A N 1
ATOM 6678 C CA . GLY A 1 872 ? -31.724 -19.374 -12.529 1.00 90.06 872 GLY A CA 1
ATOM 6679 C C . GLY A 1 872 ? -31.216 -20.347 -13.594 1.00 90.06 872 GLY A C 1
ATOM 6680 O O . GLY A 1 872 ? -31.655 -21.495 -13.641 1.00 90.06 872 GLY A O 1
ATOM 6681 N N . LEU A 1 873 ? -30.338 -19.881 -14.484 1.00 88.88 873 LEU A N 1
ATOM 6682 C CA . LEU A 1 873 ? -29.759 -20.683 -15.562 1.00 88.88 873 LEU A CA 1
ATOM 6683 C C . LEU A 1 873 ? -28.684 -21.661 -15.068 1.00 88.88 873 LE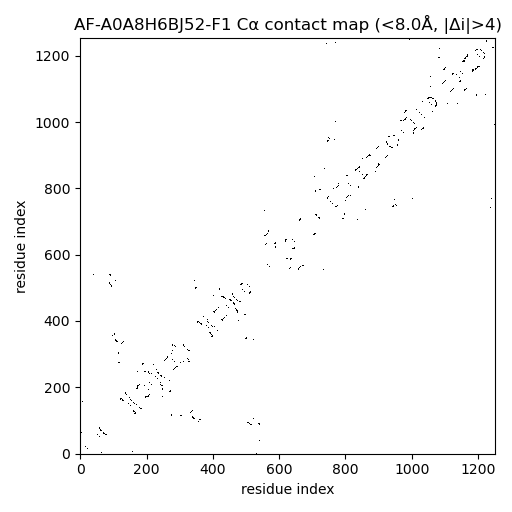U A C 1
ATOM 6685 O O . LEU A 1 873 ? -28.467 -22.697 -15.697 1.00 88.88 873 LEU A O 1
ATOM 6689 N N . HIS A 1 874 ? -28.018 -21.356 -13.952 1.00 90.44 874 HIS A N 1
ATOM 6690 C CA . HIS A 1 874 ? -26.863 -22.097 -13.460 1.00 90.44 874 HIS A CA 1
ATOM 6691 C C . HIS A 1 874 ? -27.153 -22.772 -12.118 1.00 90.44 874 HIS A C 1
ATOM 6693 O O . HIS A 1 874 ? -27.415 -22.123 -11.105 1.00 90.44 874 HIS A O 1
ATOM 6699 N N . ARG A 1 875 ? -26.998 -24.098 -12.067 1.00 91.75 875 ARG A N 1
ATOM 6700 C CA . ARG A 1 875 ? -26.972 -24.841 -10.795 1.00 91.75 875 ARG A CA 1
ATOM 6701 C C . ARG A 1 875 ? -25.669 -24.566 -10.050 1.00 91.75 875 ARG A C 1
ATOM 6703 O O . ARG A 1 875 ? -24.634 -24.413 -10.693 1.00 91.75 875 ARG A O 1
ATOM 6710 N N . TRP A 1 876 ? -25.676 -24.589 -8.718 1.00 93.12 876 TRP A N 1
ATOM 6711 C CA . TRP A 1 876 ? -24.470 -24.368 -7.897 1.00 93.12 876 TRP A CA 1
ATOM 6712 C C . TRP A 1 876 ? -23.345 -25.383 -8.144 1.00 93.12 876 TRP A C 1
ATOM 6714 O O . TRP A 1 876 ? -22.175 -25.058 -7.975 1.00 93.12 876 TRP A O 1
ATOM 6724 N N . SER A 1 877 ? -23.682 -26.584 -8.617 1.00 86.19 877 SER A N 1
ATOM 6725 C CA . SER A 1 877 ? -22.724 -27.610 -9.046 1.00 86.19 877 SER A CA 1
ATOM 6726 C C . SER A 1 877 ? -22.122 -27.378 -10.440 1.00 86.19 877 SER A C 1
ATOM 6728 O O . SER A 1 877 ? -21.279 -28.159 -10.879 1.00 86.19 877 SER A O 1
ATOM 6730 N N . SER A 1 878 ? -22.553 -26.341 -11.164 1.00 86.06 878 SER A N 1
ATOM 6731 C CA . SER A 1 878 ? -22.065 -26.064 -12.517 1.00 86.06 878 SER A CA 1
ATOM 6732 C C . SER A 1 878 ? -20.635 -25.493 -12.524 1.00 86.06 878 SER A C 1
ATOM 6734 O O . SER A 1 878 ? -20.257 -24.738 -11.622 1.00 86.06 878 SER A O 1
ATOM 6736 N N . PRO A 1 879 ? -19.842 -25.773 -13.579 1.00 83.50 879 PRO A N 1
ATOM 6737 C CA . PRO A 1 879 ? -18.517 -25.174 -13.762 1.00 83.50 879 PRO A CA 1
ATOM 6738 C C . PRO A 1 879 ? -18.522 -23.643 -13.907 1.00 83.50 879 PRO A C 1
ATOM 6740 O O . PRO A 1 879 ? -17.472 -23.013 -13.768 1.00 83.50 879 PRO A O 1
ATOM 6743 N N . ASP A 1 880 ? -19.675 -23.029 -14.186 1.00 87.50 880 ASP A N 1
ATOM 6744 C CA . ASP A 1 880 ? -19.796 -21.583 -14.384 1.00 87.50 880 ASP A CA 1
ATOM 6745 C C . ASP A 1 880 ? -19.490 -20.810 -13.094 1.00 87.50 880 ASP A C 1
ATOM 6747 O O . ASP A 1 880 ? -18.671 -19.886 -13.107 1.00 87.50 880 ASP A O 1
ATOM 6751 N N . TRP A 1 881 ? -20.056 -21.237 -11.956 1.00 90.88 881 TRP A N 1
ATOM 6752 C CA . TRP A 1 881 ? -19.765 -20.636 -10.648 1.00 90.88 881 TRP A CA 1
ATOM 6753 C C . TRP A 1 881 ? -18.291 -20.790 -10.267 1.00 90.88 881 TRP A C 1
ATOM 6755 O O . TRP A 1 881 ? -17.682 -19.836 -9.781 1.00 90.88 881 TRP A O 1
ATOM 6765 N N . GLN A 1 882 ? -17.689 -21.949 -10.557 1.00 88.62 882 GLN A N 1
ATOM 6766 C CA . GLN A 1 882 ? -16.254 -22.182 -10.356 1.00 88.62 882 GLN A CA 1
ATOM 6767 C C . GLN A 1 882 ? -15.407 -21.218 -11.194 1.00 88.62 882 GLN A C 1
ATOM 6769 O O . GLN A 1 882 ? -14.444 -20.631 -10.701 1.00 88.62 882 GLN A O 1
ATOM 6774 N N . SER A 1 883 ? -15.772 -21.042 -12.464 1.00 86.25 883 SER A N 1
ATOM 6775 C CA . SER A 1 883 ? -15.051 -20.178 -13.400 1.00 86.25 883 SER A CA 1
ATOM 6776 C C . SER A 1 883 ? -15.118 -18.715 -12.962 1.00 86.25 883 SER A C 1
ATOM 6778 O O . SER A 1 883 ? -14.097 -18.027 -12.941 1.00 86.25 883 SER A O 1
ATOM 6780 N N . LYS A 1 884 ? -16.296 -18.249 -12.523 1.00 90.38 884 LYS A N 1
ATOM 6781 C CA . LYS A 1 884 ? -16.464 -16.906 -11.951 1.00 90.38 884 LYS A CA 1
ATOM 6782 C C . LYS A 1 884 ? -15.717 -16.743 -10.629 1.00 90.38 884 LYS A C 1
ATOM 6784 O O . LYS A 1 884 ? -15.120 -15.691 -10.411 1.00 90.38 884 LYS A O 1
ATOM 6789 N N . TYR A 1 885 ? -15.691 -17.767 -9.775 1.00 89.25 885 TYR A N 1
ATOM 6790 C CA . TYR A 1 885 ? -14.918 -17.724 -8.531 1.00 89.25 885 TYR A CA 1
ATOM 6791 C C . TYR A 1 885 ? -13.426 -17.572 -8.826 1.00 89.25 885 TYR A C 1
ATOM 6793 O O . TYR A 1 885 ? -12.765 -16.704 -8.260 1.00 89.25 885 TYR A O 1
ATOM 6801 N N . GLN A 1 886 ? -12.903 -18.352 -9.775 1.00 84.44 886 GLN A N 1
ATOM 6802 C CA . GLN A 1 886 ? -11.503 -18.261 -10.175 1.00 84.44 886 GLN A CA 1
ATOM 6803 C C . GLN A 1 886 ? -11.171 -16.899 -10.795 1.00 84.44 886 GLN A C 1
ATOM 6805 O O . GLN A 1 886 ? -10.110 -16.351 -10.505 1.00 84.44 886 GLN A O 1
ATOM 6810 N N . LEU A 1 887 ? -12.069 -16.324 -11.603 1.00 84.81 887 LEU A N 1
ATOM 6811 C CA . LEU A 1 887 ? -11.916 -14.959 -12.115 1.00 84.81 887 LEU A CA 1
ATOM 6812 C C . LEU A 1 887 ? -11.813 -13.944 -10.968 1.00 84.81 887 LEU A C 1
ATOM 6814 O O . LEU A 1 887 ? -10.889 -13.136 -10.955 1.00 84.81 887 LEU A O 1
ATOM 6818 N N . ALA A 1 888 ? -12.705 -14.020 -9.978 1.00 86.00 888 ALA A N 1
ATOM 6819 C CA . ALA A 1 888 ? -12.684 -13.136 -8.815 1.00 86.00 888 ALA A CA 1
ATOM 6820 C C . ALA A 1 888 ? -11.368 -13.252 -8.022 1.00 86.00 888 ALA A C 1
ATOM 6822 O O . ALA A 1 888 ? -10.759 -12.241 -7.663 1.00 86.00 888 ALA A O 1
ATOM 6823 N N . VAL A 1 889 ? -10.891 -14.483 -7.798 1.00 81.31 889 VAL A N 1
ATOM 6824 C CA . VAL A 1 889 ? -9.598 -14.750 -7.149 1.00 81.31 889 VAL A CA 1
ATOM 6825 C C . VAL A 1 889 ? -8.447 -14.146 -7.956 1.00 81.31 889 VAL A C 1
ATOM 6827 O O . VAL A 1 889 ? -7.608 -13.454 -7.380 1.00 81.31 889 VAL A O 1
ATOM 6830 N N . ASN A 1 890 ? -8.433 -14.345 -9.277 1.00 78.31 890 ASN A N 1
ATOM 6831 C CA . ASN A 1 890 ? -7.387 -13.835 -10.168 1.00 78.31 890 ASN A CA 1
ATOM 6832 C C . ASN A 1 890 ? -7.355 -12.300 -10.227 1.00 78.31 890 ASN A C 1
ATOM 6834 O O . ASN A 1 890 ? -6.275 -11.721 -10.297 1.00 78.31 890 ASN A O 1
ATOM 6838 N N . LEU A 1 891 ? -8.519 -11.646 -10.168 1.00 79.69 891 LEU A N 1
ATOM 6839 C CA . LEU A 1 891 ? -8.642 -10.184 -10.105 1.00 79.69 891 LEU A CA 1
ATOM 6840 C C . LEU A 1 891 ? -8.204 -9.604 -8.751 1.00 79.69 891 LEU A C 1
ATOM 6842 O O . LEU A 1 891 ? -8.103 -8.388 -8.601 1.00 79.69 891 LEU A O 1
ATOM 6846 N N . GLY A 1 892 ? -7.966 -10.451 -7.744 1.00 83.25 892 GLY A N 1
ATOM 6847 C CA . GLY A 1 892 ? -7.565 -10.004 -6.416 1.00 83.25 892 GLY A CA 1
ATOM 6848 C C . GLY A 1 892 ? -8.670 -9.257 -5.665 1.00 83.25 892 GLY A C 1
ATOM 6849 O O . GLY A 1 892 ? -8.355 -8.398 -4.834 1.00 83.25 892 GLY A O 1
ATOM 6850 N N . VAL A 1 893 ? -9.947 -9.576 -5.929 1.00 89.56 893 VAL A N 1
ATOM 6851 C CA . VAL A 1 893 ? -11.071 -8.975 -5.190 1.00 89.56 893 VAL A CA 1
ATOM 6852 C C . VAL A 1 893 ? -10.994 -9.322 -3.699 1.00 89.56 893 VAL A C 1
ATOM 6854 O O . VAL A 1 893 ? -10.374 -10.316 -3.294 1.00 89.56 893 VAL A O 1
ATOM 6857 N N . ASP A 1 894 ? -11.613 -8.486 -2.873 1.00 95.38 894 ASP A N 1
ATOM 6858 C CA . ASP A 1 894 ? -11.593 -8.615 -1.417 1.00 95.38 894 ASP A CA 1
ATOM 6859 C C . ASP A 1 894 ? -12.723 -9.524 -0.915 1.00 95.38 894 ASP A C 1
ATOM 6861 O O . ASP A 1 894 ? -12.534 -10.275 0.041 1.00 95.38 894 ASP A O 1
ATOM 6865 N N . ILE A 1 895 ? -13.883 -9.474 -1.578 1.00 97.62 895 ILE A N 1
ATOM 6866 C CA . ILE A 1 895 ? -15.084 -10.254 -1.260 1.00 97.62 895 ILE A CA 1
ATOM 6867 C C . ILE A 1 895 ? -15.676 -10.806 -2.559 1.00 97.62 895 ILE A C 1
ATOM 6869 O O . ILE A 1 895 ? -15.741 -10.098 -3.562 1.00 97.62 895 ILE A O 1
ATOM 6873 N N . VAL A 1 896 ? -16.152 -12.049 -2.539 1.00 98.06 896 VAL A N 1
ATOM 6874 C CA . VAL A 1 896 ? -16.933 -12.638 -3.637 1.00 98.06 896 VAL A CA 1
ATOM 6875 C C . VAL A 1 896 ? -18.417 -12.613 -3.266 1.00 98.06 896 VAL A C 1
ATOM 6877 O O . VAL A 1 896 ? -18.771 -12.994 -2.151 1.00 98.06 896 VAL A O 1
ATOM 6880 N N . LYS A 1 897 ? -19.293 -12.164 -4.176 1.00 98.56 897 LYS A N 1
ATOM 6881 C CA . LYS A 1 897 ? -20.751 -12.086 -3.958 1.00 98.56 897 LYS A CA 1
ATOM 6882 C C . LYS A 1 897 ? -21.525 -12.782 -5.072 1.00 98.56 897 LYS A C 1
ATOM 6884 O O . LYS A 1 897 ? -21.733 -12.211 -6.139 1.00 98.56 897 LYS A O 1
ATOM 6889 N N . PHE A 1 898 ? -21.984 -13.999 -4.815 1.00 98.00 898 PHE A N 1
ATOM 6890 C CA . PHE A 1 898 ? -22.729 -14.819 -5.766 1.00 98.00 898 PHE A CA 1
ATOM 6891 C C . PHE A 1 898 ? -24.191 -14.950 -5.374 1.00 98.00 898 PHE A C 1
ATOM 6893 O O . PHE A 1 898 ? -24.529 -15.292 -4.240 1.00 98.00 898 PHE A O 1
ATOM 6900 N N . VAL A 1 899 ? -25.065 -14.666 -6.333 1.00 97.62 899 VAL A N 1
ATOM 6901 C CA . VAL A 1 899 ? -26.507 -14.658 -6.119 1.00 97.62 899 VAL A CA 1
ATOM 6902 C C . VAL A 1 899 ? -27.179 -15.522 -7.177 1.00 97.62 899 VAL A C 1
ATOM 6904 O O . VAL A 1 899 ? -27.310 -15.113 -8.326 1.00 97.62 899 VAL A O 1
ATOM 6907 N N . GLY A 1 900 ? -27.587 -16.727 -6.792 1.00 96.38 900 GLY A N 1
ATOM 6908 C CA . GLY A 1 900 ? -28.363 -17.636 -7.638 1.00 96.38 900 GLY A CA 1
ATOM 6909 C C . GLY A 1 900 ? -29.869 -17.412 -7.494 1.00 96.38 900 GLY A C 1
ATOM 6910 O O . GLY A 1 900 ? -30.316 -16.536 -6.751 1.00 96.38 900 GLY A O 1
ATOM 6911 N N . THR A 1 901 ? -30.670 -18.251 -8.146 1.00 95.44 901 THR A N 1
ATOM 6912 C CA . THR A 1 901 ? -32.130 -18.299 -7.974 1.00 95.44 901 THR A CA 1
ATOM 6913 C C . THR A 1 901 ? -32.541 -19.712 -7.579 1.00 95.44 901 THR A C 1
ATOM 6915 O O . THR A 1 901 ? -32.217 -20.661 -8.286 1.00 95.44 901 THR A O 1
ATOM 6918 N N . ALA A 1 902 ? -33.246 -19.863 -6.453 1.00 95.69 902 ALA A N 1
ATOM 6919 C CA . ALA A 1 902 ? -33.698 -21.176 -5.994 1.00 95.69 902 ALA A CA 1
ATOM 6920 C C . ALA A 1 902 ? -35.077 -21.515 -6.566 1.00 95.69 902 ALA A C 1
ATOM 6922 O O . ALA A 1 902 ? -36.045 -20.771 -6.391 1.00 95.69 902 ALA A O 1
ATOM 6923 N N . SER A 1 903 ? -35.161 -22.686 -7.186 1.00 92.62 903 SER A N 1
ATOM 6924 C CA . SER A 1 903 ? -36.397 -23.316 -7.649 1.00 92.62 903 SER A CA 1
ATOM 6925 C C . SER A 1 903 ? -36.962 -24.295 -6.614 1.00 92.62 903 SER A C 1
ATOM 6927 O O . SER A 1 903 ? -38.176 -24.482 -6.530 1.00 92.62 903 SER A O 1
ATOM 6929 N N . CYS A 1 904 ? -36.095 -24.882 -5.783 1.00 92.88 904 CYS A N 1
ATOM 6930 C CA . CYS A 1 904 ? -36.453 -25.827 -4.731 1.00 92.88 904 CYS A CA 1
ATOM 6931 C C . CYS A 1 904 ? -35.545 -25.681 -3.498 1.00 92.88 904 CYS A C 1
ATOM 6933 O O . CYS A 1 904 ? -34.544 -24.967 -3.517 1.00 92.88 904 CYS A O 1
ATOM 6935 N N . ALA A 1 905 ? -35.881 -26.374 -2.404 1.00 90.62 905 ALA A N 1
ATOM 6936 C CA . ALA A 1 905 ? -35.088 -26.325 -1.174 1.00 90.62 905 ALA A CA 1
ATOM 6937 C C . ALA A 1 905 ? -33.656 -26.868 -1.356 1.00 90.62 905 ALA A C 1
ATOM 6939 O O . ALA A 1 905 ? -32.738 -26.346 -0.721 1.00 90.62 905 ALA A O 1
ATOM 6940 N N . GLN A 1 906 ? -33.470 -27.862 -2.240 1.00 94.81 906 GLN A N 1
ATOM 6941 C CA . GLN A 1 906 ? -32.173 -28.494 -2.514 1.00 94.81 906 GLN A CA 1
ATOM 6942 C C . GLN A 1 906 ? -31.126 -27.493 -3.015 1.00 94.81 906 GLN A C 1
ATOM 6944 O O . GLN A 1 906 ? -29.970 -27.570 -2.608 1.00 94.81 906 GLN A O 1
ATOM 6949 N N . ASP A 1 907 ? -31.546 -26.488 -3.789 1.00 95.88 907 ASP A N 1
ATOM 6950 C CA . ASP A 1 907 ? -30.657 -25.453 -4.327 1.00 95.88 907 ASP A CA 1
ATOM 6951 C C . ASP A 1 907 ? -29.923 -24.668 -3.220 1.00 95.88 907 ASP A C 1
ATOM 6953 O O . ASP A 1 907 ? -28.842 -24.128 -3.447 1.00 95.88 907 ASP A O 1
ATOM 6957 N N . ASN A 1 908 ? -30.485 -24.594 -2.005 1.00 96.31 908 ASN A N 1
ATOM 6958 C CA . ASN A 1 908 ? -29.812 -23.966 -0.864 1.00 96.31 908 ASN A CA 1
ATOM 6959 C C . ASN A 1 908 ? -28.736 -24.871 -0.252 1.00 96.31 908 ASN A C 1
ATOM 6961 O O . ASN A 1 908 ? -27.707 -24.367 0.183 1.00 96.31 908 ASN A O 1
ATOM 6965 N N . PHE A 1 909 ? -28.948 -26.189 -0.212 1.00 95.88 909 PHE A N 1
ATOM 6966 C CA . PHE A 1 909 ? -27.944 -27.124 0.300 1.00 95.88 909 PHE A CA 1
ATOM 6967 C C . PHE A 1 909 ? -26.761 -27.246 -0.662 1.00 95.88 909 PHE A C 1
ATOM 6969 O O . PHE A 1 909 ? -25.614 -27.251 -0.220 1.00 95.88 909 PHE A O 1
ATOM 6976 N N . ASP A 1 910 ? -27.030 -27.251 -1.969 1.00 96.19 910 ASP A N 1
ATOM 6977 C CA . ASP A 1 910 ? -25.988 -27.246 -3.000 1.00 96.19 910 ASP A CA 1
ATOM 6978 C C . ASP A 1 910 ? -25.144 -25.960 -2.933 1.00 96.19 910 ASP A C 1
ATOM 6980 O O . ASP A 1 910 ? -23.921 -26.005 -3.076 1.00 96.19 910 ASP A O 1
ATOM 6984 N N . LEU A 1 911 ? -25.778 -24.817 -2.643 1.00 97.44 911 LEU A N 1
ATOM 6985 C CA . LEU A 1 911 ? -25.089 -23.554 -2.375 1.00 97.44 911 LEU A CA 1
ATOM 6986 C C . LEU A 1 911 ? -24.176 -23.654 -1.147 1.00 97.44 911 LEU A C 1
ATOM 6988 O O . LEU A 1 911 ? -23.022 -23.235 -1.210 1.00 97.44 911 LEU A O 1
ATOM 6992 N N . GLU A 1 912 ? -24.651 -24.208 -0.029 1.00 96.12 912 GLU A N 1
ATOM 6993 C CA . GLU A 1 912 ? -23.818 -24.355 1.173 1.00 96.12 912 GLU A CA 1
ATOM 6994 C C . GLU A 1 912 ? -22.647 -25.326 0.950 1.00 96.12 912 GLU A C 1
ATOM 6996 O O . GLU A 1 912 ? -21.532 -25.062 1.410 1.00 96.12 912 GLU A O 1
ATOM 7001 N N . ALA A 1 913 ? -22.851 -26.392 0.169 1.00 95.62 913 ALA A N 1
ATOM 7002 C CA . ALA A 1 913 ? -21.766 -27.263 -0.275 1.00 95.62 913 ALA A CA 1
ATOM 7003 C C . ALA A 1 913 ? -20.734 -26.477 -1.101 1.00 95.62 913 ALA A C 1
ATOM 7005 O O . ALA A 1 913 ? -19.538 -26.538 -0.802 1.00 95.62 913 ALA A O 1
ATOM 7006 N N . PHE A 1 914 ? -21.185 -25.663 -2.064 1.00 95.69 914 PHE A N 1
ATOM 7007 C CA . PHE A 1 914 ? -20.312 -24.772 -2.829 1.00 95.69 914 PHE A CA 1
ATOM 7008 C C . PHE A 1 914 ? -19.534 -23.819 -1.911 1.00 95.69 914 PHE A C 1
ATOM 7010 O O . PHE A 1 914 ? -18.313 -23.726 -2.024 1.00 95.69 914 PHE A O 1
ATOM 7017 N N . ARG A 1 915 ? -20.202 -23.157 -0.959 1.00 95.00 915 ARG A N 1
ATOM 7018 C CA . ARG A 1 915 ? -19.568 -22.237 -0.003 1.00 95.00 915 ARG A CA 1
ATOM 7019 C C . ARG A 1 915 ? -18.480 -22.931 0.816 1.00 95.00 915 ARG A C 1
ATOM 7021 O O . ARG A 1 915 ? -17.390 -22.385 0.968 1.00 95.00 915 ARG A O 1
ATOM 7028 N N . SER A 1 916 ? -18.753 -24.140 1.310 1.00 92.00 916 SER A N 1
ATOM 7029 C CA . SER A 1 916 ? -17.809 -24.908 2.131 1.00 92.00 916 SER A CA 1
ATOM 7030 C C . SER A 1 916 ? -16.519 -25.276 1.388 1.00 92.00 916 SER A C 1
ATOM 7032 O O . SER A 1 916 ? -15.447 -25.284 1.998 1.00 92.00 916 SER A O 1
ATOM 7034 N N . ALA A 1 917 ? -16.608 -25.501 0.071 1.00 90.75 917 ALA A N 1
ATOM 7035 C CA . ALA A 1 917 ? -15.473 -25.809 -0.796 1.00 90.75 917 ALA A CA 1
ATOM 7036 C C . ALA A 1 917 ? -14.638 -24.569 -1.186 1.00 90.75 917 ALA A C 1
ATOM 7038 O O . ALA A 1 917 ? -13.520 -24.712 -1.676 1.00 90.75 917 ALA A O 1
ATOM 7039 N N . HIS A 1 918 ? -15.146 -23.353 -0.954 1.00 89.75 918 HIS A N 1
ATOM 7040 C CA . HIS A 1 918 ? -14.596 -22.106 -1.494 1.00 89.75 918 HIS A CA 1
ATOM 7041 C C . HIS A 1 918 ? -14.215 -21.095 -0.405 1.00 89.75 918 HIS A C 1
ATOM 7043 O O . HIS A 1 918 ? -14.833 -20.041 -0.260 1.00 89.75 918 HIS A O 1
ATOM 7049 N N . GLN A 1 919 ? -13.143 -21.393 0.336 1.00 86.62 919 GLN A N 1
ATOM 7050 C CA . GLN A 1 919 ? -12.714 -20.600 1.502 1.00 86.62 919 GLN A CA 1
ATOM 7051 C C . GLN A 1 919 ? -11.563 -19.616 1.228 1.00 86.62 919 GLN A C 1
ATOM 7053 O O . GLN A 1 919 ? -11.151 -18.888 2.126 1.00 86.62 919 GLN A O 1
ATOM 7058 N N . SER A 1 920 ? -11.035 -19.561 -0.002 1.00 83.62 920 SER A N 1
ATOM 7059 C CA . SER A 1 920 ? -9.871 -18.714 -0.333 1.00 83.62 920 SER A CA 1
ATOM 7060 C C . SER A 1 920 ? -10.136 -17.207 -0.200 1.00 83.62 920 SER A C 1
ATOM 7062 O O . SER A 1 920 ? -9.214 -16.416 -0.002 1.00 83.62 920 SER A O 1
ATOM 7064 N N . LYS A 1 921 ? -11.406 -16.812 -0.318 1.00 89.38 921 LYS A N 1
ATOM 7065 C CA . LYS A 1 921 ? -11.906 -15.444 -0.187 1.00 89.38 921 LYS A CA 1
ATOM 7066 C C . LYS A 1 921 ? -13.209 -15.459 0.618 1.00 89.38 921 LYS A C 1
ATOM 7068 O O . LYS A 1 921 ? -13.980 -16.408 0.459 1.00 89.38 921 LYS A O 1
ATOM 7073 N N . PRO A 1 922 ? -13.497 -14.417 1.421 1.00 94.75 922 PRO A N 1
ATOM 7074 C CA . PRO A 1 922 ? -14.813 -14.225 2.024 1.00 94.75 922 PRO A CA 1
ATOM 7075 C C . PRO A 1 922 ? -15.913 -14.259 0.958 1.00 94.75 922 PRO A C 1
ATOM 7077 O O . PRO A 1 922 ? -15.811 -13.580 -0.066 1.00 94.75 922 PRO A O 1
ATOM 7080 N N . LEU A 1 923 ? -16.950 -15.062 1.199 1.00 95.19 923 LEU A N 1
ATOM 7081 C CA . LEU A 1 923 ? -17.970 -15.388 0.206 1.00 95.19 923 LEU A CA 1
ATOM 7082 C C . LEU A 1 923 ? -19.376 -15.092 0.739 1.00 95.19 923 LEU A C 1
ATOM 7084 O O . LEU A 1 923 ? -19.865 -15.754 1.660 1.00 95.19 923 LEU A O 1
ATOM 7088 N N . VAL A 1 924 ? -20.038 -14.127 0.101 1.00 97.88 924 VAL A N 1
ATOM 7089 C CA . VAL A 1 924 ? -21.485 -13.919 0.182 1.00 97.88 924 VAL A CA 1
ATOM 7090 C C . VAL A 1 924 ? -22.117 -14.797 -0.893 1.00 97.88 924 VAL A C 1
ATOM 7092 O O . VAL A 1 924 ? -21.935 -14.547 -2.080 1.00 97.88 924 VAL A O 1
ATOM 7095 N N . ALA A 1 925 ? -22.844 -15.834 -0.493 1.00 96.94 925 ALA A N 1
ATOM 7096 C CA . ALA A 1 925 ? -23.544 -16.727 -1.412 1.00 96.94 925 ALA A CA 1
ATOM 7097 C C . ALA A 1 925 ? -24.994 -16.863 -0.955 1.00 96.94 925 ALA A C 1
ATOM 7099 O O . ALA A 1 925 ? -25.249 -17.264 0.183 1.00 96.94 925 ALA A O 1
ATOM 7100 N N . ILE A 1 926 ? -25.938 -16.484 -1.814 1.00 97.62 926 ILE A N 1
ATOM 7101 C CA . ILE A 1 926 ? -27.376 -16.519 -1.517 1.00 97.62 926 ILE A CA 1
ATOM 7102 C C . ILE A 1 926 ? -28.195 -16.875 -2.761 1.00 97.62 926 ILE A C 1
ATOM 7104 O O . ILE A 1 926 ? -27.752 -16.701 -3.890 1.00 97.62 926 ILE A O 1
ATOM 7108 N N . ASN A 1 927 ? -29.426 -17.322 -2.545 1.00 97.50 927 ASN A N 1
ATOM 7109 C CA . ASN A 1 927 ? -30.433 -17.558 -3.568 1.00 97.50 927 ASN A CA 1
ATOM 7110 C C . ASN A 1 927 ? -31.561 -16.516 -3.480 1.00 97.50 927 ASN A C 1
ATOM 7112 O O . ASN A 1 927 ? -32.014 -16.124 -2.397 1.00 97.50 927 ASN A O 1
ATOM 7116 N N . MET A 1 928 ? -32.045 -16.083 -4.639 1.00 94.75 928 MET A N 1
ATOM 7117 C CA . MET A 1 928 ? -33.250 -15.274 -4.811 1.00 94.75 928 MET A CA 1
ATOM 7118 C C . MET A 1 928 ? -34.518 -16.133 -4.733 1.00 94.75 928 MET A C 1
ATOM 7120 O O . MET A 1 928 ? -34.476 -17.362 -4.832 1.00 94.75 928 MET A O 1
ATOM 7124 N N . GLY A 1 929 ? -35.660 -15.459 -4.582 1.00 92.62 929 GLY A N 1
ATOM 7125 C CA . GLY A 1 929 ? -36.981 -16.086 -4.575 1.00 92.62 929 GLY A CA 1
ATOM 7126 C C . GLY A 1 929 ? -37.396 -16.629 -3.207 1.00 92.62 929 GLY A C 1
ATOM 7127 O O . GLY A 1 929 ? -36.622 -16.649 -2.249 1.00 92.62 929 GLY A O 1
ATOM 7128 N N . LEU A 1 930 ? -38.657 -17.063 -3.099 1.00 92.88 930 LEU A N 1
ATOM 7129 C CA . LEU A 1 930 ? -39.221 -17.562 -1.839 1.00 92.88 930 LEU A CA 1
ATOM 7130 C C . LEU A 1 930 ? -38.482 -18.810 -1.332 1.00 92.88 930 LEU A C 1
ATOM 7132 O O . LEU A 1 930 ? -38.156 -18.884 -0.149 1.00 92.88 930 LEU A O 1
ATOM 7136 N N . GLN A 1 931 ? -38.164 -19.743 -2.236 1.00 94.38 931 GLN A N 1
ATOM 7137 C CA . GLN A 1 931 ? -37.414 -20.965 -1.922 1.00 94.38 931 GLN A CA 1
ATOM 7138 C C . GLN A 1 931 ? -35.963 -20.671 -1.514 1.00 94.38 931 GLN A C 1
ATOM 7140 O O . GLN A 1 931 ? -35.348 -21.465 -0.809 1.00 94.38 931 GLN A O 1
ATOM 7145 N N . GLY A 1 932 ? -35.424 -19.509 -1.896 1.00 95.44 932 GLY A N 1
ATOM 7146 C CA . GLY A 1 932 ? -34.054 -19.098 -1.593 1.00 95.44 932 GLY A CA 1
ATOM 7147 C C . GLY A 1 932 ? -33.856 -18.531 -0.189 1.00 95.44 932 GLY A C 1
ATOM 7148 O O . GLY A 1 932 ? -32.715 -18.356 0.237 1.00 95.44 932 GLY A O 1
ATOM 7149 N N . LYS A 1 933 ? -34.932 -18.258 0.567 1.00 95.50 933 LYS A N 1
ATOM 7150 C CA . LYS A 1 933 ? -34.848 -17.617 1.893 1.00 95.50 933 LYS A CA 1
ATOM 7151 C C . LYS A 1 933 ? -33.914 -18.342 2.864 1.00 95.50 933 LYS A C 1
ATOM 7153 O O . LYS A 1 933 ? -33.198 -17.676 3.607 1.00 95.50 933 LYS A O 1
ATOM 7158 N N . LEU A 1 934 ? -33.864 -19.676 2.823 1.00 95.38 934 LEU A N 1
ATOM 7159 C CA . LEU A 1 934 ? -32.984 -20.459 3.694 1.00 95.38 934 LEU A CA 1
ATOM 7160 C C . LEU A 1 934 ? -31.503 -20.094 3.498 1.00 95.38 934 LEU A C 1
ATOM 7162 O O . LEU A 1 934 ? -30.806 -19.879 4.483 1.00 95.38 934 LEU A O 1
ATOM 7166 N N . SER A 1 935 ? -31.034 -19.928 2.257 1.00 96.81 935 SER A N 1
ATOM 7167 C CA . SER A 1 935 ? -29.642 -19.519 2.001 1.00 96.81 935 SER A CA 1
ATOM 7168 C C . SER A 1 935 ? -29.285 -18.165 2.629 1.00 96.81 935 SER A C 1
ATOM 7170 O O . SER A 1 935 ? -28.166 -17.979 3.093 1.00 96.81 935 SER A O 1
ATOM 7172 N N . ARG A 1 936 ? -30.236 -17.223 2.713 1.00 96.69 936 ARG A N 1
ATOM 7173 C CA . ARG A 1 936 ? -30.027 -15.911 3.355 1.00 96.69 936 ARG A CA 1
ATOM 7174 C C . ARG A 1 936 ? -29.904 -16.034 4.869 1.00 96.69 936 ARG A C 1
ATOM 7176 O O . ARG A 1 936 ? -29.125 -15.311 5.479 1.00 96.69 936 ARG A O 1
ATOM 7183 N N . VAL A 1 937 ? -30.668 -16.951 5.460 1.00 95.88 937 VAL A N 1
ATOM 7184 C CA . VAL A 1 937 ? -30.594 -17.277 6.889 1.00 95.88 937 VAL A CA 1
ATOM 7185 C C . VAL A 1 937 ? -29.242 -17.920 7.210 1.00 95.88 937 VAL A C 1
ATOM 7187 O O . VAL A 1 937 ? -28.577 -17.527 8.170 1.00 95.88 937 VAL A O 1
ATOM 7190 N N . LEU A 1 938 ? -28.802 -18.873 6.385 1.00 94.94 938 LEU A N 1
ATOM 7191 C CA . LEU A 1 938 ? -27.560 -19.612 6.603 1.00 94.94 938 LEU A CA 1
ATOM 7192 C C . LEU A 1 938 ? -26.310 -18.770 6.324 1.00 94.94 938 LEU A C 1
ATOM 7194 O O . LEU A 1 938 ? -25.373 -18.850 7.120 1.00 94.94 938 LEU A O 1
ATOM 7198 N N . ASN A 1 939 ? -26.325 -17.904 5.301 1.00 96.44 939 ASN A N 1
ATOM 7199 C CA . ASN A 1 939 ? -25.213 -17.018 4.951 1.00 96.44 939 ASN A CA 1
ATOM 7200 C C . ASN A 1 939 ? -24.741 -16.215 6.181 1.00 96.44 939 ASN A C 1
ATOM 7202 O O . ASN A 1 939 ? -25.498 -15.385 6.692 1.00 96.44 939 ASN A O 1
ATOM 7206 N N . PRO A 1 940 ? -23.511 -16.443 6.677 1.00 93.69 940 PRO A N 1
ATOM 7207 C CA . PRO A 1 940 ? -23.046 -15.797 7.899 1.00 93.69 940 PRO A CA 1
ATOM 7208 C C . PRO A 1 940 ? -22.417 -14.426 7.634 1.00 93.69 940 PRO A C 1
ATOM 7210 O O . PRO A 1 940 ? -22.382 -13.594 8.529 1.00 93.69 940 PRO A O 1
ATOM 7213 N N . PHE A 1 941 ? -21.908 -14.173 6.431 1.00 95.75 941 PHE A N 1
ATOM 7214 C CA . PHE A 1 941 ? -21.046 -13.028 6.154 1.00 95.75 941 PHE A CA 1
ATOM 7215 C C . PHE A 1 941 ? -21.725 -12.025 5.225 1.00 95.75 941 PHE A C 1
ATOM 7217 O O . PHE A 1 941 ? -22.107 -12.392 4.116 1.00 95.75 941 PHE A O 1
ATOM 7224 N N . MET A 1 942 ? -21.845 -10.769 5.665 1.00 95.88 942 MET A N 1
ATOM 7225 C CA . MET A 1 942 ? -22.379 -9.640 4.894 1.00 95.88 942 MET A CA 1
ATOM 7226 C C . MET A 1 942 ? -23.650 -9.995 4.102 1.00 95.88 942 MET A C 1
ATOM 7228 O O . MET A 1 942 ? -23.721 -9.797 2.891 1.00 95.88 942 MET A O 1
ATOM 7232 N N . THR A 1 943 ? -24.664 -10.554 4.767 1.00 97.69 943 THR A N 1
ATOM 7233 C CA . THR A 1 943 ? -25.937 -10.882 4.108 1.00 97.69 943 THR A CA 1
ATOM 7234 C C . THR A 1 943 ? -26.673 -9.592 3.709 1.00 97.69 943 THR A C 1
ATOM 7236 O O . THR A 1 943 ? -26.931 -8.765 4.587 1.00 97.69 943 THR A O 1
ATOM 7239 N N . PRO A 1 944 ? -27.082 -9.414 2.435 1.00 97.56 944 PRO A N 1
ATOM 7240 C CA . PRO A 1 944 ? -27.928 -8.291 2.033 1.00 97.56 944 PRO A CA 1
ATOM 7241 C C . PRO A 1 944 ? -29.337 -8.426 2.619 1.00 97.56 944 PRO A C 1
ATOM 7243 O O . PRO A 1 944 ? -30.032 -9.420 2.367 1.00 97.56 944 PRO A O 1
ATOM 7246 N N . VAL A 1 945 ? -29.801 -7.394 3.321 1.00 97.31 945 VAL A N 1
ATOM 7247 C CA . VAL A 1 945 ? -31.097 -7.358 4.022 1.00 97.31 945 VAL A CA 1
ATOM 7248 C C . VAL A 1 945 ? -31.978 -6.185 3.584 1.00 97.31 945 VAL A C 1
ATOM 7250 O O . VAL A 1 945 ? -31.508 -5.220 2.986 1.00 97.31 945 VAL A O 1
ATOM 7253 N N . THR A 1 946 ? -33.276 -6.299 3.865 1.00 96.38 946 THR A N 1
ATOM 7254 C CA . THR A 1 946 ? -34.282 -5.241 3.660 1.00 96.38 946 THR A CA 1
ATOM 7255 C C . THR A 1 946 ? -34.742 -4.680 5.009 1.00 96.38 946 THR A C 1
ATOM 7257 O O . THR A 1 946 ? -34.516 -5.292 6.053 1.00 96.38 946 THR A O 1
ATOM 7260 N N . HIS A 1 947 ? -35.449 -3.554 4.994 1.00 94.75 947 HIS A N 1
ATOM 7261 C CA . HIS A 1 947 ? -36.113 -2.978 6.161 1.00 94.75 947 HIS A CA 1
ATOM 7262 C C . HIS A 1 947 ? -37.559 -2.591 5.813 1.00 94.75 947 HIS A C 1
ATOM 7264 O O . HIS A 1 947 ? -37.857 -2.352 4.647 1.00 94.75 947 HIS A O 1
ATOM 7270 N N . SER A 1 948 ? -38.463 -2.539 6.796 1.00 91.12 948 SER A N 1
ATOM 7271 C CA . SER A 1 948 ? -39.887 -2.219 6.572 1.00 91.12 948 SER A CA 1
ATOM 7272 C C . SER A 1 948 ? -40.155 -0.747 6.249 1.00 91.12 948 SER A C 1
ATOM 7274 O O . SER A 1 948 ? -41.237 -0.420 5.785 1.00 91.12 948 SER A O 1
ATOM 7276 N N . LEU A 1 949 ? -39.186 0.127 6.529 1.00 92.12 949 LEU A N 1
ATOM 7277 C CA . LEU A 1 949 ? -39.229 1.556 6.191 1.00 92.12 949 LEU A CA 1
ATOM 7278 C C . LEU A 1 949 ? -38.686 1.852 4.782 1.00 92.12 949 LEU A C 1
ATOM 7280 O O . LEU A 1 949 ? -38.684 3.001 4.355 1.00 92.12 949 LEU A O 1
ATOM 7284 N N . LEU A 1 950 ? -38.191 0.836 4.067 1.00 92.94 950 LEU A N 1
ATOM 7285 C CA . LEU A 1 950 ? -37.807 0.997 2.667 1.00 92.94 950 LEU A CA 1
ATOM 7286 C C . LEU A 1 950 ? -39.055 0.953 1.772 1.00 92.94 950 LEU A C 1
ATOM 7288 O O . LEU A 1 950 ? -39.971 0.192 2.089 1.00 92.94 950 LEU A O 1
ATOM 7292 N N . PRO A 1 951 ? -39.078 1.689 0.643 1.00 89.00 951 PRO A N 1
ATOM 7293 C CA . PRO A 1 951 ? -40.195 1.658 -0.302 1.00 89.00 951 PRO A CA 1
ATOM 7294 C C . PRO A 1 951 ? -40.481 0.240 -0.806 1.00 89.00 951 PRO A C 1
ATOM 7296 O O . PRO A 1 951 ? -41.621 -0.206 -0.798 1.00 89.00 951 PRO A O 1
ATOM 7299 N N . ASP A 1 952 ? -39.414 -0.480 -1.162 1.00 89.44 952 ASP A N 1
ATOM 7300 C CA . ASP A 1 952 ? -39.447 -1.851 -1.662 1.00 89.44 952 ASP A CA 1
ATOM 7301 C C . ASP A 1 952 ? -38.174 -2.606 -1.250 1.00 89.44 952 ASP A C 1
ATOM 7303 O O . ASP A 1 952 ? -37.140 -2.005 -0.934 1.00 89.44 952 ASP A O 1
ATOM 7307 N N . SER A 1 953 ? -38.208 -3.940 -1.314 1.00 85.69 953 SER A N 1
ATOM 7308 C CA . SER A 1 953 ? -37.001 -4.767 -1.193 1.00 85.69 953 SER A CA 1
ATOM 7309 C C . SER A 1 953 ? -36.144 -4.707 -2.461 1.00 85.69 953 SER A C 1
ATOM 7311 O O . SER A 1 953 ? -36.658 -4.726 -3.577 1.00 85.69 953 SER A O 1
ATOM 7313 N N . ALA A 1 954 ? -34.818 -4.725 -2.304 1.00 78.88 954 ALA A N 1
ATOM 7314 C CA . ALA A 1 954 ? -33.884 -4.632 -3.427 1.00 78.88 954 ALA A CA 1
ATOM 7315 C C . ALA A 1 954 ? -33.866 -5.886 -4.323 1.00 78.88 954 ALA A C 1
ATOM 7317 O O . ALA A 1 954 ? -33.470 -5.796 -5.487 1.00 78.88 954 ALA A O 1
ATOM 7318 N N . ALA A 1 955 ? -34.268 -7.046 -3.788 1.00 85.06 955 ALA A N 1
ATOM 7319 C CA . ALA A 1 955 ? -34.394 -8.299 -4.529 1.00 85.06 955 ALA A CA 1
ATOM 7320 C C . ALA A 1 955 ? -35.536 -9.191 -3.984 1.00 85.06 955 ALA A C 1
ATOM 7322 O O . ALA A 1 955 ? -35.804 -9.185 -2.777 1.00 85.06 955 ALA A O 1
ATOM 7323 N N . PRO A 1 956 ? -36.169 -10.038 -4.822 1.00 84.31 956 PRO A N 1
ATOM 7324 C CA . PRO A 1 956 ? -37.172 -11.003 -4.375 1.00 84.31 956 PRO A CA 1
ATOM 7325 C C . PRO A 1 956 ? -36.643 -11.983 -3.318 1.00 84.31 956 PRO A C 1
ATOM 7327 O O . PRO A 1 956 ? -35.569 -12.576 -3.464 1.00 84.31 956 PRO A O 1
ATOM 7330 N N . GLY A 1 957 ? -37.434 -12.198 -2.265 1.00 83.12 957 GLY A N 1
ATOM 7331 C CA . GLY A 1 957 ? -37.101 -13.121 -1.173 1.00 83.12 957 GLY A CA 1
ATOM 7332 C C . GLY A 1 957 ? -36.126 -12.558 -0.134 1.00 83.12 957 GLY A C 1
ATOM 7333 O O . GLY A 1 957 ? -35.719 -13.294 0.762 1.00 83.12 957 GLY A O 1
ATOM 7334 N N . GLN A 1 958 ? -35.755 -11.277 -0.221 1.00 89.69 958 GLN A N 1
ATOM 7335 C CA . GLN A 1 958 ? -34.924 -10.619 0.785 1.00 89.69 958 GLN A CA 1
ATOM 7336 C C . GLN A 1 958 ? -35.630 -10.574 2.151 1.00 89.69 958 GLN A C 1
ATOM 7338 O O . GLN A 1 958 ? -36.854 -10.486 2.237 1.00 89.69 958 GLN A O 1
ATOM 7343 N N . MET A 1 959 ? -34.848 -10.694 3.222 1.00 96.00 959 MET A N 1
ATOM 7344 C CA . MET A 1 959 ? -35.331 -10.739 4.605 1.00 96.00 959 MET A CA 1
ATOM 7345 C C . MET A 1 959 ? -34.701 -9.597 5.400 1.00 96.00 959 MET A C 1
ATOM 7347 O O . MET A 1 959 ? -33.602 -9.152 5.064 1.00 96.00 959 MET A O 1
ATOM 7351 N N . SER A 1 960 ? -35.385 -9.113 6.433 1.00 96.00 960 SER A N 1
ATOM 7352 C CA . SER A 1 960 ? -34.782 -8.188 7.397 1.00 96.00 960 SER A CA 1
ATOM 7353 C C . SER A 1 960 ? -33.886 -8.925 8.393 1.00 96.00 960 SER A C 1
ATOM 7355 O O . SER A 1 960 ? -34.028 -10.137 8.580 1.00 96.00 960 SER A O 1
ATOM 7357 N N . VAL A 1 961 ? -32.994 -8.196 9.076 1.00 95.44 961 VAL A N 1
ATOM 7358 C CA . VAL A 1 961 ? -32.160 -8.749 10.165 1.00 95.44 961 VAL A CA 1
ATOM 7359 C C . VAL A 1 961 ? -33.033 -9.467 11.196 1.00 95.44 961 VAL A C 1
ATOM 7361 O O . VAL A 1 961 ? -32.786 -10.625 11.526 1.00 95.44 961 VAL A O 1
ATOM 7364 N N . ARG A 1 962 ? -34.131 -8.821 11.612 1.00 95.12 962 ARG A N 1
ATOM 7365 C CA . ARG A 1 962 ? -35.121 -9.383 12.538 1.00 95.12 962 ARG A CA 1
ATOM 7366 C C . ARG A 1 962 ? -35.681 -10.724 12.065 1.00 95.12 962 ARG A C 1
ATOM 7368 O O . ARG A 1 962 ? -35.727 -11.675 12.839 1.00 95.12 962 ARG A O 1
ATOM 7375 N N . GLN A 1 963 ? -36.087 -10.820 10.800 1.00 96.12 963 GLN A N 1
ATOM 7376 C CA . GLN A 1 963 ? -36.618 -12.066 10.240 1.00 96.12 963 GLN A CA 1
ATOM 7377 C C . GLN A 1 963 ? -35.553 -13.169 10.182 1.00 96.12 963 GLN A C 1
ATOM 7379 O O . GLN A 1 963 ? -35.867 -14.332 10.434 1.00 96.12 963 GLN A O 1
ATOM 7384 N N . ILE A 1 964 ? -34.302 -12.822 9.862 1.00 96.69 964 ILE A N 1
ATOM 7385 C CA . ILE A 1 964 ? -33.189 -13.781 9.830 1.00 96.69 964 ILE A CA 1
ATOM 7386 C C . ILE A 1 964 ? -32.883 -14.301 11.235 1.00 96.69 964 ILE A C 1
ATOM 7388 O O . ILE A 1 964 ? -32.772 -15.512 11.413 1.00 96.69 964 ILE A O 1
ATOM 7392 N N . HIS A 1 965 ? -32.801 -13.431 12.243 1.00 95.75 965 HIS A N 1
ATOM 7393 C CA . HIS A 1 965 ? -32.573 -13.852 13.627 1.00 95.75 965 HIS A CA 1
ATOM 7394 C C . HIS A 1 965 ? -33.704 -14.732 14.164 1.00 95.75 965 HIS A C 1
ATOM 7396 O O . HIS A 1 965 ? -33.437 -15.758 14.792 1.00 95.75 965 HIS A O 1
ATOM 7402 N N . GLN A 1 966 ? -34.959 -14.404 13.853 1.00 96.19 966 GLN A N 1
ATOM 7403 C CA . GLN A 1 966 ? -36.101 -15.250 14.204 1.00 96.19 966 GLN A CA 1
ATOM 7404 C C . GLN A 1 966 ? -36.017 -16.625 13.527 1.00 96.19 966 GLN A C 1
ATOM 7406 O O . GLN A 1 966 ? -36.216 -17.645 14.183 1.00 96.19 966 GLN A O 1
ATOM 7411 N N . ALA A 1 967 ? -35.665 -16.675 12.239 1.00 95.88 967 ALA A N 1
ATOM 7412 C CA . ALA A 1 967 ? -35.476 -17.932 11.520 1.00 95.88 967 ALA A CA 1
ATOM 7413 C C . ALA A 1 967 ? -34.330 -18.769 12.105 1.00 95.88 967 ALA A C 1
ATOM 7415 O O . ALA A 1 967 ? -34.524 -19.952 12.373 1.00 95.88 967 ALA A O 1
ATOM 7416 N N . LEU A 1 968 ? -33.174 -18.152 12.373 1.00 95.06 968 LEU A N 1
ATOM 7417 C CA . LEU A 1 968 ? -32.041 -18.807 13.030 1.00 95.06 968 LEU A CA 1
ATOM 7418 C C . LEU A 1 968 ? -32.414 -19.338 14.411 1.00 95.06 968 LEU A C 1
ATOM 7420 O O . LEU A 1 968 ? -32.025 -20.446 14.756 1.00 95.06 968 LEU A O 1
ATOM 7424 N N . THR A 1 969 ? -33.190 -18.583 15.186 1.00 94.56 969 THR A N 1
ATOM 7425 C CA . THR A 1 969 ? -33.694 -19.030 16.489 1.00 94.56 969 THR A CA 1
ATOM 7426 C C . THR A 1 969 ? -34.536 -20.296 16.338 1.00 94.56 969 THR A C 1
ATOM 7428 O O . THR A 1 969 ? -34.302 -21.274 17.043 1.00 94.56 969 THR A O 1
ATOM 7431 N N . MET A 1 970 ? -35.483 -20.313 15.392 1.00 93.88 970 MET A N 1
ATOM 7432 C CA . MET A 1 970 ? -36.368 -21.465 15.172 1.00 93.88 970 MET A CA 1
ATOM 7433 C C . MET A 1 970 ? -35.609 -22.738 14.780 1.00 93.88 970 MET A C 1
ATOM 7435 O O . MET A 1 970 ? -36.016 -23.827 15.171 1.00 93.88 970 MET A O 1
ATOM 7439 N N . VAL A 1 971 ? -34.505 -22.612 14.036 1.00 91.19 971 VAL A N 1
ATOM 7440 C CA . VAL A 1 971 ? -33.673 -23.758 13.615 1.00 91.19 971 VAL A CA 1
ATOM 7441 C C . VAL A 1 971 ? -32.498 -24.042 14.561 1.00 91.19 971 VAL A C 1
ATOM 7443 O O . VAL A 1 971 ? -31.627 -24.842 14.234 1.00 91.19 971 VAL A O 1
ATOM 7446 N N . GLY A 1 972 ? -32.442 -23.386 15.727 1.00 89.44 972 GLY A N 1
ATOM 7447 C CA . GLY A 1 972 ? -31.396 -23.591 16.736 1.00 89.44 972 GLY A CA 1
ATOM 7448 C C . GLY A 1 972 ? -30.034 -22.961 16.413 1.00 89.44 972 GLY A C 1
ATOM 7449 O O . GLY A 1 972 ? -29.058 -23.222 17.115 1.00 89.44 972 GLY A O 1
ATOM 7450 N N . GLY A 1 973 ? -29.954 -22.119 15.380 1.00 88.88 973 GLY A N 1
ATOM 7451 C CA . GLY A 1 973 ? -28.754 -21.370 14.999 1.00 88.88 973 GLY A CA 1
ATOM 7452 C C . GLY A 1 973 ? -28.413 -20.208 15.941 1.00 88.88 973 GLY A C 1
ATOM 7453 O O . GLY A 1 973 ? -27.250 -19.823 16.023 1.00 88.88 973 GLY A O 1
ATOM 7454 N N . ILE A 1 974 ? -29.395 -19.670 16.675 1.00 92.38 974 ILE A N 1
ATOM 7455 C CA . ILE A 1 974 ? -29.175 -18.741 17.797 1.00 92.38 974 ILE A CA 1
ATOM 7456 C C . ILE A 1 974 ? -29.771 -19.371 19.052 1.00 92.38 974 ILE A C 1
ATOM 7458 O O . ILE A 1 974 ? -30.977 -19.608 19.124 1.00 92.38 974 ILE A O 1
ATOM 7462 N N . LYS A 1 975 ? -28.924 -19.628 20.050 1.00 91.94 975 LYS A N 1
ATOM 7463 C CA . LYS A 1 975 ? -29.369 -20.123 21.354 1.00 91.94 975 LYS A CA 1
ATOM 7464 C C . LYS A 1 975 ? -29.853 -18.949 22.217 1.00 91.94 975 LYS A C 1
ATOM 7466 O O . LYS A 1 975 ? -29.166 -17.925 22.265 1.00 91.94 975 LYS A O 1
ATOM 7471 N N . PRO A 1 976 ? -31.003 -19.070 22.905 1.00 94.69 976 PRO A N 1
ATOM 7472 C CA . PRO A 1 976 ? -31.399 -18.113 23.931 1.00 94.69 976 PRO A CA 1
ATOM 7473 C C . PRO A 1 976 ? -30.311 -18.002 25.001 1.00 94.69 976 PRO A C 1
ATOM 7475 O O . PRO A 1 976 ? -29.765 -19.011 25.441 1.00 94.69 976 PRO A O 1
ATOM 7478 N N . LEU A 1 977 ? -30.016 -16.772 25.411 1.00 96.06 977 LEU A N 1
ATOM 7479 C CA . LEU A 1 977 ? -29.055 -16.461 26.470 1.00 96.06 977 LEU A CA 1
ATOM 7480 C C . LEU A 1 977 ? -29.753 -15.592 27.510 1.00 96.06 977 LEU A C 1
ATOM 7482 O O . LEU A 1 977 ? -30.712 -14.877 27.191 1.00 96.06 977 LEU A O 1
ATOM 7486 N N . LYS A 1 978 ? -29.254 -15.654 28.740 1.00 97.75 978 LYS A N 1
ATOM 7487 C CA . LYS A 1 978 ? -29.724 -14.870 29.871 1.00 97.75 978 LYS A CA 1
ATOM 7488 C C . LYS A 1 978 ? -28.771 -13.716 30.134 1.00 97.75 978 LYS A C 1
ATOM 7490 O O . LYS A 1 978 ? -27.568 -13.902 30.310 1.00 97.75 978 LYS A O 1
ATOM 7495 N N . PHE A 1 979 ? -29.340 -12.523 30.182 1.00 98.25 979 PHE A N 1
ATOM 7496 C CA . PHE A 1 979 ? -28.660 -11.296 30.559 1.00 98.25 979 PHE A CA 1
ATOM 7497 C C . PHE A 1 979 ? -29.207 -10.789 31.884 1.00 98.25 979 PHE A C 1
ATOM 7499 O O . PHE A 1 979 ? -30.348 -11.081 32.244 1.00 98.25 979 PHE A O 1
ATOM 7506 N N . TYR A 1 980 ? -28.399 -10.036 32.622 1.00 98.06 980 TYR A N 1
ATOM 7507 C CA . TYR A 1 980 ? -28.739 -9.652 33.989 1.00 98.06 980 TYR A CA 1
ATOM 7508 C C . TYR A 1 980 ? -28.426 -8.192 34.275 1.00 98.06 980 TYR A C 1
ATOM 7510 O O . TYR A 1 980 ? -27.454 -7.646 33.765 1.00 98.06 980 TYR A O 1
ATOM 7518 N N . VAL A 1 981 ? -29.192 -7.576 35.171 1.00 97.69 981 VAL A N 1
ATOM 7519 C CA . VAL A 1 981 ? -28.714 -6.442 35.969 1.00 97.69 981 VAL A CA 1
ATOM 7520 C C . VAL A 1 981 ? -28.457 -6.920 37.393 1.00 97.69 981 VAL A C 1
ATOM 7522 O O . VAL A 1 981 ? -29.336 -7.533 38.002 1.00 97.69 981 VAL A O 1
ATOM 7525 N N . VAL A 1 982 ? -27.252 -6.650 37.898 1.00 97.44 982 VAL A N 1
ATOM 7526 C CA . VAL A 1 982 ? -26.761 -7.114 39.202 1.00 97.44 982 VAL A CA 1
ATOM 7527 C C . VAL A 1 982 ? -26.393 -5.931 40.096 1.00 97.44 982 VAL A C 1
ATOM 7529 O O . VAL A 1 982 ? -25.786 -4.958 39.638 1.00 97.44 982 VAL A O 1
ATOM 7532 N N . GLY A 1 983 ? -26.773 -5.998 41.369 1.00 95.00 983 GLY A N 1
ATOM 7533 C CA . GLY A 1 983 ? -26.564 -4.939 42.363 1.00 95.00 983 GLY A CA 1
ATOM 7534 C C . GLY A 1 983 ? -27.762 -4.789 43.297 1.00 95.00 983 GLY A C 1
ATOM 7535 O O . GLY A 1 983 ? -28.701 -5.580 43.235 1.00 95.00 983 GLY A O 1
ATOM 7536 N N . THR A 1 984 ? -27.761 -3.762 44.147 1.00 92.81 984 THR A N 1
ATOM 7537 C CA . THR A 1 984 ? -28.884 -3.466 45.050 1.00 92.81 984 THR A CA 1
ATOM 7538 C C . THR A 1 984 ? -28.901 -1.988 45.485 1.00 92.81 984 THR A C 1
ATOM 7540 O O . THR A 1 984 ? -27.835 -1.430 45.764 1.00 92.81 984 THR A O 1
ATOM 7543 N N . PRO A 1 985 ? -30.076 -1.323 45.552 1.00 90.81 985 PRO A N 1
ATOM 7544 C CA . PRO A 1 985 ? -31.390 -1.810 45.124 1.00 90.81 985 PRO A CA 1
ATOM 7545 C C . PRO A 1 985 ? -31.598 -1.687 43.602 1.00 90.81 985 PRO A C 1
ATOM 7547 O O . PRO A 1 985 ? -31.197 -0.689 43.003 1.00 90.81 985 PRO A O 1
ATOM 7550 N N . ILE A 1 986 ? -32.265 -2.657 42.963 1.00 92.12 986 ILE A N 1
ATOM 7551 C CA . ILE A 1 986 ? -32.454 -2.688 41.487 1.00 92.12 986 ILE A CA 1
ATOM 7552 C C . ILE A 1 986 ? -33.894 -2.921 41.016 1.00 92.12 986 ILE A C 1
ATOM 7554 O O . ILE A 1 986 ? -34.149 -2.950 39.807 1.00 92.12 986 ILE A O 1
ATOM 7558 N N . SER A 1 987 ? -34.853 -3.013 41.936 1.00 88.81 987 SER A N 1
ATOM 7559 C CA . SER A 1 987 ? -36.285 -3.140 41.617 1.00 88.81 987 SER A CA 1
ATOM 7560 C C . SER A 1 987 ? -36.790 -2.061 40.645 1.00 88.81 987 SER A C 1
ATOM 7562 O O . SER A 1 987 ? -37.563 -2.347 39.735 1.00 88.81 987 SER A O 1
ATOM 7564 N N . HIS A 1 988 ? -36.282 -0.833 40.776 1.00 86.31 988 HIS A N 1
ATOM 7565 C CA . HIS A 1 988 ? -36.626 0.321 39.941 1.00 86.31 988 HIS A CA 1
ATOM 7566 C C . HIS A 1 988 ? -35.842 0.414 38.619 1.00 86.31 988 HIS A C 1
ATOM 7568 O O . HIS A 1 988 ? -36.096 1.323 37.829 1.00 86.31 988 HIS A O 1
ATOM 7574 N N . SER A 1 989 ? -34.865 -0.469 38.382 1.00 89.88 989 SER A N 1
ATOM 7575 C CA . SER A 1 989 ? -34.007 -0.399 37.196 1.00 89.88 989 SER A CA 1
ATOM 7576 C C . SER A 1 989 ? -34.824 -0.566 35.917 1.00 89.88 989 SER A C 1
ATOM 7578 O O . SER A 1 989 ? -35.584 -1.529 35.786 1.00 89.88 989 SER A O 1
ATOM 7580 N N . ARG A 1 990 ? -34.611 0.331 34.947 1.00 92.38 990 ARG A N 1
ATOM 7581 C CA . ARG A 1 990 ? -35.196 0.254 33.594 1.00 92.38 990 ARG A CA 1
ATOM 7582 C C . ARG A 1 990 ? -34.341 -0.546 32.603 1.00 92.38 990 ARG A C 1
ATOM 7584 O O . ARG A 1 990 ? -34.731 -0.693 31.450 1.00 92.38 990 ARG A O 1
ATOM 7591 N N . SER A 1 991 ? -33.206 -1.103 33.044 1.00 93.69 991 SER A N 1
ATOM 7592 C CA . SER A 1 991 ? -32.327 -1.915 32.180 1.00 93.69 991 SER A CA 1
ATOM 7593 C C . SER A 1 991 ? -33.061 -3.101 31.532 1.00 93.69 991 SER A C 1
ATOM 7595 O O . SER A 1 991 ? -32.881 -3.303 30.335 1.00 93.69 991 SER A O 1
ATOM 7597 N N . PRO A 1 992 ? -33.949 -3.841 32.233 1.00 94.81 992 PRO A N 1
ATOM 7598 C CA . PRO A 1 992 ? -34.683 -4.934 31.595 1.00 94.81 992 PRO A CA 1
ATOM 7599 C C . PRO A 1 992 ? -35.563 -4.478 30.429 1.00 94.81 992 PRO A C 1
ATOM 7601 O O . PRO A 1 992 ? -35.589 -5.154 29.406 1.00 94.81 992 PRO A O 1
ATOM 7604 N N . ASN A 1 993 ? -36.222 -3.322 30.534 1.00 93.50 993 ASN A N 1
ATOM 7605 C CA . ASN A 1 993 ? -37.061 -2.783 29.460 1.00 93.50 993 ASN A CA 1
ATOM 7606 C C . ASN A 1 993 ? -36.209 -2.360 28.260 1.00 93.50 993 ASN A C 1
ATOM 7608 O O . ASN A 1 993 ? -36.513 -2.737 27.132 1.00 93.50 993 ASN A O 1
ATOM 7612 N N . LEU A 1 994 ? -35.117 -1.636 28.531 1.00 94.69 994 LEU A N 1
ATOM 7613 C CA . LEU A 1 994 ? -34.144 -1.170 27.543 1.00 94.69 994 LEU A CA 1
ATOM 7614 C C . LEU A 1 994 ? -33.601 -2.337 26.708 1.00 94.69 994 LEU A C 1
ATOM 7616 O O . LEU A 1 994 ? -33.714 -2.345 25.482 1.00 94.69 994 LEU A O 1
ATOM 7620 N N . HIS A 1 995 ? -33.042 -3.348 27.377 1.00 95.94 995 HIS A N 1
ATOM 7621 C CA . HIS A 1 995 ? -32.421 -4.493 26.713 1.00 95.94 995 HIS A CA 1
ATOM 7622 C C . HIS A 1 995 ? -33.458 -5.379 26.014 1.00 95.94 995 HIS A C 1
ATOM 7624 O O . HIS A 1 995 ? -33.242 -5.789 24.877 1.00 95.94 995 HIS A O 1
ATOM 7630 N N . THR A 1 996 ? -34.626 -5.599 26.630 1.00 95.56 996 THR A N 1
ATOM 7631 C CA . THR A 1 996 ? -35.723 -6.362 26.004 1.00 95.56 996 THR A CA 1
ATOM 7632 C C . THR A 1 996 ? -36.254 -5.674 24.746 1.00 95.56 996 THR A C 1
ATOM 7634 O O . THR A 1 996 ? -36.569 -6.355 23.768 1.00 95.56 996 THR A O 1
ATOM 7637 N N . ALA A 1 997 ? -36.344 -4.340 24.743 1.00 94.69 997 ALA A N 1
ATOM 7638 C CA . ALA A 1 997 ? -36.694 -3.579 23.548 1.00 94.69 997 ALA A CA 1
ATOM 7639 C C . ALA A 1 997 ? -35.647 -3.792 22.447 1.00 94.69 997 ALA A C 1
ATOM 7641 O O . ALA A 1 997 ? -36.012 -4.182 21.341 1.00 94.69 997 ALA A O 1
ATOM 7642 N N . GLY A 1 998 ? -34.354 -3.675 22.772 1.00 94.00 998 GLY A N 1
ATOM 7643 C CA . GLY A 1 998 ? -33.265 -3.963 21.832 1.00 94.00 998 GLY A CA 1
ATOM 7644 C C . GLY A 1 998 ? -33.335 -5.375 21.233 1.00 94.00 998 GLY A C 1
ATOM 7645 O O . GLY A 1 998 ? -33.246 -5.538 20.014 1.00 94.00 998 GLY A O 1
ATOM 7646 N N . TYR A 1 999 ? -33.571 -6.402 22.058 1.00 95.62 999 TYR A N 1
ATOM 7647 C CA . TYR A 1 999 ? -33.727 -7.783 21.581 1.00 95.62 999 TYR A CA 1
ATOM 7648 C C . TYR A 1 999 ? -34.921 -7.933 20.640 1.00 95.62 999 TYR A C 1
ATOM 7650 O O . TYR A 1 999 ? -34.817 -8.586 19.602 1.00 95.62 999 TYR A O 1
ATOM 7658 N N . ARG A 1 1000 ? -36.053 -7.304 20.974 1.00 94.19 1000 ARG A N 1
ATOM 7659 C CA . ARG A 1 1000 ? -37.278 -7.355 20.171 1.00 94.19 1000 ARG A CA 1
ATOM 7660 C C . ARG A 1 1000 ? -37.099 -6.692 18.808 1.00 94.19 1000 ARG A C 1
ATOM 7662 O O . ARG A 1 1000 ? -37.554 -7.266 17.815 1.00 94.19 1000 ARG A O 1
ATOM 7669 N N . GLU A 1 1001 ? -36.438 -5.536 18.760 1.00 92.19 1001 GLU A N 1
ATOM 7670 C CA . GLU A 1 1001 ? -36.178 -4.806 17.514 1.00 92.19 1001 GLU A CA 1
ATOM 7671 C C . GLU A 1 1001 ? -35.358 -5.646 16.530 1.00 92.19 1001 GLU A C 1
ATOM 7673 O O . GLU A 1 1001 ? -35.714 -5.755 15.356 1.00 92.19 1001 GLU A O 1
ATOM 7678 N N . LEU A 1 1002 ? -34.328 -6.346 17.016 1.00 93.44 1002 LEU A N 1
ATOM 7679 C CA . LEU A 1 1002 ? -33.491 -7.208 16.177 1.00 93.44 1002 LEU A CA 1
ATOM 7680 C C . LEU A 1 1002 ? -33.947 -8.674 16.114 1.00 93.44 1002 LEU A C 1
ATOM 7682 O O . LEU A 1 1002 ? -33.264 -9.485 15.493 1.00 93.44 1002 LEU A O 1
ATOM 7686 N N . GLY A 1 1003 ? -35.085 -9.044 16.709 1.00 94.62 1003 GLY A N 1
ATOM 7687 C CA . GLY A 1 1003 ? -35.615 -10.415 16.665 1.00 94.62 1003 GLY A CA 1
ATOM 7688 C C . GLY A 1 1003 ? -34.762 -11.459 17.390 1.00 94.62 1003 GLY A C 1
ATOM 7689 O O . GLY A 1 1003 ? -34.778 -12.627 17.004 1.00 94.62 1003 GLY A O 1
ATOM 7690 N N . LEU A 1 1004 ? -34.006 -11.039 18.402 1.00 95.25 1004 LEU A N 1
ATOM 7691 C CA . LEU A 1 1004 ? -33.133 -11.896 19.195 1.00 95.25 1004 LEU A CA 1
ATOM 7692 C C . LEU A 1 1004 ? -33.919 -12.618 20.310 1.00 95.25 1004 LEU A C 1
ATOM 7694 O O . LEU A 1 1004 ? -34.810 -12.016 20.913 1.00 95.25 1004 LEU A O 1
ATOM 7698 N N . PRO A 1 1005 ? -33.587 -13.881 20.639 1.00 95.94 1005 PRO A N 1
ATOM 7699 C CA . PRO A 1 1005 ? -34.365 -14.699 21.576 1.00 95.94 1005 PRO A CA 1
ATOM 7700 C C . PRO A 1 1005 ? -33.925 -14.570 23.042 1.00 95.94 1005 PRO A C 1
ATOM 7702 O O . PRO A 1 1005 ? -34.236 -15.433 23.863 1.00 95.94 1005 PRO A O 1
ATOM 7705 N N . HIS A 1 1006 ? -33.137 -13.549 23.371 1.00 96.94 1006 HIS A N 1
ATOM 7706 C CA . HIS A 1 1006 ? -32.529 -13.409 24.691 1.00 96.94 1006 HIS A CA 1
ATOM 7707 C C . HIS A 1 1006 ? -33.521 -12.884 25.732 1.00 96.94 1006 HIS A C 1
ATOM 7709 O O . HIS A 1 1006 ? -34.524 -12.246 25.410 1.00 96.94 1006 HIS A O 1
ATOM 7715 N N . GLN A 1 1007 ? -33.225 -13.157 26.999 1.00 96.44 1007 GLN A N 1
ATOM 7716 C CA . GLN A 1 1007 ? -34.039 -12.739 28.137 1.00 96.44 1007 GLN A CA 1
ATOM 7717 C C . GLN A 1 1007 ? -33.192 -11.931 29.114 1.00 96.44 1007 GLN A C 1
ATOM 7719 O O . GLN A 1 1007 ? -32.009 -12.217 29.290 1.00 96.44 1007 GLN A O 1
ATOM 7724 N N . PHE A 1 1008 ? -33.803 -10.935 29.755 1.00 97.31 1008 PHE A N 1
ATOM 7725 C CA . PHE A 1 1008 ? -33.122 -10.054 30.698 1.00 97.31 1008 PHE A CA 1
ATOM 7726 C C . PHE A 1 1008 ? -33.738 -10.158 32.097 1.00 97.31 1008 PHE A C 1
ATOM 7728 O O . PHE A 1 1008 ? -34.942 -9.966 32.269 1.00 97.31 1008 PHE A O 1
ATOM 7735 N N . PHE A 1 1009 ? -32.908 -10.411 33.105 1.00 96.94 1009 PHE A N 1
ATOM 7736 C CA . PHE A 1 1009 ? -33.318 -10.660 34.483 1.00 96.94 1009 PHE A CA 1
ATOM 7737 C C . PHE A 1 1009 ? -32.745 -9.627 35.455 1.00 96.94 1009 PHE A C 1
ATOM 7739 O O . PHE A 1 1009 ? -31.748 -8.953 35.192 1.00 96.94 1009 PHE A O 1
ATOM 7746 N N . ARG A 1 1010 ? -33.384 -9.507 36.620 1.00 97.38 1010 ARG A N 1
ATOM 7747 C CA . ARG A 1 1010 ? -32.832 -8.794 37.777 1.00 97.38 1010 ARG A CA 1
ATOM 7748 C C . ARG A 1 1010 ? -32.257 -9.831 38.736 1.00 97.38 1010 ARG A C 1
ATOM 7750 O O . ARG A 1 1010 ? -32.925 -10.823 39.008 1.00 97.38 1010 ARG A O 1
ATOM 7757 N N . PHE A 1 1011 ? -31.056 -9.590 39.247 1.00 97.31 1011 PHE A N 1
ATOM 7758 C CA . PHE A 1 1011 ? -30.436 -10.412 40.284 1.00 97.31 1011 PHE A CA 1
ATOM 7759 C C . PHE A 1 1011 ? -29.928 -9.495 41.400 1.00 97.31 1011 PHE A C 1
ATOM 7761 O O . PHE A 1 1011 ? -28.878 -8.860 41.288 1.00 97.31 1011 PHE A O 1
ATOM 7768 N N . GLU A 1 1012 ? -30.756 -9.331 42.430 1.00 97.25 1012 GLU A N 1
ATOM 7769 C CA . GLU A 1 1012 ? -30.574 -8.306 43.457 1.00 97.25 1012 GLU A CA 1
ATOM 7770 C C . GLU A 1 1012 ? -29.693 -8.824 44.596 1.00 97.25 1012 GLU A C 1
ATOM 7772 O O . GLU A 1 1012 ? -30.086 -9.718 45.342 1.00 97.25 1012 GLU A O 1
ATOM 7777 N N . THR A 1 1013 ? -28.481 -8.278 44.712 1.00 96.06 1013 THR A N 1
ATOM 7778 C CA . THR A 1 1013 ? -27.504 -8.646 45.746 1.00 96.06 1013 THR A CA 1
ATOM 7779 C C . THR A 1 1013 ? -26.387 -7.602 45.854 1.00 96.06 1013 THR A C 1
ATOM 7781 O O . THR A 1 1013 ? -26.111 -6.866 44.905 1.00 96.06 1013 THR A O 1
ATOM 7784 N N . ASP A 1 1014 ? -25.729 -7.534 47.006 1.00 95.38 1014 ASP A N 1
ATOM 7785 C CA . ASP A 1 1014 ? -24.482 -6.802 47.261 1.00 95.38 1014 ASP A CA 1
ATOM 7786 C C . ASP A 1 1014 ? -23.239 -7.716 47.350 1.00 95.38 1014 ASP A C 1
ATOM 7788 O O . ASP A 1 1014 ? -22.118 -7.220 47.560 1.00 95.38 1014 ASP A O 1
ATOM 7792 N N . ASP A 1 1015 ? -23.436 -9.025 47.151 1.00 96.44 1015 ASP A N 1
ATOM 7793 C CA . ASP A 1 1015 ? -22.420 -10.077 47.180 1.00 96.44 1015 ASP A CA 1
ATOM 7794 C C . ASP A 1 1015 ? -21.926 -10.401 45.761 1.00 96.44 1015 ASP A C 1
ATOM 7796 O O . ASP A 1 1015 ? -22.613 -11.019 44.946 1.00 96.44 1015 ASP A O 1
ATOM 7800 N N . ASP A 1 1016 ? -20.699 -9.978 45.468 1.00 95.88 1016 ASP A N 1
ATOM 7801 C CA . ASP A 1 1016 ? -20.031 -10.205 44.189 1.00 95.88 1016 ASP A CA 1
ATOM 7802 C C . ASP A 1 1016 ? -19.704 -11.686 43.928 1.00 95.88 1016 ASP A C 1
ATOM 7804 O O . ASP A 1 1016 ? -19.690 -12.107 42.771 1.00 95.88 1016 ASP A O 1
ATOM 7808 N N . SER A 1 1017 ? -19.509 -12.496 44.975 1.00 96.50 1017 SER A N 1
ATOM 7809 C CA . SER A 1 1017 ? -19.210 -13.927 44.819 1.00 96.50 1017 SER A CA 1
ATOM 7810 C C . SER A 1 1017 ? -20.445 -14.705 44.374 1.00 96.50 1017 SER A C 1
ATOM 7812 O O . SER A 1 1017 ? -20.344 -15.570 43.505 1.00 96.50 1017 SER A O 1
ATOM 7814 N N . LYS A 1 1018 ? -21.625 -14.351 44.900 1.00 96.69 1018 LYS A N 1
ATOM 7815 C CA . LYS A 1 1018 ? -22.900 -14.912 44.424 1.00 96.69 1018 LYS A CA 1
ATOM 7816 C C . LYS A 1 1018 ? -23.165 -14.568 42.970 1.00 96.69 1018 LYS A C 1
ATOM 7818 O O . LYS A 1 1018 ? -23.553 -15.440 42.203 1.00 96.69 1018 LYS A O 1
ATOM 7823 N N . VAL A 1 1019 ? -22.913 -13.319 42.568 1.00 96.38 1019 VAL A N 1
ATOM 7824 C CA . VAL A 1 1019 ? -23.031 -12.931 41.155 1.00 96.38 1019 VAL A CA 1
ATOM 7825 C C . VAL A 1 1019 ? -22.120 -13.788 40.283 1.00 96.38 1019 VAL A C 1
ATOM 7827 O O . VAL A 1 1019 ? -22.558 -14.282 39.248 1.00 96.38 1019 VAL A O 1
ATOM 7830 N N . PHE A 1 1020 ? -20.866 -13.989 40.680 1.00 96.00 1020 PHE A N 1
ATOM 7831 C CA . PHE A 1 1020 ? -19.946 -14.769 39.864 1.00 96.00 1020 PHE A CA 1
ATOM 7832 C C . PHE A 1 1020 ? -20.402 -16.230 39.706 1.00 96.00 1020 PHE A C 1
ATOM 7834 O O . PHE A 1 1020 ? -20.587 -16.692 38.581 1.00 96.00 1020 PHE A O 1
ATOM 7841 N N . HIS A 1 1021 ? -20.677 -16.923 40.811 1.00 95.31 1021 HIS A N 1
ATOM 7842 C CA . HIS A 1 1021 ? -20.983 -18.357 40.782 1.00 95.31 1021 HIS A CA 1
ATOM 7843 C C . HIS A 1 1021 ? -22.406 -18.698 40.314 1.00 95.31 1021 HIS A C 1
ATOM 7845 O O . HIS A 1 1021 ? -22.612 -19.728 39.678 1.00 95.31 1021 HIS A O 1
ATOM 7851 N N . GLU A 1 1022 ? -23.404 -17.858 40.606 1.00 96.19 1022 GLU A N 1
ATOM 7852 C CA . GLU A 1 1022 ? -24.802 -18.142 40.243 1.00 96.19 1022 GLU A CA 1
ATOM 7853 C C . GLU A 1 1022 ? -25.213 -17.523 38.897 1.00 96.19 1022 GLU A C 1
ATOM 7855 O O . GLU A 1 1022 ? -26.161 -18.001 38.272 1.00 96.19 1022 GLU A O 1
ATOM 7860 N N . VAL A 1 1023 ? -24.526 -16.465 38.441 1.00 96.00 1023 VAL A N 1
ATOM 7861 C CA . VAL A 1 1023 ? -24.861 -15.754 37.194 1.00 96.00 1023 VAL A CA 1
ATOM 7862 C C . VAL A 1 1023 ? -23.774 -15.914 36.135 1.00 96.00 1023 VAL A C 1
ATOM 7864 O O . VAL A 1 1023 ? -24.071 -16.383 35.040 1.00 96.00 1023 VAL A O 1
ATOM 7867 N N . VAL A 1 1024 ? -22.533 -15.517 36.430 1.00 95.19 1024 VAL A N 1
ATOM 7868 C CA . VAL A 1 1024 ? -21.460 -15.418 35.419 1.00 95.19 1024 VAL A CA 1
ATOM 7869 C C . VAL A 1 1024 ? -20.981 -16.794 34.943 1.00 95.19 1024 VAL A C 1
ATOM 7871 O O . VAL A 1 1024 ? -20.713 -16.969 33.757 1.00 95.19 1024 VAL A O 1
ATOM 7874 N N . GLU A 1 1025 ? -20.924 -17.784 35.835 1.00 93.50 1025 GLU A N 1
ATOM 7875 C CA . GLU A 1 1025 ? -20.531 -19.163 35.504 1.00 93.50 1025 GLU A CA 1
ATOM 7876 C C . GLU A 1 1025 ? -21.658 -19.999 34.864 1.00 93.50 1025 GLU A C 1
ATOM 7878 O O . GLU A 1 1025 ? -21.432 -21.146 34.470 1.00 93.50 1025 GLU A O 1
ATOM 7883 N N . SER A 1 1026 ? -22.871 -19.449 34.718 1.00 93.19 1026 SER A N 1
ATOM 7884 C CA . SER A 1 1026 ? -23.985 -20.171 34.095 1.00 93.19 1026 SER A CA 1
ATOM 7885 C C . SER A 1 1026 ? -23.718 -20.434 32.602 1.00 93.19 1026 SER A C 1
ATOM 7887 O O . SER A 1 1026 ? -23.311 -19.522 31.880 1.00 93.19 1026 SER A O 1
ATOM 7889 N N . PRO A 1 1027 ? -24.008 -21.639 32.069 1.00 90.75 1027 PRO A N 1
ATOM 7890 C CA . PRO A 1 1027 ? -23.761 -21.966 30.659 1.00 90.75 1027 PRO A CA 1
ATOM 7891 C C . PRO A 1 1027 ? -24.610 -21.153 29.668 1.00 90.75 1027 PRO A C 1
ATOM 7893 O O . PRO A 1 1027 ? -24.300 -21.118 28.478 1.00 90.75 1027 PRO A O 1
ATOM 7896 N N . ASP A 1 1028 ? -25.690 -20.526 30.135 1.00 94.19 1028 ASP A N 1
ATOM 7897 C CA . ASP A 1 1028 ? -26.560 -19.648 29.349 1.00 94.19 1028 ASP A CA 1
ATOM 7898 C C . ASP A 1 1028 ? -26.293 -18.151 29.589 1.00 94.19 1028 ASP A C 1
ATOM 7900 O O . ASP A 1 1028 ? -27.060 -17.313 29.114 1.00 94.19 1028 ASP A O 1
ATOM 7904 N N . PHE A 1 1029 ? -25.211 -17.798 30.291 1.00 96.44 1029 PHE A N 1
ATOM 7905 C CA . PHE A 1 1029 ? -24.823 -16.415 30.546 1.00 96.44 1029 PHE A CA 1
ATOM 7906 C C . PHE A 1 1029 ? -24.434 -15.692 29.249 1.00 96.44 1029 PHE A C 1
ATOM 7908 O O . PHE A 1 1029 ? -23.469 -16.053 28.578 1.00 96.44 1029 PHE A O 1
ATOM 7915 N N . GLY A 1 1030 ? -25.182 -14.643 28.898 1.00 95.19 1030 GLY A N 1
ATOM 7916 C CA . GLY A 1 1030 ? -24.871 -13.764 27.766 1.00 95.19 1030 GLY A CA 1
ATOM 7917 C C . GLY A 1 1030 ? -24.105 -12.500 28.158 1.00 95.19 1030 GLY A C 1
ATOM 7918 O O . GLY A 1 1030 ? -23.368 -11.946 27.347 1.00 95.19 1030 GLY A O 1
ATOM 7919 N N . GLY A 1 1031 ? -24.264 -12.042 29.401 1.00 97.19 1031 GLY A N 1
ATOM 7920 C CA . GLY A 1 1031 ? -23.648 -10.821 29.915 1.00 97.19 1031 GLY A CA 1
ATOM 7921 C C . GLY A 1 1031 ? -24.443 -10.197 31.062 1.00 97.19 1031 GLY A C 1
ATOM 7922 O O . GLY A 1 1031 ? -25.608 -10.528 31.295 1.00 97.19 1031 GLY A O 1
ATOM 7923 N N . CYS A 1 1032 ? -23.836 -9.270 31.798 1.00 97.44 1032 CYS A N 1
ATOM 7924 C CA . CYS A 1 1032 ? -24.529 -8.521 32.839 1.00 97.44 1032 CYS A CA 1
ATOM 7925 C C . CYS A 1 1032 ? -24.137 -7.042 32.908 1.00 97.44 1032 CYS A C 1
ATOM 7927 O O . CYS A 1 1032 ? -22.998 -6.638 32.662 1.00 97.44 1032 CYS A O 1
ATOM 7929 N N . CYS A 1 1033 ? -25.128 -6.239 33.284 1.00 97.38 1033 CYS A N 1
ATOM 7930 C CA . CYS A 1 1033 ? -25.011 -4.852 33.692 1.00 97.38 1033 CYS A CA 1
ATOM 7931 C C . CYS A 1 1033 ? -24.769 -4.811 35.203 1.00 97.38 1033 CYS A C 1
ATOM 7933 O O . CYS A 1 1033 ? -25.583 -5.304 35.983 1.00 97.38 1033 CYS A O 1
ATOM 7935 N N . ILE A 1 1034 ? -23.679 -4.191 35.630 1.00 95.69 1034 ILE A N 1
ATOM 7936 C CA . ILE A 1 1034 ? -23.266 -4.131 37.033 1.00 95.69 1034 ILE A CA 1
ATOM 7937 C C . ILE A 1 1034 ? -23.557 -2.727 37.562 1.00 95.69 1034 ILE A C 1
ATOM 7939 O O . ILE A 1 1034 ? -23.093 -1.732 37.001 1.00 95.69 1034 ILE A O 1
ATOM 7943 N N . THR A 1 1035 ? -24.321 -2.628 38.649 1.00 92.19 1035 THR A N 1
ATOM 7944 C CA . THR A 1 1035 ? -24.616 -1.354 39.320 1.00 92.19 1035 THR A CA 1
ATOM 7945 C C . THR A 1 1035 ? -24.130 -1.343 40.773 1.00 92.19 1035 THR A C 1
ATOM 7947 O O . THR A 1 1035 ? -23.407 -2.236 41.212 1.00 92.19 1035 THR A O 1
ATOM 7950 N N . ILE A 1 1036 ? -24.429 -0.271 41.506 1.00 87.69 1036 ILE A N 1
ATOM 7951 C CA . ILE A 1 1036 ? -24.084 -0.109 42.923 1.00 87.69 1036 ILE A CA 1
ATOM 7952 C C . ILE A 1 1036 ? -24.597 -1.331 43.722 1.00 87.69 1036 ILE A C 1
ATOM 7954 O O . ILE A 1 1036 ? -25.707 -1.790 43.448 1.00 87.69 1036 ILE A O 1
ATOM 7958 N N . PRO A 1 1037 ? -23.827 -1.874 44.688 1.00 90.25 1037 PRO A N 1
ATOM 7959 C CA . PRO A 1 1037 ? -22.468 -1.488 45.102 1.00 90.25 1037 PRO A CA 1
ATOM 7960 C C . PRO A 1 1037 ? -21.336 -2.281 44.406 1.00 90.25 1037 PRO A C 1
ATOM 7962 O O . PRO A 1 1037 ? -20.184 -2.229 44.834 1.00 90.25 1037 PRO A O 1
ATOM 7965 N N . LEU A 1 1038 ? -21.630 -3.025 43.337 1.00 93.62 1038 LEU A N 1
ATOM 7966 C CA . LEU A 1 1038 ? -20.765 -4.089 42.810 1.00 93.62 1038 LEU A CA 1
ATOM 7967 C C . LEU A 1 1038 ? -19.707 -3.641 41.787 1.00 93.62 1038 LEU A C 1
ATOM 7969 O O . LEU A 1 1038 ? -18.766 -4.390 41.528 1.00 93.62 1038 LEU A O 1
ATOM 7973 N N . LYS A 1 1039 ? -19.811 -2.430 41.223 1.00 92.12 1039 LYS A N 1
ATOM 7974 C CA . LYS A 1 1039 ? -18.965 -1.967 40.096 1.00 92.12 1039 LYS A CA 1
ATOM 7975 C C . LYS A 1 1039 ? -17.449 -2.089 40.319 1.00 92.12 1039 LYS A C 1
ATOM 7977 O O . LYS A 1 1039 ? -16.704 -2.327 39.371 1.00 92.12 1039 LYS A O 1
ATOM 7982 N N . LEU A 1 1040 ? -16.989 -1.911 41.559 1.00 90.19 1040 LEU A N 1
ATOM 7983 C CA . LEU A 1 1040 ? -15.574 -2.053 41.922 1.00 90.19 1040 LEU A CA 1
ATOM 7984 C C . LEU A 1 1040 ? -15.230 -3.509 42.257 1.00 90.19 1040 LEU A C 1
ATOM 7986 O O . LEU A 1 1040 ? -14.194 -4.014 41.838 1.00 90.19 1040 LEU A O 1
ATOM 7990 N N . LYS A 1 1041 ? -16.110 -4.203 42.987 1.00 92.38 1041 LYS A N 1
ATOM 7991 C CA . LYS A 1 1041 ? -15.864 -5.574 43.456 1.00 92.38 1041 LYS A CA 1
ATOM 7992 C C . LYS A 1 1041 ? -15.783 -6.584 42.310 1.00 92.38 1041 LYS A C 1
ATOM 7994 O O . LYS A 1 1041 ? -15.000 -7.524 42.386 1.00 92.38 1041 LYS A O 1
ATOM 7999 N N . MET A 1 1042 ? -16.543 -6.363 41.236 1.00 94.12 1042 MET A N 1
ATOM 8000 C CA . MET A 1 1042 ? -16.602 -7.281 40.095 1.00 94.12 1042 MET A CA 1
ATOM 8001 C C . MET A 1 1042 ? -15.352 -7.261 39.199 1.00 94.12 1042 MET A C 1
ATOM 8003 O O . MET A 1 1042 ? -15.169 -8.184 38.410 1.00 94.12 1042 MET A O 1
ATOM 8007 N N . LEU A 1 1043 ? -14.474 -6.253 39.319 1.00 92.75 1043 LEU A N 1
ATOM 8008 C CA . LEU A 1 1043 ? -13.252 -6.130 38.505 1.00 92.75 1043 LEU A CA 1
ATOM 8009 C C . LEU A 1 1043 ? -12.381 -7.387 38.538 1.00 92.75 1043 LEU A C 1
ATOM 8011 O O . LEU A 1 1043 ? -11.873 -7.804 37.502 1.00 92.75 1043 LEU A O 1
ATOM 8015 N N . LYS A 1 1044 ? -12.233 -7.996 39.720 1.00 94.69 1044 LYS A N 1
ATOM 8016 C CA . LYS A 1 1044 ? -11.355 -9.156 39.943 1.00 94.69 1044 LYS A CA 1
ATOM 8017 C C . LYS A 1 1044 ? -11.771 -10.410 39.164 1.00 94.69 1044 LYS A C 1
ATOM 8019 O O . LYS A 1 1044 ? -10.955 -11.309 39.010 1.00 94.69 1044 LYS A O 1
ATOM 8024 N N . TYR A 1 1045 ? -13.017 -10.473 38.691 1.00 95.31 1045 TYR A N 1
ATOM 8025 C CA . TYR A 1 1045 ? -13.544 -11.609 37.933 1.00 95.31 1045 TYR A CA 1
ATOM 8026 C C . TYR A 1 1045 ? -13.374 -11.455 36.413 1.00 95.31 1045 TYR A C 1
ATOM 8028 O O . TYR A 1 1045 ? -13.532 -12.425 35.676 1.00 95.31 1045 TYR A O 1
ATOM 8036 N N . ALA A 1 1046 ? -13.044 -10.256 35.922 1.00 94.56 1046 ALA A N 1
ATOM 8037 C CA . ALA A 1 1046 ? -12.771 -10.044 34.506 1.00 94.56 1046 ALA A CA 1
ATOM 8038 C C . ALA A 1 1046 ? -11.351 -10.517 34.159 1.00 94.56 1046 ALA A C 1
ATOM 8040 O O . ALA A 1 1046 ? -10.366 -10.022 34.702 1.00 94.56 1046 ALA A O 1
ATOM 8041 N N . THR A 1 1047 ? -11.235 -11.440 33.206 1.00 95.25 1047 THR A N 1
ATOM 8042 C CA . THR A 1 1047 ? -9.944 -11.900 32.669 1.00 95.25 1047 THR A CA 1
ATOM 8043 C C . THR A 1 1047 ? -9.299 -10.843 31.773 1.00 95.25 1047 THR A C 1
ATOM 8045 O O . THR A 1 1047 ? -8.077 -10.738 31.705 1.00 95.25 1047 THR A O 1
ATOM 8048 N N . GLN A 1 1048 ? -10.122 -10.055 31.078 1.00 96.12 1048 GLN A N 1
ATOM 8049 C CA . GLN A 1 1048 ? -9.684 -8.967 30.213 1.00 96.12 1048 GLN A CA 1
ATOM 8050 C C . GLN A 1 1048 ? -10.447 -7.684 30.548 1.00 96.12 1048 GLN A C 1
ATOM 8052 O O . GLN A 1 1048 ? -11.670 -7.688 30.661 1.00 96.12 1048 GLN A O 1
ATOM 8057 N N . LEU A 1 1049 ? -9.728 -6.569 30.674 1.00 95.88 1049 LEU A N 1
ATOM 8058 C CA . LEU A 1 1049 ? -10.307 -5.248 30.923 1.00 95.88 1049 LEU A CA 1
ATOM 8059 C C . LEU A 1 1049 ? -9.998 -4.303 29.765 1.00 95.88 1049 LEU A C 1
ATOM 8061 O O . LEU A 1 1049 ? -8.867 -4.281 29.271 1.00 95.88 1049 LEU A O 1
ATOM 8065 N N . SER A 1 1050 ? -10.983 -3.493 29.371 1.00 94.75 1050 SER A N 1
ATOM 8066 C CA . SER A 1 1050 ? -10.736 -2.353 28.482 1.00 94.75 1050 SER A CA 1
ATOM 8067 C C . SER A 1 1050 ? -9.856 -1.309 29.171 1.00 94.75 1050 SER A C 1
ATOM 8069 O O . SER A 1 1050 ? -9.860 -1.195 30.400 1.00 94.75 1050 SER A O 1
ATOM 8071 N N . ASP A 1 1051 ? -9.145 -0.493 28.395 1.00 93.06 1051 ASP A N 1
ATOM 8072 C CA . ASP A 1 1051 ? -8.293 0.559 28.966 1.00 93.06 1051 ASP A CA 1
ATOM 8073 C C . ASP A 1 1051 ? -9.111 1.587 29.752 1.00 93.06 1051 ASP A C 1
ATOM 8075 O O . ASP A 1 1051 ? -8.721 1.971 30.852 1.00 93.06 1051 ASP A O 1
ATOM 8079 N N . SER A 1 1052 ? -10.318 1.913 29.277 1.00 94.00 1052 SER A N 1
ATOM 8080 C CA . SER A 1 1052 ? -11.278 2.724 30.031 1.00 94.00 1052 SER A CA 1
ATOM 8081 C C . SER A 1 1052 ? -11.596 2.131 31.406 1.00 94.00 1052 SER A C 1
ATOM 8083 O O . SER A 1 1052 ? -11.584 2.856 32.394 1.00 94.00 1052 SER A O 1
ATOM 8085 N N . ALA A 1 1053 ? -11.830 0.820 31.518 1.00 94.06 1053 ALA A N 1
ATOM 8086 C CA . ALA A 1 1053 ? -12.139 0.188 32.798 1.00 94.06 1053 ALA A CA 1
ATOM 8087 C C . ALA A 1 1053 ? -10.934 0.137 33.741 1.00 94.06 1053 ALA A C 1
ATOM 8089 O O . ALA A 1 1053 ? -11.118 0.313 34.945 1.00 94.06 1053 ALA A O 1
ATOM 8090 N N . LYS A 1 1054 ? -9.717 -0.056 33.210 1.00 94.06 1054 LYS A N 1
ATOM 8091 C CA . LYS A 1 1054 ? -8.476 0.006 33.998 1.00 94.06 1054 LYS A CA 1
ATOM 8092 C C . LYS A 1 1054 ? -8.269 1.401 34.584 1.00 94.06 1054 LYS A C 1
ATOM 8094 O O . LYS A 1 1054 ? -8.055 1.515 35.784 1.00 94.06 1054 LYS A O 1
ATOM 8099 N N . THR A 1 1055 ? -8.387 2.448 33.762 1.00 93.94 1055 THR A N 1
ATOM 8100 C CA . THR A 1 1055 ? -8.217 3.840 34.206 1.00 93.94 1055 THR A CA 1
ATOM 8101 C C . THR A 1 1055 ? -9.329 4.271 35.155 1.00 93.94 1055 THR A C 1
ATOM 8103 O O . THR A 1 1055 ? -9.061 4.863 36.193 1.00 93.94 1055 THR A O 1
ATOM 8106 N N . ILE A 1 1056 ? -10.587 3.953 34.833 1.00 93.94 1056 ILE A N 1
ATOM 8107 C CA . ILE A 1 1056 ? -11.723 4.284 35.698 1.00 93.94 1056 ILE A CA 1
ATOM 8108 C C . ILE A 1 1056 ? -11.633 3.510 37.016 1.00 93.94 1056 ILE A C 1
ATOM 8110 O O . ILE A 1 1056 ? -12.063 4.024 38.045 1.00 93.94 1056 ILE A O 1
ATOM 8114 N N . GLY A 1 1057 ? -11.099 2.287 37.024 1.00 91.62 1057 GLY A N 1
ATOM 8115 C CA . GLY A 1 1057 ? -11.075 1.428 38.208 1.00 91.62 1057 GLY A CA 1
ATOM 8116 C C . GLY A 1 1057 ? -12.471 0.952 38.616 1.00 91.62 1057 GLY A C 1
ATOM 8117 O O . GLY A 1 1057 ? -12.750 0.787 39.801 1.00 91.62 1057 GLY A O 1
ATOM 8118 N N . ALA A 1 1058 ? -13.374 0.765 37.648 1.00 91.19 1058 ALA A N 1
ATOM 8119 C CA . ALA A 1 1058 ? -14.706 0.196 37.858 1.00 91.19 1058 ALA A CA 1
ATOM 8120 C C . ALA A 1 1058 ? -15.285 -0.349 36.546 1.00 91.19 1058 ALA A C 1
ATOM 8122 O O . ALA A 1 1058 ? -15.108 0.266 35.493 1.00 91.19 1058 ALA A O 1
ATOM 8123 N N . ILE A 1 1059 ? -16.059 -1.434 36.619 1.00 94.81 1059 ILE A N 1
ATOM 8124 C CA . ILE A 1 1059 ? -16.820 -1.977 35.484 1.00 94.81 1059 ILE A CA 1
ATOM 8125 C C . ILE A 1 1059 ? -18.322 -1.869 35.732 1.00 94.81 1059 ILE A C 1
ATOM 8127 O O . ILE A 1 1059 ? -18.796 -2.031 36.853 1.00 94.81 1059 ILE A O 1
ATOM 8131 N N . ASN A 1 1060 ? -19.082 -1.602 34.674 1.00 95.81 1060 ASN A N 1
ATOM 8132 C CA . ASN A 1 1060 ? -20.547 -1.658 34.694 1.00 95.81 1060 ASN A CA 1
ATOM 8133 C C . ASN A 1 1060 ? -21.095 -2.699 33.696 1.00 95.81 1060 ASN A C 1
ATOM 8135 O O . ASN A 1 1060 ? -22.309 -2.841 33.574 1.00 95.81 1060 ASN A O 1
ATOM 8139 N N . THR A 1 1061 ? -20.214 -3.381 32.958 1.00 97.56 1061 THR A N 1
ATOM 8140 C CA . THR A 1 1061 ? -20.557 -4.290 31.860 1.00 97.56 1061 THR A CA 1
ATOM 8141 C C . THR A 1 1061 ? -19.582 -5.461 31.854 1.00 97.56 1061 THR A C 1
ATOM 8143 O O . THR A 1 1061 ? -18.370 -5.236 31.831 1.00 97.56 1061 THR A O 1
ATOM 8146 N N . MET A 1 1062 ? -20.097 -6.691 31.867 1.00 97.25 1062 MET A N 1
ATOM 8147 C CA . MET A 1 1062 ? -19.304 -7.924 31.790 1.00 97.25 1062 MET A CA 1
ATOM 8148 C C . MET A 1 1062 ? -19.965 -8.936 30.850 1.00 97.25 1062 MET A C 1
ATOM 8150 O O . MET A 1 1062 ? -21.188 -9.055 30.850 1.00 97.25 1062 MET A O 1
ATOM 8154 N N . TRP A 1 1063 ? -19.173 -9.657 30.054 1.00 96.50 1063 TRP A N 1
ATOM 8155 C CA . TRP A 1 1063 ? -19.668 -10.662 29.104 1.00 96.50 1063 TRP A CA 1
ATOM 8156 C C . TRP A 1 1063 ? -18.625 -11.763 28.840 1.00 96.50 1063 TRP A C 1
ATOM 8158 O O . TRP A 1 1063 ? -17.432 -11.546 29.091 1.00 96.50 1063 TRP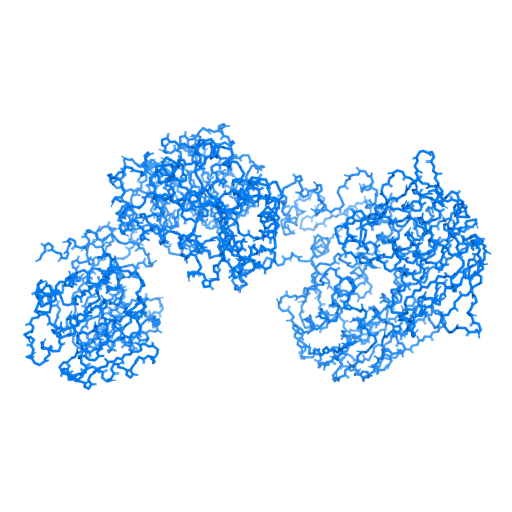 A O 1
ATOM 8168 N N . PRO A 1 1064 ? -19.039 -12.951 28.363 1.00 94.81 1064 PRO A N 1
ATOM 8169 C CA . PRO A 1 1064 ? -18.114 -14.033 28.043 1.00 94.81 1064 PRO A CA 1
ATOM 8170 C C . PRO A 1 1064 ? -17.352 -13.766 26.736 1.00 94.81 1064 PRO A C 1
ATOM 8172 O O . PRO A 1 1064 ? -17.920 -13.279 25.760 1.00 94.81 1064 PRO A O 1
ATOM 8175 N N . ILE A 1 1065 ? -16.072 -14.145 26.698 1.00 92.06 1065 ILE A N 1
ATOM 8176 C CA . ILE A 1 1065 ? -15.210 -14.065 25.498 1.00 92.06 1065 ILE A CA 1
ATOM 8177 C C . ILE A 1 1065 ? -14.713 -15.440 25.013 1.00 92.06 1065 ILE A C 1
ATOM 8179 O O . ILE A 1 1065 ? -13.856 -15.510 24.136 1.00 92.06 1065 ILE A O 1
ATOM 8183 N N . GLY A 1 1066 ? -15.268 -16.529 25.555 1.00 87.00 1066 GLY A N 1
ATOM 8184 C CA . GLY A 1 1066 ? -14.898 -17.913 25.230 1.00 87.00 1066 GLY A CA 1
ATOM 8185 C C . GLY A 1 1066 ? -13.958 -18.551 26.258 1.00 87.00 1066 GLY A C 1
ATOM 8186 O O . GLY A 1 1066 ? -13.369 -17.858 27.084 1.00 87.00 1066 GLY A O 1
ATOM 8187 N N . ASP A 1 1067 ? -13.856 -19.884 26.240 1.00 87.31 1067 ASP A N 1
ATOM 8188 C CA . ASP A 1 1067 ? -12.972 -20.691 27.106 1.00 87.31 1067 ASP A CA 1
ATOM 8189 C C . ASP A 1 1067 ? -13.070 -20.385 28.614 1.00 87.31 1067 ASP A C 1
ATOM 8191 O O . ASP A 1 1067 ? -12.072 -20.403 29.334 1.00 87.31 1067 ASP A O 1
ATOM 8195 N N . GLY A 1 1068 ? -14.272 -20.049 29.098 1.00 86.38 1068 GLY A N 1
ATOM 8196 C CA . GLY A 1 1068 ? -14.498 -19.679 30.502 1.00 86.38 1068 GLY A CA 1
ATOM 8197 C C . GLY A 1 1068 ? -13.873 -18.341 30.915 1.00 86.38 1068 GLY A C 1
ATOM 8198 O O . GLY A 1 1068 ? -13.716 -18.082 32.105 1.00 86.38 1068 GLY A O 1
ATOM 8199 N N . LYS A 1 1069 ? -13.488 -17.493 29.953 1.00 93.88 1069 LYS A N 1
ATOM 8200 C CA . LYS A 1 1069 ? -12.939 -16.155 30.193 1.00 93.88 1069 LYS A CA 1
ATOM 8201 C C . LYS A 1 1069 ? -14.004 -15.081 30.014 1.00 93.88 1069 LYS A C 1
ATOM 8203 O O . LYS A 1 1069 ? -14.911 -15.203 29.185 1.00 93.88 1069 LYS A O 1
ATOM 8208 N N . PHE A 1 1070 ? -13.823 -13.980 30.738 1.00 95.38 1070 PHE A N 1
ATOM 8209 C CA . PHE A 1 1070 ? -14.769 -12.866 30.765 1.00 95.38 1070 PHE A CA 1
ATOM 8210 C C . PHE A 1 1070 ? -14.071 -11.538 30.498 1.00 95.38 1070 PHE A C 1
ATOM 8212 O O . PHE A 1 1070 ? -12.977 -11.281 31.008 1.00 95.38 1070 PHE A O 1
ATOM 8219 N N . ALA A 1 1071 ? -14.724 -10.680 29.723 1.00 96.44 1071 ALA A N 1
ATOM 8220 C CA . ALA A 1 1071 ? -14.300 -9.305 29.528 1.00 96.44 1071 ALA A CA 1
ATOM 8221 C C . ALA A 1 1071 ? -15.129 -8.358 30.399 1.00 96.44 1071 ALA A C 1
ATOM 8223 O O . ALA A 1 1071 ? -16.320 -8.578 30.623 1.00 96.44 1071 ALA A O 1
ATOM 8224 N N . GLY A 1 1072 ? -14.486 -7.298 30.885 1.00 96.94 1072 GLY A N 1
ATOM 8225 C CA . GLY A 1 1072 ? -15.105 -6.240 31.673 1.00 96.94 1072 GLY A CA 1
ATOM 8226 C C . GLY A 1 1072 ? -14.815 -4.864 31.085 1.00 96.94 1072 GLY A C 1
ATOM 8227 O O . GLY A 1 1072 ? -13.682 -4.550 30.712 1.00 96.94 1072 GLY A O 1
ATOM 8228 N N . THR A 1 1073 ? -15.840 -4.016 31.020 1.00 97.25 1073 THR A N 1
ATOM 8229 C CA . THR A 1 1073 ? -15.689 -2.622 30.599 1.00 97.25 1073 THR A CA 1
ATOM 8230 C C . THR A 1 1073 ? -16.582 -1.669 31.392 1.00 97.25 1073 THR A C 1
ATOM 8232 O O . THR A 1 1073 ? -17.404 -2.075 32.221 1.00 97.25 1073 THR A O 1
ATOM 8235 N N . ASN A 1 1074 ? -16.405 -0.375 31.140 1.00 96.19 1074 ASN A N 1
ATOM 8236 C CA . ASN A 1 1074 ? -17.252 0.681 31.654 1.00 96.19 1074 ASN A CA 1
ATOM 8237 C C . ASN A 1 1074 ? -17.919 1.420 30.486 1.00 96.19 1074 ASN A C 1
ATOM 8239 O O . ASN A 1 1074 ? -17.225 1.988 29.647 1.00 96.19 1074 ASN A O 1
ATOM 8243 N N . THR A 1 1075 ? -19.250 1.420 30.439 1.00 96.44 1075 THR A N 1
ATOM 8244 C CA . THR A 1 1075 ? -20.064 2.154 29.460 1.00 96.44 1075 THR A CA 1
ATOM 8245 C C . THR A 1 1075 ? -20.736 3.389 30.052 1.00 96.44 1075 THR A C 1
ATOM 8247 O O . THR A 1 1075 ? -21.383 4.126 29.313 1.00 96.44 1075 THR A O 1
ATOM 8250 N N . ASP A 1 1076 ? -20.567 3.671 31.352 1.00 95.31 1076 ASP A N 1
ATOM 8251 C CA . ASP A 1 1076 ? -21.146 4.872 31.971 1.00 95.31 1076 ASP A CA 1
ATOM 8252 C C . ASP A 1 1076 ? -20.569 6.132 31.301 1.00 95.31 1076 ASP A C 1
ATOM 8254 O O . ASP A 1 1076 ? -21.302 7.066 30.986 1.00 95.31 1076 ASP A O 1
ATOM 8258 N N . TRP A 1 1077 ? -19.253 6.146 31.041 1.00 95.69 1077 TRP A N 1
ATOM 8259 C CA . TRP A 1 1077 ? -18.584 7.282 30.395 1.00 95.69 1077 TRP A CA 1
ATOM 8260 C C . TRP A 1 1077 ? -19.057 7.489 28.947 1.00 95.69 1077 TRP A C 1
ATOM 8262 O O . TRP A 1 1077 ? -19.181 8.631 28.510 1.00 95.69 1077 TRP A O 1
ATOM 8272 N N . ILE A 1 1078 ? -19.380 6.401 28.233 1.00 95.19 1078 ILE A N 1
ATOM 8273 C CA . ILE A 1 1078 ? -19.992 6.445 26.895 1.00 95.19 1078 ILE A CA 1
ATOM 8274 C C . ILE A 1 1078 ? -21.384 7.063 27.008 1.00 95.19 1078 ILE A C 1
ATOM 8276 O O . ILE A 1 1078 ? -21.702 7.999 26.281 1.00 95.19 1078 ILE A O 1
ATOM 8280 N N . GLY A 1 1079 ? -22.175 6.609 27.985 1.00 95.38 1079 GLY A N 1
ATOM 8281 C CA . GLY A 1 1079 ? -23.491 7.164 28.282 1.00 95.38 1079 GLY A CA 1
ATOM 8282 C C . GLY A 1 1079 ? -23.461 8.671 28.532 1.00 95.38 1079 GLY A C 1
ATOM 8283 O O . GLY A 1 1079 ? -24.292 9.395 27.990 1.00 95.38 1079 GLY A O 1
ATOM 8284 N N . ILE A 1 1080 ? -22.490 9.157 29.308 1.00 96.06 1080 ILE A N 1
ATOM 8285 C CA . ILE A 1 1080 ? -22.313 10.587 29.607 1.00 96.06 1080 ILE A CA 1
ATOM 8286 C C . ILE A 1 1080 ? -21.905 11.361 28.350 1.00 96.06 1080 ILE A C 1
ATOM 8288 O O . ILE A 1 1080 ? -22.571 12.333 27.989 1.00 96.06 1080 ILE A O 1
ATOM 8292 N N . ARG A 1 1081 ? -20.843 10.918 27.665 1.00 94.81 1081 ARG A N 1
ATOM 8293 C CA . ARG A 1 1081 ? -20.329 11.556 26.446 1.00 94.81 1081 ARG A CA 1
ATOM 8294 C C . ARG A 1 1081 ? -21.415 11.659 25.375 1.00 94.81 1081 ARG A C 1
ATOM 8296 O O . ARG A 1 1081 ? -21.663 12.736 24.844 1.00 94.81 1081 ARG A O 1
ATOM 8303 N N . ASP A 1 1082 ? -22.100 10.559 25.088 1.00 92.00 1082 ASP A N 1
ATOM 8304 C CA . ASP A 1 1082 ? -23.092 10.512 24.014 1.00 92.00 1082 ASP A CA 1
ATOM 8305 C C . ASP A 1 1082 ? -24.355 11.302 24.374 1.00 92.00 1082 ASP A C 1
ATOM 8307 O O . ASP A 1 1082 ? -25.003 11.859 23.489 1.00 92.00 1082 ASP A O 1
ATOM 8311 N N . SER A 1 1083 ? -24.671 11.441 25.667 1.00 94.06 1083 SER A N 1
ATOM 8312 C CA . SER A 1 1083 ? -25.741 12.338 26.124 1.00 94.06 1083 SER A CA 1
ATOM 8313 C C . SER A 1 1083 ? -25.402 13.803 25.850 1.00 94.06 1083 SER A C 1
ATOM 8315 O O . SER A 1 1083 ? -26.251 14.535 25.345 1.00 94.06 1083 SER A O 1
ATOM 8317 N N . PHE A 1 1084 ? -24.161 14.231 26.100 1.00 92.25 1084 PHE A N 1
ATOM 8318 C CA . PHE A 1 1084 ? -23.704 15.568 25.715 1.00 92.25 1084 PHE A CA 1
ATOM 8319 C C . PHE A 1 1084 ? -23.777 15.779 24.195 1.00 92.25 1084 PHE A C 1
ATOM 8321 O O . PHE A 1 1084 ? -24.365 16.760 23.735 1.00 92.25 1084 PHE A O 1
ATOM 8328 N N . ILE A 1 1085 ? -23.229 14.841 23.416 1.00 85.88 1085 ILE A N 1
ATOM 8329 C CA . ILE A 1 1085 ? -23.141 14.948 21.952 1.00 85.88 1085 ILE A CA 1
ATOM 8330 C C . ILE A 1 1085 ? -24.533 15.011 21.306 1.00 85.88 1085 ILE A C 1
ATOM 8332 O O . ILE A 1 1085 ? -24.779 15.890 20.476 1.00 85.88 1085 ILE A O 1
ATOM 8336 N N . ARG A 1 1086 ? -25.470 14.137 21.708 1.00 84.75 1086 ARG A N 1
ATOM 8337 C CA . ARG A 1 1086 ? -26.855 14.139 21.189 1.00 84.75 1086 ARG A CA 1
ATOM 8338 C C . ARG A 1 1086 ? -27.596 15.441 21.495 1.00 84.75 1086 ARG A C 1
ATOM 8340 O O . ARG A 1 1086 ? -28.431 15.863 20.701 1.00 84.75 1086 ARG A O 1
ATOM 8347 N N . ASN A 1 1087 ? -27.241 16.111 22.590 1.00 87.06 1087 ASN A N 1
ATOM 8348 C CA . ASN A 1 1087 ? -27.795 17.408 22.985 1.00 87.06 1087 ASN A CA 1
ATOM 8349 C C . ASN A 1 1087 ? -26.974 18.602 22.478 1.00 87.06 1087 ASN A C 1
ATOM 8351 O O . ASN A 1 1087 ? -27.082 19.709 23.000 1.00 87.06 1087 ASN A O 1
ATOM 8355 N N . ASN A 1 1088 ? -26.191 18.400 21.419 1.00 82.50 1088 ASN A N 1
ATOM 8356 C CA . ASN A 1 1088 ? -25.429 19.426 20.715 1.00 82.50 1088 ASN A CA 1
ATOM 8357 C C . ASN A 1 1088 ? -24.246 20.051 21.483 1.00 82.50 1088 ASN A C 1
ATOM 8359 O O . ASN A 1 1088 ? -23.663 21.014 20.979 1.00 82.50 1088 ASN A O 1
ATOM 8363 N N . ALA A 1 1089 ? -23.796 19.492 22.607 1.00 83.38 1089 ALA A N 1
ATOM 8364 C CA . ALA A 1 1089 ? -22.517 19.901 23.203 1.00 83.38 1089 ALA A CA 1
ATOM 8365 C C . ALA A 1 1089 ? -21.344 19.472 22.296 1.00 83.38 1089 ALA A C 1
ATOM 8367 O O . ALA A 1 1089 ? -21.461 18.417 21.679 1.00 83.38 1089 ALA A O 1
ATOM 8368 N N . PRO A 1 1090 ? -20.243 20.233 22.147 1.00 73.94 1090 PRO A N 1
ATOM 8369 C CA . PRO A 1 1090 ? -19.122 19.870 21.266 1.00 73.94 1090 PRO A CA 1
ATOM 8370 C C . PRO A 1 1090 ? -18.477 18.517 21.617 1.00 73.94 1090 PRO A C 1
ATOM 8372 O O . PRO A 1 1090 ? -18.391 18.168 22.789 1.00 73.94 1090 PRO A O 1
ATOM 8375 N N . ASP A 1 1091 ? -17.988 17.780 20.611 1.00 71.69 1091 ASP A N 1
ATOM 8376 C CA . ASP A 1 1091 ? -17.311 16.481 20.815 1.00 71.69 1091 ASP A CA 1
ATOM 8377 C C . ASP A 1 1091 ? -15.969 16.645 21.557 1.00 71.69 1091 ASP A C 1
ATOM 8379 O O . ASP A 1 1091 ? -15.552 15.769 22.312 1.00 71.69 1091 ASP A O 1
ATOM 8383 N N . THR A 1 1092 ? -15.312 17.791 21.354 1.00 78.44 1092 THR A N 1
ATOM 8384 C CA . THR A 1 1092 ? -14.119 18.225 22.086 1.00 78.44 1092 THR A CA 1
ATOM 8385 C C . THR A 1 1092 ? -14.307 19.671 22.528 1.00 78.44 1092 THR A C 1
ATOM 8387 O O . THR A 1 1092 ? -14.736 20.515 21.738 1.00 78.44 1092 THR A O 1
ATOM 8390 N N . VAL A 1 1093 ? -13.996 19.959 23.787 1.00 79.06 1093 VAL A N 1
ATOM 8391 C CA . VAL A 1 1093 ? -14.206 21.247 24.444 1.00 79.06 1093 VAL A CA 1
ATOM 8392 C C . VAL A 1 1093 ? -12.872 21.774 24.955 1.00 79.06 1093 VAL A C 1
ATOM 8394 O O . VAL A 1 1093 ? -12.199 21.100 25.720 1.00 79.06 1093 VAL A O 1
ATOM 8397 N N . SER A 1 1094 ? -12.509 23.003 24.589 1.00 71.94 1094 SER A N 1
ATOM 8398 C CA . SER A 1 1094 ? -11.375 23.726 25.175 1.00 71.94 1094 SER A CA 1
ATOM 8399 C C . SER A 1 1094 ? -11.836 24.505 26.414 1.00 71.94 1094 SER A C 1
ATOM 8401 O O . SER A 1 1094 ? -12.063 25.712 26.346 1.00 71.94 1094 SER A O 1
ATOM 8403 N N . GLY A 1 1095 ? -12.064 23.811 27.529 1.00 84.50 1095 GLY A N 1
ATOM 8404 C CA . GLY A 1 1095 ? -12.577 24.425 28.758 1.00 84.50 1095 GLY A CA 1
ATOM 8405 C C . GLY A 1 1095 ? -12.592 23.469 29.946 1.00 84.50 1095 GLY A C 1
ATOM 8406 O O . GLY A 1 1095 ? -12.126 22.339 29.847 1.00 84.50 1095 GLY A O 1
ATOM 8407 N N . ASN A 1 1096 ? -13.146 23.903 31.080 1.00 93.44 1096 ASN A N 1
ATOM 8408 C CA . ASN A 1 1096 ? -13.134 23.109 32.311 1.00 93.44 1096 ASN A CA 1
ATOM 8409 C C . ASN A 1 1096 ? -14.453 22.352 32.543 1.00 93.44 1096 ASN A C 1
ATOM 8411 O O . ASN A 1 1096 ? -15.525 22.759 32.075 1.00 93.44 1096 ASN A O 1
ATOM 8415 N N . GLY A 1 1097 ? -14.363 21.249 33.285 1.00 95.62 1097 GLY A N 1
ATOM 8416 C CA . GLY A 1 1097 ? -15.480 20.383 33.650 1.00 95.62 1097 GLY A CA 1
ATOM 8417 C C . GLY A 1 1097 ? -15.807 20.433 35.146 1.00 95.62 1097 GLY A C 1
ATOM 8418 O O . GLY A 1 1097 ? -14.935 20.718 35.965 1.00 95.62 1097 GLY A O 1
ATOM 8419 N N . LEU A 1 1098 ? -17.053 20.130 35.518 1.00 97.12 1098 LEU A N 1
ATOM 8420 C CA . LEU A 1 1098 ? -17.498 20.019 36.914 1.00 97.12 1098 LEU A CA 1
ATOM 8421 C C . LEU A 1 1098 ? -18.179 18.673 37.174 1.00 97.12 1098 LEU A C 1
ATOM 8423 O O . LEU A 1 1098 ? -19.061 18.266 36.426 1.00 97.12 1098 LEU A O 1
ATOM 8427 N N . ILE A 1 1099 ? -17.845 18.014 38.280 1.00 97.56 1099 ILE A N 1
ATOM 8428 C CA . ILE A 1 1099 ? -18.515 16.794 38.742 1.00 97.56 1099 ILE A CA 1
ATOM 8429 C C . ILE A 1 1099 ? -19.083 17.015 40.142 1.00 97.56 1099 ILE A C 1
ATOM 8431 O O . ILE A 1 1099 ? -18.383 17.460 41.053 1.00 97.56 1099 ILE A O 1
ATOM 8435 N N . ILE A 1 1100 ? -20.353 16.663 40.327 1.00 95.12 1100 ILE A N 1
ATOM 8436 C CA . ILE A 1 1100 ? -21.052 16.730 41.610 1.00 95.12 1100 ILE A CA 1
ATOM 8437 C C . ILE A 1 1100 ? -21.260 15.300 42.116 1.00 95.12 1100 ILE A C 1
ATOM 8439 O O . ILE A 1 1100 ? -22.040 14.543 41.548 1.00 95.12 1100 ILE A O 1
ATOM 8443 N N . GLY A 1 1101 ? -20.565 14.926 43.189 1.00 91.75 1101 GLY A N 1
ATOM 8444 C CA . GLY A 1 1101 ? -20.591 13.597 43.805 1.00 91.75 1101 GLY A CA 1
ATOM 8445 C C . GLY A 1 1101 ? -19.245 12.869 43.734 1.00 91.75 1101 GLY A C 1
ATOM 8446 O O . GLY A 1 1101 ? -18.389 13.194 42.913 1.00 91.75 1101 GLY A O 1
ATOM 8447 N N . GLY A 1 1102 ? -19.064 11.845 44.574 1.00 86.88 1102 GLY A N 1
ATOM 8448 C CA . GLY A 1 1102 ? -17.836 11.030 44.643 1.00 86.88 1102 GLY A CA 1
ATOM 8449 C C . GLY A 1 1102 ? -18.049 9.516 44.490 1.00 86.88 1102 GLY A C 1
ATOM 8450 O O . GLY A 1 1102 ? -17.264 8.736 45.014 1.00 86.88 1102 GLY A O 1
ATOM 8451 N N . GLY A 1 1103 ? -19.132 9.082 43.838 1.00 82.62 1103 GLY A N 1
ATOM 8452 C CA . GLY A 1 1103 ? -19.460 7.658 43.671 1.00 82.62 1103 GLY A CA 1
ATOM 8453 C C . GLY A 1 1103 ? -18.829 7.006 42.432 1.00 82.62 1103 GLY A C 1
ATOM 8454 O O . GLY A 1 1103 ? -18.054 7.619 41.701 1.00 82.62 1103 GLY A O 1
ATOM 8455 N N . GLY A 1 1104 ? -19.219 5.760 42.132 1.00 78.31 1104 GLY A N 1
ATOM 8456 C CA . GLY A 1 1104 ? -18.744 5.040 40.937 1.00 78.31 1104 GLY A CA 1
ATOM 8457 C C . GLY A 1 1104 ? -19.089 5.737 39.611 1.00 78.31 1104 GLY A C 1
ATOM 8458 O O . GLY A 1 1104 ? -18.267 5.753 38.700 1.00 78.31 1104 GLY A O 1
ATOM 8459 N N . ALA A 1 1105 ? -20.257 6.385 39.524 1.00 85.12 1105 ALA A N 1
ATOM 8460 C CA . ALA A 1 1105 ? -20.642 7.189 38.360 1.00 85.12 1105 ALA A CA 1
ATOM 8461 C C . ALA A 1 1105 ? -19.746 8.431 38.177 1.00 85.12 1105 ALA A C 1
ATOM 8463 O O . ALA A 1 1105 ? -19.447 8.803 37.045 1.00 85.12 1105 ALA A O 1
ATOM 8464 N N . SER A 1 1106 ? -19.235 9.021 39.268 1.00 91.94 1106 SER A N 1
ATOM 8465 C CA . SER A 1 1106 ? -18.286 10.140 39.204 1.00 91.94 1106 SER A CA 1
ATOM 8466 C C . SER A 1 1106 ? -16.971 9.743 38.535 1.00 91.94 1106 SER A C 1
ATOM 8468 O O . SER A 1 1106 ? -16.399 10.542 37.805 1.00 91.94 1106 SER A O 1
ATOM 8470 N N . ARG A 1 1107 ? -16.500 8.504 38.731 1.00 92.94 1107 ARG A N 1
ATOM 8471 C CA . ARG A 1 1107 ? -15.278 7.996 38.079 1.00 92.94 1107 ARG A CA 1
ATOM 8472 C C . ARG A 1 1107 ? -15.471 7.872 36.563 1.00 92.94 1107 ARG A C 1
ATOM 8474 O O . ARG A 1 1107 ? -14.604 8.274 35.795 1.00 92.94 1107 ARG A O 1
ATOM 8481 N N . GLY A 1 1108 ? -16.640 7.390 36.131 1.00 93.75 1108 GLY A N 1
ATOM 8482 C CA . GLY A 1 1108 ? -17.029 7.407 34.716 1.00 93.75 1108 GLY A CA 1
ATOM 8483 C C . GLY A 1 1108 ? -17.124 8.830 34.150 1.00 93.75 1108 GLY A C 1
ATOM 8484 O O . GLY A 1 1108 ? -16.679 9.073 33.032 1.00 93.75 1108 GLY A O 1
ATOM 8485 N N . ALA A 1 1109 ? -17.628 9.786 34.938 1.00 95.88 1109 ALA A N 1
ATOM 8486 C CA . ALA A 1 1109 ? -17.705 11.195 34.551 1.00 95.88 1109 ALA A CA 1
ATOM 8487 C C . ALA A 1 1109 ? -16.325 11.853 34.385 1.00 95.88 1109 ALA A C 1
ATOM 8489 O O . ALA A 1 1109 ? -16.130 12.584 33.419 1.00 95.88 1109 ALA A O 1
ATOM 8490 N N . VAL A 1 1110 ? -15.359 11.556 35.266 1.00 96.62 1110 VAL A N 1
ATOM 8491 C CA . VAL A 1 1110 ? -13.963 12.014 35.123 1.00 96.62 1110 VAL A CA 1
ATOM 8492 C C . VAL A 1 1110 ? -13.405 11.576 33.771 1.00 96.62 1110 VAL A C 1
ATOM 8494 O O . VAL A 1 1110 ? -12.893 12.398 33.013 1.00 96.62 1110 VAL A O 1
ATOM 8497 N N . TYR A 1 1111 ? -13.567 10.293 33.438 1.00 96.00 1111 TYR A N 1
ATOM 8498 C CA . TYR A 1 1111 ? -13.093 9.762 32.165 1.00 96.00 1111 TYR A CA 1
ATOM 8499 C C . TYR A 1 1111 ? -13.806 10.392 30.965 1.00 96.00 1111 TYR A C 1
ATOM 8501 O O . TYR A 1 1111 ? -13.145 10.793 30.012 1.00 96.00 1111 TYR A O 1
ATOM 8509 N N . ALA A 1 1112 ? -15.133 10.549 31.022 1.00 95.75 1112 ALA A N 1
ATOM 8510 C CA . ALA A 1 1112 ? -15.901 11.180 29.950 1.00 95.75 1112 ALA A CA 1
ATOM 8511 C C . ALA A 1 1112 ? -15.456 12.627 29.681 1.00 95.75 1112 ALA A C 1
ATOM 8513 O O . ALA A 1 1112 ? -15.201 12.978 28.533 1.00 95.75 1112 ALA A O 1
ATOM 8514 N N . LEU A 1 1113 ? -15.325 13.453 30.726 1.00 95.69 1113 LEU A N 1
ATOM 8515 C CA . LEU A 1 1113 ? -14.944 14.862 30.583 1.00 95.69 1113 LEU A CA 1
ATOM 8516 C C . LEU A 1 1113 ? -13.515 15.022 30.051 1.00 95.69 1113 LEU A C 1
ATOM 8518 O O . LEU A 1 1113 ? -13.280 15.864 29.188 1.00 95.69 1113 LEU A O 1
ATOM 8522 N N . HIS A 1 1114 ? -12.581 14.178 30.499 1.00 94.44 1114 HIS A N 1
ATOM 8523 C CA . HIS A 1 1114 ? -11.218 14.169 29.967 1.00 94.44 1114 HIS A CA 1
ATOM 8524 C C . HIS A 1 1114 ? -11.181 13.766 28.483 1.00 94.44 1114 HIS A C 1
ATOM 8526 O O . HIS A 1 1114 ? -10.548 14.438 27.675 1.00 94.44 1114 HIS A O 1
ATOM 8532 N N . GLN A 1 1115 ? -11.913 12.713 28.091 1.00 91.88 1115 GLN A N 1
ATOM 8533 C CA . GLN A 1 1115 ? -12.015 12.292 26.684 1.00 91.88 1115 GLN A CA 1
ATOM 8534 C C . GLN A 1 1115 ? -12.667 13.355 25.789 1.00 91.88 1115 GLN A C 1
ATOM 8536 O O . GLN A 1 1115 ? -12.367 13.434 24.602 1.00 91.88 1115 GLN A O 1
ATOM 8541 N N . MET A 1 1116 ? -13.538 14.192 26.356 1.00 90.44 1116 MET A N 1
ATOM 8542 C CA . MET A 1 1116 ? -14.116 15.354 25.679 1.00 90.44 1116 MET A CA 1
ATOM 8543 C C . MET A 1 1116 ? -13.202 16.591 25.712 1.00 90.44 1116 MET A C 1
ATOM 8545 O O . MET A 1 1116 ? -13.619 17.656 25.270 1.00 90.44 1116 MET A O 1
ATOM 8549 N N . GLY A 1 1117 ? -11.961 16.483 26.194 1.00 89.50 1117 GLY A N 1
ATOM 8550 C CA . GLY A 1 1117 ? -10.946 17.538 26.118 1.00 89.50 1117 GLY A CA 1
ATOM 8551 C C . GLY A 1 1117 ? -10.939 18.545 27.269 1.00 89.50 1117 GLY A C 1
ATOM 8552 O O . GLY A 1 1117 ? -10.239 19.551 27.168 1.00 89.50 1117 GLY A O 1
ATOM 8553 N N . CYS A 1 1118 ? -11.678 18.308 28.361 1.00 92.25 1118 CYS A N 1
ATOM 8554 C CA . CYS A 1 1118 ? -11.669 19.239 29.489 1.00 92.25 1118 CYS A CA 1
ATOM 8555 C C . CYS A 1 1118 ? -10.269 19.367 30.114 1.00 92.25 1118 CYS A C 1
ATOM 8557 O O . CYS A 1 1118 ? -9.693 18.374 30.553 1.00 92.25 1118 CYS A O 1
ATOM 8559 N N . SER A 1 1119 ? -9.761 20.599 30.219 1.00 91.06 1119 SER A N 1
ATOM 8560 C CA . SER A 1 1119 ? -8.409 20.900 30.716 1.00 91.06 1119 SER A CA 1
ATOM 8561 C C . SER A 1 1119 ? -8.253 20.701 32.221 1.00 91.06 1119 SER A C 1
ATOM 8563 O O . SER A 1 1119 ? -7.208 20.242 32.673 1.00 91.06 1119 SER A O 1
ATOM 8565 N N . THR A 1 1120 ? -9.291 21.044 32.987 1.00 95.31 1120 THR A N 1
ATOM 8566 C CA . THR A 1 1120 ? -9.360 20.864 34.444 1.00 95.31 1120 THR A CA 1
ATOM 8567 C C . THR A 1 1120 ? -10.713 20.276 34.812 1.00 95.31 1120 THR A C 1
ATOM 8569 O O . THR A 1 1120 ? -11.744 20.724 34.302 1.00 95.31 1120 THR A O 1
ATOM 8572 N N . ILE A 1 1121 ? -10.731 19.296 35.719 1.00 97.56 1121 ILE A N 1
ATOM 8573 C CA . ILE A 1 1121 ? -11.962 18.651 36.193 1.00 97.56 1121 ILE A CA 1
ATOM 8574 C C . ILE A 1 1121 ? -12.161 18.979 37.673 1.00 97.56 1121 ILE A C 1
ATOM 8576 O O . ILE A 1 1121 ? -11.520 18.410 38.560 1.00 97.56 1121 ILE A O 1
ATOM 8580 N N . TYR A 1 1122 ? -13.078 19.901 37.951 1.00 97.50 1122 TYR A N 1
ATOM 8581 C CA . TYR A 1 1122 ? -13.457 20.285 39.305 1.00 97.50 1122 TYR A CA 1
ATOM 8582 C C . TYR A 1 1122 ? -14.429 19.274 39.911 1.00 97.50 1122 TYR A C 1
ATOM 8584 O O . TYR A 1 1122 ? -15.336 18.793 39.233 1.00 97.50 1122 TYR A O 1
ATOM 8592 N N . MET A 1 1123 ? -14.288 18.971 41.203 1.00 97.25 1123 MET A N 1
ATOM 8593 C CA . MET A 1 1123 ? -15.185 18.038 41.894 1.00 97.25 1123 MET A CA 1
ATOM 8594 C C . MET A 1 1123 ? -15.735 18.614 43.197 1.00 97.25 1123 MET A C 1
ATOM 8596 O O . MET A 1 1123 ? -14.982 19.125 44.025 1.00 97.25 1123 MET A O 1
ATOM 8600 N N . VAL A 1 1124 ? -17.042 18.459 43.412 1.00 94.56 1124 VAL A N 1
ATOM 8601 C CA . VAL A 1 1124 ? -17.748 18.866 44.636 1.00 94.56 1124 VAL A CA 1
ATOM 8602 C C . VAL A 1 1124 ? -18.483 17.665 45.223 1.00 94.56 1124 VAL A C 1
ATOM 8604 O O . VAL A 1 1124 ? -19.197 16.958 44.522 1.00 94.56 1124 VAL A O 1
ATOM 8607 N N . ASN A 1 1125 ? -18.338 17.430 46.526 1.00 92.06 1125 ASN A N 1
ATOM 8608 C CA . ASN A 1 1125 ? -19.042 16.371 47.252 1.00 92.06 1125 ASN A CA 1
ATOM 8609 C C . ASN A 1 1125 ? -19.250 16.778 48.719 1.00 92.06 1125 ASN A C 1
ATOM 8611 O O . ASN A 1 1125 ? -18.576 17.691 49.207 1.00 92.06 1125 ASN A O 1
ATOM 8615 N N . ARG A 1 1126 ? -20.155 16.085 49.429 1.00 88.06 1126 ARG A N 1
ATOM 8616 C CA . ARG A 1 1126 ? -20.324 16.241 50.888 1.00 88.06 1126 ARG A CA 1
ATOM 8617 C C . ARG A 1 1126 ? -19.056 15.836 51.640 1.00 88.06 1126 ARG A C 1
ATOM 8619 O O . ARG A 1 1126 ? -18.624 16.525 52.553 1.00 88.06 1126 ARG A O 1
ATOM 8626 N N . GLU A 1 1127 ? -18.451 14.722 51.235 1.00 87.81 1127 GLU A N 1
ATOM 8627 C CA . GLU A 1 1127 ? -17.259 14.159 51.869 1.00 87.81 1127 GLU A CA 1
ATOM 8628 C C . GLU A 1 1127 ? -16.019 14.455 51.025 1.00 87.81 1127 GLU A C 1
ATOM 8630 O O . GLU A 1 1127 ? -15.826 13.878 49.952 1.00 87.81 1127 GLU A O 1
ATOM 8635 N N . PHE A 1 1128 ? -15.171 15.361 51.517 1.00 88.81 1128 PHE A N 1
ATOM 8636 C CA . PHE A 1 1128 ? -13.981 15.828 50.803 1.00 88.81 1128 PHE A CA 1
ATOM 8637 C C . PHE A 1 1128 ? -12.906 14.741 50.634 1.00 88.81 1128 PHE A C 1
ATOM 8639 O O . PHE A 1 1128 ? -12.254 14.667 49.593 1.00 88.81 1128 PHE A O 1
ATOM 8646 N N . ASN A 1 1129 ? -12.750 13.850 51.620 1.00 89.25 1129 ASN A N 1
ATOM 8647 C CA . ASN A 1 1129 ? -11.761 12.766 51.562 1.00 89.25 1129 ASN A CA 1
ATOM 8648 C C . ASN A 1 1129 ? -12.026 11.783 50.410 1.00 89.25 1129 ASN A C 1
ATOM 8650 O O . ASN A 1 1129 ? -11.078 11.280 49.813 1.00 89.25 1129 ASN A O 1
ATOM 8654 N N . LEU A 1 1130 ? -13.292 11.574 50.036 1.00 88.00 1130 LEU A N 1
ATOM 8655 C CA . LEU A 1 1130 ? -13.658 10.716 48.908 1.00 88.00 1130 LEU A CA 1
ATOM 8656 C C . LEU A 1 1130 ? -13.130 11.272 47.576 1.00 88.00 1130 LEU A C 1
ATOM 8658 O O . LEU A 1 1130 ? -12.645 10.527 46.730 1.00 88.00 1130 LEU A O 1
ATOM 8662 N N . LEU A 1 1131 ? -13.158 12.597 47.413 1.00 92.12 1131 LEU A N 1
ATOM 8663 C CA . LEU A 1 1131 ? -12.639 13.263 46.217 1.00 92.12 1131 LEU A CA 1
ATOM 8664 C C . LEU A 1 1131 ? -11.111 13.222 46.141 1.00 92.12 1131 LEU A C 1
ATOM 8666 O O . LEU A 1 1131 ? -10.555 13.084 45.054 1.00 92.12 1131 LEU A O 1
ATOM 8670 N N . LYS A 1 1132 ? -10.427 13.312 47.290 1.00 92.00 1132 LYS A N 1
ATOM 8671 C CA . LYS A 1 1132 ? -8.970 13.122 47.353 1.00 92.00 1132 LYS A CA 1
ATOM 8672 C C . LYS A 1 1132 ? -8.572 11.734 46.867 1.00 92.00 1132 LYS A C 1
ATOM 8674 O O . LYS A 1 1132 ? -7.614 11.628 46.113 1.00 92.00 1132 LYS A O 1
ATOM 8679 N N . GLN A 1 1133 ? -9.322 10.704 47.259 1.00 90.75 1133 GLN A N 1
ATOM 8680 C CA . GLN A 1 1133 ? -9.056 9.347 46.795 1.00 90.75 1133 GLN A CA 1
ATOM 8681 C C . GLN A 1 1133 ? -9.257 9.222 45.281 1.00 90.75 1133 GLN A C 1
ATOM 8683 O O . GLN A 1 1133 ? -8.370 8.727 44.601 1.00 90.75 1133 GLN A O 1
ATOM 8688 N N . ILE A 1 1134 ? -10.358 9.754 44.730 1.00 91.38 1134 ILE A N 1
ATOM 8689 C CA . ILE A 1 1134 ? -10.580 9.746 43.272 1.00 91.38 1134 ILE A CA 1
ATOM 8690 C C . ILE A 1 1134 ? -9.433 10.444 42.536 1.00 91.38 1134 ILE A C 1
ATOM 8692 O O . ILE A 1 1134 ? -8.959 9.925 41.535 1.00 91.38 1134 ILE A O 1
ATOM 8696 N N . LYS A 1 1135 ? -8.943 11.583 43.038 1.00 94.44 1135 LYS A N 1
ATOM 8697 C CA . LYS A 1 1135 ? -7.780 12.256 42.445 1.00 94.44 1135 LYS A CA 1
ATOM 8698 C C . LYS A 1 1135 ? -6.532 11.365 42.421 1.00 94.44 1135 LYS A C 1
ATOM 8700 O O . LYS A 1 1135 ? -5.798 11.412 41.444 1.00 94.44 1135 LYS A O 1
ATOM 8705 N N . LEU A 1 1136 ? -6.277 10.606 43.487 1.00 93.06 1136 LEU A N 1
ATOM 8706 C CA . LEU A 1 1136 ? -5.114 9.715 43.581 1.00 93.06 1136 LEU A CA 1
ATOM 8707 C C . LEU A 1 1136 ? -5.238 8.478 42.685 1.00 93.06 1136 LEU A C 1
ATOM 8709 O O . LEU A 1 1136 ? -4.226 7.953 42.236 1.00 93.06 1136 LEU A O 1
ATOM 8713 N N . ASP A 1 1137 ? -6.463 8.023 42.431 1.00 90.62 1137 ASP A N 1
ATOM 8714 C CA . ASP A 1 1137 ? -6.716 6.829 41.624 1.00 90.62 1137 ASP A CA 1
ATOM 8715 C C . ASP A 1 1137 ? -6.596 7.082 40.110 1.00 90.62 1137 ASP A C 1
ATOM 8717 O O . ASP A 1 1137 ? -6.521 6.124 39.341 1.00 90.62 1137 ASP A O 1
ATOM 8721 N N . PHE A 1 1138 ? -6.611 8.345 39.673 1.00 94.06 1138 PHE A N 1
ATOM 8722 C CA . PHE A 1 1138 ? -6.496 8.728 38.265 1.00 94.06 1138 PHE A CA 1
ATOM 8723 C C . PHE A 1 1138 ? -5.095 9.268 37.930 1.00 94.06 1138 PHE A C 1
ATOM 8725 O O . PHE A 1 1138 ? -4.427 9.845 38.791 1.00 94.06 1138 PHE A O 1
ATOM 8732 N N . PRO A 1 1139 ? -4.648 9.127 36.668 1.00 94.12 1139 PRO A N 1
ATOM 8733 C CA . PRO A 1 1139 ? -3.418 9.748 36.183 1.00 94.12 1139 PRO A CA 1
ATOM 8734 C C . PRO A 1 1139 ? -3.381 11.274 36.385 1.00 94.12 1139 PRO A C 1
ATOM 8736 O O . PRO A 1 1139 ? -4.411 11.950 36.363 1.00 94.12 1139 PRO A O 1
ATOM 8739 N N . ALA A 1 1140 ? -2.181 11.828 36.582 1.00 91.50 1140 ALA A N 1
ATOM 8740 C CA . ALA A 1 1140 ? -2.002 13.241 36.928 1.00 91.50 1140 ALA A CA 1
ATOM 8741 C C . ALA A 1 1140 ? -2.451 14.215 35.820 1.00 91.50 1140 ALA A C 1
ATOM 8743 O O . ALA A 1 1140 ? -2.902 15.314 36.132 1.00 91.50 1140 ALA A O 1
ATOM 8744 N N . ASP A 1 1141 ? -2.373 13.802 34.553 1.00 92.12 1141 ASP A N 1
ATOM 8745 C CA . ASP A 1 1141 ? -2.793 14.557 33.365 1.00 92.12 1141 ASP A CA 1
ATOM 8746 C C . ASP A 1 1141 ? -4.310 14.797 33.288 1.00 92.12 1141 ASP A C 1
ATOM 8748 O O . ASP A 1 1141 ? -4.745 15.704 32.584 1.00 92.12 1141 ASP A O 1
ATOM 8752 N N . TYR A 1 1142 ? -5.119 14.086 34.086 1.00 93.62 1142 TYR A N 1
ATOM 8753 C CA . TYR A 1 1142 ? -6.565 14.329 34.191 1.00 93.62 1142 TYR A CA 1
ATOM 8754 C C . TYR A 1 1142 ? -6.916 15.606 34.976 1.00 93.62 1142 TYR A C 1
ATOM 8756 O O . TYR A 1 1142 ? -8.091 15.972 35.049 1.00 93.62 1142 TYR A O 1
ATOM 8764 N N . ASN A 1 1143 ? -5.927 16.271 35.593 1.00 95.12 1143 ASN A N 1
ATOM 8765 C CA . ASN A 1 1143 ? -6.057 17.583 36.240 1.00 95.12 1143 ASN A CA 1
ATOM 8766 C C . ASN A 1 1143 ? -7.287 17.711 37.161 1.00 95.12 1143 ASN A C 1
ATOM 8768 O O . ASN A 1 1143 ? -8.070 18.663 37.088 1.00 95.12 1143 ASN A O 1
ATOM 8772 N N . ILE A 1 1144 ? -7.464 16.731 38.052 1.00 97.06 1144 ILE A N 1
ATOM 8773 C CA . ILE A 1 1144 ? -8.599 16.687 38.980 1.00 97.06 1144 ILE A CA 1
ATOM 8774 C C . ILE A 1 1144 ? -8.360 17.634 40.166 1.00 97.06 1144 ILE A C 1
ATOM 8776 O O . ILE A 1 1144 ? -7.336 17.564 40.866 1.00 97.06 1144 ILE A O 1
ATOM 8780 N N . VAL A 1 1145 ? -9.346 18.492 40.440 1.00 96.69 1145 VAL A N 1
ATOM 8781 C CA . VAL A 1 1145 ? -9.312 19.495 41.514 1.00 96.69 1145 VAL A CA 1
ATOM 8782 C C . VAL A 1 1145 ? -10.514 19.317 42.457 1.00 96.69 1145 VAL A C 1
ATOM 8784 O O . VAL A 1 1145 ? -11.609 19.816 42.186 1.00 96.69 1145 VAL A O 1
ATOM 8787 N N . PRO A 1 1146 ? -10.332 18.607 43.587 1.00 95.75 1146 PRO A N 1
ATOM 8788 C CA . PRO A 1 1146 ? -11.321 18.531 44.660 1.00 95.75 1146 PRO A CA 1
ATOM 8789 C C . PRO A 1 1146 ? -11.553 19.893 45.327 1.00 95.75 1146 PRO A C 1
ATOM 8791 O O . PRO A 1 1146 ? -10.595 20.526 45.765 1.00 95.75 1146 PRO A O 1
ATOM 8794 N N . LEU A 1 1147 ? -12.813 20.305 45.482 1.00 94.88 1147 LEU A N 1
ATOM 8795 C CA . LEU A 1 1147 ? -13.197 21.581 46.097 1.00 94.88 1147 LEU A CA 1
ATOM 8796 C C . LEU A 1 1147 ? -13.844 21.355 47.471 1.00 94.88 1147 LEU A C 1
ATOM 8798 O O . LEU A 1 1147 ? -14.852 20.647 47.591 1.00 94.88 1147 LEU A O 1
ATOM 8802 N N . ASN A 1 1148 ? -13.274 21.957 48.520 1.00 91.44 1148 ASN A N 1
ATOM 8803 C CA . ASN A 1 1148 ? -13.732 21.757 49.895 1.00 91.44 1148 ASN A CA 1
ATOM 8804 C C . ASN A 1 1148 ? -14.702 22.859 50.339 1.00 91.44 1148 ASN A C 1
ATOM 8806 O O . ASN A 1 1148 ? -15.818 22.567 50.781 1.00 91.44 1148 ASN A O 1
ATOM 8810 N N . THR A 1 1149 ? -14.284 24.115 50.182 1.00 90.94 1149 THR A N 1
ATOM 8811 C CA . THR A 1 1149 ? -14.950 25.322 50.695 1.00 90.94 1149 THR A CA 1
ATOM 8812 C C . THR A 1 1149 ? -15.589 26.148 49.575 1.00 90.94 1149 THR A C 1
ATOM 8814 O O . THR A 1 1149 ? -15.295 25.942 48.400 1.00 90.94 1149 THR A O 1
ATOM 8817 N N . VAL A 1 1150 ? -16.473 27.091 49.921 1.00 89.94 1150 VAL A N 1
ATOM 8818 C CA . VAL A 1 1150 ? -17.065 28.028 48.943 1.00 89.94 1150 VAL A CA 1
ATOM 8819 C C . VAL A 1 1150 ? -15.989 28.933 48.326 1.00 89.94 1150 VAL A C 1
ATOM 8821 O O . VAL A 1 1150 ? -16.031 29.187 47.124 1.00 89.94 1150 VAL A O 1
ATOM 8824 N N . ASP A 1 1151 ? -14.977 29.330 49.101 1.00 89.81 1151 ASP A N 1
ATOM 8825 C CA . ASP A 1 1151 ? -13.835 30.116 48.612 1.00 89.81 1151 ASP A CA 1
ATOM 8826 C C . ASP A 1 1151 ? -13.017 29.366 47.552 1.00 89.81 1151 ASP A C 1
ATOM 8828 O O . ASP A 1 1151 ? -12.520 29.983 46.608 1.00 89.81 1151 ASP A O 1
ATOM 8832 N N . ASP A 1 1152 ? -12.896 28.038 47.668 1.00 90.88 1152 ASP A N 1
ATOM 8833 C CA . ASP A 1 1152 ? -12.257 27.216 46.632 1.00 90.88 1152 ASP A CA 1
ATOM 8834 C C . ASP A 1 1152 ? -13.054 27.287 45.324 1.00 90.88 1152 ASP A C 1
ATOM 8836 O O . ASP A 1 1152 ? -12.476 27.435 44.250 1.00 90.88 1152 ASP A O 1
ATOM 8840 N N . VAL A 1 1153 ? -14.390 27.234 45.416 1.00 90.62 1153 VAL A N 1
ATOM 8841 C CA . VAL A 1 1153 ? -15.292 27.316 44.258 1.00 90.62 1153 VAL A CA 1
ATOM 8842 C C . VAL A 1 1153 ? -15.256 28.707 43.620 1.00 90.62 1153 VAL A C 1
ATOM 8844 O O . VAL A 1 1153 ? -15.301 28.821 42.401 1.00 90.62 1153 VAL A O 1
ATOM 8847 N N . GLN A 1 1154 ? -15.139 29.788 44.393 1.00 90.75 1154 GLN A N 1
ATOM 8848 C CA . GLN A 1 1154 ? -15.086 31.145 43.829 1.00 90.75 1154 GLN A CA 1
ATOM 8849 C C . GLN A 1 1154 ? -13.862 31.382 42.929 1.00 90.75 1154 GLN A C 1
ATOM 8851 O O . GLN A 1 1154 ? -13.941 32.191 41.994 1.00 90.75 1154 GLN A O 1
ATOM 8856 N N . LYS A 1 1155 ? -12.762 30.668 43.201 1.00 91.88 1155 LYS A N 1
ATOM 8857 C CA . LYS A 1 1155 ? -11.477 30.761 42.492 1.00 91.88 1155 LYS A CA 1
ATOM 8858 C C . LYS A 1 1155 ? -11.407 29.920 41.217 1.00 91.88 1155 LYS A C 1
ATOM 8860 O O . LYS A 1 1155 ? -10.420 30.031 40.497 1.00 91.88 1155 LYS A O 1
ATOM 8865 N N . ILE A 1 1156 ? -12.409 29.086 40.936 1.00 93.88 1156 ILE A N 1
ATOM 8866 C CA . ILE A 1 1156 ? -12.394 28.255 39.729 1.00 93.88 1156 ILE A CA 1
ATOM 8867 C C . ILE A 1 1156 ? -12.611 29.095 38.470 1.00 93.88 1156 ILE A C 1
ATOM 8869 O O . ILE A 1 1156 ? -13.268 30.145 38.486 1.00 93.88 1156 ILE A O 1
ATOM 8873 N N . GLU A 1 1157 ? -12.071 28.589 37.369 1.00 93.06 1157 GLU A N 1
ATOM 8874 C CA . GLU A 1 1157 ? -12.279 29.129 36.034 1.00 93.06 1157 GLU A CA 1
ATOM 8875 C C . GLU A 1 1157 ? -13.656 28.751 35.467 1.00 93.06 1157 GLU A C 1
ATOM 8877 O O . GLU A 1 1157 ? -14.449 28.045 36.093 1.00 93.06 1157 GLU A O 1
ATOM 8882 N N . GLN A 1 1158 ? -13.962 29.232 34.262 1.00 92.50 1158 GLN A N 1
ATOM 8883 C CA . GLN A 1 1158 ? -15.250 28.965 33.631 1.00 92.50 1158 GLN A CA 1
ATOM 8884 C C . GLN A 1 1158 ? -15.451 27.476 33.318 1.00 92.50 1158 GLN A C 1
ATOM 8886 O O . GLN A 1 1158 ? -14.531 26.789 32.867 1.00 92.50 1158 GLN A O 1
ATOM 8891 N N . ILE A 1 1159 ? -16.680 26.996 33.523 1.00 93.50 1159 ILE A N 1
ATOM 8892 C CA . ILE A 1 1159 ? -17.078 25.596 33.319 1.00 93.50 1159 ILE A CA 1
ATOM 8893 C C . ILE A 1 1159 ? -17.962 25.487 32.079 1.00 93.50 1159 ILE A C 1
ATOM 8895 O O . ILE A 1 1159 ? -18.916 26.245 31.931 1.00 93.50 1159 ILE A O 1
ATOM 8899 N N . THR A 1 1160 ? -17.695 24.511 31.216 1.00 91.62 1160 THR A N 1
ATOM 8900 C CA . THR A 1 1160 ? -18.509 24.274 30.007 1.00 91.62 1160 THR A CA 1
ATOM 8901 C C . THR A 1 1160 ? -19.412 23.048 30.155 1.00 91.62 1160 THR A C 1
ATOM 8903 O O . THR A 1 1160 ? -20.585 23.073 29.773 1.00 91.62 1160 THR A O 1
ATOM 8906 N N . LEU A 1 1161 ? -18.880 21.978 30.753 1.00 95.50 1161 LEU A N 1
ATOM 8907 C CA . LEU A 1 1161 ? -19.572 20.703 30.938 1.00 95.50 1161 LEU A CA 1
ATOM 8908 C C . LEU A 1 1161 ? -19.672 20.364 32.426 1.00 95.50 1161 LEU A C 1
ATOM 8910 O O . LEU A 1 1161 ? -18.692 20.469 33.161 1.00 95.50 1161 LEU A O 1
ATOM 8914 N N . ALA A 1 1162 ? -20.840 19.921 32.871 1.00 96.69 1162 ALA A N 1
ATOM 8915 C CA . ALA A 1 1162 ? -21.068 19.482 34.237 1.00 96.69 1162 ALA A CA 1
ATOM 8916 C C . ALA A 1 1162 ? -21.756 18.112 34.274 1.00 96.69 1162 ALA A C 1
ATOM 8918 O O . ALA A 1 1162 ? -22.612 17.810 33.444 1.00 96.69 1162 ALA A O 1
ATOM 8919 N N . VAL A 1 1163 ? -21.415 17.286 35.262 1.00 97.56 1163 VAL A N 1
ATOM 8920 C CA . VAL A 1 1163 ? -22.058 15.989 35.505 1.00 97.56 1163 VAL A CA 1
ATOM 8921 C C . VAL A 1 1163 ? -22.480 15.888 36.965 1.00 97.56 1163 VAL A C 1
ATOM 8923 O O . VAL A 1 1163 ? -21.653 16.006 37.869 1.00 97.56 1163 VAL A O 1
ATOM 8926 N N . SER A 1 1164 ? -23.763 15.638 37.209 1.00 95.88 1164 SER A N 1
ATOM 8927 C CA . SER A 1 1164 ? -24.273 15.283 38.532 1.00 95.88 1164 SER A CA 1
ATOM 8928 C C . SER A 1 1164 ? -24.331 13.769 38.678 1.00 95.88 1164 SER A C 1
ATOM 8930 O O . SER A 1 1164 ? -24.917 13.077 37.856 1.00 95.88 1164 SER A O 1
ATOM 8932 N N . ALA A 1 1165 ? -23.690 13.254 39.721 1.00 92.94 1165 ALA A N 1
ATOM 8933 C CA . ALA A 1 1165 ? -23.556 11.833 40.025 1.00 92.94 1165 ALA A CA 1
ATOM 8934 C C . ALA A 1 1165 ? -23.999 11.499 41.463 1.00 92.94 1165 ALA A C 1
ATOM 8936 O O . ALA A 1 1165 ? -23.609 10.468 42.019 1.00 92.94 1165 ALA A O 1
ATOM 8937 N N . ILE A 1 1166 ? -24.800 12.374 42.079 1.00 90.44 1166 ILE A N 1
ATOM 8938 C CA . ILE A 1 1166 ? -25.420 12.138 43.387 1.00 90.44 1166 ILE A CA 1
ATOM 8939 C C . ILE A 1 1166 ? -26.802 11.478 43.230 1.00 90.44 1166 ILE A C 1
ATOM 8941 O O . ILE A 1 1166 ? -27.422 11.586 42.171 1.00 90.44 1166 ILE A O 1
ATOM 8945 N N . PRO A 1 1167 ? -27.325 10.796 44.264 1.00 87.25 1167 PRO A N 1
ATOM 8946 C CA . PRO A 1 1167 ? -28.681 10.254 44.223 1.00 87.25 1167 PRO A CA 1
ATOM 8947 C C . PRO A 1 1167 ? -29.737 11.354 44.015 1.00 87.25 1167 PRO A C 1
ATOM 8949 O O . PRO A 1 1167 ? -29.744 12.359 44.722 1.00 87.25 1167 PRO A O 1
ATOM 8952 N N . GLY A 1 1168 ? -30.661 11.151 43.070 1.00 83.56 1168 GLY A N 1
ATOM 8953 C CA . GLY A 1 1168 ? -31.635 12.176 42.668 1.00 83.56 1168 GLY A CA 1
ATOM 8954 C C . GLY A 1 1168 ? -32.759 12.450 43.676 1.00 83.56 1168 GLY A C 1
ATOM 8955 O O . GLY A 1 1168 ? -33.423 13.481 43.585 1.00 83.56 1168 GLY A O 1
ATOM 8956 N N . ASN A 1 1169 ? -32.987 11.543 44.628 1.00 81.19 1169 ASN A N 1
ATOM 8957 C CA . ASN A 1 1169 ? -34.043 11.618 45.644 1.00 81.19 1169 ASN A CA 1
ATOM 8958 C C . ASN A 1 1169 ? -33.584 12.224 46.982 1.00 81.19 1169 ASN A C 1
ATOM 8960 O O . ASN A 1 1169 ? -34.353 12.214 47.941 1.00 81.19 1169 ASN A O 1
ATOM 8964 N N . VAL A 1 1170 ? -32.344 12.705 47.067 1.00 79.75 1170 VAL A N 1
ATOM 8965 C CA . VAL A 1 1170 ? -31.770 13.268 48.293 1.00 79.75 1170 VAL A CA 1
ATOM 8966 C C . VAL A 1 1170 ? -31.807 14.792 48.209 1.00 79.75 1170 VAL A C 1
ATOM 8968 O O . VAL A 1 1170 ? -31.425 15.372 47.191 1.00 79.75 1170 VAL A O 1
ATOM 8971 N N . GLU A 1 1171 ? -32.273 15.454 49.269 1.00 82.25 1171 GLU A N 1
ATOM 8972 C CA . GLU A 1 1171 ? -32.161 16.910 49.366 1.00 82.25 1171 GLU A CA 1
ATOM 8973 C C . GLU A 1 1171 ? -30.690 17.327 49.450 1.00 82.25 1171 GLU A C 1
ATOM 8975 O O . GLU A 1 1171 ? -29.876 16.695 50.125 1.00 82.25 1171 GLU A O 1
ATOM 8980 N N . LEU A 1 1172 ? -30.335 18.402 48.744 1.00 84.88 1172 LEU A N 1
ATOM 8981 C CA . LEU A 1 1172 ? -28.976 18.926 48.772 1.00 84.88 1172 LEU A CA 1
ATOM 8982 C C . LEU A 1 1172 ? -28.680 19.515 50.152 1.00 84.88 1172 LEU A C 1
ATOM 8984 O O . LEU A 1 1172 ? -29.351 20.457 50.573 1.00 84.88 1172 LEU A O 1
ATOM 8988 N N . ASP A 1 1173 ? -27.635 19.003 50.803 1.00 85.44 1173 ASP A N 1
ATOM 8989 C CA . ASP A 1 1173 ? -27.052 19.623 51.994 1.00 85.44 1173 ASP A CA 1
ATOM 8990 C C . ASP A 1 1173 ? -26.808 21.127 51.740 1.00 85.44 1173 ASP A C 1
ATOM 8992 O O . ASP A 1 1173 ? -26.292 21.465 50.667 1.00 85.44 1173 ASP A O 1
ATOM 8996 N N . PRO A 1 1174 ? -27.157 22.036 52.672 1.00 85.88 1174 PRO A N 1
ATOM 8997 C CA . PRO A 1 1174 ? -27.054 23.477 52.449 1.00 85.88 1174 PRO A CA 1
ATOM 8998 C C . PRO A 1 1174 ? -25.666 23.938 51.986 1.00 85.88 1174 PRO A C 1
ATOM 9000 O O . PRO A 1 1174 ? -25.573 24.739 51.055 1.00 85.88 1174 PRO A O 1
ATOM 9003 N N . GLY A 1 1175 ? -24.592 23.382 52.560 1.00 84.31 1175 GLY A N 1
ATOM 9004 C CA . GLY A 1 1175 ? -23.220 23.739 52.195 1.00 84.31 1175 GLY A CA 1
ATOM 9005 C C . GLY A 1 1175 ? -22.806 23.182 50.831 1.00 84.31 1175 GLY A C 1
ATOM 9006 O O . GLY A 1 1175 ? -22.061 23.817 50.086 1.00 84.31 1175 GLY A O 1
ATOM 9007 N N . VAL A 1 1176 ? -23.312 22.006 50.448 1.00 87.25 1176 VAL A N 1
ATOM 9008 C CA . VAL A 1 1176 ? -23.106 21.459 49.094 1.00 87.25 1176 VAL A CA 1
ATOM 9009 C C . VAL A 1 1176 ? -23.912 22.248 48.060 1.00 87.25 1176 VAL A C 1
ATOM 9011 O O . VAL A 1 1176 ? -23.389 22.558 46.990 1.00 87.25 1176 VAL A O 1
ATOM 9014 N N . LYS A 1 1177 ? -25.155 22.617 48.383 1.00 90.88 1177 LYS A N 1
ATOM 9015 C CA . LYS A 1 1177 ? -26.032 23.427 47.531 1.00 90.88 1177 LYS A CA 1
ATOM 9016 C C . LYS A 1 1177 ? -25.406 24.782 47.213 1.00 90.88 1177 LYS A C 1
ATOM 9018 O O . LYS A 1 1177 ? -25.386 25.171 46.049 1.00 90.88 1177 LYS A O 1
ATOM 9023 N N . GLU A 1 1178 ? -24.865 25.463 48.222 1.00 92.00 1178 GLU A N 1
ATOM 9024 C CA . GLU A 1 1178 ? -24.180 26.746 48.054 1.00 92.00 1178 GLU A CA 1
ATOM 9025 C C . GLU A 1 1178 ? -22.964 26.616 47.125 1.00 92.00 1178 GLU A C 1
ATOM 9027 O O . GLU A 1 1178 ? -22.853 27.354 46.146 1.00 92.00 1178 GLU A O 1
ATOM 9032 N N . LYS A 1 1179 ? -22.109 25.605 47.344 1.00 93.56 1179 LYS A N 1
ATOM 9033 C CA . LYS A 1 1179 ? -20.970 25.315 46.456 1.00 93.56 1179 LYS A CA 1
ATOM 9034 C C . LYS A 1 1179 ? -21.404 25.074 45.007 1.00 93.56 1179 LYS A C 1
ATOM 9036 O O . LYS A 1 1179 ? -20.813 25.639 44.092 1.00 93.56 1179 LYS A O 1
ATOM 9041 N N . ILE A 1 1180 ? -22.441 24.265 44.780 1.00 93.19 1180 ILE A N 1
ATOM 9042 C CA . ILE A 1 1180 ? -22.953 23.987 43.427 1.00 93.19 1180 ILE A CA 1
ATOM 9043 C C . ILE A 1 1180 ? -23.499 25.265 42.778 1.00 93.19 1180 ILE A C 1
ATOM 9045 O O . ILE A 1 1180 ? -23.230 25.524 41.607 1.00 93.19 1180 ILE A O 1
ATOM 9049 N N . GLN A 1 1181 ? -24.242 26.079 43.530 1.00 93.69 1181 GLN A N 1
ATOM 9050 C CA . GLN A 1 1181 ? -24.828 27.319 43.025 1.00 93.69 1181 GLN A CA 1
ATOM 9051 C C . GLN A 1 1181 ? -23.750 28.310 42.566 1.00 93.69 1181 GLN A C 1
ATOM 9053 O O . GLN A 1 1181 ? -23.857 28.853 41.466 1.00 93.69 1181 GLN A O 1
ATOM 9058 N N . VAL A 1 1182 ? -22.691 28.498 43.362 1.00 93.50 1182 VAL A N 1
ATOM 9059 C CA . VAL A 1 1182 ? -21.549 29.352 42.992 1.00 93.50 1182 VAL A CA 1
ATOM 9060 C C . VAL A 1 1182 ? -20.813 28.786 41.773 1.00 93.50 1182 VAL A C 1
ATOM 9062 O O . VAL A 1 1182 ? -20.469 29.538 40.863 1.00 93.50 1182 VAL A O 1
ATOM 9065 N N . ALA A 1 1183 ? -20.629 27.465 41.692 1.00 93.19 1183 ALA A N 1
ATOM 9066 C CA . ALA A 1 1183 ? -19.988 26.835 40.537 1.00 93.19 1183 ALA A CA 1
ATOM 9067 C C . ALA A 1 1183 ? -20.800 27.034 39.244 1.00 93.19 1183 ALA A C 1
ATOM 9069 O O . ALA A 1 1183 ? -20.250 27.395 38.207 1.00 93.19 1183 ALA A O 1
ATOM 9070 N N . PHE A 1 1184 ? -22.125 26.870 39.289 1.00 94.69 1184 PHE A N 1
ATOM 9071 C CA . PHE A 1 1184 ? -22.984 27.055 38.115 1.00 94.69 1184 PHE A CA 1
ATOM 9072 C C . PHE A 1 1184 ? -23.050 28.505 37.618 1.00 94.69 1184 PHE A C 1
ATOM 9074 O O . PHE A 1 1184 ? -23.249 28.724 36.419 1.00 94.69 1184 PHE A O 1
ATOM 9081 N N . GLN A 1 1185 ? -22.815 29.497 38.481 1.00 93.19 1185 GLN A N 1
ATOM 9082 C CA . GLN A 1 1185 ? -22.657 30.894 38.054 1.00 93.19 1185 GLN A CA 1
ATOM 9083 C C . GLN A 1 1185 ? -21.407 31.104 37.183 1.00 93.19 1185 GLN A C 1
ATOM 9085 O O . GLN A 1 1185 ? -21.397 32.001 36.343 1.00 93.19 1185 GLN A O 1
ATOM 9090 N N . LYS A 1 1186 ? -20.387 30.244 37.312 1.00 91.88 1186 LYS A N 1
ATOM 9091 C CA . LYS A 1 1186 ? -19.159 30.255 36.497 1.00 91.88 1186 LYS A CA 1
ATOM 9092 C C . LYS A 1 1186 ? -19.308 29.541 35.149 1.00 91.88 1186 LYS A C 1
ATOM 9094 O O . LYS A 1 1186 ? -18.312 29.312 34.473 1.00 91.88 1186 LYS A O 1
ATOM 9099 N N . GLY A 1 1187 ? -20.516 29.158 34.734 1.00 88.06 1187 GLY A N 1
ATOM 9100 C CA . GLY A 1 1187 ? -20.685 28.517 33.430 1.00 88.06 1187 GLY A CA 1
ATOM 9101 C C . GLY A 1 1187 ? -20.243 29.425 32.269 1.00 88.06 1187 GLY A C 1
ATOM 9102 O O . GLY A 1 1187 ? -20.503 30.632 32.311 1.00 88.06 1187 GLY A O 1
ATOM 9103 N N . SER A 1 1188 ? -19.630 28.853 31.234 1.00 83.88 1188 SER A N 1
ATOM 9104 C CA . SER A 1 1188 ? -19.136 29.564 30.048 1.00 83.88 1188 SER A CA 1
ATOM 9105 C C . SER A 1 1188 ? -20.281 30.142 29.201 1.00 83.88 1188 SER A C 1
ATOM 9107 O O . SER A 1 1188 ? -21.283 29.460 28.987 1.00 83.88 1188 SER A O 1
ATOM 9109 N N . PRO A 1 1189 ? -20.183 31.383 28.695 1.00 75.81 1189 PRO A N 1
ATOM 9110 C CA . PRO A 1 1189 ? -21.172 31.929 27.764 1.00 75.81 1189 PRO A CA 1
ATOM 9111 C C . PRO A 1 1189 ? -21.238 31.158 26.433 1.00 75.81 1189 PRO A C 1
ATOM 9113 O O . PRO A 1 1189 ? -22.289 31.157 25.799 1.00 75.81 1189 PRO A O 1
ATOM 9116 N N . ASP A 1 1190 ? -20.165 30.455 26.055 1.00 67.44 1190 ASP A N 1
ATOM 9117 C CA . ASP A 1 1190 ? -20.067 29.696 24.800 1.00 67.44 1190 ASP A CA 1
ATOM 9118 C C . ASP A 1 1190 ? -20.738 28.308 24.872 1.00 67.44 1190 ASP A C 1
ATOM 9120 O O . ASP A 1 1190 ? -20.863 27.613 23.862 1.00 67.44 1190 ASP A O 1
ATOM 9124 N N . GLY A 1 1191 ? -21.193 27.893 26.062 1.00 76.31 1191 GLY A N 1
ATOM 9125 C CA . GLY A 1 1191 ? -21.943 26.656 26.276 1.00 76.31 1191 GLY A CA 1
ATOM 9126 C C . GLY A 1 1191 ? -21.949 26.209 27.741 1.00 76.31 1191 GLY A C 1
ATOM 9127 O O . GLY A 1 1191 ? -20.910 26.189 28.395 1.00 76.31 1191 GLY A O 1
ATOM 9128 N N . LYS A 1 1192 ? -23.123 25.823 28.264 1.00 90.00 1192 LYS A N 1
ATOM 9129 C CA . LYS A 1 1192 ? -23.300 25.318 29.641 1.00 90.00 1192 LYS A CA 1
ATOM 9130 C C . LYS A 1 1192 ? -24.197 24.086 29.635 1.00 90.00 1192 LYS A C 1
ATOM 9132 O O . LYS A 1 1192 ? -25.420 24.222 29.585 1.00 90.00 1192 LYS A O 1
ATOM 9137 N N . PHE A 1 1193 ? -23.610 22.894 29.680 1.00 94.56 1193 PHE A N 1
ATOM 9138 C CA . PHE A 1 1193 ? -24.354 21.631 29.624 1.00 94.56 1193 PHE A CA 1
ATOM 9139 C C . PHE A 1 1193 ? -24.208 20.850 30.926 1.00 94.56 1193 PHE A C 1
ATOM 9141 O O . PHE A 1 1193 ? -23.099 20.695 31.430 1.00 94.56 1193 PHE A O 1
ATOM 9148 N N . LEU A 1 1194 ? -25.314 20.326 31.452 1.00 96.44 1194 LEU A N 1
ATOM 9149 C CA . LEU A 1 1194 ? -25.339 19.459 32.627 1.00 96.44 1194 LEU A CA 1
ATOM 9150 C C . LEU A 1 1194 ? -25.995 18.121 32.280 1.00 96.44 1194 LEU A C 1
ATOM 9152 O O . LEU A 1 1194 ? -27.174 18.100 31.933 1.00 96.44 1194 LEU A O 1
ATOM 9156 N N . VAL A 1 1195 ? -25.269 17.018 32.464 1.00 96.81 1195 VAL A N 1
ATOM 9157 C CA . VAL A 1 1195 ? -25.837 15.660 32.473 1.00 96.81 1195 VAL A CA 1
ATOM 9158 C C . VAL A 1 1195 ? -26.106 15.236 33.913 1.00 96.81 1195 VAL A C 1
ATOM 9160 O O . VAL A 1 1195 ? -25.224 15.291 34.767 1.00 96.81 1195 VAL A O 1
ATOM 9163 N N . GLU A 1 1196 ? -27.325 14.792 34.190 1.00 95.62 1196 GLU A N 1
ATOM 9164 C CA . GLU A 1 1196 ? -27.670 14.121 35.444 1.00 95.62 1196 GLU A CA 1
ATOM 9165 C C . GLU A 1 1196 ? -27.495 12.606 35.286 1.00 95.62 1196 GLU A C 1
ATOM 9167 O O . GLU A 1 1196 ? -27.950 12.046 34.299 1.00 95.62 1196 GLU A O 1
ATOM 9172 N N . ALA A 1 1197 ? -26.869 11.917 36.240 1.00 92.62 1197 ALA A N 1
ATOM 9173 C CA . ALA A 1 1197 ? -26.758 10.4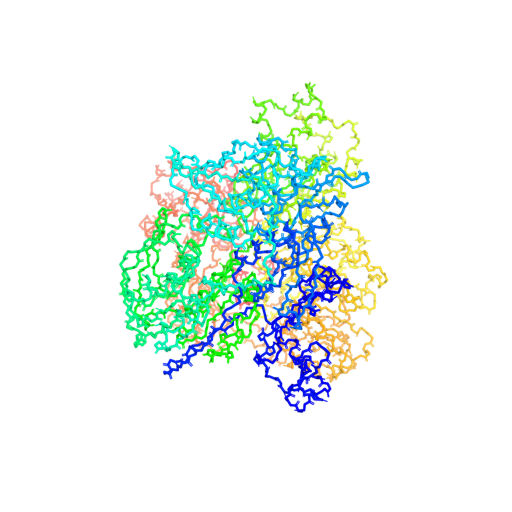56 36.213 1.00 92.62 1197 ALA A CA 1
ATOM 9174 C C . ALA A 1 1197 ? -27.988 9.773 36.831 1.00 92.62 1197 ALA A C 1
ATOM 9176 O O . ALA A 1 1197 ? -28.365 8.664 36.443 1.00 92.62 1197 ALA A O 1
ATOM 9177 N N . ALA A 1 1198 ? -28.636 10.427 37.799 1.00 90.06 1198 ALA A N 1
ATOM 9178 C CA . ALA A 1 1198 ? -29.878 9.941 38.379 1.00 90.06 1198 ALA A CA 1
ATOM 9179 C C . ALA A 1 1198 ? -31.062 10.146 37.416 1.00 90.06 1198 ALA A C 1
ATOM 9181 O O . ALA A 1 1198 ? -31.301 11.232 36.898 1.00 90.06 1198 ALA A O 1
ATOM 9182 N N . TYR A 1 1199 ? -31.862 9.104 37.206 1.00 88.44 1199 TYR A N 1
ATOM 9183 C CA . TYR A 1 1199 ? -33.054 9.168 36.347 1.00 88.44 1199 TYR A CA 1
ATOM 9184 C C . TYR A 1 1199 ? -34.374 9.156 37.133 1.00 88.44 1199 TYR A C 1
ATOM 9186 O O . TYR A 1 1199 ? -35.449 9.164 36.535 1.00 88.44 1199 TYR A O 1
ATOM 9194 N N . LYS A 1 1200 ? -34.310 9.128 38.471 1.00 84.25 1200 LYS A N 1
ATOM 9195 C CA . LYS A 1 1200 ? -35.477 9.186 39.357 1.00 84.25 1200 LYS A CA 1
ATOM 9196 C C . LYS A 1 1200 ? -35.203 10.128 40.543 1.00 84.25 1200 LYS A C 1
ATOM 9198 O O . LYS A 1 1200 ? -34.239 9.884 41.271 1.00 84.25 1200 LYS A O 1
ATOM 9203 N N . PRO A 1 1201 ? -36.047 11.153 40.781 1.00 87.62 1201 PRO A N 1
ATOM 9204 C CA . PRO A 1 1201 ? -37.173 11.593 39.945 1.00 87.62 1201 PRO A CA 1
ATOM 9205 C C . PRO A 1 1201 ? -36.702 12.207 38.612 1.00 87.62 1201 PRO A C 1
ATOM 9207 O O . PRO A 1 1201 ? -35.518 12.474 38.437 1.00 87.62 1201 PRO A O 1
ATOM 9210 N N . THR A 1 1202 ? -37.634 12.452 37.686 1.00 83.12 1202 THR A N 1
ATOM 9211 C CA . THR A 1 1202 ? -37.346 13.048 36.366 1.00 83.12 1202 THR A CA 1
ATOM 9212 C C . THR A 1 1202 ? -36.644 14.405 36.448 1.00 83.12 1202 THR A C 1
ATOM 9214 O O . THR A 1 1202 ? -35.812 14.720 35.604 1.00 83.12 1202 THR A O 1
ATOM 9217 N N . GLU A 1 1203 ? -36.982 15.211 37.456 1.00 88.25 1203 GLU A N 1
ATOM 9218 C CA . GLU A 1 1203 ? -36.378 16.522 37.690 1.00 88.25 1203 GLU A CA 1
ATOM 9219 C C . GLU A 1 1203 ? -35.783 16.552 39.107 1.00 88.25 1203 GLU A C 1
ATOM 9221 O O . GLU A 1 1203 ? -36.504 16.687 40.102 1.00 88.25 1203 GLU A O 1
ATOM 9226 N N . THR A 1 1204 ? -34.464 16.367 39.199 1.00 93.06 1204 THR A N 1
ATOM 9227 C CA . THR A 1 1204 ? -33.707 16.336 40.461 1.00 93.06 1204 THR A CA 1
ATOM 9228 C C . THR A 1 1204 ? -33.486 17.750 41.020 1.00 93.06 1204 THR A C 1
ATOM 9230 O O . THR A 1 1204 ? -33.588 18.739 40.283 1.00 93.06 1204 THR A O 1
ATOM 9233 N N . PRO A 1 1205 ? -33.130 17.896 42.311 1.00 92.50 1205 PRO A N 1
ATOM 9234 C CA . PRO A 1 1205 ? -32.762 19.194 42.876 1.00 92.50 1205 PRO A CA 1
ATOM 9235 C C . PRO A 1 1205 ? -31.615 19.897 42.128 1.00 92.50 1205 PRO A C 1
ATOM 9237 O O . PRO A 1 1205 ? -31.652 21.118 41.972 1.00 92.50 1205 PRO A O 1
ATOM 9240 N N . VAL A 1 1206 ? -30.626 19.145 41.626 1.00 93.69 1206 VAL A N 1
ATOM 9241 C CA . VAL A 1 1206 ? -29.492 19.702 40.866 1.00 93.69 1206 VAL A CA 1
ATOM 9242 C C . VAL A 1 1206 ? -29.940 20.195 39.493 1.00 93.69 1206 VAL A C 1
ATOM 9244 O O . VAL A 1 1206 ? -29.581 21.308 39.110 1.00 93.69 1206 VAL A O 1
ATOM 9247 N N . LEU A 1 1207 ? -30.778 19.428 38.782 1.00 94.00 1207 LEU A N 1
ATOM 9248 C CA . LEU A 1 1207 ? -31.340 19.853 37.498 1.00 94.00 1207 LEU A CA 1
ATOM 9249 C C . LEU A 1 1207 ? -32.175 21.133 37.638 1.00 94.00 1207 LEU A C 1
ATOM 9251 O O . LEU A 1 1207 ? -32.012 22.058 36.843 1.00 94.00 1207 LEU A O 1
ATOM 9255 N N . LYS A 1 1208 ? -33.019 21.231 38.676 1.00 93.56 1208 LYS A N 1
ATOM 9256 C CA . LYS A 1 1208 ? -33.807 22.447 38.955 1.00 93.56 1208 LYS A CA 1
ATOM 9257 C C . LYS A 1 1208 ? -32.911 23.662 39.186 1.00 93.56 1208 LYS A C 1
ATOM 9259 O O . LYS A 1 1208 ? -33.160 24.727 38.621 1.00 93.56 1208 LYS A O 1
ATOM 9264 N N . LEU A 1 1209 ? -31.855 23.493 39.983 1.00 93.38 1209 LEU A N 1
ATOM 9265 C CA . LEU A 1 1209 ? -30.890 24.554 40.262 1.00 93.38 1209 LEU A CA 1
ATOM 9266 C C . LEU A 1 1209 ? -30.158 24.999 38.988 1.00 93.38 1209 LEU A C 1
ATOM 9268 O O . LEU A 1 1209 ? -30.112 26.192 38.695 1.00 93.38 1209 LEU A O 1
ATOM 9272 N N . ALA A 1 1210 ? -29.651 24.060 38.193 1.00 94.38 1210 ALA A N 1
ATOM 9273 C CA . ALA A 1 1210 ? -28.949 24.361 36.947 1.00 94.38 1210 ALA A CA 1
ATOM 9274 C C . ALA A 1 1210 ? -29.851 25.081 35.931 1.00 94.38 1210 ALA A C 1
ATOM 9276 O O . ALA A 1 1210 ? -29.462 26.097 35.353 1.00 94.38 1210 ALA A O 1
ATOM 9277 N N . LYS A 1 1211 ? -31.094 24.609 35.772 1.00 94.00 1211 LYS A N 1
ATOM 9278 C CA . LYS A 1 1211 ? -32.098 25.219 34.892 1.00 94.00 1211 LYS A CA 1
ATOM 9279 C C . LYS A 1 1211 ? -32.432 26.651 35.311 1.00 94.00 1211 LYS A C 1
ATOM 9281 O O . LYS A 1 1211 ? -32.536 27.520 34.451 1.00 94.00 1211 LYS A O 1
ATOM 9286 N N . SER A 1 1212 ? -32.520 26.925 36.617 1.00 93.06 1212 SER A N 1
ATOM 9287 C CA . SER A 1 1212 ? -32.726 28.292 37.128 1.00 93.06 1212 SER A CA 1
ATOM 9288 C C . SER A 1 1212 ? -31.570 29.253 36.807 1.00 93.06 1212 SER A C 1
ATOM 9290 O O . SER A 1 1212 ? -31.765 30.464 36.793 1.00 93.06 1212 SER A O 1
ATOM 9292 N N . LEU A 1 1213 ? -30.383 28.716 36.502 1.00 92.62 1213 LEU A N 1
ATOM 9293 C CA . LEU A 1 1213 ? -29.170 29.457 36.143 1.00 92.62 1213 LEU A CA 1
ATOM 9294 C C . LEU A 1 1213 ? -28.855 29.397 34.634 1.00 92.62 1213 LEU A C 1
ATOM 9296 O O . LEU A 1 1213 ? -27.745 29.732 34.222 1.00 92.62 1213 LEU A O 1
ATOM 9300 N N . GLY A 1 1214 ? -29.816 28.964 33.809 1.00 91.50 1214 GLY A N 1
ATOM 9301 C CA . GLY A 1 1214 ? -29.700 28.961 32.347 1.00 91.50 1214 GLY A CA 1
ATOM 9302 C C . GLY A 1 1214 ? -28.840 27.839 31.758 1.00 91.50 1214 GLY A C 1
ATOM 9303 O O . GLY A 1 1214 ? -28.372 27.973 30.632 1.00 91.50 1214 GLY A O 1
ATOM 9304 N N . TRP A 1 1215 ? -28.606 26.745 32.489 1.00 94.31 1215 TRP A N 1
ATOM 9305 C CA . TRP A 1 1215 ? -27.894 25.580 31.954 1.00 94.31 1215 TRP A CA 1
ATOM 9306 C C . TRP A 1 1215 ? -28.799 24.714 31.069 1.00 94.31 1215 TRP A C 1
ATOM 9308 O O . TRP A 1 1215 ? -29.968 24.476 31.391 1.00 94.31 1215 TRP A O 1
ATOM 9318 N N . HIS A 1 1216 ? -28.231 24.162 29.996 1.00 93.50 1216 HIS A N 1
ATOM 9319 C CA . HIS A 1 1216 ? -28.853 23.097 29.214 1.00 93.50 1216 HIS A CA 1
ATOM 9320 C C . HIS A 1 1216 ? -28.798 21.797 30.016 1.00 93.50 1216 HIS A C 1
ATOM 9322 O O . HIS A 1 1216 ? -27.727 21.247 30.265 1.00 93.50 1216 HIS A O 1
ATOM 9328 N N . THR A 1 1217 ? -29.961 21.332 30.463 1.00 94.62 1217 THR A N 1
ATOM 9329 C CA . THR A 1 1217 ? -30.086 20.196 31.380 1.00 94.62 1217 THR A CA 1
ATOM 9330 C C . THR A 1 1217 ? -30.498 18.935 30.635 1.00 94.62 1217 THR A C 1
ATOM 9332 O O . THR A 1 1217 ? -31.482 18.939 29.901 1.00 94.62 1217 THR A O 1
ATOM 9335 N N . ILE A 1 1218 ? -29.743 17.858 30.843 1.00 95.12 1218 ILE A N 1
ATOM 9336 C CA . ILE A 1 1218 ? -29.922 16.566 30.183 1.00 95.12 1218 ILE A CA 1
ATOM 9337 C C . ILE A 1 1218 ? -30.303 15.530 31.256 1.00 95.12 1218 ILE A C 1
ATOM 9339 O O . ILE A 1 1218 ? -29.529 15.309 32.196 1.00 95.12 1218 ILE A O 1
ATOM 9343 N N . PRO A 1 1219 ? -31.495 14.913 31.175 1.00 93.62 1219 PRO A N 1
ATOM 9344 C CA . PRO A 1 1219 ? -31.999 14.006 32.203 1.00 93.62 1219 PRO A CA 1
ATOM 9345 C C . PRO A 1 1219 ? -31.282 12.650 32.182 1.00 93.62 1219 PRO A C 1
ATOM 9347 O O . PRO A 1 1219 ? -30.963 12.116 31.120 1.00 93.62 1219 PRO A O 1
ATOM 9350 N N . GLY A 1 1220 ? -31.136 12.005 33.345 1.00 92.19 1220 GLY A N 1
ATOM 9351 C CA . GLY A 1 1220 ? -30.363 10.758 33.451 1.00 92.19 1220 GLY A CA 1
ATOM 9352 C C . GLY A 1 1220 ? -30.919 9.542 32.724 1.00 92.19 1220 GLY A C 1
ATOM 9353 O O . GLY A 1 1220 ? -30.202 8.565 32.519 1.00 92.19 1220 GLY A O 1
ATOM 9354 N N . ARG A 1 1221 ? -32.170 9.597 32.259 1.00 91.88 1221 ARG A N 1
ATOM 9355 C CA . ARG A 1 1221 ? -32.712 8.574 31.353 1.00 91.88 1221 ARG A CA 1
ATOM 9356 C C . ARG A 1 1221 ? -31.959 8.526 30.020 1.00 91.88 1221 ARG A C 1
ATOM 9358 O O . ARG A 1 1221 ? -31.818 7.449 29.458 1.00 91.88 1221 ARG A O 1
ATOM 9365 N N . GLU A 1 1222 ? -31.428 9.654 29.543 1.00 92.62 1222 GLU A N 1
ATOM 9366 C CA . GLU A 1 1222 ? -30.618 9.688 28.321 1.00 92.62 1222 GLU A CA 1
ATOM 9367 C C . GLU A 1 1222 ? -29.263 9.021 28.530 1.00 92.62 1222 GLU A C 1
ATOM 9369 O O . GLU A 1 1222 ? -28.866 8.191 27.713 1.00 92.62 1222 GLU A O 1
ATOM 9374 N N . MET A 1 1223 ? -28.605 9.293 29.663 1.00 93.94 1223 MET A N 1
ATOM 9375 C CA . MET A 1 1223 ? -27.383 8.584 30.049 1.00 93.94 1223 MET A CA 1
ATOM 9376 C C . MET A 1 1223 ? -27.640 7.077 30.144 1.00 93.94 1223 MET A C 1
ATOM 9378 O O . MET A 1 1223 ? -26.858 6.298 29.600 1.00 93.94 1223 MET A O 1
ATOM 9382 N N . LEU A 1 1224 ? -28.746 6.670 30.782 1.00 93.94 1224 LEU A N 1
ATOM 9383 C CA . LEU A 1 1224 ? -29.135 5.265 30.924 1.00 93.94 1224 LEU A CA 1
ATOM 9384 C C . LEU A 1 1224 ? -29.333 4.574 29.565 1.00 93.94 1224 LEU A C 1
ATOM 9386 O O . LEU A 1 1224 ? -28.859 3.455 29.373 1.00 93.94 1224 LEU A O 1
ATOM 9390 N N . VAL A 1 1225 ? -30.015 5.235 28.627 1.00 95.06 1225 VAL A N 1
ATOM 9391 C CA . VAL A 1 1225 ? -30.258 4.700 27.280 1.00 95.06 1225 VAL A CA 1
ATOM 9392 C C . VAL A 1 1225 ? -28.955 4.601 26.493 1.00 95.06 1225 VAL A C 1
ATOM 9394 O O . VAL A 1 1225 ? -28.651 3.535 25.966 1.00 95.06 1225 VAL A O 1
ATOM 9397 N N . ASN A 1 1226 ? -28.143 5.662 26.473 1.00 94.88 1226 ASN A N 1
ATOM 9398 C CA . ASN A 1 1226 ? -26.866 5.668 25.756 1.00 94.88 1226 ASN A CA 1
ATOM 9399 C C . ASN A 1 1226 ? -25.894 4.601 26.293 1.00 94.88 1226 ASN A C 1
ATOM 9401 O O . ASN A 1 1226 ? -25.322 3.847 25.507 1.00 94.88 1226 ASN A O 1
ATOM 9405 N N . GLN A 1 1227 ? -25.748 4.460 27.619 1.00 95.00 1227 GLN A N 1
ATOM 9406 C CA . GLN A 1 1227 ? -24.888 3.405 28.177 1.00 95.00 1227 GLN A CA 1
ATOM 9407 C C . GLN A 1 1227 ? -25.422 1.996 27.879 1.00 95.00 1227 GLN A C 1
ATOM 9409 O O . GLN A 1 1227 ? -24.634 1.060 27.743 1.00 95.00 1227 GLN A O 1
ATOM 9414 N N . GLY A 1 1228 ? -26.749 1.828 27.831 1.00 95.50 1228 GLY A N 1
ATOM 9415 C CA . GLY A 1 1228 ? -27.394 0.535 27.620 1.00 95.50 1228 GLY A CA 1
ATOM 9416 C C . GLY A 1 1228 ? -27.330 0.098 26.162 1.00 95.50 1228 GLY A C 1
ATOM 9417 O O . GLY A 1 1228 ? -27.118 -1.078 25.889 1.00 95.50 1228 GLY A O 1
ATOM 9418 N N . ILE A 1 1229 ? -27.418 1.045 25.226 1.00 94.75 1229 ILE A N 1
ATOM 9419 C CA . ILE A 1 1229 ? -27.137 0.793 23.809 1.00 94.75 1229 ILE A CA 1
ATOM 9420 C C . ILE A 1 1229 ? -25.681 0.372 23.643 1.00 94.75 1229 ILE A C 1
ATOM 9422 O O . ILE A 1 1229 ? -25.438 -0.673 23.057 1.00 94.75 1229 ILE A O 1
ATOM 9426 N N . ALA A 1 1230 ? -24.725 1.082 24.250 1.00 95.12 1230 ALA A N 1
ATOM 9427 C CA . ALA A 1 1230 ? -23.323 0.668 24.204 1.00 95.12 1230 ALA A CA 1
ATOM 9428 C C . ALA A 1 1230 ? -23.119 -0.761 24.749 1.00 95.12 1230 ALA A C 1
ATOM 9430 O O . ALA A 1 1230 ? -22.347 -1.534 24.190 1.00 95.12 1230 ALA A O 1
ATOM 9431 N N . GLN A 1 1231 ? -23.843 -1.148 25.807 1.00 96.56 1231 GLN A N 1
ATOM 9432 C CA . GLN A 1 1231 ? -23.840 -2.524 26.320 1.00 96.56 1231 GLN A CA 1
ATOM 9433 C C . GLN A 1 1231 ? -24.386 -3.532 25.309 1.00 96.56 1231 GLN A C 1
ATOM 9435 O O . GLN A 1 1231 ? -23.750 -4.559 25.094 1.00 96.56 1231 GLN A O 1
ATOM 9440 N N . LEU A 1 1232 ? -25.535 -3.246 24.689 1.00 94.94 1232 LEU A N 1
ATOM 9441 C CA . LEU A 1 1232 ? -26.099 -4.082 23.628 1.00 94.94 1232 LEU A CA 1
ATOM 9442 C C . LEU A 1 1232 ? -25.094 -4.253 22.484 1.00 94.94 1232 LEU A C 1
ATOM 9444 O O . LEU A 1 1232 ? -24.783 -5.378 22.104 1.00 94.94 1232 LEU A O 1
ATOM 9448 N N . GLU A 1 1233 ? -24.525 -3.157 21.986 1.00 92.38 1233 GLU A N 1
ATOM 9449 C CA . GLU A 1 1233 ? -23.532 -3.195 20.913 1.00 92.38 1233 GLU A CA 1
ATOM 9450 C C . GLU A 1 1233 ? -22.328 -4.066 21.314 1.00 92.38 1233 GLU A C 1
ATOM 9452 O O . GLU A 1 1233 ? -21.923 -4.933 20.546 1.00 92.38 1233 GLU A O 1
ATOM 9457 N N . ILE A 1 1234 ? -21.810 -3.940 22.541 1.00 92.75 1234 ILE A N 1
ATOM 9458 C CA . ILE A 1 1234 ? -20.713 -4.783 23.049 1.00 92.75 1234 ILE A CA 1
ATOM 9459 C C . ILE A 1 1234 ? -21.103 -6.266 23.104 1.00 92.75 1234 ILE A C 1
ATOM 9461 O O . ILE A 1 1234 ? -20.352 -7.112 22.617 1.00 92.75 1234 ILE A O 1
ATOM 9465 N N . PHE A 1 1235 ? -22.270 -6.591 23.667 1.00 92.81 1235 PHE A N 1
ATOM 9466 C CA . PHE A 1 1235 ? -22.732 -7.974 23.816 1.00 92.81 1235 PHE A CA 1
ATOM 9467 C C . PHE A 1 1235 ? -22.912 -8.690 22.473 1.00 92.81 1235 PHE A C 1
ATOM 9469 O O . PHE A 1 1235 ? -22.738 -9.905 22.400 1.00 92.81 1235 PHE A O 1
ATOM 9476 N N . PHE A 1 1236 ? -23.215 -7.947 21.406 1.00 89.62 1236 PHE A N 1
ATOM 9477 C CA . PHE A 1 1236 ? -23.457 -8.496 20.070 1.00 89.62 1236 PHE A CA 1
ATOM 9478 C C . PHE A 1 1236 ? -22.371 -8.128 19.054 1.00 89.62 1236 PHE A C 1
ATOM 9480 O O . PHE A 1 1236 ? -22.638 -8.075 17.856 1.00 89.62 1236 PHE A O 1
ATOM 9487 N N . GLY A 1 1237 ? -21.132 -7.906 19.505 1.00 82.81 1237 GLY A N 1
ATOM 9488 C CA . GLY A 1 1237 ? -19.977 -7.782 18.608 1.00 82.81 1237 GLY A CA 1
ATOM 9489 C C . GLY A 1 1237 ? -19.967 -6.507 17.757 1.00 82.81 1237 GLY A C 1
ATOM 9490 O O . GLY A 1 1237 ? -19.515 -6.529 16.615 1.00 82.81 1237 GLY A O 1
ATOM 9491 N N . GLY A 1 1238 ? -20.471 -5.403 18.306 1.00 81.44 1238 GLY A N 1
ATOM 9492 C CA . GLY A 1 1238 ? -20.484 -4.074 17.693 1.00 81.44 1238 GLY A CA 1
ATOM 9493 C C . GLY A 1 1238 ? -21.632 -3.829 16.711 1.00 81.44 1238 GLY A C 1
ATOM 9494 O O . GLY A 1 1238 ? -21.556 -2.891 15.921 1.00 81.44 1238 GLY A O 1
ATOM 9495 N N . ILE A 1 1239 ? -22.673 -4.666 16.711 1.00 85.69 1239 ILE A N 1
ATOM 9496 C CA . ILE A 1 1239 ? -23.864 -4.454 15.877 1.00 85.69 1239 ILE A CA 1
ATOM 9497 C C . ILE A 1 1239 ? -24.668 -3.273 16.421 1.00 85.69 1239 ILE A C 1
ATOM 9499 O O . ILE A 1 1239 ? -24.971 -3.250 17.606 1.00 85.69 1239 ILE A O 1
ATOM 9503 N N . HIS A 1 1240 ? -25.062 -2.346 15.546 1.00 87.12 1240 HIS A N 1
ATOM 9504 C CA . HIS A 1 1240 ? -25.795 -1.138 15.920 1.00 87.12 1240 HIS A CA 1
ATOM 9505 C C . HIS A 1 1240 ? -27.252 -1.407 16.345 1.00 87.12 1240 HIS A C 1
ATOM 9507 O O . HIS A 1 1240 ? -27.969 -2.169 15.685 1.00 87.12 1240 HIS A O 1
ATOM 9513 N N . PHE A 1 1241 ? -27.707 -0.728 17.403 1.00 90.25 1241 PHE A N 1
ATOM 9514 C CA . PHE A 1 1241 ? -29.085 -0.774 17.907 1.00 90.25 1241 PHE A CA 1
ATOM 9515 C C . PHE A 1 1241 ? -29.779 0.597 17.797 1.00 90.25 1241 PHE A C 1
ATOM 9517 O O . PHE A 1 1241 ? -29.157 1.615 18.104 1.00 90.25 1241 PHE A O 1
ATOM 9524 N N . PRO A 1 1242 ? -31.075 0.642 17.428 1.00 88.44 1242 PRO A N 1
ATOM 9525 C CA . PRO A 1 1242 ? -31.768 1.898 17.161 1.00 88.44 1242 PRO A CA 1
ATOM 9526 C C . PRO A 1 1242 ? -32.060 2.653 18.463 1.00 88.44 1242 PRO A C 1
ATOM 9528 O O . PRO A 1 1242 ? -32.633 2.095 19.402 1.00 88.44 1242 PRO A O 1
ATOM 9531 N N . TYR A 1 1243 ? -31.716 3.942 18.513 1.00 88.69 1243 TYR A N 1
ATOM 9532 C CA . TYR A 1 1243 ? -31.860 4.734 19.740 1.00 88.69 1243 TYR A CA 1
ATOM 9533 C C . TYR A 1 1243 ? -33.323 4.943 20.144 1.00 88.69 1243 TYR A C 1
ATOM 9535 O O . TYR A 1 1243 ? -33.684 4.705 21.295 1.00 88.69 1243 TYR A O 1
ATOM 9543 N N . GLN A 1 1244 ? -34.169 5.379 19.205 1.00 88.38 1244 GLN A N 1
ATOM 9544 C CA . GLN A 1 1244 ? -35.519 5.855 19.521 1.00 88.38 1244 GLN A CA 1
ATOM 9545 C C . GLN A 1 1244 ? -36.431 4.774 20.135 1.00 88.38 1244 GLN A C 1
ATOM 9547 O O . GLN A 1 1244 ? -36.973 5.028 21.209 1.00 88.38 1244 GLN A O 1
ATOM 9552 N N . PRO A 1 1245 ? -36.555 3.552 19.570 1.00 89.75 1245 PRO A N 1
ATOM 9553 C CA . PRO A 1 1245 ? -37.411 2.517 20.161 1.00 89.75 1245 PRO A CA 1
ATOM 9554 C C . PRO A 1 1245 ? -36.958 2.102 21.568 1.00 89.75 1245 PRO A C 1
ATOM 9556 O O . PRO A 1 1245 ? -37.774 1.791 22.437 1.00 89.75 1245 PRO A O 1
ATOM 9559 N N . ILE A 1 1246 ? -35.643 2.115 21.806 1.00 92.94 1246 ILE A N 1
ATOM 9560 C CA . ILE A 1 1246 ? -35.043 1.781 23.100 1.00 92.94 1246 ILE A CA 1
ATOM 9561 C C . ILE A 1 1246 ? -35.274 2.914 24.108 1.00 92.94 1246 ILE A C 1
ATOM 9563 O O . ILE A 1 1246 ? -35.600 2.648 25.265 1.00 92.94 1246 ILE A O 1
ATOM 9567 N N . TYR A 1 1247 ? -35.146 4.170 23.676 1.00 92.19 1247 TYR A N 1
ATOM 9568 C CA . TYR A 1 1247 ? -35.471 5.340 24.486 1.00 92.19 1247 TYR A CA 1
ATOM 9569 C C . TYR A 1 1247 ? -36.940 5.329 24.913 1.00 92.19 1247 TYR A C 1
ATOM 9571 O O . TYR A 1 1247 ? -37.241 5.432 26.103 1.00 92.19 1247 TYR A O 1
ATOM 9579 N N . ASP A 1 1248 ? -37.851 5.115 23.965 1.00 91.56 1248 ASP A N 1
ATOM 9580 C CA . ASP A 1 1248 ? -39.294 5.080 24.205 1.00 91.56 1248 ASP A CA 1
ATOM 9581 C C . ASP A 1 1248 ? -39.675 3.989 25.218 1.00 91.56 1248 ASP A C 1
ATOM 9583 O O . ASP A 1 1248 ? -40.501 4.222 26.101 1.00 91.56 1248 ASP A O 1
ATOM 9587 N N . ALA A 1 1249 ? -39.018 2.825 25.170 1.00 91.69 1249 ALA A N 1
ATOM 9588 C CA . ALA A 1 1249 ? -39.213 1.744 26.142 1.00 91.69 1249 ALA A CA 1
ATOM 9589 C C . ALA A 1 1249 ? -38.764 2.097 27.575 1.00 91.69 1249 ALA A C 1
ATOM 9591 O O . ALA A 1 1249 ? -39.195 1.456 28.538 1.00 91.69 1249 ALA A O 1
ATOM 9592 N N . VAL A 1 1250 ? -37.891 3.096 27.731 1.00 90.00 1250 VAL A N 1
ATOM 9593 C CA . VAL A 1 1250 ? -37.442 3.606 29.034 1.00 90.00 1250 VAL A CA 1
ATOM 9594 C C . VAL A 1 1250 ? -38.326 4.757 29.526 1.00 90.00 1250 VAL A C 1
ATOM 9596 O O . VAL A 1 1250 ? -38.494 4.892 30.737 1.00 90.00 1250 VAL A O 1
ATOM 9599 N N . VAL A 1 1251 ? -38.873 5.580 28.622 1.00 85.88 1251 VAL A N 1
ATOM 9600 C CA . VAL A 1 1251 ? -39.623 6.805 28.971 1.00 85.88 1251 VAL A CA 1
ATOM 9601 C C . VAL A 1 1251 ? -41.135 6.596 29.098 1.00 85.88 1251 VAL A C 1
ATOM 9603 O O . VAL A 1 1251 ? -41.761 7.296 29.889 1.00 85.88 1251 VAL A O 1
ATOM 9606 N N . ASN A 1 1252 ? -41.727 5.652 28.362 1.00 78.00 1252 ASN A N 1
ATOM 9607 C CA . ASN A 1 1252 ? -43.183 5.437 28.336 1.00 78.00 1252 ASN A CA 1
ATOM 9608 C C . ASN A 1 1252 ? -43.751 4.678 29.560 1.00 78.00 1252 ASN A C 1
ATOM 9610 O O . ASN A 1 1252 ? -44.954 4.428 29.610 1.00 78.00 1252 ASN A O 1
ATOM 9614 N N . GLU A 1 1253 ? -42.920 4.337 30.551 1.00 59.44 1253 GLU A N 1
ATOM 9615 C CA . GLU A 1 1253 ? -43.305 3.768 31.857 1.00 59.44 1253 GLU A CA 1
ATOM 9616 C C . GLU A 1 1253 ? -42.810 4.631 33.018 1.00 59.44 1253 GLU A C 1
ATOM 9618 O O . GLU A 1 1253 ? -43.389 4.512 34.124 1.00 59.44 1253 GLU A O 1
#

Foldseek 3Di:
DPQEDPQQVLVVLVVCVVVVHDSDCPPPVNCVVLVNADDALVNVVVVQCPDPLADHSWGWAFDANGVVHTPDPGTDTDDSQRSQAVNFQWKWFWAADLPADEFEDAFAFAPLLLLLLLLQLLLFAAKEKEASRDPFLQNVLLVVVSVQQVQWDWDAPPSRRIIITHGPNLAGEEHPDASESAQNPLSLLLVVLSQQLYAYDDPGFKYWYAYDPVQQVAAQQQLVVQQVVQVWDKDAPPDHRGDRIITTYDNLSATQADETEGALADDLSSLLSCLSRQLRHPFKHKYAHPDDHRLNVLSNVVSQVVQVVQPWHKDDDPPHPRIITGHHDTGHHDHYDYGARHLLLVLLVLLLQQQSQYKYKHQAQAPQDSQLSVCCQVQQSVLQPWDWDGDNGMIMTGHDHHLSGAANAEDECSSNLSNVLLSLLSQQSHAAKHKYFNNLVCCRDLHHVLVLSQVQSVLQVWHWADDNGTIMTRHDHLVSGHANPQAGEQSLPLSSQSNVSSSQNSDNGIGMRGRNCSVSNRGNCSVVCCCPRSPIRMGHRYNDPPDPPDDPQPPQLFFEAEEEEAPPLCLVVLQVLLCVLSVFAEAELQVQLCVVVVNQHPQRCCVVPNDVVVLVSSLVSVLVCCVVPGGRYHYYYDHCLLVDPSSLVSLVVCVVVVHAYEYRDEDVVVVQVCLVPDDPRHDDDPDRSVVVCVVCVVSSVSSGLAYAYQYDDDDLLLVQLLSVLSSVLSCLSSPNADDFDPFQFAEEEAQDQALVPPVNLVCLLLFQFQHQEYEDALLNHPDLDLNRVSNRVSSNSSRDPHAYEYEDADVQQQGNNDPPPVPSVLVSLSSCQNNSGQEYEDELVDDLSSLLVSLVSNNSHAYAHEDHDPVQPDQLPDCVVVVSLVSCVSSVGQEYEYEHADPALVSLVSQVVSVVVRDPHHYHYFHAAQSGLVNLLVRRGHRYAYDPPHPDGSTHNHHHLLRSQQVCVVVVVADEAEEEEEEPDCPPPLLQLLVVLQCNSRNHRYHYYYDYDPDLVCCCPVAVPDPRHLKYFYDPPCFQVNPVQAPEEDPQCQQLNGFGIKGDPDPSHMYTYHLLLQLQLVLCVVVSNQQADPEAEEEEALDSSSSSVLVNCVSNHHQAYEYAYPDQVSQVVSCVSHDVRSRYHYDDALVSLLPDAAHAEYEYDDAQPDDDDPRSLSSLLSNLLRHDPVHAEYEYLHQPPVQGPSNVSNVVSPHHYGHNLSSVLSSSQVNVCVSNVNRGTRRVSSSCSSPVD

Radius of gyration: 38.86 Å; Cα contacts (8 Å, |Δi|>4): 2612; chains: 1; bounding box: 103×84×97 Å

pLDDT: mean 89.78, std 9.32, range [26.12, 98.56]

Organism: Dekkera bruxellensis (NCBI:txid5007)

Sequence (1253 aa):
MGILSPVAVSRLADCFAGYGLPTSVQDKIMVDRVNGKVCPIDTLLQKMALDKKNVGSKKRAVILKSIGQCYENHATFVTDEDLRFMVGRDAKVYPFDTQPREFTVVPPGSKSVSNRALVLAALGEGQCKIKNLLHSDDTKYMLHAIQALQGADVEWQDNGDTIAVTGHGGDLRATAEHLYLGNAGTAARFLTSVACLVKPEADQHHVVLTGNARMQQRPNGPLIEALRANGRDIECLNHEGCLPVRVACSASGLLKGGRIELAATVSSQYVSSILMAAPYAEQPVTLALVGGAPVSQTYITMTIEMMAQFGIQVTPSKTEKYTYEIPLGRYKNPAEYVVESDASSATYPLAFAALTGTKCTIPNIGSSSFQGDARFATGVLRAMGCQVHQDEFSTSVQGPPVGHLKPFGHIDMEPMTDAFLTATVVAAVAPGDSTITGIANQRVKECNRIAAMRQELAKFGVEVSELDDGLVVHGVQLDMLQQPGTGVATYDDHRVAMSLSLLAGMCRAPVVVEHRRCTSKTWPGWWDVLHSQLGVRLDGCEPRQESPAASVPPPNANRSIILIGMRACGKTTMAHVMAQKLHMQLLDLDDYFEAKEAGVSIKQFVHEHGWAEFRRRETIYSREAIESHREGFVISTGGGIVESPQSRAVLQAYIRQGGIVLHLHRDIAHTVSFLQNKDTVRPAYDEEILAVWQRRRPWYAQCSNYSFFSPHASTHAQIRQLRAAMGRFVDRITGNTCPLPTARSYFVCLTFPDLADPAVQPQIDAITAGCNAVELRVDRLVAHDTDSVALQVGLLRMYTNLPIIFTVRTQSQGGSFPDADTDSLAELVQLAFRLGLEYVDLELSLPEGLLDTLCSKRRFTKIIGSYHDPRGLHRWSSPDWQSKYQLAVNLGVDIVKFVGTASCAQDNFDLEAFRSAHQSKPLVAINMGLQGKLSRVLNPFMTPVTHSLLPDSAAPGQMSVRQIHQALTMVGGIKPLKFYVVGTPISHSRSPNLHTAGYRELGLPHQFFRFETDDDSKVFHEVVESPDFGGCCITIPLKLKMLKYATQLSDSAKTIGAINTMWPIGDGKFAGTNTDWIGIRDSFIRNNAPDTVSGNGLIIGGGGASRGAVYALHQMGCSTIYMVNREFNLLKQIKLDFPADYNIVPLNTVDDVQKIEQITLAVSAIPGNVELDPGVKEKIQVAFQKGSPDGKFLVEAAYKPTETPVLKLAKSLGWHTIPGREMLVNQGIAQLEIFFGGIHFPYQPIYDAVVNE

Nearest PDB structures (foldseek):
  7tbv-assembly1_A  TM=8.484E-01  e=1.664E-66  Candida albicans Ca6
  7tbu-assembly1_A  TM=8.931E-01  e=1.652E-53  Candida albicans Ca6
  7tbu-assembly2_B  TM=9.328E-01  e=1.078E-51  Candida albicans Ca6
  8umn-assembly2_B  TM=9.122E-01  e=1.895E-36  Zea mays
  4omu-assembly2_B  TM=8.491E-01  e=1.938E-14  Pseudomonas putida KT2440

Solvent-accessible surface area (backbone atoms only — not comparable to full-atom values): 65022 Å² total; per-residue (Å²): 130,90,61,51,54,71,60,45,53,52,53,53,46,48,51,39,45,73,73,74,39,78,82,45,85,79,30,64,73,47,28,63,74,54,70,65,68,80,80,54,65,69,59,52,51,56,55,53,61,70,39,87,74,34,62,78,93,48,39,42,44,81,49,52,39,46,90,95,39,58,65,50,105,55,62,42,80,52,56,70,45,60,51,36,36,72,72,29,51,18,36,32,30,32,46,55,79,54,67,80,48,80,44,78,52,81,54,56,17,16,64,76,54,32,53,48,51,53,52,51,30,28,36,2,37,45,53,21,36,35,30,46,57,38,90,27,66,40,47,51,35,41,51,51,44,38,47,62,23,54,17,29,51,80,45,74,38,80,89,56,58,26,40,38,30,34,13,51,51,46,56,25,36,37,36,90,64,68,41,60,34,46,75,26,64,64,40,52,44,34,46,57,43,49,42,44,23,16,19,57,37,91,93,32,55,39,39,38,44,35,50,38,79,67,34,37,72,39,83,47,32,74,49,53,53,42,43,39,74,45,75,43,60,68,46,50,77,74,40,84,38,16,33,36,31,39,32,42,36,21,91,84,25,38,37,58,42,39,81,44,67,45,58,12,85,50,63,45,53,46,58,40,18,46,62,74,38,39,27,44,27,76,36,51,22,37,44,34,35,45,89,58,81,48,83,26,52,58,56,46,50,42,45,43,54,50,37,40,67,24,64,41,73,62,43,72,46,94,87,43,81,68,23,37,40,36,51,65,56,66,36,42,35,41,70,64,44,77,41,49,42,20,36,51,62,46,46,54,60,40,45,48,10,42,60,35,27,17,32,23,30,31,74,60,47,20,74,68,53,68,50,47,27,55,44,46,53,71,68,43,44,35,58,20,55,25,53,65,52,66,46,62,46,25,33,34,31,32,18,31,62,66,66,58,41,40,37,59,45,72,46,78,30,49,65,25,49,82,34,47,56,49,52,50,44,57,32,38,37,3,56,40,57,28,35,39,33,56,36,48,72,42,51,74,62,90,48,43,49,61,61,48,53,36,59,48,40,41,47,30,66,24,56,49,49,82,48,93,35,32,37,35,32,45,12,34,52,55,90,65,50,38,70,37,90,84,39,41,84,23,83,78,33,32,62,52,39,58,28,48,52,55,48,29,20,67,23,95,50,67,23,40,38,38,58,52,67,36,27,37,69,76,39,65,58,50,65,48,42,43,36,73,70,69,62,33,56,63,31,33,34,73,73,76,74,77,63,97,83,60,90,67,70,47,98,35,55,55,41,18,39,34,38,42,39,58,72,82,46,44,58,70,64,50,40,52,56,48,12,64,74,70,76,29,48,74,42,49,46,58,61,52,48,18,58,74,54,78,64,45,47,68,53,56,48,35,73,76,60,33,67,71,51,48,53,56,50,52,40,53,53,52,50,51,49,53,69,75,44,51,55,49,28,24,35,36,52,54,51,63,53,61,74,42,70,67,36,35,50,50,43,40,51,41,43,77,73,57,40,47,26,35,28,41,41,45,64,61,71,60,36,49,56,48,60,76,73,71,64,86,84,53,80,78,74,96,59,62,66,68,59,55,45,66,68,44,49,64,41,50,60,69,38,30,71,28,38,46,50,50,66,94,56,90,48,76,66,45,46,48,29,47,52,52,36,49,49,55,43,49,44,34,75,41,55,56,75,81,77,78,81,87,58,80,35,23,22,31,46,50,51,61,49,59,66,82,43,78,83,48,51,80,45,45,51,61,56,44,38,58,26,65,28,37,28,47,39,50,39,48,32,81,54,82,52,72,68,58,45,38,48,46,54,29,47,48,39,47,53,42,89,57,46,40,32,43,30,69,38,31,41,82,51,65,41,63,28,64,74,84,50,55,65,64,51,51,50,52,54,53,45,42,38,23,52,47,37,51,29,37,48,43,60,73,82,54,58,66,74,56,50,55,56,49,58,76,58,27,81,81,35,37,36,29,34,24,48,46,34,75,82,46,85,68,59,64,86,37,69,63,59,56,51,53,50,50,50,35,60,75,69,63,46,61,30,39,36,42,34,38,40,27,90,41,67,63,54,38,54,44,40,50,53,47,53,72,76,48,73,93,45,57,61,30,54,35,33,31,32,77,51,7,37,60,24,52,52,65,36,48,43,60,32,73,23,32,50,92,90,42,90,51,67,74,50,64,47,60,45,31,60,28,56,34,38,42,51,30,36,76,73,62,76,44,75,63,30,41,29,35,40,38,13,46,94,49,90,84,57,54,61,50,44,29,51,48,39,50,29,58,71,45,28,47,74,57,47,62,43,81,47,77,40,80,52,55,67,57,46,42,67,70,45,64,66,37,95,47,45,47,29,36,40,40,35,57,72,31,23,55,68,50,49,83,70,35,75,39,67,39,70,67,14,63,57,48,60,36,28,33,35,37,34,68,74,56,97,93,36,26,36,28,28,50,35,60,22,52,2,50,44,50,41,41,44,77,69,70,43,70,76,64,38,97,40,23,26,40,33,36,33,67,45,76,60,30,39,25,46,53,54,26,41,45,74,26,42,29,64,34,33,37,34,39,47,91,58,54,69,51,38,54,51,55,45,69,66,38,67,77,87,55,35,62,42,70,40,83,51,61,70,53,41,71,70,55,73,53,27,35,42,35,38,39,36,47,72,31,80,55,83,72,52,69,72,51,44,52,36,51,53,56,44,55,71,36,42,34,92,94,40,38,40,34,41,32,59,37,51,52,48,79,76,23,70,65,53,55,53,39,48,76,66,72,34,48,72,40,53,9,57,47,27,51,41,42,19,49,48,52,46,52,17,60,70,57,77,65,36,42,72,49,62,66,68,26,42,47,51,54,67,81,111

Mean predicted aligned error: 15.8 Å

=== Feature glossary ===
Legend for the data blocks above and below:

— What the protein is —

Sequence gives the chain of amino acids in standard one-letter code (A=alanine, C=cysteine, …, Y=tyrosine), read N→C. It is the only feature that is directly encoded by the gene; all structural features are derived from the folded form of this sequence.

The annotation block draws on four external resources. InterPro: which protein families and domains the sequence belongs to. GO: standardized terms for what the protein does, what process it participates in, and where in the cell it acts. CATH: which structural fold it has in the CATH hierarchy. Organism: the species of origin.

— Where its atoms are —

Atomic coordinates in PDBx/mmCIF format — the same representation the Protein Data Bank distributes. Each line of the _atom_site loop places one backbone atom in Cartesian space (units: ångströms, origin: arbitrary).

Six rendered views show the 3D structure from the faces of a cube — i.e. along ±x, ±y, ±z. Rendering representation is drawn randomly per protein from cartoon (secondary-structure ribbons), sticks (backbone bonds), or molecular surface; coloring is either N→C rainbow (blue at the N-terminus through red at the C-terminus) or one color per chain.

— Local backbone conformation —

DSSP 8-state secondary structure assigns each residue one of H (α-helix), G (3₁₀-helix), I (π-helix), E (extended β-strand), B (isolated β-bridge), T (hydrogen-bonded turn), S (bend), or '-' (coil). The assignment is computed from backbone hydrogen-bond geometry via the Kabsch–Sander algorithm.

P-SEA three-state annotation labels each residue as helix, strand, or coil based purely on the geometry of the Cα trace. It serves as a fallback when the full backbone (and thus DSSP) is unavailable.

φ (phi) and ψ (psi) are the two rotatable backbone dihedrals per residue: φ is the C(i-1)–N–Cα–C torsion, ψ is the N–Cα–C–N(i+1) torsion, both in degrees on (−180°, 180°]. α-helical residues cluster near (−60°, −45°); β-strand residues near (−120°, +130°). A Ramachandran plot is simply a scatter of (φ, ψ) for every residue.

— Global shape and packing —

Radius of gyration (Rg) is the root-mean-square distance of Cα atoms from their centroid — a single number for overall size and compactness. A globular domain of N residues has Rg ≈ 2.2·N^0.38 Å; an extended or disordered chain has a much larger Rg. The Cα contact count is the number of residue pairs whose Cα atoms are within 8 Å and are more than four positions apart in sequence — a standard proxy for tertiary packing density. The bounding box is the smallest axis-aligned box enclosing all Cα atoms.

Accessible surface area quantifies burial. A residue with SASA near zero is packed into the hydrophobic core; one with SASA >100 Å² sits on the surface. Computed here via the Shrake–Rupley numerical algorithm with a 1.4 Å probe.

The contact map is a binary N×N matrix image: pixel (i, j) is dark where Cα_i and Cα_j are within 8 Å and |i−j|>4. Because the |i−j|>4 filter removes local helical contacts, off-diagonal stripes parallel to the main diagonal indicate parallel β-sheets; stripes perpendicular to it indicate antiparallel β-sheets. The Ramachandran plot scatters every residue's (φ, ψ) pair against the sterically allowed regions. The PAE heatmap renders the predicted-aligned-error matrix.

— Structural neighborhood —

A 3Di character summarizes, for each residue, the relative orientation of the Cα frame of its nearest spatial neighbor. Because it encodes fold topology rather than chemistry, 3Di alignments detect remote structural similarity that sequence alignment misses.

Structural nearest neighbors (via Foldseek easy-search vs the PDB). Reported per hit: target PDB id, E-value, and alignment TM-score. A TM-score above ~0.5 is the conventional threshold for 'same fold'.

— Confidence and disorder —

For AlphaFold models, the B-factor field carries pLDDT — the model's own estimate of local accuracy on a 0–100 scale. Regions with pLDDT<50 should be treated as essentially unmodeled; they often correspond to intrinsically disordered segments.

B-factor (Debye–Waller factor) reflects atomic displacement in the crystal lattice. It is an experimental observable (units Å²), not a prediction; low values mean the atom is pinned down, high values mean it moves or is heterogeneous across the crystal.

Predicted Aligned Error (PAE) is an AlphaFold confidence matrix: entry (i, j) is the expected error in the position of residue j, in ångströms, when the prediction is superimposed on the true structure at residue i. Low PAE within a block of residues means that block is internally rigid and well-predicted; high PAE between two blocks means their relative placement is uncertain even if each block individually is confident.